Protein AF-A0A0C2CLV8-F1 (afdb_monomer)

Foldseek 3Di:
DADDDDPDDDPDPPALFFDDDDPFADKDWPDKAAPVVVVVQLPDDPPPPPPDPPPDPDFHFQRIKTWIAGPRPRWTWFFAPDDLDPPPLDTDIHTDNDPHDQGRIWGKHQPDPVDDGGDGDDVPGDIWIARRVRRHTPDDPPFFDWAFFKWWKDFLVFWTWFADLPADPPPVRFFIFTGGDPVVLALRRIKGKAFSDDPRRGATADALGKTWIARLQQRFTWFADPWGTGTHDSNRRGLLTTIKGKHLDLDPPDDSPPDPPRPDRDDRDAGAPPDWIWMARDNVRFTWAWDWDWDQDPPPGTDIITTITTHNRHDPRRIIHIHGDDPLSSVLSNLNNVLVVLLVLVLVLLVQCVVPFPPGPSVVPHDLVSLLVNLVVLLVVLDQDDPPDDPVVNVVVLVSSLSSLVNCVVSVVLVSLVVVLVSLVVLVPDPCSCVRQDDVRVVSSLSSNLSSLSSLLSSQAPPLVSLQVCLPLVNLCVLLVVLVDLSNVVSSLSSLLRSLASYPSNLVNDDLSSLVSLLVSCVVNADDVSSVSSLVSNQDYPNDGDVRSVVSCCVRPPPPDPRDDDDDDDDPDPPDPPVVCLVPDKDWAQDLDPVPPDDDPDPDPDPDDDPADAPPGWTWIARPNVRWTWAWDWDWDQDPPPGTDIDTHIDTHNRHDPPRIDGHHDDDPLVVVLVVLLVLLCVLLVLVVVLLVCCVPPFPPDPSVVPRDLVSLLVSLVVLLVVLDQDDPPDDPVVNVVVLVSSQVSLVVCVVVVVLVSLVVVLVSLVVLVPDPCSCVRQDVVSVVSSLSSNVSSVSSLLSSQVPHPVSLVVCVPPVNVVVVVVVVPDVVNVPVPPVVVSVVVSVVVSVVD

Sequence (850 aa):
MVYSALSEYAFVRKDSDIPPDIAICMLYIDNALSMRALQEMMSADSEHKSASGAGGHKTLLYGHAVQLKHVQSEMYLACLSSCSSNDKLAFDVGVQETNEGEACWWTIHPASKQRSEGEKVRVGDDVILVSVATERYLLGFEGYVFGNDVMRLFHGNDECLTIPENWSEHPQHNMVIYEGGAAVNQARSLWRIELIRMKWHGAMVGWEQLFRIKHITSGRYLGVIENAVQLYHKDKADFDLTAFVMCQNKDPKKQMLDEKEEEGMGAATIQYGETNAFIQHVKTQLWMSYQTSEVTKKGLGKVEEKKAVALKDGHMDDCYTFFMALEEESKSARVIRKCSSVLNRFLKGIDALQNEGHHSADWARVDLNEVLKLMEDLIEYFSQPSDEQDFEEKQTRFRALRSRQDLFQEEGVLNMILDTIDKFSQMEALPDFAGLIGEETHMMWEEIATYLYLLVAAMIKGNHYNCAQFAAAQRLDWLFGRLSNPQSAEGILDVLYCVLTESPEALNMINEGHIRSVISLLEKVGRDPKVLDVLSSLCEGNGMAVRSSQNLITAYLLPGKDLLLQTAMRDHLYHKDKADFDLTAFVMCQNKDPKKQMLDEKEEEGMGAATIQYGETNAFIQHVKTQLWMSYQTSEVTKKGLGKVEEKKAVALKDGHMDDCYTFFMALEEESKSARVIRKCSSVLNRFLKGIDALQNEGHHSADWARVDLNEVLKLMEDLIEYFSQPSDEQDFEEKQTRFRALRSRQDLFQEEGVLNMILDTIDKFSQMEALPDFAGLIGEETHMMWEEIATYLYLLVAAMIKGNHYNCAQFAAAQRLDWLFGRLSNPQSAEGMESSRQLFAGIFFLFCC

pLDDT: mean 79.54, std 15.65, range [22.47, 97.62]

Radius of gyration: 40.89 Å; Cα contacts (8 Å, |Δi|>4): 1191; chains: 1; bounding box: 107×83×97 Å

Nearest PDB structures (foldseek):
  8vjk-assembly1_B  TM=7.335E-01  e=2.545E-43  Mus musculus
  8vk4-assembly1_D  TM=7.302E-01  e=2.545E-43  Mus musculus
  9c1e-assembly1_B  TM=7.114E-01  e=7.142E-43  Neogale vison
  7tdj-assembly1_D  TM=7.220E-01  e=2.060E-36  Oryctolagus cuniculus
  7tdh-assembly1_D  TM=7.158E-01  e=8.468E-34  Oryctolagus cuniculus

Solvent-accessible surface area (backbone atoms only — not comparable to full-atom values): 48520 Å² total; per-residue (Å²): 136,73,86,57,78,81,90,83,77,74,92,70,70,98,55,88,39,59,81,86,88,79,92,62,74,50,71,43,80,76,44,77,37,47,60,65,57,47,54,53,60,73,69,54,66,87,89,62,85,82,80,78,81,75,91,62,94,72,83,53,34,24,55,25,30,34,30,41,27,26,71,75,76,71,23,32,42,22,58,41,96,52,60,70,58,94,50,91,85,53,62,34,65,25,54,36,86,68,86,78,66,48,37,36,30,31,31,34,38,61,67,48,92,90,51,53,80,70,37,73,66,55,93,89,59,67,69,38,39,26,32,62,63,75,72,42,72,59,82,72,71,80,60,48,44,41,24,62,43,48,25,34,46,28,40,65,93,63,22,26,45,28,53,54,95,80,51,40,90,50,81,92,37,38,47,35,27,49,38,47,73,69,46,68,79,35,50,63,23,35,31,26,41,41,39,73,54,95,66,59,40,62,18,37,41,41,75,71,40,53,25,33,45,31,36,48,42,82,62,22,28,45,27,54,58,92,46,47,33,28,70,31,53,56,96,69,39,30,51,70,39,25,34,28,30,38,31,86,65,90,69,96,77,71,73,85,70,83,85,69,80,68,73,54,52,62,59,91,68,38,31,50,75,74,34,65,32,32,48,32,35,63,69,82,60,21,23,49,28,71,47,79,44,84,42,78,45,91,97,73,44,76,41,81,44,35,35,39,25,38,28,81,82,44,60,98,63,42,38,32,32,38,40,78,48,54,70,66,56,58,54,43,25,49,52,50,25,54,49,52,55,51,52,54,46,42,52,51,11,52,55,32,34,74,76,60,34,80,80,22,74,52,32,72,68,49,54,68,66,62,52,45,52,49,44,54,54,48,33,59,73,40,52,77,78,66,88,89,52,55,70,71,60,41,53,51,49,52,53,52,48,48,53,50,37,49,43,40,45,77,71,42,49,55,55,54,52,52,53,45,54,53,52,50,57,58,48,68,69,38,96,56,37,65,77,60,62,32,72,73,51,47,55,54,48,56,50,44,58,36,43,53,32,42,33,54,22,36,56,28,53,96,34,44,76,60,19,46,67,44,28,42,61,71,50,42,53,50,56,49,63,52,46,77,42,74,84,49,32,66,24,47,48,49,32,50,37,39,26,33,66,53,10,62,64,30,60,75,56,64,51,72,70,50,56,52,42,56,55,51,36,44,72,75,77,40,94,52,69,66,63,51,52,40,56,50,37,54,30,40,35,92,92,41,75,35,64,70,47,46,52,51,48,54,67,71,60,64,70,89,50,87,81,60,93,81,86,74,94,70,84,84,78,76,90,61,61,74,72,57,54,58,74,70,43,67,44,80,28,84,61,93,54,79,88,74,70,84,68,85,85,68,86,66,93,66,89,71,84,90,86,74,48,68,76,73,38,60,31,34,46,29,34,64,70,78,59,24,21,51,23,71,46,80,46,81,42,79,43,90,97,70,45,77,39,84,43,73,43,83,41,74,28,79,82,43,58,96,76,41,59,44,66,48,70,83,71,55,69,67,57,58,49,46,54,52,51,50,52,53,48,55,54,52,51,54,48,42,53,51,11,51,56,31,34,76,74,62,34,82,80,22,74,53,34,72,68,49,55,66,66,62,51,45,53,50,44,54,55,48,40,60,73,44,55,78,79,66,91,89,55,59,70,69,61,42,54,52,50,52,52,53,51,48,52,49,40,49,53,40,48,75,72,42,49,57,58,53,51,52,55,46,53,55,51,51,59,56,50,68,68,40,88,64,42,59,75,63,62,34,68,72,52,42,55,54,48,55,51,45,54,52,43,53,55,51,38,54,41,40,51,30,59,96,30,70,73,58,43,53,67,43,69,44,71,72,45,40,52,54,53,54,60,60,75,70,43,75,86,69,60,81,84,38,81,62,49,60,56,47,47,50,48,52,51,47,66,72,74,106

Secondary structure (DSSP, 8-state):
--------S----S-TTS----TT--EEEEEEEEHHHHHHHHHS-TT--SS----S-PPPBTTEEEEEEETTT-PEEEE-S---SSSTT---EEEES---SGGGEEEEEESSTTS-TTSBPPTT--EEEEETTT--B----TTB-BTT-EEEEEETTTEEEE--TT--SSTTT---EEE-GGGGGSGGG-EEEEES-SS-TTSBP-TT-EEEEEETTT--EEEEETTEEEEE-GGG--HHHH-EEEESS--TT----------SS-----BTTT--BEEEETTT-PEEEEEEEEEEETTTEEEEEEEEEEESS--TT--EEEEEPPHHHHHHHHHHHHHHHHHHHHHHHHHHHHHHGGG-TTGGG--HHHHHHHHHHHHHHTPPPPTTS-HHHHHHHHHHHHHHHHHHHHTTHHHHHHHHHHHHHHHHTSTTHHHHH-HHHHHHHHHHHHHHHHHHHHHHTT-HHHHHGGGSHHHHHHHHHHTT-STTHHHHHHHHHHHHHH-HHHHHT--HHHHHHHHHHHHHH-S-HHHHHHHHHTTEETTEE-HHHHHHHHHHHSSS-TTS-------------HHHHHHH-EEEES-S-GGGS-------SS-------TTT-EEEEEETTT-PEEEEEEEEEEETTTEEEEEEEEEEESS--TT--EE--PPPHHHHHHHHHHHHHHHHHHHHHHHHHHHHHH-TT-TTGGG--HHHHHHHHHHHHHHTPPPPTTS-HHHHHHHHHHHHHHHHHHHHTTHHHHHHHHHHHHHHHHTSTTHHHHH-HHHHHHHHHHHHHHHHHHHHHHTT-HHHHHTT-SHHHHHHHHHHHT-GGGSTT-TTHHHHHHHHHHHHH-

Mean predicted aligned error: 19.75 Å

InterPro domains:
  IPR000699 RIH domain [PF01365] (373-569)
  IPR000699 RIH domain [PF01365] (715-834)
  IPR013333 Ryanodine receptor [PR00795] (19-40)
  IPR013333 Ryanodine receptor [PR00795] (55-73)
  IPR013333 Ryanodine receptor [PR00795] (113-137)
  IPR013333 Ryanodine receptor [PR00795] (491-510)
  IPR014821 Inositol 1,4,5-trisphosphate/ryanodine receptor [PF08709] (15-138)
  IPR015925 Ryanodine/Inositol 1,4,5-trisphosphate receptor [PTHR46399] (16-573)
  IPR016024 Armadillo-type fold [SSF48371] (419-829)
  IPR016093 MIR motif [PF02815] (143-322)
  IPR016093 MIR motif [PS50919] (57-111)
  IPR016093 MIR motif [SM00472] (57-111)
  IPR016093 MIR motif [SM00472] (142-196)
  IPR016093 MIR motif [SM00472] (202-292)
  IPR016093 MIR motif [SM00472] (543-634)
  IPR036300 Mir domain superfamily [SSF82109] (61-138)
  IPR036300 Mir domain superfamily [SSF82109] (147-322)
  IPR036300 Mir domain superfamily [SSF82109] (573-664)

Organism: NCBI:txid51022

Structure (mmCIF, N/CA/C/O backbone):
data_AF-A0A0C2CLV8-F1
#
_entry.id   AF-A0A0C2CLV8-F1
#
loop_
_atom_site.group_PDB
_atom_site.id
_atom_site.type_symbol
_atom_site.label_atom_id
_atom_site.label_alt_id
_atom_site.label_comp_id
_atom_site.label_asym_id
_atom_site.label_entity_id
_atom_site.label_seq_id
_atom_site.pdbx_PDB_ins_code
_atom_site.Cartn_x
_atom_site.Cartn_y
_atom_site.Cartn_z
_atom_site.occupancy
_atom_site.B_iso_or_equiv
_atom_site.auth_seq_id
_atom_site.auth_comp_id
_atom_site.auth_asym_id
_atom_site.auth_atom_id
_atom_site.pdbx_PDB_model_num
ATOM 1 N N . MET A 1 1 ? -5.249 10.813 26.147 1.00 29.48 1 MET A N 1
ATOM 2 C CA . MET A 1 1 ? -5.316 11.661 24.937 1.00 29.48 1 MET A CA 1
ATOM 3 C C . MET A 1 1 ? -6.594 12.497 24.974 1.00 29.48 1 MET A C 1
ATOM 5 O O . MET A 1 1 ? -7.678 11.940 25.009 1.00 29.48 1 MET A O 1
ATOM 9 N N . VAL A 1 2 ? -6.429 13.815 25.076 1.00 22.47 2 VAL A N 1
ATOM 10 C CA . VAL A 1 2 ? -7.280 14.942 24.630 1.00 22.47 2 VAL A CA 1
ATOM 11 C C . VAL A 1 2 ? -8.655 14.650 24.019 1.00 22.47 2 VAL A C 1
ATOM 13 O O . VAL A 1 2 ? -8.703 14.305 22.850 1.00 22.47 2 VAL A O 1
ATOM 16 N N . TYR A 1 3 ? -9.744 14.949 24.744 1.00 27.73 3 TYR A N 1
ATOM 17 C CA . TYR A 1 3 ? -11.048 15.366 24.184 1.00 27.73 3 TYR A CA 1
ATOM 18 C C . TYR A 1 3 ? -11.786 16.314 25.128 1.00 27.73 3 TYR A C 1
ATOM 20 O O . TYR A 1 3 ? -12.590 15.894 25.952 1.00 27.73 3 TYR A O 1
ATOM 28 N N . SER A 1 4 ? -11.517 17.611 25.005 1.00 26.41 4 SER A N 1
ATOM 29 C CA . SER A 1 4 ? -12.356 18.668 25.579 1.00 26.41 4 SER A CA 1
ATOM 30 C C . SER A 1 4 ? -11.958 20.017 24.973 1.00 26.41 4 SER A C 1
ATOM 32 O O . SER A 1 4 ? -11.278 20.807 25.622 1.00 26.41 4 SER A O 1
ATOM 34 N N . ALA A 1 5 ? -12.316 20.243 23.708 1.00 25.98 5 ALA A N 1
ATOM 35 C CA . ALA A 1 5 ? -12.650 21.561 23.152 1.00 25.98 5 ALA A CA 1
ATOM 36 C C . ALA A 1 5 ? -12.862 21.428 21.640 1.00 25.98 5 ALA A C 1
ATOM 38 O O . ALA A 1 5 ? -11.934 21.547 20.862 1.00 25.98 5 ALA A O 1
ATOM 39 N N . LEU A 1 6 ? -14.100 21.147 21.247 1.00 24.02 6 LEU A N 1
ATOM 40 C CA . LEU A 1 6 ? -14.731 21.628 20.013 1.00 24.02 6 LEU A CA 1
ATOM 41 C C . LEU A 1 6 ? -16.231 21.721 20.335 1.00 24.02 6 LEU A C 1
ATOM 43 O O . LEU A 1 6 ? -17.072 21.006 19.793 1.00 24.02 6 LEU A O 1
ATOM 47 N N . SER A 1 7 ? -16.564 22.546 21.331 1.00 27.95 7 SER A N 1
ATOM 48 C CA . SER A 1 7 ? -17.941 22.980 21.544 1.00 27.95 7 SER A CA 1
ATOM 49 C C . SER A 1 7 ? -18.257 24.052 20.511 1.00 27.95 7 SER A C 1
ATOM 51 O O . SER A 1 7 ? -17.993 25.220 20.759 1.00 27.95 7 SER A O 1
ATOM 53 N N . GLU A 1 8 ? -18.750 23.624 19.352 1.00 28.55 8 GLU A N 1
ATOM 54 C CA . GLU A 1 8 ? -19.755 24.306 18.523 1.00 28.55 8 GLU A CA 1
ATOM 55 C C . GLU A 1 8 ? -19.778 23.665 17.133 1.00 28.55 8 GLU A C 1
ATOM 57 O O . GLU A 1 8 ? -19.279 24.237 16.182 1.00 28.55 8 GLU A O 1
ATOM 62 N N . TYR A 1 9 ? -20.387 22.484 16.987 1.00 24.28 9 TYR A N 1
ATOM 63 C CA . TYR A 1 9 ? -21.119 22.162 15.759 1.00 24.28 9 TYR A CA 1
ATOM 64 C C . TYR A 1 9 ? -22.304 21.251 16.085 1.00 24.28 9 TYR A C 1
ATOM 66 O O . TYR A 1 9 ? -22.160 20.165 16.637 1.00 24.28 9 TYR A O 1
ATOM 74 N N . ALA A 1 10 ? -23.474 21.760 15.703 1.00 25.05 10 ALA A N 1
ATOM 75 C CA . ALA A 1 10 ? -24.810 21.187 15.783 1.00 25.05 10 ALA A CA 1
ATOM 76 C C . ALA A 1 10 ? -25.397 21.010 17.195 1.00 25.05 10 ALA A C 1
ATOM 78 O O . ALA A 1 10 ? -25.031 20.131 17.967 1.00 25.05 10 ALA A O 1
ATOM 79 N N . PHE A 1 11 ? -26.444 21.798 17.463 1.00 25.28 11 PHE A N 1
ATOM 80 C CA . PHE A 1 11 ? -27.585 21.372 18.270 1.00 25.28 11 PHE A CA 1
ATOM 81 C C . PHE A 1 11 ? -28.073 20.000 17.766 1.00 25.28 11 PHE A C 1
ATOM 83 O O . PHE A 1 11 ? -28.990 19.913 16.949 1.00 25.28 11 PHE A O 1
ATOM 90 N N . VAL A 1 12 ? -27.460 18.915 18.231 1.00 28.34 12 VAL A N 1
ATOM 91 C CA . VAL A 1 12 ? -28.046 17.587 18.121 1.00 28.34 12 VAL A CA 1
ATOM 92 C C . VAL A 1 12 ? -29.067 17.515 19.240 1.00 28.34 12 VAL A C 1
ATOM 94 O O . VAL A 1 12 ? -28.754 17.637 20.426 1.00 28.34 12 VAL A O 1
ATOM 97 N N . ARG A 1 13 ? -30.331 17.428 18.824 1.00 26.88 13 ARG A N 1
ATOM 98 C CA . ARG A 1 13 ? -31.460 17.091 19.684 1.00 26.88 13 ARG A CA 1
ATOM 99 C C . ARG A 1 13 ? -31.073 15.954 20.624 1.00 26.88 13 ARG A C 1
ATOM 101 O O . ARG A 1 13 ? -30.289 15.080 20.280 1.00 26.88 13 ARG A O 1
ATOM 108 N N . LYS A 1 14 ? -31.702 15.978 21.790 1.00 31.34 14 LYS A N 1
ATOM 109 C CA . LYS A 1 14 ? -31.789 14.909 22.779 1.00 31.34 14 LYS A CA 1
ATOM 110 C C . LYS A 1 14 ? -32.330 13.610 22.147 1.00 31.34 14 LYS A C 1
ATOM 112 O O . LYS A 1 14 ? -33.464 13.255 22.421 1.00 31.34 14 LYS A O 1
ATOM 117 N N . ASP A 1 15 ? -31.558 12.946 21.297 1.00 37.97 15 ASP A N 1
ATOM 118 C CA . ASP A 1 15 ? -31.870 11.627 20.756 1.00 37.97 15 ASP A CA 1
ATOM 119 C C . ASP A 1 15 ? -30.715 10.697 21.127 1.00 37.97 15 ASP A C 1
ATOM 121 O O . ASP A 1 15 ? -29.681 10.634 20.467 1.00 37.97 15 ASP A O 1
ATOM 125 N N . SER A 1 16 ? -30.922 9.955 22.214 1.00 48.62 16 SER A N 1
ATOM 126 C CA . SER A 1 16 ? -30.139 8.790 22.648 1.00 48.62 16 SER A CA 1
ATOM 127 C C . SER A 1 16 ? -30.036 7.684 21.584 1.00 48.62 16 SER A C 1
ATOM 129 O O . SER A 1 16 ? -29.296 6.713 21.758 1.00 48.62 16 SER A O 1
ATOM 131 N N . ASP A 1 17 ? -30.760 7.817 20.474 1.00 52.47 17 ASP A N 1
ATOM 132 C CA . ASP A 1 17 ? -31.046 6.721 19.558 1.00 52.47 17 ASP A CA 1
ATOM 133 C C . ASP A 1 17 ? -30.069 6.620 18.379 1.00 52.47 17 ASP A C 1
ATOM 135 O O . ASP A 1 17 ? -29.959 5.543 17.805 1.00 52.47 17 ASP A O 1
ATOM 139 N N . ILE A 1 18 ? -29.307 7.674 18.040 1.00 48.09 18 ILE A N 1
ATOM 140 C CA . ILE A 1 18 ? -28.403 7.660 16.871 1.00 48.09 18 ILE A CA 1
ATOM 141 C C . ILE A 1 18 ? -26.938 7.944 17.285 1.00 48.09 18 ILE A C 1
ATOM 143 O O . ILE A 1 18 ? -26.641 9.035 17.768 1.00 48.09 18 ILE A O 1
ATOM 147 N N . PRO A 1 19 ? -25.987 7.007 17.079 1.00 45.53 19 PRO A N 1
ATOM 148 C CA . PRO A 1 19 ? -24.578 7.176 17.471 1.00 45.53 19 PRO A CA 1
ATOM 149 C C . PRO A 1 19 ? -23.820 8.303 16.721 1.00 45.53 19 PRO A C 1
ATOM 151 O O . PRO A 1 19 ? -23.951 8.393 15.497 1.00 45.53 19 PRO A O 1
ATOM 154 N N . PRO A 1 20 ? -22.970 9.123 17.373 1.00 48.25 20 PRO A N 1
ATOM 155 C CA . PRO A 1 20 ? -22.124 10.139 16.712 1.00 48.25 20 PRO A CA 1
ATOM 156 C C . PRO A 1 20 ? -20.894 9.550 15.966 1.00 48.25 20 PRO A C 1
ATOM 158 O O . PRO A 1 20 ? -20.617 8.358 16.072 1.00 48.25 20 PRO A O 1
ATOM 161 N N . ASP A 1 21 ? -20.172 10.360 15.169 1.00 43.44 21 ASP A N 1
ATOM 162 C CA . ASP A 1 21 ? -18.948 9.976 14.418 1.00 43.44 21 ASP A CA 1
ATOM 163 C C . ASP A 1 21 ? -17.699 10.702 14.971 1.00 43.44 21 ASP A C 1
ATOM 165 O O . ASP A 1 21 ? -17.766 11.897 15.247 1.00 43.44 21 ASP A O 1
ATOM 169 N N . ILE A 1 22 ? -16.580 9.991 15.183 1.00 51.91 22 ILE A N 1
ATOM 170 C CA . ILE A 1 22 ? -15.458 10.429 16.051 1.00 51.91 22 ILE A CA 1
ATOM 171 C C . ILE A 1 22 ? -14.083 10.211 15.378 1.00 51.91 22 ILE A C 1
ATOM 173 O O . ILE A 1 22 ? -13.112 9.807 16.010 1.00 51.91 22 ILE A O 1
ATOM 177 N N . ALA A 1 23 ? -13.942 10.496 14.080 1.00 42.16 23 ALA A N 1
ATOM 178 C CA . ALA A 1 23 ? -12.643 10.520 13.374 1.00 42.16 23 ALA A CA 1
ATOM 179 C C . ALA A 1 23 ? -11.664 11.614 13.868 1.00 42.16 23 ALA A C 1
ATOM 181 O O . ALA A 1 23 ? -10.664 11.908 13.224 1.00 42.16 23 ALA A O 1
ATOM 182 N N . ILE A 1 24 ? -11.960 12.241 15.000 1.00 48.09 24 ILE A N 1
ATOM 183 C CA . ILE A 1 24 ? -11.500 13.578 15.307 1.00 48.09 24 ILE A CA 1
ATOM 184 C C . ILE A 1 24 ? -10.142 13.508 16.058 1.00 48.09 24 ILE A C 1
ATOM 186 O O . ILE A 1 24 ? -9.489 14.527 16.110 1.00 48.09 24 ILE A O 1
ATOM 190 N N . CYS A 1 25 ? -9.686 12.358 16.607 1.00 50.56 25 CYS A N 1
ATOM 191 C CA . CYS A 1 25 ? -8.814 12.275 17.809 1.00 50.56 25 CYS A CA 1
ATOM 192 C C . CYS A 1 25 ? -7.278 12.281 17.670 1.00 50.56 25 CYS A C 1
ATOM 194 O O . CYS A 1 25 ? -6.591 11.897 18.619 1.00 50.56 25 CYS A O 1
ATOM 196 N N . MET A 1 26 ? -6.710 12.630 16.518 1.00 49.81 26 MET A N 1
ATOM 197 C CA . MET A 1 26 ? -5.266 12.463 16.291 1.00 49.81 26 MET A CA 1
ATOM 198 C C . MET A 1 26 ? -4.439 13.663 16.781 1.00 49.81 26 MET A C 1
ATOM 200 O O . MET A 1 26 ? -4.849 14.810 16.619 1.00 49.81 26 MET A O 1
ATOM 204 N N . LEU A 1 27 ? -3.248 13.401 17.338 1.00 69.31 27 LEU A N 1
ATOM 205 C CA . LEU A 1 27 ? -2.247 14.406 17.728 1.00 69.31 27 LEU A CA 1
ATOM 206 C C . LEU A 1 27 ? -0.927 14.151 16.983 1.00 69.31 27 LEU A C 1
ATOM 208 O O . LEU A 1 27 ? -0.569 12.998 16.752 1.00 69.31 27 LEU A O 1
ATOM 212 N N . TYR A 1 28 ? -0.183 15.207 16.673 1.00 70.81 28 TYR A N 1
ATOM 213 C CA . TYR A 1 28 ? 1.177 15.162 16.143 1.00 70.81 28 TYR A CA 1
ATOM 214 C C . TYR A 1 28 ? 2.117 16.030 16.996 1.00 70.81 28 TYR A C 1
ATOM 216 O O . TYR A 1 28 ? 1.666 16.917 17.721 1.00 70.81 28 TYR A O 1
ATOM 224 N N . ILE A 1 29 ? 3.426 15.759 16.957 1.00 84.12 29 ILE A N 1
ATOM 225 C CA . ILE A 1 29 ? 4.427 16.587 17.651 1.00 84.12 29 ILE A CA 1
ATOM 226 C C . ILE A 1 29 ? 4.719 17.801 16.771 1.00 84.12 29 ILE A C 1
ATOM 228 O O . ILE A 1 29 ? 5.277 17.649 15.688 1.00 84.12 29 ILE A O 1
ATOM 232 N N . ASP A 1 30 ? 4.348 18.987 17.241 1.00 83.88 30 ASP A N 1
ATOM 233 C CA . ASP A 1 30 ? 4.568 20.245 16.520 1.00 83.88 30 ASP A CA 1
ATOM 234 C C . ASP A 1 30 ? 5.965 20.811 16.810 1.00 83.88 30 ASP A C 1
ATOM 236 O O . ASP A 1 30 ? 6.673 21.231 15.901 1.00 83.88 30 ASP A O 1
ATOM 240 N N . ASN A 1 31 ? 6.412 20.729 18.071 1.00 84.62 31 ASN A N 1
ATOM 241 C CA . ASN A 1 31 ? 7.753 21.142 18.486 1.00 84.62 31 ASN A CA 1
ATOM 242 C C . ASN A 1 31 ? 8.365 20.187 19.513 1.00 84.62 31 ASN A C 1
ATOM 244 O O . ASN A 1 31 ? 7.668 19.605 20.343 1.00 84.62 31 ASN A O 1
ATOM 248 N N . ALA A 1 32 ? 9.696 20.097 19.489 1.00 86.94 32 ALA A N 1
ATOM 249 C CA . ALA A 1 32 ? 10.503 19.414 20.494 1.00 86.94 32 ALA A CA 1
ATOM 250 C C . ALA A 1 32 ? 11.768 20.231 20.801 1.00 86.94 32 ALA A C 1
ATOM 252 O O . ALA A 1 32 ? 12.536 20.582 19.896 1.00 86.94 32 ALA A O 1
ATOM 253 N N . LEU A 1 33 ? 11.989 20.535 22.080 1.00 89.12 33 LEU A N 1
ATOM 254 C CA . LEU A 1 33 ? 13.096 21.355 22.573 1.00 89.12 33 LEU A CA 1
ATOM 255 C C . LEU A 1 33 ? 13.741 20.715 23.801 1.00 89.12 33 LEU A C 1
ATOM 257 O O . LEU A 1 33 ? 13.098 19.996 24.559 1.00 89.12 33 LEU A O 1
ATOM 261 N N . SER A 1 34 ? 15.012 21.024 24.046 1.00 88.50 34 SER A N 1
ATOM 262 C CA . SER A 1 34 ? 15.594 20.771 25.364 1.00 88.50 34 SER A CA 1
ATOM 263 C C . SER A 1 34 ? 14.981 21.727 26.391 1.00 88.50 34 SER A C 1
ATOM 265 O O . SER A 1 34 ? 14.603 22.847 26.048 1.00 88.50 34 SER A O 1
ATOM 267 N N . MET A 1 35 ? 14.937 21.332 27.666 1.00 83.38 35 MET A N 1
ATOM 268 C CA . MET A 1 35 ? 14.399 22.198 28.726 1.00 83.38 35 MET A CA 1
ATOM 269 C C . MET A 1 35 ? 15.098 23.560 28.820 1.00 83.38 35 MET A C 1
ATOM 271 O O . MET A 1 35 ? 14.454 24.560 29.121 1.00 83.38 35 MET A O 1
ATOM 275 N N . ARG A 1 36 ? 16.399 23.626 28.510 1.00 84.00 36 ARG A N 1
ATOM 276 C CA . ARG A 1 36 ? 17.137 24.899 28.465 1.00 84.00 36 ARG A CA 1
ATOM 277 C C . ARG A 1 36 ? 16.699 25.771 27.294 1.00 84.00 36 ARG A C 1
ATOM 279 O O . ARG A 1 36 ? 16.446 26.950 27.491 1.00 84.00 36 ARG A O 1
ATOM 286 N N . ALA A 1 37 ? 16.556 25.184 26.106 1.00 83.50 37 ALA A N 1
ATOM 287 C CA . ALA A 1 37 ? 16.091 25.913 24.928 1.00 83.50 37 ALA A CA 1
ATOM 288 C C . ALA A 1 37 ? 14.642 26.395 25.093 1.00 83.50 37 ALA A C 1
ATOM 290 O O . ALA A 1 37 ? 14.304 27.484 24.642 1.00 83.50 37 ALA A O 1
ATOM 291 N N . LEU A 1 38 ? 13.800 25.612 25.775 1.00 85.31 38 LEU A N 1
ATOM 292 C CA . LEU A 1 38 ? 12.458 26.043 26.149 1.00 85.31 38 LEU A CA 1
ATOM 293 C C . LEU A 1 38 ? 12.515 27.242 27.107 1.00 85.31 38 LEU A C 1
ATOM 295 O O . LEU A 1 38 ? 11.886 28.257 26.839 1.00 85.31 38 LEU A O 1
ATOM 299 N N . GLN A 1 39 ? 13.317 27.181 28.172 1.00 83.44 39 GLN A N 1
ATOM 300 C CA . GLN A 1 39 ? 13.480 28.307 29.103 1.00 83.44 39 GLN A CA 1
ATOM 301 C C . GLN A 1 39 ? 14.008 29.579 28.418 1.00 83.44 39 GLN A C 1
ATOM 303 O O . GLN A 1 39 ? 13.530 30.676 28.707 1.00 83.44 39 GLN A O 1
ATOM 308 N N . GLU A 1 40 ? 14.954 29.446 27.488 1.00 83.31 40 GLU A N 1
ATOM 309 C CA . GLU A 1 40 ? 15.476 30.556 26.678 1.00 83.31 40 GLU A CA 1
ATOM 310 C C . GLU A 1 40 ? 14.404 31.131 25.740 1.00 83.31 40 GLU A C 1
ATOM 312 O O . GLU A 1 40 ? 14.230 32.346 25.672 1.00 83.31 40 GLU A O 1
ATOM 317 N N . MET A 1 41 ? 13.623 30.273 25.075 1.00 82.62 41 MET A N 1
ATOM 318 C CA . MET A 1 41 ? 12.493 30.698 24.241 1.00 82.62 41 MET A CA 1
ATOM 319 C C . MET A 1 41 ? 11.453 31.469 25.059 1.00 82.62 41 MET A C 1
ATOM 321 O O . MET A 1 41 ? 10.896 32.457 24.589 1.00 82.62 41 MET A O 1
ATOM 325 N N . MET A 1 42 ? 11.195 31.025 26.285 1.00 78.50 42 MET A N 1
ATOM 326 C CA . MET A 1 42 ? 10.190 31.619 27.161 1.00 78.50 42 MET A CA 1
ATOM 327 C C . MET A 1 42 ? 10.633 32.930 27.819 1.00 78.50 42 MET A C 1
ATOM 329 O O . MET A 1 42 ? 9.789 33.666 28.323 1.00 78.50 42 MET A O 1
ATOM 333 N N . SER A 1 43 ? 11.933 33.232 27.805 1.00 73.25 43 SER A N 1
ATOM 334 C CA . SER A 1 43 ? 12.514 34.459 28.364 1.00 73.25 43 SER A CA 1
ATOM 335 C C . SER A 1 43 ? 12.844 35.528 27.313 1.00 73.25 43 SER A C 1
ATOM 337 O O . SER A 1 43 ? 13.266 36.625 27.680 1.00 73.25 43 SER A O 1
ATOM 339 N N . ALA A 1 44 ? 12.627 35.251 26.023 1.00 67.12 44 ALA A N 1
ATOM 340 C CA . ALA A 1 44 ? 12.809 36.215 24.942 1.00 67.12 44 ALA A CA 1
ATOM 341 C C . ALA A 1 44 ? 11.578 37.134 24.776 1.00 67.12 44 ALA A C 1
ATOM 343 O O . ALA A 1 44 ? 10.460 36.657 24.570 1.00 67.12 44 ALA A O 1
ATOM 344 N N . ASP A 1 45 ? 11.789 38.456 24.822 1.00 49.22 45 ASP A N 1
ATOM 345 C CA . ASP A 1 45 ? 10.744 39.457 24.563 1.00 49.22 45 ASP A CA 1
ATOM 346 C C . ASP A 1 45 ? 10.210 39.343 23.121 1.00 49.22 45 ASP A C 1
ATOM 348 O O . ASP A 1 45 ? 10.940 39.048 22.170 1.00 49.22 45 ASP A O 1
ATOM 352 N N . SER A 1 46 ? 8.905 39.581 22.963 1.00 52.31 46 SER A N 1
ATOM 353 C CA . SER A 1 46 ? 8.050 39.204 21.824 1.00 52.31 46 SER A CA 1
ATOM 354 C C . SER A 1 46 ? 8.432 39.737 20.429 1.00 52.31 46 SER A C 1
ATOM 356 O O . SER A 1 46 ? 7.738 39.425 19.466 1.00 52.31 46 SER A O 1
ATOM 358 N N . GLU A 1 47 ? 9.520 40.494 20.280 1.00 39.88 47 GLU A N 1
ATOM 359 C CA . GLU A 1 47 ? 9.990 41.041 18.995 1.00 39.88 47 GLU A CA 1
ATOM 360 C C . GLU A 1 47 ? 10.989 40.132 18.247 1.00 39.88 47 GLU A C 1
ATOM 362 O O . GLU A 1 47 ? 11.306 40.392 17.089 1.00 39.88 47 GLU A O 1
ATOM 367 N N . HIS A 1 48 ? 11.417 39.008 18.841 1.00 40.91 48 HIS A N 1
ATOM 368 C CA . HIS A 1 48 ? 12.276 38.003 18.191 1.00 40.91 48 HIS A CA 1
ATOM 369 C C . HIS A 1 48 ? 11.697 36.572 18.210 1.00 40.91 48 HIS A C 1
ATOM 371 O O . HIS A 1 48 ? 12.435 35.590 18.256 1.00 40.91 48 HIS A O 1
ATOM 377 N N . LYS A 1 49 ? 10.372 36.406 18.079 1.00 45.28 49 LYS A N 1
ATOM 378 C CA . LYS A 1 49 ? 9.731 35.081 17.884 1.00 45.28 49 LYS A CA 1
ATOM 379 C C . LYS A 1 49 ? 9.909 34.510 16.458 1.00 45.28 49 LYS A C 1
ATOM 381 O O . LYS A 1 49 ? 9.042 33.810 15.945 1.00 45.28 49 LYS A O 1
ATOM 386 N N . SER A 1 50 ? 11.032 34.792 15.799 1.00 39.66 50 SER A N 1
ATOM 387 C CA . SER A 1 50 ? 11.372 34.234 14.484 1.00 39.66 50 SER A CA 1
ATOM 388 C C . SER A 1 50 ? 12.867 33.934 14.366 1.00 39.66 50 SER A C 1
ATOM 390 O O . SER A 1 50 ? 13.531 34.440 13.467 1.00 39.66 50 SER A O 1
ATOM 392 N N . ALA A 1 51 ? 13.421 33.145 15.290 1.00 39.00 51 ALA A N 1
ATOM 393 C CA . ALA A 1 51 ? 14.709 32.469 15.099 1.00 39.00 51 ALA A CA 1
ATOM 394 C C . ALA A 1 51 ? 14.975 31.437 16.211 1.00 39.00 51 ALA A C 1
ATOM 396 O O . ALA A 1 51 ? 15.673 31.733 17.173 1.00 39.00 51 ALA A O 1
ATOM 397 N N . SER A 1 52 ? 14.432 30.223 16.063 1.00 37.00 52 SER A N 1
ATOM 398 C CA . SER A 1 52 ? 15.057 28.962 16.545 1.00 37.00 52 SER A CA 1
ATOM 399 C C . SER A 1 52 ? 14.256 27.689 16.207 1.00 37.00 52 SER A C 1
ATOM 401 O O . SER A 1 52 ? 14.572 26.600 16.690 1.00 37.00 52 SER A O 1
ATOM 403 N N . GLY A 1 53 ? 13.257 27.760 15.323 1.00 39.38 53 GLY A N 1
ATOM 404 C CA . GLY A 1 53 ? 12.632 26.577 14.731 1.00 39.38 53 GLY A CA 1
ATOM 405 C C . GLY A 1 53 ? 13.473 26.041 13.577 1.00 39.38 53 GLY A C 1
ATOM 406 O O . GLY A 1 53 ? 13.134 26.254 12.421 1.00 39.38 53 GLY A O 1
ATOM 407 N N . ALA A 1 54 ? 14.597 25.387 13.875 1.00 39.19 54 ALA A N 1
ATOM 408 C CA . ALA A 1 54 ? 15.255 24.518 12.905 1.00 39.19 54 ALA A CA 1
ATOM 409 C C . ALA A 1 54 ? 14.242 23.447 12.458 1.00 39.19 54 ALA A C 1
ATOM 411 O O . ALA A 1 54 ? 13.994 22.490 13.195 1.00 39.19 54 ALA A O 1
ATOM 412 N N . GLY A 1 55 ? 13.629 23.675 11.294 1.00 39.66 55 GLY A N 1
ATOM 413 C CA . GLY A 1 55 ? 12.743 22.758 10.586 1.00 39.66 55 GLY A CA 1
ATOM 414 C C . GLY A 1 55 ? 13.539 21.582 10.041 1.00 39.66 55 GLY A C 1
ATOM 415 O O . GLY A 1 55 ? 13.939 21.566 8.884 1.00 39.66 55 GLY A O 1
ATOM 416 N N . GLY A 1 56 ? 13.804 20.619 10.914 1.00 50.81 56 GLY A N 1
ATOM 417 C CA . GLY A 1 56 ? 14.380 19.329 10.575 1.00 50.81 56 GLY A CA 1
ATOM 418 C C . GLY A 1 56 ? 13.805 18.267 11.500 1.00 50.81 56 GLY A C 1
ATOM 419 O O . GLY A 1 56 ? 13.398 18.579 12.622 1.00 50.81 56 GLY A O 1
ATOM 420 N N . HIS A 1 57 ? 13.766 17.018 11.036 1.00 54.97 57 HIS A N 1
ATOM 421 C CA . HIS A 1 57 ? 13.389 15.860 11.844 1.00 54.97 57 HIS A CA 1
ATOM 422 C C . HIS A 1 57 ? 14.331 15.743 13.051 1.00 54.97 57 HIS A C 1
ATOM 424 O O . HIS A 1 57 ? 15.418 15.172 12.973 1.00 54.97 57 HIS A O 1
ATOM 430 N N . LYS A 1 58 ? 13.942 16.335 14.182 1.00 69.50 58 LYS A N 1
ATOM 431 C CA . LYS A 1 58 ? 14.697 16.228 15.428 1.00 69.50 58 LYS A CA 1
ATOM 432 C C . LYS A 1 58 ? 14.373 14.889 16.061 1.00 69.50 58 LYS A C 1
ATOM 434 O O . LYS A 1 58 ? 13.218 14.609 16.373 1.00 69.50 58 LYS A O 1
ATOM 439 N N . THR A 1 59 ? 15.399 14.079 16.295 1.00 79.38 59 THR A N 1
ATOM 440 C CA . THR A 1 59 ? 15.234 12.877 17.106 1.00 79.38 59 THR A CA 1
ATOM 441 C C . THR A 1 59 ? 14.810 13.276 18.514 1.00 79.38 59 THR A C 1
ATOM 443 O O . THR A 1 59 ? 15.461 14.093 19.172 1.00 79.38 59 THR A O 1
ATOM 446 N N . LEU A 1 60 ? 13.707 12.698 18.972 1.00 85.38 60 LEU A N 1
ATOM 447 C CA . LEU A 1 60 ? 13.201 12.928 20.310 1.00 85.38 60 LEU A CA 1
ATOM 448 C C . LEU A 1 60 ? 14.106 12.233 21.331 1.00 85.38 60 LEU A C 1
ATOM 450 O O . LEU A 1 60 ? 14.445 11.061 21.164 1.00 85.38 60 LEU A O 1
ATOM 454 N N . LEU A 1 61 ? 14.501 12.955 22.376 1.00 89.56 61 LEU A N 1
ATOM 455 C CA . LEU A 1 61 ? 15.303 12.423 23.471 1.00 89.56 61 LEU A CA 1
ATOM 456 C C . LEU A 1 61 ? 14.491 12.461 24.762 1.00 89.56 61 LEU A C 1
ATOM 458 O O . LEU A 1 61 ? 13.710 13.392 24.980 1.00 89.56 61 LEU A O 1
ATOM 462 N N . TYR A 1 62 ? 14.722 11.489 25.637 1.00 88.25 62 TYR A N 1
ATOM 463 C CA . TYR A 1 62 ? 14.276 11.581 27.022 1.00 88.25 62 TYR A CA 1
ATOM 464 C C . TYR A 1 62 ? 14.870 12.842 27.668 1.00 88.25 62 TYR A C 1
ATOM 466 O O . TYR A 1 62 ? 16.065 13.109 27.526 1.00 88.25 62 TYR A O 1
ATOM 474 N N . GLY A 1 63 ? 14.018 13.650 28.293 1.00 86.75 63 GLY A N 1
ATOM 475 C CA . GLY A 1 63 ? 14.340 14.960 28.862 1.00 86.75 63 GLY A CA 1
ATOM 476 C C . GLY A 1 63 ? 13.990 16.149 27.966 1.00 86.75 63 GLY A C 1
ATOM 477 O O . GLY A 1 63 ? 14.112 17.301 28.393 1.00 86.75 63 GLY A O 1
ATOM 478 N N . HIS A 1 64 ? 13.548 15.909 26.727 1.00 92.25 64 HIS A N 1
ATOM 479 C CA . HIS A 1 64 ? 12.977 16.963 25.890 1.00 92.25 64 HIS A CA 1
ATOM 480 C C . HIS A 1 64 ? 11.579 17.364 26.360 1.00 92.25 64 HIS A C 1
ATOM 482 O O . HIS A 1 64 ? 10.807 16.544 26.854 1.00 92.25 64 HIS A O 1
ATOM 488 N N . ALA A 1 65 ? 11.260 18.637 26.144 1.00 91.75 65 ALA A N 1
ATOM 489 C CA . ALA A 1 65 ? 9.917 19.176 26.201 1.00 91.75 65 ALA A CA 1
ATOM 490 C C . ALA A 1 65 ? 9.299 19.170 24.800 1.00 91.75 65 ALA A C 1
ATOM 492 O O . ALA A 1 65 ? 9.943 19.580 23.830 1.00 91.75 65 ALA A O 1
ATOM 493 N N . VAL A 1 66 ? 8.052 18.722 24.698 1.00 90.56 66 VAL A N 1
ATOM 494 C CA . VAL A 1 66 ? 7.301 18.643 23.444 1.00 90.56 66 VAL A CA 1
ATOM 495 C C . VAL A 1 66 ? 6.004 19.433 23.497 1.00 90.56 66 VAL A C 1
ATOM 497 O O . VAL A 1 66 ? 5.370 19.544 24.549 1.00 90.56 66 VAL A O 1
ATOM 500 N N . GLN A 1 67 ? 5.597 19.926 22.330 1.00 89.31 67 GLN A N 1
ATOM 501 C CA . GLN A 1 67 ? 4.253 20.423 22.061 1.00 89.31 67 GLN A CA 1
ATOM 502 C C . GLN A 1 67 ? 3.514 19.419 21.185 1.00 89.31 67 GLN A C 1
ATOM 504 O O . GLN A 1 67 ? 4.001 19.018 20.127 1.00 89.31 67 GLN A O 1
ATOM 509 N N . LEU A 1 68 ? 2.325 19.031 21.632 1.00 86.50 68 LEU A N 1
ATOM 510 C CA . LEU A 1 68 ? 1.443 18.116 20.916 1.00 86.50 68 LEU A CA 1
ATOM 511 C C . LEU A 1 68 ? 0.288 18.924 20.327 1.00 86.50 68 LEU A C 1
ATOM 513 O O . LEU A 1 68 ? -0.348 19.689 21.050 1.00 86.50 68 LEU A O 1
ATOM 517 N N . LYS A 1 69 ? 0.016 18.760 19.034 1.00 80.12 69 LYS A N 1
ATOM 518 C CA . LYS A 1 69 ? -1.001 19.511 18.298 1.00 80.12 69 LYS A CA 1
ATOM 519 C C . LYS A 1 69 ? -1.993 18.576 17.635 1.00 80.12 69 LYS A C 1
ATOM 521 O O . LYS A 1 69 ? -1.645 17.503 17.160 1.00 80.12 69 LYS A O 1
ATOM 526 N N . HIS A 1 70 ? -3.255 18.954 17.672 1.00 74.75 70 HIS A N 1
ATOM 527 C CA . HIS A 1 70 ? -4.354 18.130 17.217 1.00 74.75 70 HIS A CA 1
ATOM 528 C C . HIS A 1 70 ? -4.563 18.246 15.710 1.00 74.75 70 HIS A C 1
ATOM 530 O O . HIS A 1 70 ? -4.765 19.343 15.208 1.00 74.75 70 HIS A O 1
ATOM 536 N N . VAL A 1 71 ? -4.555 17.110 15.008 1.00 60.44 71 VAL A N 1
ATOM 537 C CA . VAL A 1 71 ? -4.506 17.022 13.536 1.00 60.44 71 VAL A CA 1
ATOM 538 C C . VAL A 1 71 ? -5.712 17.679 12.865 1.00 60.44 71 VAL A C 1
ATOM 540 O O . VAL A 1 71 ? -5.586 18.232 11.784 1.00 60.44 71 VAL A O 1
ATOM 543 N N . GLN A 1 72 ? -6.899 17.607 13.476 1.00 55.75 72 GLN A N 1
ATOM 544 C CA . GLN A 1 72 ? -8.107 18.149 12.846 1.00 55.75 72 GLN A CA 1
ATOM 545 C C . GLN A 1 72 ? -8.380 19.606 13.226 1.00 55.75 72 GLN A C 1
ATOM 547 O O . GLN A 1 72 ? -8.945 20.354 12.433 1.00 55.75 72 GLN A O 1
ATOM 552 N N . SER A 1 73 ? -8.063 19.989 14.465 1.00 65.69 73 SER A N 1
ATOM 553 C CA . SER A 1 73 ? -8.404 21.318 14.988 1.00 65.69 73 SER A CA 1
ATOM 554 C C . SER A 1 73 ? -7.227 22.280 15.001 1.00 65.69 73 SER A C 1
ATOM 556 O O . SER A 1 73 ? -7.421 23.441 15.336 1.00 65.69 73 SER A O 1
ATOM 558 N N . GLU A 1 74 ? -6.018 21.798 14.717 1.00 74.81 74 GLU A N 1
ATOM 559 C CA . GLU A 1 74 ? -4.781 22.572 14.776 1.00 74.81 74 GLU A CA 1
ATOM 560 C C . GLU A 1 74 ? -4.551 23.256 16.143 1.00 74.81 74 GLU A C 1
ATOM 562 O O . GLU A 1 74 ? -3.865 24.271 16.235 1.00 74.81 74 GLU A O 1
ATOM 567 N N . MET A 1 75 ? -5.099 22.693 17.229 1.00 78.75 75 MET A N 1
ATOM 568 C CA . MET A 1 75 ? -4.959 23.231 18.591 1.00 78.75 75 MET A CA 1
ATOM 569 C C . MET A 1 75 ? -3.927 22.455 19.415 1.00 78.75 75 MET A C 1
ATOM 571 O O . MET A 1 75 ? -3.763 21.248 19.234 1.00 78.75 75 MET A O 1
ATOM 575 N N . TYR A 1 76 ? -3.269 23.130 20.357 1.00 80.00 76 TYR A N 1
ATOM 576 C CA . TYR A 1 76 ? -2.220 22.563 21.207 1.00 80.00 76 TYR A CA 1
ATOM 577 C C . TYR A 1 76 ? -2.790 21.903 22.454 1.00 80.00 76 TYR A C 1
ATOM 579 O O . TYR A 1 76 ? -3.624 22.480 23.145 1.00 80.00 76 TYR A O 1
ATOM 587 N N . LEU A 1 77 ? -2.294 20.717 22.787 1.00 84.06 77 LEU A N 1
ATOM 588 C CA . LEU A 1 77 ? -2.603 20.022 24.028 1.00 84.06 77 LEU A CA 1
ATOM 589 C C . LEU A 1 77 ? -1.985 20.749 25.231 1.00 84.06 77 LEU A C 1
ATOM 591 O O . LEU A 1 77 ? -0.763 20.850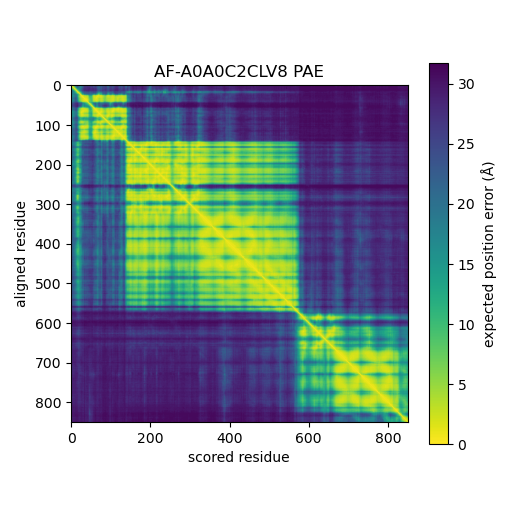 25.332 1.00 84.06 77 LEU A O 1
ATOM 595 N N . ALA A 1 78 ? -2.821 21.176 26.177 1.00 84.88 78 ALA A N 1
ATOM 596 C CA . ALA A 1 78 ? -2.427 21.939 27.351 1.00 84.88 78 ALA A CA 1
ATOM 597 C C . ALA A 1 78 ? -3.006 21.399 28.670 1.00 84.88 78 ALA A C 1
ATOM 599 O O . ALA A 1 78 ? -4.101 20.838 28.722 1.00 84.88 78 ALA A O 1
ATOM 600 N N . CYS A 1 79 ? -2.263 21.613 29.754 1.00 83.31 79 CYS A N 1
ATOM 601 C CA . CYS A 1 79 ? -2.738 21.457 31.125 1.00 83.31 79 CYS A CA 1
ATOM 602 C C . CYS A 1 79 ? -3.591 22.680 31.500 1.00 83.31 79 CYS A C 1
ATOM 604 O O . CYS A 1 79 ? -3.123 23.818 31.441 1.00 83.31 79 CYS A O 1
ATOM 606 N N . LEU A 1 80 ? -4.860 22.457 31.832 1.00 80.19 80 LEU A N 1
ATOM 607 C CA . LEU A 1 80 ? -5.822 23.502 32.160 1.00 80.19 80 LEU A CA 1
ATOM 608 C C . LEU A 1 80 ? -5.770 23.841 33.652 1.00 80.19 80 LEU A C 1
ATOM 610 O O . LEU A 1 80 ? -5.388 23.035 34.492 1.00 80.19 80 LEU A O 1
ATOM 614 N N . SER A 1 81 ? -6.217 25.045 33.999 1.00 71.69 81 SER A N 1
ATOM 615 C CA . SER A 1 81 ? -6.354 25.479 35.394 1.00 71.69 81 SER A CA 1
ATOM 616 C C . SER A 1 81 ? -7.619 24.948 36.082 1.00 71.69 81 SER A C 1
ATOM 618 O O . SER A 1 81 ? -7.799 25.171 37.281 1.00 71.69 81 SER A O 1
ATOM 620 N N . SER A 1 82 ? -8.502 24.269 35.344 1.00 61.72 82 SER A N 1
ATOM 621 C CA . SER A 1 82 ? -9.683 23.600 35.889 1.00 61.72 82 SER A CA 1
ATOM 622 C C . SER A 1 82 ? -9.322 22.237 36.486 1.00 61.72 82 SER A C 1
ATOM 624 O O . SER A 1 82 ? -8.321 21.626 36.116 1.00 61.72 82 SER A O 1
ATOM 626 N N . CYS A 1 83 ? -10.131 21.769 37.434 1.00 59.25 83 CYS A N 1
ATOM 627 C CA . CYS A 1 83 ? -10.001 20.449 38.037 1.00 59.25 83 CYS A CA 1
ATOM 628 C C . CYS A 1 83 ? -11.392 19.823 38.157 1.00 59.25 83 CYS A C 1
ATOM 630 O O . CYS A 1 83 ? -12.247 20.337 38.882 1.00 59.25 83 CYS A O 1
ATOM 632 N N . SER A 1 84 ? -11.603 18.720 37.445 1.00 52.28 84 SER A N 1
ATOM 633 C CA . SER A 1 84 ? -12.819 17.901 37.494 1.00 52.28 84 SER A CA 1
ATOM 634 C C . SER A 1 84 ? -12.721 16.726 38.478 1.00 52.28 84 SER A C 1
ATOM 636 O O . SER A 1 84 ? -13.705 16.033 38.719 1.00 52.28 84 SER A O 1
ATOM 638 N N . SER A 1 85 ? -11.548 16.503 39.081 1.00 51.47 85 SER A N 1
ATOM 639 C CA . SER A 1 85 ? -11.280 15.389 39.998 1.00 51.47 85 SER A CA 1
ATOM 640 C C . SER A 1 85 ? -11.494 15.765 41.470 1.00 51.47 85 SER A C 1
ATOM 642 O O . SER A 1 85 ? -11.317 16.908 41.886 1.00 51.47 85 SER A O 1
ATOM 644 N N . ASN A 1 86 ? -11.809 14.767 42.303 1.00 46.66 86 ASN A N 1
ATOM 645 C CA . ASN A 1 86 ? -11.829 14.914 43.764 1.00 46.66 86 ASN A CA 1
ATOM 646 C C . ASN A 1 86 ? -10.418 15.033 44.377 1.00 46.66 86 ASN A C 1
ATOM 648 O O . ASN A 1 86 ? -10.286 15.359 45.562 1.00 46.66 86 ASN A O 1
ATOM 652 N N . ASP A 1 87 ? -9.367 14.764 43.596 1.00 56.38 87 ASP A N 1
ATOM 653 C CA . ASP A 1 87 ? -7.989 15.033 43.991 1.00 56.38 87 ASP A CA 1
ATOM 654 C C . ASP A 1 87 ? -7.677 16.526 43.827 1.00 56.38 87 ASP A C 1
ATOM 656 O O . ASP A 1 87 ? -7.593 17.050 42.718 1.00 56.38 87 ASP A O 1
ATOM 660 N N . LYS A 1 88 ? -7.444 17.207 44.954 1.00 57.41 88 LYS A N 1
ATOM 661 C CA . LYS A 1 88 ? -7.124 18.644 45.004 1.00 57.41 88 LYS A CA 1
ATOM 662 C C . LYS A 1 88 ? -5.829 19.017 44.276 1.00 57.41 88 LYS A C 1
ATOM 664 O O . LYS A 1 88 ? -5.535 20.205 44.166 1.00 57.41 88 LYS A O 1
ATOM 669 N N . LEU A 1 89 ? -5.029 18.033 43.868 1.00 61.88 89 LEU A N 1
ATOM 670 C CA . LEU A 1 89 ? -3.770 18.221 43.153 1.00 61.88 89 LEU A CA 1
ATOM 671 C C . LEU A 1 89 ? -3.858 17.876 41.659 1.00 61.88 89 LEU A C 1
ATOM 673 O O . LEU A 1 89 ? -2.853 18.019 40.960 1.00 61.88 89 LEU A O 1
ATOM 677 N N . ALA A 1 90 ? -5.016 17.413 41.180 1.00 58.31 90 ALA A N 1
ATOM 678 C CA . ALA A 1 90 ? -5.236 17.099 39.776 1.00 58.31 90 ALA A CA 1
ATOM 679 C C . ALA A 1 90 ? -5.618 18.352 38.977 1.00 58.31 90 ALA A C 1
ATOM 681 O O . ALA A 1 90 ? -6.289 19.248 39.485 1.00 58.31 90 ALA A O 1
ATOM 682 N N . PHE A 1 91 ? -5.209 18.379 37.714 1.00 70.56 91 PHE A N 1
ATOM 683 C CA . PHE A 1 91 ? -5.559 19.408 36.742 1.00 70.56 91 PHE A CA 1
ATOM 684 C C . PHE A 1 91 ? -6.147 18.727 35.513 1.00 70.56 91 PHE A C 1
ATOM 686 O O . PHE A 1 91 ? -5.716 17.632 35.138 1.00 70.56 91 PHE A O 1
ATOM 693 N N . ASP A 1 92 ? -7.139 19.360 34.900 1.00 66.56 92 ASP A N 1
ATOM 694 C CA . ASP A 1 92 ? -7.721 18.862 33.664 1.00 66.56 92 ASP A CA 1
ATOM 695 C C . ASP A 1 92 ? -6.747 19.068 32.504 1.00 66.56 92 ASP A C 1
ATOM 697 O O . ASP A 1 92 ? -5.919 19.977 32.493 1.00 66.56 92 ASP A O 1
ATOM 701 N N . VAL A 1 93 ? -6.874 18.229 31.485 1.00 70.00 93 VAL A N 1
ATOM 702 C CA . VAL A 1 93 ? -6.060 18.299 30.273 1.00 70.00 93 VAL A CA 1
ATOM 703 C C . VAL A 1 93 ? -6.986 18.591 29.095 1.00 70.00 93 VAL A C 1
ATOM 705 O O . VAL A 1 93 ? -7.981 17.894 28.903 1.00 70.00 93 VAL A O 1
ATOM 708 N N . GLY A 1 94 ? -6.675 19.615 28.300 1.00 70.75 94 GLY A N 1
ATOM 709 C CA . GLY A 1 94 ? -7.506 20.077 27.184 1.00 70.75 94 GLY A CA 1
ATOM 710 C C . GLY A 1 94 ? -6.682 20.587 26.008 1.00 70.75 94 GLY A C 1
ATOM 711 O O . GLY A 1 94 ? -5.478 20.359 25.955 1.00 70.75 94 GLY A O 1
ATOM 712 N N . VAL A 1 95 ? -7.324 21.261 25.052 1.00 72.56 95 VAL A N 1
ATOM 713 C CA . VAL A 1 95 ? -6.627 21.938 23.946 1.00 72.56 95 VAL A CA 1
ATOM 714 C C . VAL A 1 95 ? -6.852 23.440 23.972 1.00 72.56 95 VAL A C 1
ATOM 716 O O . VAL A 1 95 ? -7.905 23.905 24.401 1.00 72.56 95 VAL A O 1
ATOM 719 N N . GLN A 1 96 ? -5.847 24.187 23.528 1.00 71.12 96 GLN A N 1
ATOM 720 C CA . GLN A 1 96 ? -5.869 25.639 23.402 1.00 71.12 96 GLN A CA 1
ATOM 721 C C . GLN A 1 96 ? -5.372 26.062 22.019 1.00 71.12 96 GLN A C 1
ATOM 723 O O . GLN A 1 96 ? -4.467 25.450 21.451 1.00 71.12 96 GLN A O 1
ATOM 728 N N . GLU A 1 97 ? -5.954 27.132 21.481 1.00 74.25 97 GLU A N 1
ATOM 729 C CA . GLU A 1 97 ? -5.523 27.730 20.210 1.00 74.25 97 GLU A CA 1
ATOM 730 C C . GLU A 1 97 ? -4.148 28.404 20.330 1.00 74.25 97 GLU A C 1
ATOM 732 O O . GLU A 1 97 ? -3.376 28.438 19.375 1.00 74.25 97 GLU A O 1
ATOM 737 N N . THR A 1 98 ? -3.817 28.923 21.515 1.00 70.31 98 THR A N 1
ATOM 738 C CA . THR A 1 98 ? -2.569 29.646 21.766 1.00 70.31 98 THR A CA 1
ATOM 739 C C . THR A 1 98 ? -1.440 28.699 22.159 1.00 70.31 98 THR A C 1
ATOM 741 O O . THR A 1 98 ? -1.593 27.883 23.065 1.00 70.31 98 THR A O 1
ATOM 744 N N . ASN A 1 99 ? -0.267 28.885 21.555 1.00 73.38 99 ASN A N 1
ATOM 745 C CA . ASN A 1 99 ? 0.982 28.213 21.937 1.00 73.38 99 ASN A CA 1
ATOM 746 C C . ASN A 1 99 ? 1.778 28.975 23.014 1.00 73.38 99 ASN A C 1
ATOM 748 O O . ASN A 1 99 ? 2.968 28.721 23.211 1.00 73.38 99 ASN A O 1
ATOM 752 N N . GLU A 1 100 ? 1.148 29.951 23.671 1.00 68.69 100 GLU A N 1
ATOM 753 C CA . GLU A 1 100 ? 1.812 30.859 24.599 1.00 68.69 100 GLU A CA 1
ATOM 754 C C . GLU A 1 100 ? 1.813 30.297 26.027 1.00 68.69 100 GLU A C 1
ATOM 756 O O . GLU A 1 100 ? 0.764 30.052 26.620 1.00 68.69 100 GLU A O 1
ATOM 761 N N . GLY A 1 101 ? 3.008 30.129 26.601 1.00 74.00 101 GLY A N 1
ATOM 762 C CA . GLY A 1 101 ? 3.201 29.736 27.999 1.00 74.00 101 GLY A CA 1
ATOM 763 C C . GLY A 1 101 ? 3.443 28.239 28.230 1.00 74.00 101 GLY A C 1
ATOM 764 O O . GLY A 1 101 ? 3.405 27.421 27.316 1.00 74.00 101 GLY A O 1
ATOM 765 N N . GLU A 1 102 ? 3.715 27.884 29.488 1.00 82.94 102 GLU A N 1
ATOM 766 C CA . GLU A 1 102 ? 4.176 26.545 29.914 1.00 82.94 102 GLU A CA 1
ATOM 767 C C . GLU A 1 102 ? 3.086 25.470 29.836 1.00 82.94 102 GLU A C 1
ATOM 769 O O . GLU A 1 102 ? 3.379 24.275 29.863 1.00 82.94 102 GLU A O 1
ATOM 774 N N . ALA A 1 103 ? 1.818 25.882 29.762 1.00 84.88 103 ALA A N 1
ATOM 775 C CA . ALA A 1 103 ? 0.671 24.985 29.869 1.00 84.88 103 ALA A CA 1
ATOM 776 C C . ALA A 1 103 ? 0.618 23.953 28.735 1.00 84.88 103 ALA A C 1
ATOM 778 O O . ALA A 1 103 ? 0.164 22.834 28.963 1.00 84.88 103 ALA A O 1
ATOM 779 N N . CYS A 1 104 ? 1.102 24.308 27.541 1.00 89.00 104 CYS A N 1
ATOM 780 C CA . CYS A 1 104 ? 1.096 23.458 26.348 1.00 89.00 104 CYS A CA 1
ATOM 781 C C . CYS A 1 104 ? 2.361 22.596 26.168 1.00 89.00 104 CYS A C 1
ATOM 783 O O . CYS A 1 104 ? 2.509 21.928 25.143 1.00 89.00 104 CYS A O 1
ATOM 785 N N . TRP A 1 105 ? 3.267 22.603 27.152 1.00 91.94 105 TRP A N 1
ATOM 786 C CA . TRP A 1 105 ? 4.535 21.878 27.097 1.00 91.94 105 TRP A CA 1
ATOM 787 C C . TRP A 1 105 ? 4.556 20.673 28.037 1.00 91.94 105 TRP A C 1
ATOM 789 O O . TRP A 1 105 ? 4.133 20.747 29.196 1.00 91.94 105 TRP A O 1
ATOM 799 N N . TRP A 1 106 ? 5.120 19.573 27.537 1.00 91.44 106 TRP A N 1
ATOM 800 C CA . TRP A 1 106 ? 5.213 18.293 28.240 1.00 91.44 106 TRP A CA 1
ATOM 801 C C . TRP A 1 106 ? 6.640 17.755 28.176 1.00 91.44 106 TRP A C 1
ATOM 803 O O . TRP A 1 106 ? 7.165 17.579 27.081 1.00 91.44 106 TRP A O 1
ATOM 813 N N . THR A 1 107 ? 7.282 17.477 29.310 1.00 91.50 107 THR A N 1
ATOM 814 C CA . THR A 1 107 ? 8.576 16.783 29.329 1.00 91.50 107 THR A CA 1
ATOM 815 C C . THR A 1 107 ? 8.392 15.281 29.218 1.00 91.50 107 THR A C 1
ATOM 817 O O . THR A 1 107 ? 7.465 14.715 29.794 1.00 91.50 107 THR A O 1
ATOM 820 N N . ILE A 1 108 ? 9.283 14.634 28.469 1.00 89.44 108 ILE A N 1
ATOM 821 C CA . ILE A 1 108 ? 9.259 13.190 28.238 1.00 89.44 108 ILE A CA 1
ATOM 822 C C . ILE A 1 108 ? 10.301 12.517 29.117 1.00 89.44 108 ILE A C 1
ATOM 824 O O . ILE A 1 108 ? 11.489 12.772 28.962 1.00 89.44 108 ILE A O 1
ATOM 828 N N . HIS A 1 109 ? 9.871 11.611 29.985 1.00 83.81 109 HIS A N 1
ATOM 829 C CA . HIS A 1 109 ? 10.741 10.849 30.876 1.00 83.81 109 HIS A CA 1
ATOM 830 C C . HIS A 1 109 ? 10.614 9.343 30.618 1.00 83.81 109 HIS A C 1
ATOM 832 O O . HIS A 1 109 ? 9.546 8.875 30.213 1.00 83.81 109 HIS A O 1
ATOM 838 N N . PRO A 1 110 ? 11.681 8.558 30.839 1.00 81.06 110 PRO A N 1
ATOM 839 C CA . PRO A 1 110 ? 11.615 7.112 30.692 1.00 81.06 110 PRO A CA 1
ATOM 840 C C . PRO A 1 110 ? 10.777 6.499 31.819 1.00 81.06 110 PRO A C 1
ATOM 842 O O . PRO A 1 110 ? 10.972 6.825 32.992 1.00 81.06 110 PRO A O 1
ATOM 845 N N . ALA A 1 111 ? 9.859 5.588 31.481 1.00 71.44 111 ALA A N 1
ATOM 846 C CA . ALA A 1 111 ? 9.007 4.936 32.481 1.00 71.44 111 ALA A CA 1
ATOM 847 C C . ALA A 1 111 ? 9.754 3.902 33.342 1.00 71.44 111 ALA A C 1
ATOM 849 O O . ALA A 1 111 ? 9.375 3.627 34.482 1.00 71.44 111 ALA A O 1
ATOM 850 N N . SER A 1 112 ? 10.844 3.336 32.816 1.00 73.56 112 SER A N 1
ATOM 851 C CA . SER A 1 112 ? 11.639 2.307 33.484 1.00 73.56 112 SER A CA 1
ATOM 852 C C . SER A 1 112 ? 13.131 2.643 33.487 1.00 73.56 112 SER A C 1
ATOM 854 O O . SER A 1 112 ? 13.615 3.451 32.700 1.00 73.56 112 SER A O 1
ATOM 856 N N . LYS A 1 113 ? 13.900 1.947 34.334 1.00 76.06 113 LYS A N 1
ATOM 857 C CA . LYS A 1 113 ? 15.371 2.059 34.378 1.00 76.06 113 LYS A CA 1
ATOM 858 C C . LYS A 1 113 ? 16.082 1.441 33.161 1.00 76.06 113 LYS A C 1
ATOM 860 O O . LYS A 1 113 ? 17.307 1.394 33.156 1.00 76.06 113 LYS A O 1
ATOM 865 N N . GLN A 1 114 ? 15.344 0.912 32.178 1.00 73.88 114 GLN A N 1
ATOM 866 C CA . GLN A 1 114 ? 15.929 0.401 30.932 1.00 73.88 114 GLN A CA 1
ATOM 867 C C . GLN A 1 114 ? 16.349 1.519 29.970 1.00 73.88 114 GLN A C 1
ATOM 869 O O . GLN A 1 114 ? 17.126 1.259 29.052 1.00 73.88 114 GLN A O 1
ATOM 874 N N . ARG A 1 115 ? 15.811 2.727 30.160 1.00 80.06 115 ARG A N 1
ATOM 875 C CA . ARG A 1 115 ? 16.148 3.930 29.403 1.00 80.06 115 ARG A CA 1
ATOM 876 C C . ARG A 1 115 ? 16.635 5.018 30.349 1.00 80.06 115 ARG A C 1
ATOM 878 O O . ARG A 1 115 ? 16.268 5.038 31.526 1.00 80.06 115 ARG A O 1
ATOM 885 N N . SER A 1 116 ? 17.446 5.922 29.817 1.00 87.25 116 SER A N 1
ATOM 886 C CA . SER A 1 116 ? 18.042 7.033 30.564 1.00 87.25 116 SER A CA 1
ATOM 887 C C . SER A 1 116 ? 17.741 8.377 29.907 1.00 87.25 116 SER A C 1
ATOM 889 O O . SER A 1 116 ? 17.553 8.468 28.696 1.00 87.25 116 SER A O 1
ATOM 891 N N . GLU A 1 117 ? 17.751 9.441 30.707 1.00 87.00 117 GLU A N 1
ATOM 892 C CA . GLU A 1 117 ? 17.722 10.823 30.213 1.00 87.00 117 GLU A CA 1
ATOM 893 C C . GLU A 1 117 ? 18.816 11.056 29.157 1.00 87.00 117 GLU A C 1
ATOM 895 O O . GLU A 1 117 ? 19.971 10.665 29.341 1.00 87.00 117 GLU A O 1
ATOM 900 N N . GLY A 1 118 ? 18.451 11.698 28.047 1.00 84.94 118 GLY A N 1
ATOM 901 C CA . GLY A 1 118 ? 19.323 11.937 26.897 1.00 84.94 118 GLY A CA 1
ATOM 902 C C . GLY A 1 118 ? 19.396 10.794 25.878 1.00 84.94 118 GLY A C 1
ATOM 903 O O . GLY A 1 118 ? 19.986 10.986 24.814 1.00 84.94 118 GLY A O 1
ATOM 904 N N . GLU A 1 119 ? 18.797 9.629 26.144 1.00 88.25 119 GLU A N 1
ATOM 905 C CA . GLU A 1 119 ? 18.658 8.565 25.142 1.00 88.25 119 GLU A CA 1
ATOM 906 C C . GLU A 1 119 ? 17.545 8.884 24.133 1.00 88.25 119 GLU A C 1
ATOM 908 O O . GLU A 1 119 ? 16.591 9.601 24.438 1.00 88.25 119 GLU A O 1
ATOM 913 N N . LYS A 1 120 ? 17.662 8.334 22.918 1.00 86.31 120 LYS A N 1
ATOM 914 C CA . LYS A 1 120 ? 16.636 8.456 21.874 1.00 86.31 120 LYS A CA 1
ATOM 915 C C . LYS A 1 120 ? 15.372 7.699 22.283 1.00 86.31 120 LYS A C 1
ATOM 917 O O . LYS A 1 120 ? 15.464 6.519 22.618 1.00 86.31 120 LYS A O 1
ATOM 922 N N . VAL A 1 121 ? 14.220 8.357 22.180 1.00 80.88 121 VAL A N 1
ATOM 923 C CA . VAL A 1 121 ? 12.906 7.720 22.338 1.00 80.88 121 VAL A CA 1
ATOM 924 C C . VAL A 1 121 ? 12.639 6.871 21.100 1.00 80.88 121 VAL A C 1
ATOM 926 O O . VAL A 1 121 ? 12.690 7.379 19.978 1.00 80.88 121 VAL A O 1
ATOM 929 N N . ARG A 1 122 ? 12.389 5.577 21.291 1.00 75.00 122 ARG A N 1
ATOM 930 C CA . ARG A 1 122 ? 12.093 4.642 20.201 1.00 75.00 122 ARG A CA 1
ATOM 931 C C . ARG A 1 122 ? 10.593 4.449 20.043 1.00 75.00 122 ARG A C 1
ATOM 933 O O . ARG A 1 122 ? 9.810 4.681 20.962 1.00 75.00 122 ARG A O 1
ATOM 940 N N . VAL A 1 123 ? 10.192 3.994 18.861 1.00 56.62 123 VAL A N 1
ATOM 941 C CA . VAL A 1 123 ? 8.803 3.599 18.604 1.00 56.62 123 VAL A CA 1
ATOM 942 C C . VAL A 1 123 ? 8.422 2.468 19.562 1.00 56.62 123 VAL A C 1
ATOM 944 O O . VAL A 1 123 ? 9.108 1.448 19.612 1.00 56.62 123 VAL A O 1
ATOM 947 N N . GLY A 1 124 ? 7.332 2.660 20.308 1.00 53.00 124 GLY A N 1
ATOM 948 C CA . GLY A 1 124 ? 6.838 1.697 21.296 1.00 53.00 124 GLY A CA 1
ATOM 949 C C . GLY A 1 124 ? 7.548 1.732 22.652 1.00 53.00 124 GLY A C 1
ATOM 950 O O . GLY A 1 124 ? 7.308 0.837 23.454 1.00 53.00 124 GLY A O 1
ATOM 951 N N . ASP A 1 125 ? 8.417 2.714 22.918 1.00 63.19 125 ASP A N 1
ATOM 952 C CA . ASP A 1 125 ? 8.953 2.912 24.265 1.00 63.19 125 ASP A CA 1
ATOM 953 C C . ASP A 1 125 ? 7.865 3.459 25.218 1.00 63.19 125 ASP A C 1
ATOM 955 O O . ASP A 1 125 ? 7.119 4.377 24.867 1.00 63.19 125 ASP A O 1
ATOM 959 N N . ASP A 1 126 ? 7.851 2.962 26.457 1.00 66.19 126 ASP A N 1
ATOM 960 C CA . ASP A 1 126 ? 6.987 3.476 27.524 1.00 66.19 126 ASP A CA 1
ATOM 961 C C . ASP A 1 126 ? 7.495 4.849 28.004 1.00 66.19 126 ASP A C 1
ATOM 963 O O . ASP A 1 126 ? 8.644 5.001 28.454 1.00 66.19 126 ASP A O 1
ATOM 967 N N . VAL A 1 127 ? 6.637 5.869 27.921 1.00 73.38 127 VAL A N 1
ATOM 968 C CA . VAL A 1 127 ? 6.989 7.259 28.241 1.00 73.38 127 VAL A CA 1
ATOM 969 C C . VAL A 1 127 ? 6.109 7.831 29.341 1.00 73.38 127 VAL A C 1
ATOM 971 O O . VAL A 1 127 ? 4.897 7.644 29.378 1.00 73.38 127 VAL A O 1
ATOM 974 N N . ILE A 1 128 ? 6.727 8.617 30.213 1.00 76.25 128 ILE A N 1
ATOM 975 C CA . ILE A 1 128 ? 6.032 9.434 31.197 1.00 76.25 128 ILE A CA 1
ATOM 976 C C . ILE A 1 128 ? 6.043 10.872 30.688 1.00 76.25 128 ILE A C 1
ATOM 978 O O . ILE A 1 128 ? 7.108 11.474 30.558 1.00 76.25 128 ILE A O 1
ATOM 982 N N . LEU A 1 129 ? 4.864 11.435 30.422 1.00 84.56 129 LEU A N 1
ATOM 983 C CA . LEU A 1 129 ? 4.727 12.859 30.119 1.00 84.56 129 LEU A CA 1
ATOM 984 C C . LEU A 1 129 ? 4.488 13.638 31.411 1.00 84.56 129 LEU A C 1
ATOM 986 O O . LEU A 1 129 ? 3.612 13.282 32.196 1.00 84.56 129 LEU A O 1
ATOM 990 N N . VAL A 1 130 ? 5.245 14.707 31.634 1.00 84.00 130 VAL A N 1
ATOM 991 C CA . VAL A 1 130 ? 5.086 15.593 32.794 1.00 84.00 130 VAL A CA 1
ATOM 992 C C . VAL A 1 130 ? 4.805 17.004 32.296 1.00 84.00 130 VAL A C 1
ATOM 994 O O . VAL A 1 130 ? 5.520 17.530 31.452 1.00 84.00 130 VAL A O 1
ATOM 997 N N . SER A 1 131 ? 3.732 17.621 32.781 1.00 87.38 131 SER A N 1
ATOM 998 C CA . SER A 1 131 ? 3.391 19.000 32.429 1.00 87.38 131 SER A CA 1
ATOM 999 C C . SER A 1 131 ? 4.483 19.949 32.918 1.00 87.38 131 SER A C 1
ATOM 1001 O O . SER A 1 131 ? 4.817 19.932 34.103 1.00 87.38 131 SER A O 1
ATOM 1003 N N . VAL A 1 132 ? 4.987 20.817 32.036 1.00 88.81 132 VAL A N 1
ATOM 1004 C CA . VAL A 1 132 ? 5.974 21.844 32.412 1.00 88.81 132 VAL A CA 1
ATOM 1005 C C . VAL A 1 132 ? 5.364 22.841 33.400 1.00 88.81 132 VAL A C 1
ATOM 1007 O O . VAL A 1 132 ? 5.972 23.128 34.421 1.00 88.81 132 VAL A O 1
ATOM 1010 N N . ALA A 1 133 ? 4.133 23.297 33.151 1.00 85.44 133 ALA A N 1
ATOM 1011 C CA . ALA A 1 133 ? 3.471 24.304 33.987 1.00 85.44 133 ALA A CA 1
ATOM 1012 C C . ALA A 1 133 ? 3.160 23.850 35.421 1.00 85.44 133 ALA A C 1
ATOM 1014 O O . ALA A 1 133 ? 3.024 24.676 36.321 1.00 85.44 133 ALA A O 1
ATOM 1015 N N . THR A 1 134 ? 2.940 22.550 35.630 1.00 81.62 134 THR A N 1
ATOM 1016 C CA . THR A 1 134 ? 2.414 22.038 36.910 1.00 81.62 134 THR A CA 1
ATOM 1017 C C . THR A 1 134 ? 3.299 20.986 37.567 1.00 81.62 134 THR A C 1
ATOM 1019 O O . THR A 1 134 ? 3.028 20.606 38.706 1.00 81.62 134 THR A O 1
ATOM 1022 N N . GLU A 1 135 ? 4.326 20.499 36.865 1.00 85.00 135 GLU A N 1
ATOM 1023 C CA . GLU A 1 135 ? 5.169 19.363 37.265 1.00 85.00 135 GLU A CA 1
ATOM 1024 C C . GLU A 1 135 ? 4.351 18.103 37.608 1.00 85.00 135 GLU A C 1
ATOM 1026 O O . GLU A 1 135 ? 4.735 17.273 38.436 1.00 85.00 135 GLU A O 1
ATOM 1031 N N . ARG A 1 136 ? 3.175 17.957 36.985 1.00 76.38 136 ARG A N 1
ATOM 1032 C CA . ARG A 1 136 ? 2.277 16.816 37.189 1.00 76.38 136 ARG A CA 1
ATOM 1033 C C . ARG A 1 136 ? 2.370 15.830 36.043 1.00 76.38 136 ARG A C 1
ATOM 1035 O O . ARG A 1 136 ? 2.445 16.211 34.878 1.00 76.38 136 ARG A O 1
ATOM 1042 N N . TYR A 1 137 ? 2.315 14.553 36.399 1.00 71.88 137 TYR A N 1
ATOM 1043 C CA . TYR A 1 137 ? 2.249 13.460 35.444 1.00 71.88 137 TYR A CA 1
ATOM 1044 C C . TYR A 1 137 ? 0.956 13.534 34.634 1.00 71.88 137 TYR A C 1
ATOM 1046 O O . TYR A 1 137 ? -0.136 13.648 35.194 1.00 71.88 137 TYR A O 1
ATOM 1054 N N . LEU A 1 138 ? 1.081 13.389 33.319 1.00 66.25 138 LEU A N 1
ATOM 1055 C CA . LEU A 1 138 ? -0.010 12.930 32.486 1.00 66.25 138 LEU A CA 1
ATOM 1056 C C . LEU A 1 138 ? -0.194 11.445 32.795 1.00 66.25 138 LEU A C 1
ATOM 1058 O O . LEU A 1 138 ? 0.545 10.592 32.307 1.00 66.25 138 LEU A O 1
ATOM 1062 N N . LEU A 1 139 ? -1.159 11.139 33.652 1.00 53.09 139 LEU A N 1
ATOM 1063 C CA . LEU A 1 139 ? -1.513 9.760 33.952 1.00 53.09 139 LEU A CA 1
ATOM 1064 C C . LEU A 1 139 ? -2.208 9.157 32.723 1.00 53.09 139 LEU A C 1
ATOM 1066 O O . LEU A 1 139 ? -3.409 9.324 32.519 1.00 53.09 139 LEU A O 1
ATOM 1070 N N . GLY A 1 140 ? -1.429 8.482 31.879 1.00 47.81 140 GLY A N 1
ATOM 1071 C CA . GLY A 1 140 ? -1.945 7.460 30.980 1.00 47.81 140 GLY A CA 1
ATOM 1072 C C . GLY A 1 140 ? -2.217 6.215 31.811 1.00 47.81 140 GLY A C 1
ATOM 1073 O O . GLY A 1 140 ? -1.299 5.658 32.408 1.00 47.81 140 GLY A O 1
ATOM 1074 N N . PHE A 1 141 ? -3.473 5.791 31.905 1.00 42.94 141 PHE A N 1
ATOM 1075 C CA . PHE A 1 141 ? -3.781 4.500 32.507 1.00 42.94 141 PHE A CA 1
ATOM 1076 C C . PHE A 1 141 ? -3.460 3.409 31.481 1.00 42.94 141 PHE A C 1
ATOM 1078 O O . PHE A 1 141 ? -4.339 2.952 30.754 1.00 42.94 141 PHE A O 1
ATOM 1085 N N . GLU A 1 142 ? -2.187 3.031 31.375 1.00 47.09 142 GLU A N 1
ATOM 1086 C CA . GLU A 1 142 ? -1.794 1.850 30.608 1.00 47.09 142 GLU A CA 1
ATOM 1087 C C . GLU A 1 142 ? -2.449 0.602 31.210 1.00 47.09 142 GLU A C 1
ATOM 1089 O O . GLU A 1 142 ? -2.546 0.447 32.430 1.00 47.09 142 GLU A O 1
ATOM 1094 N N . GLY A 1 143 ? -2.946 -0.268 30.331 1.00 62.41 143 GLY A N 1
ATOM 1095 C CA . GLY A 1 143 ? -3.539 -1.546 30.707 1.00 62.41 143 GLY A CA 1
ATOM 1096 C C . GLY A 1 143 ? -5.046 -1.541 30.954 1.00 62.41 143 GLY A C 1
ATOM 1097 O O . GLY A 1 143 ? -5.569 -2.607 31.246 1.00 62.41 143 GLY A O 1
ATOM 1098 N N . TYR A 1 144 ? -5.765 -0.423 30.796 1.00 77.12 144 TYR A N 1
ATOM 1099 C CA . TYR A 1 144 ? -7.225 -0.366 30.985 1.00 77.12 144 TYR A CA 1
ATOM 1100 C C . TYR A 1 144 ? -7.992 -0.016 29.711 1.00 77.12 144 TYR A C 1
ATOM 1102 O O . TYR A 1 144 ? -7.494 0.713 28.860 1.00 77.12 144 TYR A O 1
ATOM 1110 N N . VAL A 1 145 ? -9.226 -0.507 29.610 1.00 80.69 145 VAL A N 1
ATOM 1111 C CA . VAL A 1 145 ? -10.112 -0.300 28.461 1.00 80.69 145 VAL A CA 1
ATOM 1112 C C . VAL A 1 145 ? -10.718 1.103 28.488 1.00 80.69 145 VAL A C 1
ATOM 1114 O O . VAL A 1 145 ? -11.367 1.484 29.467 1.00 80.69 145 VAL A O 1
ATOM 1117 N N . PHE A 1 146 ? -10.573 1.853 27.394 1.00 81.69 146 PHE A N 1
ATOM 1118 C CA . PHE A 1 146 ? -11.228 3.143 27.192 1.00 81.69 146 PHE A CA 1
ATOM 1119 C C . PHE A 1 146 ? -12.383 3.047 26.197 1.00 81.69 146 PHE A C 1
ATOM 1121 O O . PHE A 1 146 ? -12.454 2.180 25.323 1.00 81.69 146 PHE A O 1
ATOM 1128 N N . GLY A 1 147 ? -13.316 3.986 26.321 1.00 80.69 147 GLY A N 1
ATOM 1129 C CA . GLY A 1 147 ? -14.330 4.208 25.309 1.00 80.69 147 GLY A CA 1
ATOM 1130 C C . GLY A 1 147 ? -13.705 4.583 23.970 1.00 80.69 147 GLY A C 1
ATOM 1131 O O . GLY A 1 147 ? -12.841 5.450 23.882 1.00 80.69 147 GLY A O 1
ATOM 1132 N N . ASN A 1 148 ? -14.243 3.998 22.909 1.00 81.50 148 ASN A N 1
ATOM 1133 C CA . ASN A 1 148 ? -13.835 4.111 21.508 1.00 81.50 148 ASN A CA 1
ATOM 1134 C C . ASN A 1 148 ? -12.555 3.364 21.127 1.00 81.50 148 ASN A C 1
ATOM 1136 O O . ASN A 1 148 ? -12.189 3.395 19.945 1.00 81.50 148 ASN A O 1
ATOM 1140 N N . ASP A 1 149 ? -11.948 2.636 22.063 1.00 82.50 149 ASP A N 1
ATOM 1141 C CA . ASP A 1 149 ? -10.860 1.721 21.746 1.00 82.50 149 ASP A CA 1
ATOM 1142 C C . ASP A 1 149 ? -11.328 0.667 20.738 1.00 82.50 149 ASP A C 1
ATOM 1144 O O . ASP A 1 149 ? -12.473 0.196 20.764 1.00 82.50 149 ASP A O 1
ATOM 1148 N N . VAL A 1 150 ? -10.426 0.320 19.821 1.00 86.81 150 VAL A N 1
ATOM 1149 C CA . VAL A 1 150 ? -10.606 -0.791 18.888 1.00 86.81 150 VAL A CA 1
ATOM 1150 C C . VAL A 1 150 ? -9.900 -2.000 19.476 1.00 86.81 150 VAL A C 1
ATOM 1152 O O . VAL A 1 150 ? -8.710 -1.943 19.782 1.00 86.81 150 VAL A O 1
ATOM 1155 N N . MET A 1 151 ? -10.642 -3.083 19.665 1.00 90.56 151 MET A N 1
ATOM 1156 C CA . MET A 1 151 ? -10.189 -4.243 20.419 1.00 90.56 151 MET A CA 1
ATOM 1157 C C . MET A 1 151 ? -10.806 -5.535 19.891 1.00 90.56 151 MET A C 1
ATOM 1159 O O . MET A 1 151 ? -11.797 -5.527 19.155 1.00 90.56 151 MET A O 1
ATOM 1163 N N . ARG A 1 152 ? -10.235 -6.653 20.328 1.00 92.75 152 ARG A N 1
ATOM 1164 C CA . ARG A 1 152 ? -10.800 -7.993 20.179 1.00 92.75 152 ARG A CA 1
ATOM 1165 C C . ARG A 1 152 ? -11.443 -8.422 21.489 1.00 92.75 152 ARG A C 1
ATOM 1167 O O . ARG A 1 152 ? -10.892 -8.185 22.565 1.00 92.75 152 ARG A O 1
ATOM 1174 N N . LEU A 1 153 ? -12.609 -9.051 21.378 1.00 95.12 153 LEU A N 1
ATOM 1175 C CA . LEU A 1 153 ? -13.334 -9.631 22.503 1.00 95.12 153 LEU A CA 1
ATOM 1176 C C . LEU A 1 153 ? -13.120 -11.141 22.458 1.00 95.12 153 LEU A C 1
ATOM 1178 O O . LEU A 1 153 ? -13.662 -11.804 21.576 1.00 95.12 153 LEU A O 1
ATOM 1182 N N . PHE A 1 154 ? -12.327 -11.671 23.381 1.00 93.38 154 PHE A N 1
ATOM 1183 C CA . PHE A 1 154 ? -12.101 -13.106 23.513 1.00 93.38 154 PHE A CA 1
ATOM 1184 C C . PHE A 1 154 ? -13.146 -13.729 24.422 1.00 93.38 154 PHE A C 1
ATOM 1186 O O . PHE A 1 154 ? -13.500 -13.150 25.440 1.00 93.38 154 PHE A O 1
ATOM 1193 N N . HIS A 1 155 ? -13.610 -14.910 24.048 1.00 89.00 155 HIS A N 1
ATOM 1194 C CA . HIS A 1 155 ? -14.543 -15.761 24.755 1.00 89.00 155 HIS A CA 1
ATOM 1195 C C . HIS A 1 155 ? -13.854 -17.105 25.028 1.00 89.00 155 HIS A C 1
ATOM 1197 O O . HIS A 1 155 ? -13.281 -17.707 24.122 1.00 89.00 155 HIS A O 1
ATOM 1203 N N . GLY A 1 156 ? -13.880 -17.584 26.274 1.00 73.88 156 GLY A N 1
ATOM 1204 C CA . GLY A 1 156 ? -13.356 -18.918 26.604 1.00 73.88 156 GLY A CA 1
ATOM 1205 C C . GLY A 1 156 ? -11.852 -19.116 26.336 1.00 73.88 156 GLY A C 1
ATOM 1206 O O . GLY A 1 156 ? -11.460 -20.158 25.819 1.00 73.88 156 GLY A O 1
ATOM 1207 N N . ASN A 1 157 ? -11.024 -18.133 26.711 1.00 70.44 157 ASN A N 1
ATOM 1208 C CA . ASN A 1 157 ? -9.558 -18.037 26.549 1.00 70.44 157 ASN A CA 1
ATOM 1209 C C . ASN A 1 157 ? -9.010 -18.003 25.106 1.00 70.44 157 ASN A C 1
ATOM 1211 O O . ASN A 1 157 ? -8.094 -17.223 24.867 1.00 70.44 157 ASN A O 1
ATOM 1215 N N . ASP A 1 158 ? -9.561 -18.768 24.157 1.00 78.62 158 ASP A N 1
ATOM 1216 C CA . ASP A 1 158 ? -8.912 -18.996 22.848 1.00 78.62 158 ASP A CA 1
ATOM 1217 C C . ASP A 1 158 ? -9.761 -18.613 21.615 1.00 78.62 158 ASP A C 1
ATOM 1219 O O . ASP A 1 158 ? -9.263 -18.645 20.487 1.00 78.62 158 ASP A O 1
ATOM 1223 N N . GLU A 1 159 ? -11.033 -18.246 21.787 1.00 91.44 159 GLU A N 1
ATOM 1224 C CA . GLU A 1 159 ? -11.927 -17.878 20.677 1.00 91.44 159 GLU A CA 1
ATOM 1225 C C . GLU A 1 159 ? -12.228 -16.380 20.713 1.00 91.44 159 GLU A C 1
ATOM 1227 O O . GLU A 1 159 ? -12.418 -15.819 21.785 1.00 91.44 159 GLU A O 1
ATOM 1232 N N . CYS A 1 160 ? -12.311 -15.705 19.566 1.00 94.31 160 CYS A N 1
ATOM 1233 C CA . CYS A 1 160 ? -12.712 -14.300 19.507 1.00 94.31 160 CYS A CA 1
ATOM 1234 C C . CYS A 1 160 ? -14.121 -14.140 18.924 1.00 94.31 160 CYS A C 1
ATOM 1236 O O . CYS A 1 160 ? -14.580 -14.932 18.100 1.00 94.31 160 CYS A O 1
ATOM 1238 N N . LEU A 1 161 ? -14.831 -13.100 19.366 1.00 96.75 161 LEU A N 1
ATOM 1239 C CA . LEU A 1 161 ? -16.090 -12.671 18.766 1.00 96.75 161 LEU A CA 1
ATOM 1240 C C . LEU A 1 161 ? -15.809 -12.132 17.358 1.00 96.75 161 LEU A C 1
ATOM 1242 O O . LEU A 1 161 ? -14.984 -11.234 17.187 1.00 96.75 161 LEU A O 1
ATOM 1246 N N . THR A 1 162 ? -16.509 -12.639 16.348 1.00 96.19 162 THR A N 1
ATOM 1247 C CA . THR A 1 162 ? -16.307 -12.239 14.948 1.00 96.19 162 THR A CA 1
ATOM 1248 C C . THR A 1 162 ? -17.569 -12.461 14.103 1.00 96.19 162 THR A C 1
ATOM 1250 O O . THR A 1 162 ? -18.608 -12.899 14.604 1.00 96.19 162 THR A O 1
ATOM 1253 N N . ILE A 1 163 ? -17.506 -12.134 12.812 1.00 94.75 163 ILE A N 1
ATOM 1254 C CA . ILE A 1 163 ? -18.525 -12.476 11.817 1.00 94.75 163 ILE A CA 1
ATOM 1255 C C . ILE A 1 163 ? -18.027 -13.596 10.882 1.00 94.75 163 ILE A C 1
ATOM 1257 O O . ILE A 1 163 ? -16.823 -13.709 10.646 1.00 94.75 163 ILE A O 1
ATOM 1261 N N . PRO A 1 164 ? -18.923 -14.429 10.320 1.00 91.25 164 PRO A N 1
ATOM 1262 C CA . PRO A 1 164 ? -18.545 -15.411 9.303 1.00 91.25 164 PRO A CA 1
ATOM 1263 C C . PRO A 1 164 ? -17.943 -14.759 8.048 1.00 91.25 164 PRO A C 1
ATOM 1265 O O . PRO A 1 164 ? -18.346 -13.661 7.672 1.00 91.25 164 PRO A O 1
ATOM 1268 N N . GLU A 1 165 ? -17.065 -15.464 7.331 1.00 86.94 165 GLU A N 1
ATOM 1269 C CA . GLU A 1 165 ? -16.498 -14.990 6.050 1.00 86.94 165 GLU A CA 1
ATOM 1270 C C . GLU A 1 165 ? -17.577 -14.676 4.996 1.00 86.94 165 GLU A C 1
ATOM 1272 O O . GLU A 1 165 ? -17.439 -13.757 4.196 1.00 86.94 165 GLU A O 1
ATOM 1277 N N . ASN A 1 166 ? -18.690 -15.416 5.009 1.00 85.31 166 ASN A N 1
ATOM 1278 C CA . ASN A 1 166 ? -19.823 -15.230 4.098 1.00 85.31 166 ASN A CA 1
ATOM 1279 C C . ASN A 1 166 ? -20.923 -14.311 4.664 1.00 85.31 166 ASN A C 1
ATOM 1281 O O . ASN A 1 166 ? -22.083 -14.380 4.226 1.00 85.31 166 ASN A O 1
ATOM 1285 N N . TRP A 1 167 ? -20.589 -13.494 5.668 1.00 90.94 167 TRP A N 1
ATOM 1286 C CA . TRP A 1 167 ? -21.534 -12.584 6.300 1.00 90.94 167 TRP A CA 1
ATOM 1287 C C . TRP A 1 167 ? -22.171 -11.649 5.267 1.00 90.94 167 TRP A C 1
ATOM 1289 O O . TRP A 1 167 ? -21.525 -11.121 4.364 1.00 90.94 167 TRP A O 1
ATOM 1299 N N . SER A 1 168 ? -23.475 -11.426 5.408 1.00 86.44 168 SER A N 1
ATOM 1300 C CA . SER A 1 168 ? -24.196 -10.444 4.603 1.00 86.44 168 SER A CA 1
ATOM 1301 C C . SER A 1 168 ? -25.382 -9.885 5.375 1.00 86.44 168 SER A C 1
ATOM 1303 O O . SER A 1 168 ? -25.772 -10.396 6.424 1.00 86.44 168 SER A O 1
ATOM 1305 N N . GLU A 1 169 ? -26.012 -8.853 4.820 1.00 82.25 169 GLU A N 1
ATOM 1306 C CA . GLU A 1 169 ? -27.221 -8.254 5.393 1.00 82.25 169 GLU A CA 1
ATOM 1307 C C . GLU A 1 169 ? -28.446 -9.171 5.321 1.00 82.25 169 GLU A C 1
ATOM 1309 O O . GLU A 1 169 ? -29.474 -8.882 5.939 1.00 82.25 169 GLU A O 1
ATOM 1314 N N . HIS A 1 170 ? -28.355 -10.270 4.568 1.00 84.00 170 HIS A N 1
ATOM 1315 C CA . HIS A 1 170 ? -29.440 -11.226 4.462 1.00 84.00 170 HIS A CA 1
ATOM 1316 C C . HIS A 1 170 ? -29.731 -11.825 5.851 1.00 84.00 170 HIS A C 1
ATOM 1318 O O . HIS A 1 170 ? -28.795 -12.268 6.519 1.00 84.00 170 HIS A O 1
ATOM 1324 N N . PRO A 1 171 ? -30.998 -11.911 6.304 1.00 82.69 171 PRO A N 1
ATOM 1325 C CA . PRO A 1 171 ? -31.329 -12.353 7.664 1.00 82.69 171 PRO A CA 1
ATOM 1326 C C . PRO A 1 171 ? -30.734 -13.710 8.064 1.00 82.69 171 PRO A C 1
ATOM 1328 O O . PRO A 1 171 ? -30.458 -13.943 9.236 1.00 82.69 171 PRO A O 1
ATOM 1331 N N . GLN A 1 172 ? -30.516 -14.596 7.088 1.00 83.19 172 GLN A N 1
ATOM 1332 C CA . GLN A 1 172 ? -29.905 -15.908 7.309 1.00 83.19 172 GLN A CA 1
ATOM 1333 C C . GLN A 1 172 ? -28.389 -15.863 7.512 1.00 83.19 172 GLN A C 1
ATOM 1335 O O . GLN A 1 172 ? -27.857 -16.821 8.050 1.00 83.19 172 GLN A O 1
ATOM 1340 N N . HIS A 1 173 ? -27.698 -14.815 7.057 1.00 87.25 173 HIS A N 1
ATOM 1341 C CA . HIS A 1 173 ? -26.235 -14.674 7.122 1.00 87.25 173 HIS A CA 1
ATOM 1342 C C . HIS A 1 173 ? -25.800 -13.539 8.064 1.00 87.25 173 HIS A C 1
ATOM 1344 O O . HIS A 1 173 ? -24.626 -13.449 8.414 1.00 87.25 173 HIS A O 1
ATOM 1350 N N . ASN A 1 174 ? -26.735 -12.691 8.506 1.00 93.12 174 ASN A N 1
ATOM 1351 C CA . ASN A 1 174 ? -26.489 -11.656 9.501 1.00 93.12 174 ASN A CA 1
ATOM 1352 C C . ASN A 1 174 ? -26.429 -12.273 10.905 1.00 93.12 174 ASN A C 1
ATOM 1354 O O . ASN A 1 174 ? -27.380 -12.186 11.685 1.00 93.12 174 ASN A O 1
ATOM 1358 N N . MET A 1 175 ? -25.329 -12.956 11.201 1.00 92.12 175 MET A N 1
ATOM 1359 C CA . MET A 1 175 ? -25.068 -13.561 12.501 1.00 92.12 175 MET A CA 1
ATOM 1360 C C . MET A 1 175 ? -23.654 -13.259 12.972 1.00 92.12 175 MET A C 1
ATOM 1362 O O . MET A 1 175 ? -22.765 -12.986 12.169 1.00 92.12 175 MET A O 1
ATOM 1366 N N . VAL A 1 176 ? -23.470 -13.337 14.284 1.00 96.19 176 VAL A N 1
ATOM 1367 C CA . VAL A 1 176 ? -22.176 -13.195 14.950 1.00 96.19 176 VAL A CA 1
ATOM 1368 C C . VAL A 1 176 ? -21.791 -14.555 15.527 1.00 96.19 176 VAL A C 1
ATOM 1370 O O . VAL A 1 176 ? -22.659 -15.314 15.967 1.00 96.19 176 VAL A O 1
ATOM 1373 N N . ILE A 1 177 ? -20.509 -14.893 15.466 1.00 95.12 177 ILE A N 1
ATOM 1374 C CA . ILE A 1 177 ? -19.964 -16.200 15.847 1.00 95.12 177 ILE A CA 1
ATOM 1375 C C . ILE A 1 177 ? -18.752 -16.027 16.767 1.00 95.12 177 ILE A C 1
ATOM 1377 O O . ILE A 1 177 ? -18.218 -14.924 16.900 1.00 95.12 177 ILE A O 1
ATOM 1381 N N . TYR A 1 178 ? -18.326 -17.124 17.385 1.00 94.75 178 TYR A N 1
ATOM 1382 C CA . TYR A 1 178 ? -17.013 -17.240 18.010 1.00 94.75 178 TYR A CA 1
ATOM 1383 C C . TYR A 1 178 ? -16.128 -18.126 17.148 1.00 94.75 178 TYR A C 1
ATOM 1385 O O . TYR A 1 178 ? -16.550 -19.205 16.723 1.00 94.75 178 TYR A O 1
ATOM 1393 N N . GLU A 1 179 ? -14.913 -17.665 16.883 1.00 92.88 179 GLU A N 1
ATOM 1394 C CA . GLU A 1 179 ? -13.949 -18.376 16.051 1.00 92.88 179 GLU A CA 1
ATOM 1395 C C . GLU A 1 179 ? -12.544 -18.213 16.642 1.00 92.88 179 GLU A C 1
ATOM 1397 O O . GLU A 1 179 ? -12.149 -17.122 17.045 1.00 92.88 179 GLU A O 1
ATOM 1402 N N . GLY A 1 180 ? -11.796 -19.311 16.738 1.00 89.25 180 GLY A N 1
ATOM 1403 C CA . GLY A 1 180 ? -10.382 -19.291 17.120 1.00 89.25 180 GLY A CA 1
ATOM 1404 C C . GLY A 1 180 ? -9.454 -19.280 15.901 1.00 89.25 180 GLY A C 1
ATOM 1405 O O . GLY A 1 180 ? -9.888 -19.202 14.751 1.00 89.25 180 GLY A O 1
ATOM 1406 N N . GLY A 1 181 ? -8.150 -19.423 16.136 1.00 86.88 181 GLY A N 1
ATOM 1407 C CA . GLY A 1 181 ? -7.169 -19.590 15.060 1.00 86.88 181 GLY A CA 1
ATOM 1408 C C . GLY A 1 181 ? -7.019 -18.339 14.189 1.00 86.88 181 GLY A C 1
ATOM 1409 O O . GLY A 1 181 ? -6.653 -17.284 14.696 1.00 86.88 181 GLY A O 1
ATOM 1410 N N . ALA A 1 182 ? -7.269 -18.457 12.880 1.00 83.38 182 ALA A N 1
ATOM 1411 C CA . ALA A 1 182 ? -7.008 -17.386 11.912 1.00 83.38 182 ALA A CA 1
ATOM 1412 C C . ALA A 1 182 ? -7.829 -16.114 12.178 1.00 83.38 182 ALA A C 1
ATOM 1414 O O . ALA A 1 182 ? -7.296 -15.015 12.053 1.00 83.38 182 ALA A O 1
ATOM 1415 N N . ALA A 1 183 ? -9.085 -16.247 12.626 1.00 86.25 183 ALA A N 1
ATOM 1416 C CA . ALA A 1 183 ? -9.961 -15.105 12.905 1.00 86.25 183 ALA A CA 1
ATOM 1417 C C . ALA A 1 183 ? -9.366 -14.116 13.920 1.00 86.25 183 ALA A C 1
ATOM 1419 O O . ALA A 1 183 ? -9.641 -12.918 13.852 1.00 86.25 183 ALA A O 1
ATOM 1420 N N . VAL A 1 184 ? -8.503 -14.599 14.820 1.00 86.19 184 VAL A N 1
ATOM 1421 C CA . VAL A 1 184 ? -7.829 -13.792 15.844 1.00 86.19 184 VAL A CA 1
ATOM 1422 C C . VAL A 1 184 ? -6.899 -12.739 15.242 1.00 86.19 184 VAL A C 1
ATOM 1424 O O . VAL A 1 184 ? -6.695 -11.709 15.869 1.00 86.19 184 VAL A O 1
ATOM 1427 N N . ASN A 1 185 ? -6.382 -12.942 14.032 1.00 83.69 185 ASN A N 1
ATOM 1428 C CA . ASN A 1 185 ? -5.499 -11.977 13.369 1.00 83.69 185 ASN A CA 1
ATOM 1429 C C . ASN A 1 185 ? -6.200 -11.200 12.243 1.00 83.69 185 ASN A C 1
ATOM 1431 O O . ASN A 1 185 ? -5.610 -10.300 11.661 1.00 83.69 185 ASN A O 1
ATOM 1435 N N . GLN A 1 186 ? -7.482 -11.476 11.995 1.00 90.75 186 GLN A N 1
ATOM 1436 C CA . GLN A 1 186 ? -8.248 -10.877 10.900 1.00 90.75 186 GLN A CA 1
ATOM 1437 C C . GLN A 1 186 ? -9.014 -9.626 11.342 1.00 90.75 186 GLN A C 1
ATOM 1439 O O . GLN A 1 186 ? -9.385 -9.486 12.514 1.00 90.75 186 GLN A O 1
ATOM 1444 N N . ALA A 1 187 ? -9.306 -8.721 10.404 1.00 92.06 187 ALA A N 1
ATOM 1445 C CA . ALA A 1 187 ? -9.989 -7.462 10.704 1.00 92.06 187 ALA A CA 1
ATOM 1446 C C . ALA A 1 187 ? -11.474 -7.655 11.070 1.00 92.06 187 ALA A C 1
ATOM 1448 O O . ALA A 1 187 ? -12.025 -6.854 11.829 1.00 92.06 187 ALA A O 1
ATOM 1449 N N . ARG A 1 188 ? -12.111 -8.746 10.626 1.00 93.44 188 ARG A N 1
ATOM 1450 C CA . ARG A 1 188 ? -13.474 -9.158 11.015 1.00 93.44 188 ARG A CA 1
ATOM 1451 C C . ARG A 1 188 ? -13.651 -9.502 12.499 1.00 93.44 188 ARG A C 1
ATOM 1453 O O . ARG A 1 188 ? -14.770 -9.751 12.945 1.00 93.44 188 ARG A O 1
ATOM 1460 N N . SER A 1 189 ? -12.577 -9.566 13.284 1.00 95.19 189 SER A N 1
ATOM 1461 C CA . SER A 1 189 ? -12.645 -9.739 14.746 1.00 95.19 189 SER A CA 1
ATOM 1462 C C . SER A 1 189 ? -12.539 -8.417 15.517 1.00 95.19 189 SER A C 1
ATOM 1464 O O . SER A 1 189 ? -12.529 -8.419 16.749 1.00 95.19 189 SER A O 1
ATOM 1466 N N . LEU A 1 190 ? -12.456 -7.280 14.815 1.00 95.38 190 LEU A N 1
ATOM 1467 C CA . LEU A 1 190 ? -12.261 -5.968 15.424 1.00 95.38 190 LEU A CA 1
ATOM 1468 C C . LEU A 1 190 ? -13.587 -5.290 15.764 1.00 95.38 190 LEU A C 1
ATOM 1470 O O . LEU A 1 190 ? -14.455 -5.057 14.912 1.00 95.38 190 LEU A O 1
ATOM 1474 N N . TRP A 1 191 ? -13.687 -4.874 17.022 1.00 96.31 191 TRP A N 1
ATOM 1475 C CA . TRP A 1 191 ? -14.850 -4.204 17.584 1.00 96.31 191 TRP A CA 1
ATOM 1476 C C . TRP A 1 191 ? -14.450 -2.909 18.277 1.00 96.31 191 TRP A C 1
ATOM 1478 O O . TRP A 1 191 ? -13.325 -2.750 18.741 1.00 96.31 191 TRP A O 1
ATOM 1488 N N . ARG A 1 192 ? -15.399 -1.984 18.378 1.00 93.94 192 ARG A N 1
ATOM 1489 C CA . ARG A 1 192 ? -15.287 -0.756 19.158 1.00 93.94 192 ARG A CA 1
ATOM 1490 C C . ARG A 1 192 ? -16.364 -0.704 20.221 1.00 93.94 192 ARG A C 1
ATOM 1492 O O . ARG A 1 192 ? -17.537 -0.930 19.922 1.00 93.94 192 ARG A O 1
ATOM 1499 N N . ILE A 1 193 ? -15.961 -0.340 21.431 1.00 91.81 193 ILE A N 1
ATOM 1500 C CA . ILE A 1 193 ? -16.869 -0.084 22.549 1.00 91.81 193 ILE A CA 1
ATOM 1501 C C . ILE A 1 193 ? -17.185 1.410 22.579 1.00 91.81 193 ILE A C 1
ATOM 1503 O O . ILE A 1 193 ? -16.304 2.218 22.835 1.00 91.81 193 ILE A O 1
ATOM 1507 N N . GLU A 1 194 ? -18.428 1.794 22.304 1.00 90.50 194 GLU A N 1
ATOM 1508 C CA . GLU A 1 194 ? -18.874 3.194 22.318 1.00 90.50 194 GLU A CA 1
ATOM 1509 C C . GLU A 1 194 ? -19.766 3.421 23.549 1.00 90.50 194 GLU A C 1
ATOM 1511 O O . GLU A 1 194 ? -20.874 2.892 23.623 1.00 90.50 194 GLU A O 1
ATOM 1516 N N . LEU A 1 195 ? -19.296 4.184 24.539 1.00 87.38 195 LEU A N 1
ATOM 1517 C CA . LEU A 1 195 ? -20.069 4.479 25.753 1.00 87.38 195 LEU A CA 1
ATOM 1518 C C . LEU A 1 195 ? -21.320 5.311 25.419 1.00 87.38 195 LEU A C 1
ATOM 1520 O O . LEU A 1 195 ? -21.237 6.292 24.680 1.00 87.38 195 LEU A O 1
ATOM 1524 N N . ILE A 1 196 ? -22.474 4.958 25.994 1.00 87.56 196 ILE A N 1
ATOM 1525 C CA . ILE A 1 196 ? -23.737 5.686 25.791 1.00 87.56 196 ILE A CA 1
ATOM 1526 C C . ILE A 1 196 ? -23.781 6.864 26.772 1.00 87.56 196 ILE A C 1
ATOM 1528 O O . ILE A 1 196 ? -24.395 6.788 27.830 1.00 87.56 196 ILE A O 1
ATOM 1532 N N . ARG A 1 197 ? -23.077 7.951 26.438 1.00 76.81 197 ARG A N 1
ATOM 1533 C CA . ARG A 1 197 ? -23.056 9.204 27.212 1.00 76.81 197 ARG A CA 1
ATOM 1534 C C . ARG A 1 197 ? -22.782 10.414 26.321 1.00 76.81 197 ARG A C 1
ATOM 1536 O O . ARG A 1 197 ? -22.131 10.289 25.286 1.00 76.81 197 ARG A O 1
ATOM 1543 N N . MET A 1 198 ? -23.261 11.592 26.728 1.00 62.62 198 MET A N 1
ATOM 1544 C CA . MET A 1 198 ? -23.105 12.832 25.944 1.00 62.62 198 MET A CA 1
ATOM 1545 C C . MET A 1 198 ? -21.725 13.479 26.112 1.00 62.62 198 MET A C 1
ATOM 1547 O O . MET A 1 198 ? -21.185 14.051 25.169 1.00 62.62 198 MET A O 1
ATOM 1551 N N . LYS A 1 199 ? -21.148 13.399 27.314 1.00 60.44 199 LYS A N 1
ATOM 1552 C CA . LYS A 1 199 ? -19.793 13.871 27.635 1.00 60.44 199 LYS A CA 1
ATOM 1553 C C . LYS A 1 199 ? -18.928 12.673 28.005 1.00 60.44 199 LYS A C 1
ATOM 1555 O O . LYS A 1 199 ? -19.461 11.671 28.465 1.00 60.44 199 LYS A O 1
ATOM 1560 N N . TRP A 1 200 ? -17.609 12.779 27.839 1.00 66.31 200 TRP A N 1
ATOM 1561 C CA . TRP A 1 200 ? -16.657 11.737 28.253 1.00 66.31 200 TRP A CA 1
ATOM 1562 C C . TRP A 1 200 ? -16.842 10.379 27.552 1.00 66.31 200 TRP A C 1
ATOM 1564 O O . TRP A 1 200 ? -16.578 9.331 28.133 1.00 66.31 200 TRP A O 1
ATOM 1574 N N . HIS A 1 201 ? -17.277 10.361 26.288 1.00 69.12 201 HIS A N 1
ATOM 1575 C CA . HIS A 1 201 ? -17.449 9.113 25.525 1.00 69.12 201 HIS A CA 1
ATOM 1576 C C . HIS A 1 201 ? -16.146 8.304 25.357 1.00 69.12 201 HIS A C 1
ATOM 1578 O O . HIS A 1 201 ? -16.211 7.128 25.011 1.00 69.12 201 HIS A O 1
ATOM 1584 N N . GLY A 1 202 ? -14.980 8.929 25.573 1.00 69.31 202 GLY A N 1
ATOM 1585 C CA . GLY A 1 202 ? -13.654 8.299 25.601 1.00 69.31 202 GLY A CA 1
ATOM 1586 C C . GLY A 1 202 ? -13.092 8.037 27.004 1.00 69.31 202 GLY A C 1
ATOM 1587 O O . GLY A 1 202 ? -11.896 7.810 27.144 1.00 69.31 202 GLY A O 1
ATOM 1588 N N . ALA A 1 203 ? -13.914 8.123 28.052 1.00 72.44 203 ALA A N 1
ATOM 1589 C CA . ALA A 1 203 ? -13.509 7.774 29.413 1.00 72.44 203 ALA A CA 1
ATOM 1590 C C . ALA A 1 203 ? -13.206 6.277 29.561 1.00 72.44 203 ALA A C 1
ATOM 1592 O O . ALA A 1 203 ? -13.546 5.468 28.697 1.00 72.44 203 ALA A O 1
ATOM 1593 N N . MET A 1 204 ? -12.599 5.911 30.687 1.00 78.12 204 MET A N 1
ATOM 1594 C CA . MET A 1 204 ? -12.374 4.519 31.058 1.00 78.12 204 MET A CA 1
ATOM 1595 C C . MET A 1 204 ? -13.712 3.787 31.155 1.00 78.12 204 MET A C 1
ATOM 1597 O O . MET A 1 204 ? -14.697 4.318 31.685 1.00 78.12 204 MET A O 1
ATOM 1601 N N . VAL A 1 205 ? -13.744 2.568 30.624 1.00 85.44 205 VAL A N 1
ATOM 1602 C CA . VAL A 1 205 ? -14.916 1.703 30.719 1.00 85.44 205 VAL A CA 1
ATOM 1603 C C . VAL A 1 205 ? -14.995 1.167 32.144 1.00 85.44 205 VAL A C 1
ATOM 1605 O O . VAL A 1 205 ? -14.042 0.589 32.670 1.00 85.44 205 VAL A O 1
ATOM 1608 N N . GLY A 1 206 ? -16.140 1.413 32.775 1.00 85.25 206 GLY A N 1
ATOM 1609 C CA . GLY A 1 206 ? -16.477 0.974 34.121 1.00 85.25 206 GLY A CA 1
ATOM 1610 C C . GLY A 1 206 ? -17.448 -0.204 34.144 1.00 85.25 206 GLY A C 1
ATOM 1611 O O . GLY A 1 206 ? -18.190 -0.438 33.189 1.00 85.25 206 GLY A O 1
ATOM 1612 N N . TRP A 1 207 ? -17.505 -0.908 35.276 1.00 89.31 207 TRP A N 1
ATOM 1613 C CA . TRP A 1 207 ? -18.596 -1.846 35.560 1.00 89.31 207 TRP A CA 1
ATOM 1614 C C . TRP A 1 207 ? -19.954 -1.142 35.535 1.00 89.31 207 TRP A C 1
ATOM 1616 O O . TRP A 1 207 ? -20.066 0.002 35.969 1.00 89.31 207 TRP A O 1
ATOM 1626 N N . GLU A 1 208 ? -20.982 -1.846 35.062 1.00 85.56 208 GLU A N 1
ATOM 1627 C CA . GLU A 1 208 ? -22.376 -1.378 35.034 1.00 85.56 208 GLU A CA 1
ATOM 1628 C C . GLU A 1 208 ? -22.593 -0.087 34.206 1.00 85.56 208 GLU A C 1
ATOM 1630 O O . GLU A 1 208 ? -23.669 0.500 34.254 1.00 85.56 208 GLU A O 1
ATOM 1635 N N . GLN A 1 209 ? -21.611 0.338 33.398 1.00 86.94 209 GLN A N 1
ATOM 1636 C CA . GLN A 1 209 ? -21.759 1.456 32.463 1.00 86.94 209 GLN A CA 1
ATOM 1637 C C . GLN A 1 209 ? -22.407 1.006 31.152 1.00 86.94 209 GLN A C 1
ATOM 1639 O O . GLN A 1 209 ? -22.083 -0.056 30.619 1.00 86.94 209 GLN A O 1
ATOM 1644 N N . LEU A 1 210 ? -23.292 1.848 30.616 1.00 90.44 210 LEU A N 1
ATOM 1645 C CA . LEU A 1 210 ? -23.982 1.615 29.351 1.00 90.44 210 LEU A CA 1
ATOM 1646 C C . LEU A 1 210 ? -23.045 1.844 28.157 1.00 90.44 210 LEU A C 1
ATOM 1648 O O . LEU A 1 210 ? -22.410 2.897 28.034 1.00 90.44 210 LEU A O 1
ATOM 1652 N N . PHE A 1 211 ? -22.994 0.886 27.234 1.00 93.00 211 PHE A N 1
ATOM 1653 C CA . PHE A 1 211 ? -22.224 0.996 25.994 1.00 93.00 211 PHE A CA 1
ATOM 1654 C C . PHE A 1 211 ? -22.895 0.278 24.819 1.00 93.00 211 PHE A C 1
ATOM 1656 O O . PHE A 1 211 ? -23.771 -0.568 24.992 1.00 93.00 211 PHE A O 1
ATOM 1663 N N . ARG A 1 212 ? -22.447 0.617 23.609 1.00 95.25 212 ARG A N 1
ATOM 1664 C CA . ARG A 1 212 ? -22.727 -0.083 22.354 1.00 95.25 212 ARG A CA 1
ATOM 1665 C C . ARG A 1 212 ? -21.471 -0.795 21.865 1.00 95.25 212 ARG A C 1
ATOM 1667 O O . ARG A 1 212 ? -20.356 -0.322 22.082 1.00 95.25 212 ARG A O 1
ATOM 1674 N N . ILE A 1 213 ? -21.656 -1.893 21.139 1.00 96.94 213 ILE A N 1
ATOM 1675 C CA . ILE A 1 213 ? -20.569 -2.612 20.465 1.00 96.94 213 ILE A CA 1
ATOM 1676 C C . ILE A 1 213 ? -20.713 -2.400 18.959 1.00 96.94 213 ILE A C 1
ATOM 1678 O O . ILE A 1 213 ? -21.751 -2.722 18.381 1.00 96.94 213 ILE A O 1
ATOM 1682 N N . LYS A 1 214 ? -19.679 -1.866 18.314 1.00 95.75 214 LYS A N 1
ATOM 1683 C CA . LYS A 1 214 ? -19.649 -1.593 16.874 1.00 95.75 214 LYS A CA 1
ATOM 1684 C C . LYS A 1 214 ? -18.606 -2.449 16.180 1.00 95.75 214 LYS A C 1
ATOM 1686 O O . LYS A 1 214 ? -17.444 -2.441 16.564 1.00 95.75 214 LYS A O 1
ATOM 1691 N N . HIS A 1 215 ? -19.006 -3.138 15.124 1.00 95.75 215 HIS A N 1
ATOM 1692 C CA . HIS A 1 215 ? -18.098 -3.881 14.263 1.00 95.75 215 HIS A CA 1
ATOM 1693 C C . HIS A 1 215 ? -17.367 -2.929 13.308 1.00 95.75 215 HIS A C 1
ATOM 1695 O O . HIS A 1 215 ? -18.012 -2.103 12.651 1.00 95.75 215 HIS A O 1
ATOM 1701 N N . ILE A 1 216 ? -16.037 -3.021 13.213 1.00 92.81 216 ILE A N 1
ATOM 1702 C CA . ILE A 1 216 ? -15.247 -2.034 12.460 1.00 92.81 216 ILE A CA 1
ATOM 1703 C C . ILE A 1 216 ? -15.427 -2.185 10.950 1.00 92.81 216 ILE A C 1
ATOM 1705 O O . ILE A 1 216 ? -15.768 -1.197 10.293 1.00 92.81 216 ILE A O 1
ATOM 1709 N N . THR A 1 217 ? -15.239 -3.390 10.400 1.00 91.06 217 THR A N 1
ATOM 1710 C CA . THR A 1 217 ? -15.208 -3.583 8.938 1.00 91.06 217 THR A CA 1
ATOM 1711 C C . THR A 1 217 ? -16.596 -3.484 8.302 1.00 91.06 217 THR A C 1
ATOM 1713 O O . THR A 1 217 ? -16.733 -2.956 7.203 1.00 91.06 217 THR A O 1
ATOM 1716 N N . SER A 1 218 ? -17.664 -3.872 9.011 1.00 90.50 218 SER A N 1
ATOM 1717 C CA . SER A 1 218 ? -19.047 -3.675 8.525 1.00 90.50 218 SER A CA 1
ATOM 1718 C C . SER A 1 218 ? -19.650 -2.328 8.929 1.00 90.50 218 SER A C 1
ATOM 1720 O O . SER A 1 218 ? -20.592 -1.851 8.294 1.00 90.50 218 SER A O 1
ATOM 1722 N N . GLY A 1 219 ? -19.128 -1.696 9.985 1.00 90.62 219 GLY A N 1
ATOM 1723 C CA . GLY A 1 219 ? -19.636 -0.424 10.490 1.00 90.62 219 GLY A CA 1
ATOM 1724 C C . GLY A 1 219 ? -20.972 -0.479 11.208 1.00 90.62 219 GLY A C 1
ATOM 1725 O O . GLY A 1 219 ? -21.629 0.556 11.344 1.00 90.62 219 GLY A O 1
ATOM 1726 N N . ARG A 1 220 ? -21.399 -1.679 11.591 1.00 93.94 220 ARG A N 1
ATOM 1727 C CA . ARG A 1 220 ? -22.717 -1.961 12.156 1.00 93.94 220 ARG A CA 1
ATOM 1728 C C . ARG A 1 220 ? -22.632 -2.200 13.654 1.00 93.94 220 ARG A C 1
ATOM 1730 O O . ARG A 1 220 ? -21.580 -2.559 14.173 1.00 93.94 220 ARG A O 1
ATOM 1737 N N . TYR A 1 221 ? -23.754 -2.019 14.329 1.00 96.88 221 TYR A N 1
ATOM 1738 C CA . TYR A 1 221 ? -23.873 -2.195 15.769 1.00 96.88 221 TYR A CA 1
ATOM 1739 C C . TYR A 1 221 ? -24.390 -3.585 16.101 1.00 96.88 221 TYR A C 1
ATOM 1741 O O . TYR A 1 221 ? -25.317 -4.074 15.454 1.00 96.88 221 TYR A O 1
ATOM 1749 N N . LEU A 1 222 ? -23.794 -4.208 17.110 1.00 97.62 222 LEU A N 1
ATOM 1750 C CA . LEU A 1 222 ? -24.304 -5.431 17.704 1.00 97.62 222 LEU A CA 1
ATOM 1751 C C . LEU A 1 222 ? -25.641 -5.128 18.376 1.00 97.62 222 LEU A C 1
ATOM 1753 O O . LEU A 1 222 ? -25.744 -4.168 19.138 1.00 97.62 222 LEU A O 1
ATOM 1757 N N . GLY A 1 223 ? -26.650 -5.941 18.098 1.00 96.56 223 GLY A N 1
ATOM 1758 C CA . GLY A 1 223 ? -27.951 -5.816 18.732 1.00 96.56 223 GLY A CA 1
ATOM 1759 C C . GLY A 1 223 ? -28.583 -7.162 19.034 1.00 96.56 223 GLY A C 1
ATOM 1760 O O . GLY A 1 223 ? -28.254 -8.173 18.403 1.00 96.56 223 GLY A O 1
ATOM 1761 N N . VAL A 1 224 ? -29.498 -7.156 20.001 1.00 96.06 224 VAL A N 1
ATOM 1762 C CA . VAL A 1 224 ? -30.201 -8.353 20.469 1.00 96.06 224 VAL A CA 1
ATOM 1763 C C . VAL A 1 224 ? -31.699 -8.204 20.242 1.00 96.06 224 VAL A C 1
ATOM 1765 O O . VAL A 1 224 ? -32.347 -7.339 20.828 1.00 96.06 224 VAL A O 1
ATOM 1768 N N . ILE A 1 225 ? -32.262 -9.100 19.430 1.00 92.06 225 ILE A N 1
ATOM 1769 C CA . ILE A 1 225 ? -33.713 -9.265 19.283 1.00 92.06 225 ILE A CA 1
ATOM 1770 C C . ILE A 1 225 ? -34.062 -10.687 19.692 1.00 92.06 225 ILE A C 1
ATOM 1772 O O . ILE A 1 225 ? -33.524 -11.646 19.139 1.00 92.06 225 ILE A O 1
ATOM 1776 N N . GLU A 1 226 ? -34.968 -10.819 20.663 1.00 89.25 226 GLU A N 1
ATOM 1777 C CA . GLU A 1 226 ? -35.264 -12.099 21.313 1.00 89.25 226 GLU A CA 1
ATOM 1778 C C . GLU A 1 226 ? -33.964 -12.730 21.840 1.00 89.25 226 GLU A C 1
ATOM 1780 O O . GLU A 1 226 ? -33.339 -12.150 22.722 1.00 89.25 226 GLU A O 1
ATOM 1785 N N . ASN A 1 227 ? -33.526 -13.858 21.273 1.00 92.00 227 ASN A N 1
ATOM 1786 C CA . ASN A 1 227 ? -32.269 -14.528 21.627 1.00 92.00 227 ASN A CA 1
ATOM 1787 C C . ASN A 1 227 ? -31.180 -14.364 20.547 1.00 92.00 227 ASN A C 1
ATOM 1789 O O . ASN A 1 227 ? -30.074 -14.888 20.697 1.00 92.00 227 ASN A O 1
ATOM 1793 N N . ALA A 1 228 ? -31.488 -13.699 19.430 1.00 93.56 228 ALA A N 1
ATOM 1794 C CA . ALA A 1 228 ? -30.595 -13.585 18.286 1.00 93.56 228 ALA A CA 1
ATOM 1795 C C . ALA A 1 228 ? -29.667 -12.373 18.425 1.00 93.56 228 ALA A C 1
ATOM 1797 O O . ALA A 1 228 ? -30.123 -11.247 18.621 1.00 93.56 228 ALA A O 1
ATOM 1798 N N . VAL A 1 229 ? -28.367 -12.615 18.256 1.00 96.19 229 VAL A N 1
ATOM 1799 C CA . VAL A 1 229 ? -27.325 -11.585 18.203 1.00 96.19 229 VAL A CA 1
ATOM 1800 C C . VAL A 1 229 ? -26.992 -11.307 16.737 1.00 96.19 229 VAL A C 1
ATOM 1802 O O . VAL A 1 229 ? -26.546 -12.204 16.016 1.00 96.19 229 VAL A O 1
ATOM 1805 N N . GLN A 1 230 ? -27.235 -10.077 16.280 1.00 96.19 230 GLN A N 1
ATOM 1806 C CA . GLN A 1 230 ? -27.087 -9.680 14.872 1.00 96.19 230 GLN A CA 1
ATOM 1807 C C . GLN A 1 230 ? -26.504 -8.268 14.738 1.00 96.19 230 GLN A C 1
ATOM 1809 O O . GLN A 1 230 ? -26.410 -7.531 15.718 1.00 96.19 230 GLN A O 1
ATOM 1814 N N . LEU A 1 231 ? -26.123 -7.884 13.515 1.00 96.69 231 LEU A N 1
ATOM 1815 C CA . LEU A 1 231 ? -25.574 -6.562 13.217 1.00 96.69 231 LEU A CA 1
ATOM 1816 C C . LEU A 1 231 ? -26.593 -5.643 12.532 1.00 96.69 231 LEU A C 1
ATOM 1818 O O . LEU A 1 231 ? -27.186 -5.991 11.507 1.00 96.69 231 LEU A O 1
ATOM 1822 N N . TYR A 1 232 ? -26.728 -4.423 13.046 1.00 94.81 232 TYR A N 1
ATOM 1823 C CA . TYR A 1 232 ? -27.694 -3.425 12.591 1.00 94.81 232 TYR A CA 1
ATOM 1824 C C . TYR A 1 232 ? -27.016 -2.161 12.070 1.00 94.81 232 TYR A C 1
ATOM 1826 O O . TYR A 1 232 ? -25.985 -1.716 12.576 1.00 94.81 232 TYR A O 1
ATOM 1834 N N . HIS A 1 233 ? -27.603 -1.571 11.027 1.00 92.88 233 HIS A N 1
ATOM 1835 C CA . HIS A 1 233 ? -27.170 -0.266 10.535 1.00 92.88 233 HIS A CA 1
ATOM 1836 C C . HIS A 1 233 ? -27.380 0.807 11.612 1.00 92.88 233 HIS A C 1
ATOM 1838 O O . HIS A 1 233 ? -28.301 0.693 12.420 1.00 92.88 233 HIS A O 1
ATOM 1844 N N . LYS A 1 234 ? -26.564 1.866 11.578 1.00 89.44 234 LYS A N 1
ATOM 1845 C CA . LYS A 1 234 ? -26.623 2.997 12.515 1.00 89.44 234 LYS A CA 1
ATOM 1846 C C . LYS A 1 234 ? -28.041 3.561 12.684 1.00 89.44 234 LYS A C 1
ATOM 1848 O O . LYS A 1 234 ? -28.445 3.837 13.803 1.00 89.44 234 LYS A O 1
ATOM 1853 N N . ASP A 1 235 ? -28.811 3.655 11.602 1.00 88.44 235 ASP A N 1
ATOM 1854 C CA . ASP A 1 235 ? -30.173 4.226 11.623 1.00 88.44 235 ASP A CA 1
ATOM 1855 C C . ASP A 1 235 ? -31.215 3.338 12.320 1.00 88.44 235 ASP A C 1
ATOM 1857 O O . ASP A 1 235 ? -32.342 3.766 12.549 1.00 88.44 235 ASP A O 1
ATOM 1861 N N . LYS A 1 236 ? -30.865 2.081 12.608 1.00 89.94 236 LYS A N 1
ATOM 1862 C CA . LYS A 1 236 ? -31.713 1.114 13.319 1.00 89.94 236 LYS A CA 1
ATOM 1863 C C . LYS A 1 236 ? -31.130 0.730 14.681 1.00 89.94 236 LYS A C 1
ATOM 1865 O O . LYS A 1 236 ? -31.692 -0.127 15.347 1.00 89.94 236 LYS A O 1
ATOM 1870 N N . ALA A 1 237 ? -29.993 1.309 15.064 1.00 90.56 237 ALA A N 1
ATOM 1871 C CA . ALA A 1 237 ? -29.239 0.964 16.265 1.00 90.56 237 ALA A CA 1
ATOM 1872 C C . ALA A 1 237 ? -29.721 1.769 17.485 1.00 90.56 237 ALA A C 1
ATOM 1874 O O . ALA A 1 237 ? -28.935 2.471 18.126 1.00 90.56 237 ALA A O 1
ATOM 1875 N N . ASP A 1 238 ? -31.019 1.679 17.785 1.00 92.19 238 ASP A N 1
ATOM 1876 C CA . ASP A 1 238 ? -31.609 2.374 18.930 1.00 92.19 238 ASP A CA 1
ATOM 1877 C C . ASP A 1 238 ? -31.093 1.829 20.275 1.00 92.19 238 ASP A C 1
ATOM 1879 O O . ASP A 1 238 ? -30.362 0.831 20.349 1.00 92.19 238 ASP A O 1
ATOM 1883 N N . PHE A 1 239 ? -31.414 2.537 21.358 1.00 91.19 239 PHE A N 1
ATOM 1884 C CA . PHE A 1 239 ? -30.989 2.160 22.705 1.00 91.19 239 PHE A CA 1
ATOM 1885 C C . PHE A 1 239 ? -31.482 0.764 23.114 1.00 91.19 239 PHE A C 1
ATOM 1887 O O . PHE A 1 239 ? -30.704 -0.041 23.622 1.00 91.19 239 PHE A O 1
ATOM 1894 N N . ASP A 1 240 ? -32.757 0.464 22.868 1.00 93.94 240 ASP A N 1
ATOM 1895 C CA . ASP A 1 240 ? -33.393 -0.785 23.294 1.00 93.94 240 ASP A CA 1
ATOM 1896 C C . ASP A 1 240 ? -32.784 -2.018 22.613 1.00 93.94 240 ASP A C 1
ATOM 1898 O O . ASP A 1 240 ? -32.809 -3.105 23.188 1.00 93.94 240 ASP A O 1
ATOM 1902 N N . LEU A 1 241 ? -32.255 -1.851 21.402 1.00 94.75 241 LEU A N 1
ATOM 1903 C CA . LEU A 1 241 ? -31.652 -2.913 20.610 1.00 94.75 241 LEU A CA 1
ATOM 1904 C C . LEU A 1 241 ? -30.162 -3.130 20.903 1.00 94.75 241 LEU A C 1
ATOM 1906 O O . LEU A 1 241 ? -29.670 -4.245 20.724 1.00 94.75 241 LEU A O 1
ATOM 1910 N N . THR A 1 242 ? -29.430 -2.066 21.250 1.00 96.38 242 THR A N 1
ATOM 1911 C CA . THR A 1 242 ? -27.953 -2.050 21.189 1.00 96.38 242 THR A CA 1
ATOM 1912 C C . THR A 1 242 ? -27.253 -1.671 22.491 1.00 96.38 242 THR A C 1
ATOM 1914 O O . THR A 1 242 ? -26.023 -1.599 22.511 1.00 96.38 242 THR A O 1
ATOM 1917 N N . ALA A 1 243 ? -27.994 -1.427 23.574 1.00 95.50 243 ALA A N 1
ATOM 1918 C CA . ALA A 1 243 ? -27.410 -1.096 24.869 1.00 95.50 243 ALA A CA 1
ATOM 1919 C C . ALA A 1 243 ? -26.986 -2.350 25.649 1.00 95.50 243 ALA A C 1
ATOM 1921 O O . ALA A 1 243 ? -27.789 -3.247 25.928 1.00 95.50 243 ALA A O 1
ATOM 1922 N N . PHE A 1 244 ? -25.721 -2.372 26.062 1.00 95.69 244 PHE A N 1
ATOM 1923 C CA . PHE A 1 244 ? -25.113 -3.420 26.878 1.00 95.69 244 PHE A CA 1
ATOM 1924 C C . PHE A 1 244 ? -24.467 -2.841 28.138 1.00 95.69 244 PHE A C 1
ATOM 1926 O O . PHE A 1 244 ? -24.178 -1.645 28.209 1.00 95.69 244 PHE A O 1
ATOM 1933 N N . VAL A 1 245 ? -24.221 -3.713 29.117 1.00 93.38 245 VAL A N 1
ATOM 1934 C CA . VAL A 1 245 ? -23.460 -3.427 30.343 1.00 93.38 245 VAL A CA 1
ATOM 1935 C C . VAL A 1 245 ? -22.449 -4.535 30.625 1.00 93.38 245 VAL A C 1
ATOM 1937 O O . VAL A 1 245 ? -22.677 -5.698 30.282 1.00 93.38 245 VAL A O 1
ATOM 1940 N N . MET A 1 246 ? -21.320 -4.163 31.236 1.00 92.44 246 MET A N 1
ATOM 1941 C CA . MET A 1 246 ? -20.308 -5.106 31.716 1.00 92.44 246 MET A CA 1
ATOM 1942 C C . MET A 1 246 ? -20.545 -5.400 33.191 1.00 92.44 246 MET A C 1
ATOM 1944 O O . MET A 1 246 ? -20.676 -4.481 34.002 1.00 92.44 246 MET A O 1
ATOM 1948 N N . CYS A 1 247 ? -20.545 -6.677 33.553 1.00 91.62 247 CYS A N 1
ATOM 1949 C CA . CYS A 1 247 ? -20.787 -7.146 34.910 1.00 91.62 247 CYS A CA 1
ATOM 1950 C C . CYS A 1 247 ? -19.646 -8.051 35.385 1.00 91.62 247 CYS A C 1
ATOM 1952 O O . CYS A 1 247 ? -19.095 -8.834 34.612 1.00 91.62 247 CYS A O 1
ATOM 1954 N N . GLN A 1 248 ? -19.329 -7.980 36.679 1.00 90.50 248 GLN A N 1
ATOM 1955 C CA . GLN A 1 248 ? -18.329 -8.853 37.311 1.00 90.50 248 GLN A CA 1
ATOM 1956 C C . GLN A 1 248 ? -18.831 -10.289 37.480 1.00 90.50 248 GLN A C 1
ATOM 1958 O O . GLN A 1 248 ? -18.050 -11.235 37.507 1.00 90.50 248 GLN A O 1
ATOM 1963 N N . ASN A 1 249 ? -20.142 -10.455 37.649 1.00 87.62 249 ASN A N 1
ATOM 1964 C CA . ASN A 1 249 ? -20.793 -11.740 37.842 1.00 87.62 249 ASN A CA 1
ATOM 1965 C C . ASN A 1 249 ? -22.243 -11.685 37.334 1.00 87.62 249 ASN A C 1
ATOM 1967 O O . ASN A 1 249 ? -22.749 -10.621 36.978 1.00 87.62 249 ASN A O 1
ATOM 1971 N N . LYS A 1 250 ? -22.913 -12.841 37.318 1.00 88.81 250 LYS A N 1
ATOM 1972 C CA . LYS A 1 250 ? -24.312 -12.978 36.889 1.00 88.81 250 LYS A CA 1
ATOM 1973 C C . LYS A 1 250 ? -25.321 -12.885 38.047 1.00 88.81 250 LYS A C 1
ATOM 1975 O O . LYS A 1 250 ? -26.377 -13.514 37.990 1.00 88.81 250 LYS A O 1
ATOM 1980 N N . ASP A 1 251 ? -25.008 -12.158 39.127 1.00 79.50 251 ASP A N 1
ATOM 1981 C CA . ASP A 1 251 ? -25.895 -12.104 40.296 1.00 79.50 251 ASP A CA 1
ATOM 1982 C C . ASP A 1 251 ? -27.158 -11.260 40.031 1.00 79.50 251 ASP A C 1
ATOM 1984 O O . ASP A 1 251 ? -27.063 -10.066 39.742 1.00 79.50 251 ASP A O 1
ATOM 1988 N N . PRO A 1 252 ? -28.369 -11.804 40.254 1.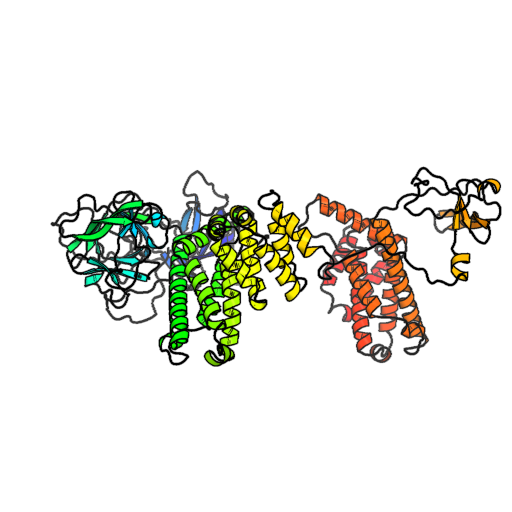00 59.28 252 PRO A N 1
ATOM 1989 C CA . PRO A 1 252 ? -29.634 -11.128 39.946 1.00 59.28 252 PRO A CA 1
ATOM 1990 C C . PRO A 1 252 ? -30.011 -9.983 40.915 1.00 59.28 252 PRO A C 1
ATOM 1992 O O . PRO A 1 252 ? -31.181 -9.607 40.991 1.00 59.28 252 PRO A O 1
ATOM 1995 N N . LYS A 1 253 ? -29.073 -9.456 41.722 1.00 52.81 253 LYS A N 1
ATOM 1996 C CA . LYS A 1 253 ? -29.377 -8.617 42.903 1.00 52.81 253 LYS A CA 1
ATOM 1997 C C . LYS A 1 253 ? -28.849 -7.183 42.912 1.00 52.81 253 LYS A C 1
ATOM 1999 O O . LYS A 1 253 ? -29.083 -6.493 43.903 1.00 52.81 253 LYS A O 1
ATOM 2004 N N . LYS A 1 254 ? -28.239 -6.678 41.844 1.00 54.84 254 LYS A N 1
ATOM 2005 C CA . LYS A 1 254 ? -28.012 -5.232 41.722 1.00 54.84 254 LYS A CA 1
ATOM 2006 C C . LYS A 1 254 ? -28.978 -4.635 40.711 1.00 54.84 254 LYS A C 1
ATOM 2008 O O . LYS A 1 254 ? -28.772 -4.710 39.509 1.00 54.84 254 LYS A O 1
ATOM 2013 N N . GLN A 1 255 ? -30.061 -4.052 41.229 1.00 48.59 255 GLN A N 1
ATOM 2014 C CA . GLN A 1 255 ? -30.760 -2.992 40.508 1.00 48.59 255 GLN A CA 1
ATOM 2015 C C . GLN A 1 255 ? -29.719 -1.944 40.114 1.00 48.59 255 GLN A C 1
ATOM 2017 O O . GLN A 1 255 ? -28.939 -1.543 40.978 1.00 48.59 255 GLN A O 1
ATOM 2022 N N . MET A 1 256 ? -29.721 -1.567 38.832 1.00 51.78 256 MET A N 1
ATOM 2023 C CA . MET A 1 256 ? -28.940 -0.471 38.254 1.00 51.78 256 MET A CA 1
ATOM 2024 C C . MET A 1 256 ? -28.950 0.702 39.242 1.00 51.78 256 MET A C 1
ATOM 2026 O O . MET A 1 256 ? -29.994 1.318 39.465 1.00 51.78 256 MET A O 1
ATOM 2030 N N . LEU A 1 257 ? -27.829 0.898 39.938 1.00 47.59 257 LEU A N 1
ATOM 2031 C CA . LEU A 1 257 ? -27.676 1.956 40.930 1.00 47.59 257 LEU A CA 1
ATOM 2032 C C . LEU A 1 257 ? -27.785 3.301 40.209 1.00 47.59 257 LEU A C 1
ATOM 2034 O O . LEU A 1 257 ? -27.276 3.431 39.100 1.00 47.59 257 LEU A O 1
ATOM 2038 N N . ASP A 1 258 ? -28.463 4.261 40.847 1.00 44.75 258 ASP A N 1
ATOM 2039 C CA . ASP A 1 258 ? -28.695 5.617 40.342 1.00 44.75 258 ASP A CA 1
ATOM 2040 C C . ASP A 1 258 ? -27.480 6.151 39.565 1.00 44.75 258 ASP A C 1
ATOM 2042 O O . ASP A 1 258 ? -26.409 6.357 40.146 1.00 44.75 258 ASP A O 1
ATOM 2046 N N . GLU A 1 259 ? -27.664 6.375 38.259 1.00 53.41 259 GLU A N 1
ATOM 2047 C CA . GLU A 1 259 ? -26.693 7.007 37.367 1.00 53.41 259 GLU A CA 1
ATOM 2048 C C . GLU A 1 259 ? -26.369 8.411 37.886 1.00 53.41 259 GLU A C 1
ATOM 2050 O O . GLU A 1 259 ? -26.980 9.414 37.515 1.00 53.41 259 GLU A O 1
ATOM 2055 N N . LYS A 1 260 ? -25.371 8.518 38.758 1.00 55.81 260 LYS A N 1
ATOM 2056 C CA . LYS A 1 260 ? -24.558 9.722 38.761 1.00 55.81 260 LYS A CA 1
ATOM 2057 C C . LYS A 1 260 ? -23.613 9.569 37.585 1.00 55.81 260 LYS A C 1
ATOM 2059 O O . LYS A 1 260 ? -22.665 8.797 37.682 1.00 55.81 260 LYS A O 1
ATOM 2064 N N . GLU A 1 261 ? -23.900 10.268 36.485 1.00 55.81 261 GLU A N 1
ATOM 2065 C CA . GLU A 1 261 ? -22.906 10.489 35.434 1.00 55.81 261 GLU A CA 1
ATOM 2066 C C . GLU A 1 261 ? -21.624 10.976 36.119 1.00 55.81 261 GLU A C 1
ATOM 2068 O O . GLU A 1 261 ? -21.582 12.058 36.709 1.00 55.81 261 GLU A O 1
ATOM 2073 N N . GLU A 1 262 ? -20.609 10.117 36.135 1.00 56.00 262 GLU A N 1
ATOM 2074 C CA . GLU A 1 262 ? -19.326 10.421 36.745 1.00 56.00 262 GLU A CA 1
ATOM 2075 C C . GLU A 1 262 ? -18.630 11.436 35.829 1.00 56.00 262 GLU A C 1
ATOM 2077 O O . GLU A 1 262 ? -18.252 11.114 34.700 1.00 56.00 262 GLU A O 1
ATOM 2082 N N . GLU A 1 263 ? -18.542 12.696 36.265 1.00 59.06 263 GLU A N 1
ATOM 2083 C CA . GLU A 1 263 ? -17.811 13.721 35.520 1.00 59.06 263 GLU A CA 1
ATOM 2084 C C . GLU A 1 263 ? -16.308 13.410 35.588 1.00 59.06 263 GLU A C 1
ATOM 2086 O O . GLU A 1 263 ? -15.728 13.355 36.671 1.00 59.06 263 GLU A O 1
ATOM 2091 N N . GLY A 1 264 ? -15.681 13.183 34.429 1.00 60.09 264 GLY A N 1
ATOM 2092 C CA . GLY A 1 264 ? -14.252 12.888 34.311 1.00 60.09 264 GLY A CA 1
ATOM 2093 C C . GLY A 1 264 ? -13.954 11.587 33.560 1.00 60.09 264 GLY A C 1
ATOM 2094 O O . GLY A 1 264 ? -14.798 11.020 32.866 1.00 60.09 264 GLY A O 1
ATOM 2095 N N . MET A 1 265 ? -12.721 11.097 33.711 1.00 58.81 265 MET A N 1
ATOM 2096 C CA . MET A 1 265 ? -12.245 9.871 33.052 1.00 58.81 265 MET A CA 1
ATOM 2097 C C . MET A 1 265 ? -12.827 8.576 33.638 1.00 58.81 265 MET A C 1
ATOM 2099 O O . MET A 1 265 ? -12.667 7.526 33.022 1.00 58.81 265 MET A O 1
ATOM 2103 N N . GLY A 1 266 ? -13.517 8.637 34.780 1.00 66.75 266 GLY A N 1
ATOM 2104 C CA . GLY A 1 266 ? -14.032 7.464 35.490 1.00 66.75 266 GLY A CA 1
ATOM 2105 C C . GLY A 1 266 ? -12.942 6.635 36.180 1.00 66.75 266 GLY A C 1
ATOM 2106 O O . GLY A 1 266 ? -11.753 6.955 36.126 1.00 66.75 266 GLY A O 1
ATOM 2107 N N . ALA A 1 267 ? -13.355 5.568 36.864 1.00 67.25 267 ALA A N 1
ATOM 2108 C CA . ALA A 1 267 ? -12.445 4.666 37.566 1.00 67.25 267 ALA A CA 1
ATOM 2109 C C . ALA A 1 267 ? -11.850 3.576 36.652 1.00 67.25 267 ALA A C 1
ATOM 2111 O O . ALA A 1 267 ? -12.557 2.905 35.897 1.00 67.25 267 ALA A O 1
ATOM 2112 N N . ALA A 1 268 ? -10.546 3.337 36.804 1.00 70.81 268 ALA A N 1
ATOM 2113 C CA . ALA A 1 268 ? -9.800 2.283 36.127 1.00 70.81 268 ALA A CA 1
ATOM 2114 C C . ALA A 1 268 ? -10.211 0.892 36.645 1.00 70.81 268 ALA A C 1
ATOM 2116 O O . ALA A 1 268 ? -9.711 0.439 37.674 1.00 70.81 268 ALA A O 1
ATOM 2117 N N . THR A 1 269 ? -11.161 0.229 35.975 1.00 83.62 269 THR A N 1
ATOM 2118 C CA . THR A 1 269 ? -11.730 -1.040 36.476 1.00 83.62 269 THR A CA 1
ATOM 2119 C C . THR A 1 269 ? -11.629 -2.220 35.519 1.00 83.62 269 THR A C 1
ATOM 2121 O O . THR A 1 269 ? -11.518 -3.345 36.000 1.00 83.62 269 THR A O 1
ATOM 2124 N N . ILE A 1 270 ? -11.644 -1.989 34.204 1.00 87.31 270 ILE A N 1
ATOM 2125 C CA . ILE A 1 270 ? -11.520 -3.046 33.196 1.00 87.31 270 ILE A CA 1
ATOM 2126 C C . ILE A 1 270 ? -10.117 -3.004 32.601 1.00 87.31 270 ILE A C 1
ATOM 2128 O O . ILE A 1 270 ? -9.760 -2.020 31.960 1.00 87.31 270 ILE A O 1
ATOM 2132 N N . GLN A 1 271 ? -9.335 -4.060 32.811 1.00 85.19 271 GLN A N 1
ATOM 2133 C CA . GLN A 1 271 ? -7.969 -4.215 32.312 1.00 85.19 271 GLN A CA 1
ATOM 2134 C C . GLN A 1 271 ? -7.890 -5.125 31.083 1.00 85.19 271 GLN A C 1
ATOM 2136 O O . GLN A 1 271 ? -8.546 -6.169 31.030 1.00 85.19 271 GLN A O 1
ATOM 2141 N N . TYR A 1 272 ? -7.045 -4.752 30.123 1.00 84.44 272 TYR A N 1
ATOM 2142 C CA . TYR A 1 272 ? -6.711 -5.576 28.963 1.00 84.44 272 TYR A CA 1
ATOM 2143 C C . TYR A 1 272 ? -6.011 -6.869 29.398 1.00 84.44 272 TYR A C 1
ATOM 2145 O O . TYR A 1 272 ? -5.105 -6.838 30.224 1.00 84.44 272 TYR A O 1
ATOM 2153 N N . GLY A 1 273 ? -6.434 -8.012 28.857 1.00 82.31 273 GLY A N 1
ATOM 2154 C CA . GLY A 1 273 ? -5.858 -9.335 29.129 1.00 82.31 273 GLY A CA 1
ATOM 2155 C C . GLY A 1 273 ? -6.122 -9.914 30.528 1.00 82.31 273 GLY A C 1
ATOM 2156 O O . GLY A 1 273 ? -6.084 -11.130 30.686 1.00 82.31 273 GLY A O 1
ATOM 2157 N N . GLU A 1 274 ? -6.411 -9.080 31.530 1.00 83.62 274 GLU A N 1
ATOM 2158 C CA . GLU A 1 274 ? -6.538 -9.510 32.931 1.00 83.62 274 GLU A CA 1
ATOM 2159 C C . GLU A 1 274 ? -7.983 -9.524 33.436 1.00 83.62 274 GLU A C 1
ATOM 2161 O O . GLU A 1 274 ? -8.343 -10.340 34.289 1.00 83.62 274 GLU A O 1
ATOM 2166 N N . THR A 1 275 ? -8.834 -8.624 32.932 1.00 88.25 275 THR A N 1
ATOM 2167 C CA . THR A 1 275 ? -10.219 -8.542 33.396 1.00 88.25 275 THR A CA 1
ATOM 2168 C C . THR A 1 275 ? -11.126 -9.484 32.628 1.00 88.25 275 THR A C 1
ATOM 2170 O O . THR A 1 275 ? -11.230 -9.442 31.406 1.00 88.25 275 THR A O 1
ATOM 2173 N N . ASN A 1 276 ? -11.844 -10.273 33.413 1.00 90.69 276 ASN A N 1
ATOM 2174 C CA . ASN A 1 276 ? -12.877 -11.192 32.989 1.00 90.69 276 ASN A CA 1
ATOM 2175 C C . ASN A 1 276 ? -14.245 -10.553 33.238 1.00 90.69 276 ASN A C 1
ATOM 2177 O O . ASN A 1 276 ? -14.611 -10.297 34.387 1.00 90.69 276 ASN A O 1
ATOM 2181 N N . ALA A 1 277 ? -14.984 -10.266 32.168 1.00 92.56 277 ALA A N 1
ATOM 2182 C CA . ALA A 1 277 ? -16.277 -9.592 32.228 1.00 92.56 277 ALA A CA 1
ATOM 2183 C C . ALA A 1 277 ? -17.401 -10.452 31.645 1.00 92.56 277 ALA A C 1
ATOM 2185 O O . ALA A 1 277 ? -17.199 -11.227 30.715 1.00 92.56 277 ALA A O 1
ATOM 2186 N N . PHE A 1 278 ? -18.615 -10.263 32.153 1.00 94.12 278 PHE A N 1
ATOM 2187 C CA . PHE A 1 278 ? -19.841 -10.768 31.541 1.00 94.12 278 PHE A CA 1
ATOM 2188 C C . PHE A 1 278 ? -20.572 -9.611 30.865 1.00 94.12 278 PHE A C 1
ATOM 2190 O O . PHE A 1 278 ? -20.672 -8.528 31.440 1.00 94.12 278 PHE A O 1
ATOM 2197 N N . ILE A 1 279 ? -21.098 -9.829 29.660 1.00 95.50 279 ILE A N 1
ATOM 2198 C CA . ILE A 1 279 ? -21.832 -8.800 28.913 1.00 95.50 279 ILE A CA 1
ATOM 2199 C C . ILE A 1 279 ? -23.327 -9.125 28.959 1.00 95.50 279 ILE A C 1
ATOM 2201 O O . ILE A 1 279 ? -23.742 -10.216 28.561 1.00 95.50 279 ILE A O 1
ATOM 2205 N N . GLN A 1 280 ? -24.138 -8.178 29.429 1.00 95.06 280 GLN A N 1
ATOM 2206 C CA . GLN A 1 280 ? -25.594 -8.307 29.492 1.00 95.06 280 GLN A CA 1
ATOM 2207 C C . GLN A 1 280 ? -26.264 -7.269 28.594 1.00 95.06 280 GLN A C 1
ATOM 2209 O O . GLN A 1 280 ? -25.874 -6.102 28.582 1.00 95.06 280 GLN A O 1
ATOM 2214 N N . HIS A 1 281 ? -27.295 -7.681 27.859 1.00 95.88 281 HIS A N 1
ATOM 2215 C CA . HIS A 1 281 ? -28.140 -6.765 27.103 1.00 95.88 281 HIS A CA 1
ATOM 2216 C C . HIS A 1 281 ? -29.152 -6.073 28.025 1.00 95.88 281 HIS A C 1
ATOM 2218 O O . HIS A 1 281 ? -29.888 -6.734 28.760 1.00 95.88 281 HIS A O 1
ATOM 2224 N N . VAL A 1 282 ? -29.224 -4.743 27.963 1.00 92.94 282 VAL A N 1
ATOM 2225 C CA . VAL A 1 282 ? -29.963 -3.920 28.934 1.00 92.94 282 VAL A CA 1
ATOM 2226 C C . VAL A 1 282 ? -31.470 -4.128 28.828 1.00 92.94 282 VAL A C 1
ATOM 2228 O O . VAL A 1 282 ? -32.143 -4.316 29.841 1.00 92.94 282 VAL A O 1
ATOM 2231 N N . LYS A 1 283 ? -32.039 -4.135 27.619 1.00 93.19 283 LYS A N 1
ATOM 2232 C CA . LYS A 1 283 ? -33.499 -4.215 27.465 1.00 93.19 283 LYS A CA 1
ATOM 2233 C C . LYS A 1 283 ? -34.055 -5.598 27.787 1.00 93.19 283 LYS A C 1
ATOM 2235 O O . LYS A 1 283 ? -35.067 -5.714 28.476 1.00 93.19 283 LYS A O 1
ATOM 2240 N N . THR A 1 284 ? -33.417 -6.646 27.269 1.00 93.06 284 THR A N 1
ATOM 2241 C CA . THR A 1 284 ? -33.898 -8.031 27.426 1.00 93.06 284 THR A CA 1
ATOM 2242 C C . THR A 1 284 ? -33.368 -8.707 28.686 1.00 93.06 284 THR A C 1
ATOM 2244 O O . THR A 1 284 ? -33.898 -9.748 29.068 1.00 93.06 284 THR A O 1
ATOM 2247 N N . GLN A 1 285 ? -32.353 -8.124 29.337 1.00 92.56 285 GLN A N 1
ATOM 2248 C CA . GLN A 1 285 ? -31.667 -8.684 30.508 1.00 92.56 285 GLN A CA 1
ATOM 2249 C C . GLN A 1 285 ? -31.025 -10.057 30.236 1.00 92.56 285 GLN A C 1
ATOM 2251 O O . GLN A 1 285 ? -30.744 -10.813 31.166 1.00 92.56 285 GLN A O 1
ATOM 2256 N N . LEU A 1 286 ? -30.789 -10.386 28.962 1.00 94.94 286 LEU A N 1
ATOM 2257 C CA . LEU A 1 286 ? -30.146 -11.627 28.540 1.00 94.94 286 LEU A CA 1
ATOM 2258 C C . LEU A 1 286 ? -28.622 -11.472 28.546 1.00 94.94 286 LEU A C 1
ATOM 2260 O O . LEU A 1 286 ? -28.092 -10.420 28.186 1.00 94.94 286 LEU A O 1
ATOM 2264 N N . TRP A 1 287 ? -27.927 -12.541 28.914 1.00 95.69 287 TRP A N 1
ATOM 2265 C CA . TRP A 1 287 ? -26.474 -12.639 28.882 1.00 95.69 287 TRP A CA 1
ATOM 2266 C C . TRP A 1 287 ? -25.997 -13.035 27.494 1.00 95.69 287 TRP A C 1
ATOM 2268 O O . TRP A 1 287 ? -26.540 -13.962 26.888 1.00 95.69 287 TRP A O 1
ATOM 2278 N N . MET A 1 288 ? -24.960 -12.358 27.013 1.00 95.88 288 MET A N 1
ATOM 2279 C CA . MET A 1 288 ? -24.237 -12.785 25.824 1.00 95.88 288 MET A CA 1
ATOM 2280 C C . MET A 1 288 ? -23.584 -14.144 26.090 1.00 95.88 288 MET A C 1
ATOM 2282 O O . MET A 1 288 ? -22.884 -14.320 27.084 1.00 95.88 288 MET A O 1
ATOM 2286 N N . SER A 1 289 ? -23.866 -15.107 25.218 1.00 95.25 289 SER A N 1
ATOM 2287 C CA . SER A 1 289 ? -23.438 -16.498 25.331 1.00 95.25 289 SER A CA 1
ATOM 2288 C C . SER A 1 289 ? -23.297 -17.117 23.933 1.00 95.25 289 SER A C 1
ATOM 2290 O O . SER A 1 289 ? -23.253 -16.403 22.922 1.00 95.25 289 SER A O 1
ATOM 2292 N N . TYR A 1 290 ? -23.212 -18.443 23.855 1.00 94.44 290 TYR A N 1
ATOM 2293 C CA . TYR A 1 290 ? -23.047 -19.189 22.614 1.00 94.44 290 TYR A CA 1
ATOM 2294 C C . TYR A 1 290 ? -24.044 -20.340 22.476 1.00 94.44 290 TYR A C 1
ATOM 2296 O O . TYR A 1 290 ? -24.565 -20.881 23.447 1.00 94.44 290 TYR A O 1
ATOM 2304 N N . GLN A 1 291 ? -24.292 -20.734 21.232 1.00 94.00 291 GLN A N 1
ATOM 2305 C CA . GLN A 1 291 ? -24.997 -21.950 20.865 1.00 94.00 291 GLN A CA 1
ATOM 2306 C C . GLN A 1 291 ? -24.119 -22.736 19.894 1.00 94.00 291 GLN A C 1
ATOM 2308 O O . GLN A 1 291 ? -23.787 -22.243 18.816 1.00 94.00 291 GLN A O 1
ATOM 2313 N N . THR A 1 292 ? -23.757 -23.960 20.269 1.00 91.56 292 THR A N 1
ATOM 2314 C CA . THR A 1 292 ? -22.940 -24.838 19.427 1.00 91.56 292 THR A CA 1
ATOM 2315 C C . THR A 1 292 ? -23.813 -25.596 18.432 1.00 91.56 292 THR A C 1
ATOM 2317 O O . THR A 1 292 ? -24.847 -26.166 18.794 1.00 91.56 292 THR A O 1
ATOM 2320 N N . SER A 1 293 ? -23.380 -25.635 17.176 1.00 87.19 293 SER A N 1
ATOM 2321 C CA . SER A 1 293 ? -23.969 -26.453 16.116 1.00 87.19 293 SER A CA 1
ATOM 2322 C C . SER A 1 293 ? -22.885 -27.205 15.352 1.00 87.19 293 SER A C 1
ATOM 2324 O O . SER A 1 293 ? -21.807 -26.671 15.112 1.00 87.19 293 SER A O 1
ATOM 2326 N N . GLU A 1 294 ? -23.172 -28.443 14.955 1.00 85.75 294 GLU A N 1
ATOM 2327 C CA . GLU A 1 294 ? -22.244 -29.272 14.182 1.00 85.75 294 GLU A CA 1
ATOM 2328 C C . GLU A 1 294 ? -22.465 -29.022 12.680 1.00 85.75 294 GLU A C 1
ATOM 2330 O O . GLU A 1 294 ? -23.539 -29.312 12.144 1.00 85.75 294 GLU A O 1
ATOM 2335 N N . VAL A 1 295 ? -21.456 -28.479 11.996 1.00 80.88 295 VAL A N 1
ATOM 2336 C CA . VAL A 1 295 ? -21.513 -28.133 10.567 1.00 80.88 295 VAL A CA 1
ATOM 2337 C C . VAL A 1 295 ? -20.463 -28.935 9.806 1.00 80.88 295 VAL A C 1
ATOM 2339 O O . VAL A 1 295 ? -19.367 -29.188 10.293 1.00 80.88 295 VAL A O 1
ATOM 2342 N N . THR A 1 296 ? -20.785 -29.383 8.591 1.00 80.75 296 THR A N 1
ATOM 2343 C CA . THR A 1 296 ? -19.827 -30.134 7.763 1.00 80.75 296 THR A CA 1
ATOM 2344 C C . THR A 1 296 ? -19.063 -29.175 6.850 1.00 80.75 296 THR A C 1
ATOM 2346 O O . THR A 1 296 ? -19.639 -28.645 5.902 1.00 80.75 296 THR A O 1
ATOM 2349 N N . LYS A 1 297 ? -17.768 -28.962 7.113 1.00 73.31 297 LYS A N 1
ATOM 2350 C CA . LYS A 1 297 ? -16.869 -28.144 6.284 1.00 73.31 297 LYS A CA 1
ATOM 2351 C C . LYS A 1 297 ? -16.117 -29.003 5.268 1.00 73.31 297 LYS A C 1
ATOM 2353 O O . LYS A 1 297 ? -15.595 -30.079 5.574 1.00 73.31 297 LYS A O 1
ATOM 2358 N N . LYS A 1 298 ? -16.043 -28.513 4.027 1.00 66.81 298 LYS A N 1
ATOM 2359 C CA . LYS A 1 298 ? -15.339 -29.182 2.924 1.00 66.81 298 LYS A CA 1
ATOM 2360 C C . LYS A 1 298 ? -13.848 -29.304 3.268 1.00 66.81 298 LYS A C 1
ATOM 2362 O O . LYS A 1 298 ? -13.199 -28.305 3.538 1.00 66.81 298 LYS A O 1
ATOM 2367 N N . GLY A 1 299 ? -13.317 -30.527 3.273 1.00 68.69 299 GLY A N 1
ATOM 2368 C CA . GLY A 1 299 ? -11.907 -30.813 3.586 1.00 68.69 299 GLY A CA 1
ATOM 2369 C C . GLY A 1 299 ? -11.583 -31.018 5.072 1.00 68.69 299 GLY A C 1
ATOM 2370 O O . GLY A 1 299 ? -10.591 -31.672 5.369 1.00 68.69 299 GLY A O 1
ATOM 2371 N N . LEU A 1 300 ? -12.433 -30.547 5.991 1.00 69.56 300 LEU A N 1
ATOM 2372 C CA . LEU A 1 300 ? -12.231 -30.654 7.448 1.00 69.56 300 LEU A CA 1
ATOM 2373 C C . LEU A 1 300 ? -13.202 -31.634 8.128 1.00 69.56 300 LEU A C 1
ATOM 2375 O O . LEU A 1 300 ? -12.956 -32.070 9.247 1.00 69.56 300 LEU A O 1
ATOM 2379 N N . GLY A 1 301 ? -14.285 -32.026 7.449 1.00 80.25 301 GLY A N 1
ATOM 2380 C CA . GLY A 1 301 ? -15.291 -32.926 8.013 1.00 80.25 301 GLY A CA 1
ATOM 2381 C C . GLY A 1 301 ? -16.285 -32.177 8.897 1.00 80.25 301 GLY A C 1
ATOM 2382 O O . GLY A 1 301 ? -16.674 -31.055 8.580 1.00 80.25 301 GLY A O 1
ATOM 2383 N N . LYS A 1 302 ? -16.757 -32.812 9.971 1.00 79.44 302 LYS A N 1
ATOM 2384 C CA . LYS A 1 302 ? -17.682 -32.181 10.917 1.00 79.44 302 LYS A CA 1
ATOM 2385 C C . LYS A 1 302 ? -16.914 -31.298 11.899 1.00 79.44 302 LYS A C 1
ATOM 2387 O O . LYS A 1 302 ? -15.995 -31.779 12.553 1.00 79.44 302 LYS A O 1
ATOM 2392 N N . VAL A 1 303 ? -17.295 -30.031 11.982 1.00 80.94 303 VAL A N 1
ATOM 2393 C CA . VAL A 1 303 ? -16.675 -29.005 12.822 1.00 80.94 303 VAL A CA 1
ATOM 2394 C C . VAL A 1 303 ? -17.759 -28.385 13.695 1.00 80.94 303 VAL A C 1
ATOM 2396 O O . VAL A 1 303 ? -18.876 -28.144 13.233 1.00 80.94 303 VAL A O 1
ATOM 2399 N N . GLU A 1 304 ? -17.438 -28.149 14.962 1.00 83.06 304 GLU A N 1
ATOM 2400 C CA . GLU A 1 304 ? -18.305 -27.395 15.861 1.00 83.06 304 GLU A CA 1
ATOM 2401 C C . GLU A 1 304 ? -18.179 -25.901 15.559 1.00 83.06 304 GLU A C 1
ATOM 2403 O O . GLU A 1 304 ? -17.087 -25.339 15.591 1.00 83.06 304 GLU A O 1
ATOM 2408 N N . GLU A 1 305 ? -19.302 -25.257 15.258 1.00 85.62 305 GLU A N 1
ATOM 2409 C CA . GLU A 1 305 ? -19.393 -23.805 15.147 1.00 85.62 305 GLU A CA 1
ATOM 2410 C C . GLU A 1 305 ? -20.195 -23.257 16.321 1.00 85.62 305 GLU A C 1
ATOM 2412 O O . GLU A 1 305 ? -21.292 -23.740 16.625 1.00 85.62 305 GLU A O 1
ATOM 2417 N N . LYS A 1 306 ? -19.654 -22.227 16.972 1.00 92.31 306 LYS A N 1
ATOM 2418 C CA . LYS A 1 306 ? -20.315 -21.521 18.066 1.00 92.31 306 LYS A CA 1
ATOM 2419 C C . LYS A 1 306 ? -20.926 -20.231 17.547 1.00 92.31 306 LYS A C 1
ATOM 2421 O O . LYS A 1 306 ? -20.231 -19.279 17.202 1.00 92.31 306 LYS A O 1
ATOM 2426 N N . LYS A 1 307 ? -22.253 -20.182 17.522 1.00 93.94 307 LYS A N 1
ATOM 2427 C CA . LYS A 1 307 ? -23.009 -18.975 17.195 1.00 93.94 307 LYS A CA 1
ATOM 2428 C C . LYS A 1 307 ? -23.206 -18.128 18.448 1.00 93.94 307 LYS A C 1
ATOM 2430 O O . LYS A 1 307 ? -23.614 -18.665 19.473 1.00 93.94 307 LYS A O 1
ATOM 2435 N N . ALA A 1 308 ? -22.994 -16.819 18.363 1.00 95.56 308 ALA A N 1
ATOM 2436 C CA . ALA A 1 308 ? -23.330 -15.909 19.450 1.00 95.56 308 ALA A CA 1
ATOM 2437 C C . ALA A 1 308 ? -24.855 -15.789 19.602 1.00 95.56 308 ALA A C 1
ATOM 2439 O O . ALA A 1 308 ? -25.585 -15.562 18.632 1.00 95.56 308 ALA A O 1
ATOM 2440 N N . VAL A 1 309 ? -25.339 -15.953 20.830 1.00 96.38 309 VAL A N 1
ATOM 2441 C CA . VAL A 1 309 ? -26.759 -15.857 21.198 1.00 96.38 309 VAL A CA 1
ATOM 2442 C C . VAL A 1 309 ? -26.896 -15.153 22.542 1.00 96.38 309 VAL A C 1
ATOM 2444 O O . VAL A 1 309 ? -25.944 -15.087 23.315 1.00 96.38 309 VAL A O 1
ATOM 2447 N N . ALA A 1 310 ? -28.085 -14.640 22.836 1.00 96.31 310 ALA A N 1
ATOM 2448 C CA . ALA A 1 310 ? -28.398 -14.071 24.139 1.00 96.31 310 ALA A CA 1
ATOM 2449 C C . ALA A 1 310 ? -29.292 -15.045 24.922 1.00 96.31 310 ALA A C 1
ATOM 2451 O O . ALA A 1 310 ? -30.342 -15.461 24.430 1.00 96.31 310 ALA A O 1
ATOM 2452 N N . LEU A 1 311 ? -28.876 -15.434 26.130 1.00 95.38 311 LEU A N 1
ATOM 2453 C CA . LEU A 1 311 ? -29.555 -16.435 26.959 1.00 95.38 311 LEU A CA 1
ATOM 2454 C C . LEU A 1 311 ? -29.923 -15.868 28.329 1.00 95.38 311 LEU A C 1
ATOM 2456 O O . LEU A 1 311 ? -29.235 -15.013 28.875 1.00 95.38 311 LEU A O 1
ATOM 2460 N N . LYS A 1 312 ? -31.010 -16.377 28.917 1.00 92.31 312 LYS A N 1
ATOM 2461 C CA . LYS A 1 312 ? -31.515 -15.878 30.204 1.00 92.31 312 LYS A CA 1
ATOM 2462 C C . LYS A 1 312 ? -30.538 -16.108 31.356 1.00 92.31 312 LYS A C 1
ATOM 2464 O O . LYS A 1 312 ? -30.328 -15.205 32.155 1.00 92.31 312 LYS A O 1
ATOM 2469 N N . ASP A 1 313 ? -29.949 -17.298 31.413 1.00 89.94 313 ASP A N 1
ATOM 2470 C CA . ASP A 1 313 ? -28.968 -17.662 32.441 1.00 89.94 313 ASP A CA 1
ATOM 2471 C C . ASP A 1 313 ? -27.528 -17.605 31.878 1.00 89.94 313 ASP A C 1
ATOM 2473 O O . ASP A 1 313 ? -26.565 -17.315 32.592 1.00 89.94 313 ASP A O 1
ATOM 2477 N N . GLY A 1 314 ? -27.381 -17.821 30.563 1.00 89.06 314 GLY A N 1
ATOM 2478 C CA . GLY A 1 314 ? -26.094 -18.032 29.897 1.00 89.06 314 GLY A CA 1
ATOM 2479 C C . GLY A 1 314 ? -25.324 -19.237 30.453 1.00 89.06 314 GLY A C 1
ATOM 2480 O O . GLY A 1 314 ? -25.758 -19.905 31.392 1.00 89.06 314 GLY A O 1
ATOM 2481 N N . HIS A 1 315 ? -24.169 -19.530 29.876 1.00 92.00 315 HIS A N 1
ATOM 2482 C CA . HIS A 1 315 ? -23.270 -20.578 30.343 1.00 92.00 315 HIS A CA 1
ATOM 2483 C C . HIS A 1 315 ? -22.280 -20.059 31.403 1.00 92.00 315 HIS A C 1
ATOM 2485 O O . HIS A 1 315 ? -22.142 -18.855 31.634 1.00 92.00 315 HIS A O 1
ATOM 2491 N N . MET A 1 316 ? -21.622 -20.970 32.124 1.00 88.94 316 MET A N 1
ATOM 2492 C CA . MET A 1 316 ? -20.678 -20.605 33.197 1.00 88.94 316 MET A CA 1
ATOM 2493 C C . MET A 1 316 ? -19.341 -20.074 32.662 1.00 88.94 316 MET A C 1
ATOM 2495 O O . MET A 1 316 ? -18.608 -19.412 33.389 1.00 88.94 316 MET A O 1
ATOM 2499 N N . ASP A 1 317 ? -19.046 -20.354 31.399 1.00 88.69 317 ASP A N 1
ATOM 2500 C CA . ASP A 1 317 ? -17.844 -19.996 30.652 1.00 88.69 317 ASP A CA 1
ATOM 2501 C C . ASP A 1 317 ? -18.039 -18.766 29.743 1.00 88.69 317 ASP A C 1
ATOM 2503 O O . ASP A 1 317 ? -17.169 -18.476 28.929 1.00 88.69 317 ASP A O 1
ATOM 2507 N N . ASP A 1 318 ? -19.128 -17.996 29.914 1.00 88.81 318 ASP A N 1
ATOM 2508 C CA . ASP A 1 318 ? -19.427 -16.745 29.179 1.00 88.81 318 ASP A CA 1
ATOM 2509 C C . ASP A 1 318 ? -18.508 -15.560 29.546 1.00 88.81 318 ASP A C 1
ATOM 2511 O O . ASP A 1 318 ? -18.953 -14.427 29.738 1.00 88.81 318 ASP A O 1
ATOM 2515 N N . CYS A 1 319 ? -17.216 -15.820 29.696 1.00 90.31 319 CYS A N 1
ATOM 2516 C CA . CYS A 1 319 ? -16.246 -14.845 30.149 1.00 90.31 319 CYS A CA 1
ATOM 2517 C C . CYS A 1 319 ? -15.597 -14.130 28.968 1.00 90.31 319 CYS A C 1
ATOM 2519 O O . CYS A 1 319 ? -15.068 -14.787 28.070 1.00 90.31 319 CYS A O 1
ATOM 2521 N N . TYR A 1 320 ? -15.630 -12.797 29.000 1.00 93.69 320 TYR A N 1
ATOM 2522 C CA . TYR A 1 320 ? -14.988 -11.944 28.014 1.00 93.69 320 TYR A CA 1
ATOM 2523 C C . TYR A 1 320 ? -13.696 -11.347 28.547 1.00 93.69 320 TYR A C 1
ATOM 2525 O O . TYR A 1 320 ? -13.698 -10.699 29.596 1.00 93.69 320 TYR A O 1
ATOM 2533 N N . THR A 1 321 ? -12.630 -11.507 27.771 1.00 91.50 321 THR A N 1
ATOM 2534 C CA . THR A 1 321 ? -11.346 -10.830 27.970 1.00 91.50 321 THR A CA 1
ATOM 2535 C C . THR A 1 321 ? -11.087 -9.905 26.784 1.00 91.50 321 THR A C 1
ATOM 2537 O O . THR A 1 321 ? -11.428 -10.220 25.642 1.00 91.50 321 THR A O 1
ATOM 2540 N N . PHE A 1 322 ? -10.489 -8.746 27.041 1.00 90.81 322 PHE A N 1
ATOM 2541 C CA . PHE A 1 322 ? -10.304 -7.700 26.036 1.00 90.81 322 PHE A CA 1
ATOM 2542 C C . PHE A 1 322 ? -8.836 -7.587 25.650 1.00 90.81 322 PHE A C 1
ATOM 2544 O O . PHE A 1 322 ? -7.972 -7.563 26.525 1.00 90.81 322 PHE A O 1
ATOM 2551 N N . PHE A 1 323 ? -8.556 -7.453 24.355 1.00 86.00 323 PHE A N 1
ATOM 2552 C CA . PHE A 1 323 ? -7.207 -7.211 23.843 1.00 86.00 323 PHE A CA 1
ATOM 2553 C C . PHE A 1 323 ? -7.221 -6.035 22.880 1.00 86.00 323 PHE A C 1
ATOM 2555 O O . PHE A 1 323 ? -7.990 -6.028 21.919 1.00 86.00 323 PHE A O 1
ATOM 2562 N N . MET A 1 324 ? -6.373 -5.043 23.137 1.00 83.94 324 MET A N 1
ATOM 2563 C CA . MET A 1 324 ? -6.226 -3.885 22.261 1.00 83.94 324 MET A CA 1
ATOM 2564 C C . MET A 1 324 ? -5.771 -4.338 20.868 1.00 83.94 324 MET A C 1
ATOM 2566 O O . MET A 1 324 ? -4.892 -5.191 20.744 1.00 83.94 324 MET A O 1
ATOM 2570 N N . ALA A 1 325 ? -6.388 -3.790 19.823 1.00 81.19 325 ALA A N 1
ATOM 2571 C CA . ALA A 1 325 ? -5.955 -4.043 18.455 1.00 81.19 325 ALA A CA 1
ATOM 2572 C C . ALA A 1 325 ? -4.607 -3.365 18.193 1.00 81.19 325 ALA A C 1
ATOM 2574 O O . ALA A 1 325 ? -4.345 -2.278 18.717 1.00 81.19 325 ALA A O 1
ATOM 2575 N N . LEU A 1 326 ? -3.776 -3.965 17.339 1.00 74.75 326 LEU A N 1
ATOM 2576 C CA . LEU A 1 326 ? -2.555 -3.298 16.905 1.00 74.75 326 LEU A CA 1
ATOM 2577 C C . LEU A 1 326 ? -2.917 -2.040 16.107 1.00 74.75 326 LEU A C 1
ATOM 2579 O O . LEU A 1 326 ? -3.946 -1.975 15.426 1.00 74.75 326 LEU A O 1
ATOM 2583 N N . GLU A 1 327 ? -2.057 -1.026 16.181 1.00 70.50 327 GLU A N 1
ATOM 2584 C CA . GLU A 1 327 ? -2.324 0.277 15.568 1.00 70.50 327 GLU A CA 1
ATOM 2585 C C . GLU A 1 327 ? -2.622 0.157 14.064 1.00 70.50 327 GLU A C 1
ATOM 2587 O O . GLU A 1 327 ? -3.580 0.754 13.565 1.00 70.50 327 GLU A O 1
ATOM 2592 N N . GLU A 1 328 ? -1.842 -0.660 13.351 1.00 76.69 328 GLU A N 1
ATOM 2593 C CA . GLU A 1 328 ? -2.003 -0.864 11.911 1.00 76.69 328 GLU A CA 1
ATOM 2594 C C . GLU A 1 328 ? -3.294 -1.621 11.565 1.00 76.69 328 GLU A C 1
ATOM 2596 O O . GLU A 1 328 ? -3.964 -1.266 10.598 1.00 76.69 328 GLU A O 1
ATOM 2601 N N . GLU A 1 329 ? -3.716 -2.584 12.388 1.00 81.62 329 GLU A N 1
ATOM 2602 C CA . GLU A 1 329 ? -4.981 -3.309 12.203 1.00 81.62 329 GLU A CA 1
ATOM 2603 C C . GLU A 1 329 ? -6.184 -2.369 12.358 1.00 81.62 329 GLU A C 1
ATOM 2605 O O . GLU A 1 329 ? -7.089 -2.342 11.523 1.00 81.62 329 GLU A O 1
ATOM 2610 N N . SER A 1 330 ? -6.168 -1.535 13.402 1.00 79.25 330 SER A N 1
ATOM 2611 C CA . SER A 1 330 ? -7.223 -0.556 13.690 1.00 79.25 330 SER A CA 1
ATOM 2612 C C . SER A 1 330 ? -7.357 0.511 12.594 1.00 79.25 330 SER A C 1
ATOM 2614 O O . SER A 1 330 ? -8.467 0.940 12.243 1.00 79.25 330 SER A O 1
ATOM 2616 N N . LYS A 1 331 ? -6.228 0.955 12.026 1.00 78.50 331 LYS A N 1
ATOM 2617 C CA . LYS A 1 331 ? -6.208 1.867 10.873 1.00 78.50 331 LYS A CA 1
ATOM 2618 C C . LYS A 1 331 ? -6.727 1.164 9.618 1.00 78.50 331 LYS A C 1
ATOM 2620 O O . LYS A 1 331 ? -7.705 1.636 9.033 1.00 78.50 331 LYS A O 1
ATOM 2625 N N . SER A 1 332 ? -6.150 0.013 9.272 1.00 89.00 332 SER A N 1
ATOM 2626 C CA . SER A 1 332 ? -6.468 -0.754 8.060 1.00 89.00 332 SER A CA 1
ATOM 2627 C C . SER A 1 332 ? -7.934 -1.167 7.994 1.00 89.00 332 SER A C 1
ATOM 2629 O O . SER A 1 332 ? -8.570 -1.009 6.958 1.00 89.00 332 SER A O 1
ATOM 2631 N N . ALA A 1 333 ? -8.528 -1.611 9.103 1.00 87.75 333 ALA A N 1
ATOM 2632 C CA . ALA A 1 333 ? -9.907 -2.097 9.128 1.00 87.75 333 ALA A CA 1
ATOM 2633 C C . ALA A 1 333 ? -10.944 -1.046 8.687 1.00 87.75 333 ALA A C 1
ATOM 2635 O O . ALA A 1 333 ? -11.965 -1.376 8.076 1.00 87.75 333 ALA A O 1
ATOM 2636 N N . ARG A 1 334 ? -10.680 0.244 8.944 1.00 84.06 334 ARG A N 1
ATOM 2637 C CA . ARG A 1 334 ? -11.523 1.345 8.447 1.00 84.06 334 ARG A CA 1
ATOM 2638 C C . ARG A 1 334 ? -11.360 1.559 6.944 1.00 84.06 334 ARG A C 1
ATOM 2640 O O . ARG A 1 334 ? -12.358 1.799 6.263 1.00 84.06 334 ARG A O 1
ATOM 2647 N N . VAL A 1 335 ? -10.134 1.446 6.436 1.00 91.00 335 VAL A N 1
ATOM 2648 C CA . VAL A 1 335 ? -9.846 1.534 4.997 1.00 91.00 335 VAL A CA 1
ATOM 2649 C C . VAL A 1 335 ? -10.503 0.364 4.262 1.00 91.00 335 VAL A C 1
ATOM 2651 O O . VAL A 1 335 ? -11.217 0.588 3.288 1.00 91.00 335 VAL A O 1
ATOM 2654 N N . ILE A 1 336 ? -10.385 -0.857 4.795 1.00 92.69 336 ILE A N 1
ATOM 2655 C CA . ILE A 1 336 ? -11.033 -2.071 4.275 1.00 92.69 336 ILE A CA 1
ATOM 2656 C C . ILE A 1 336 ? -12.544 -1.880 4.172 1.00 92.69 336 ILE A C 1
ATOM 2658 O O . ILE A 1 336 ? -13.125 -2.177 3.129 1.00 92.69 336 ILE A O 1
ATOM 2662 N N . ARG A 1 337 ? -13.191 -1.320 5.204 1.00 89.56 337 ARG A N 1
ATOM 2663 C CA . ARG A 1 337 ? -14.626 -1.004 5.159 1.00 89.56 337 ARG A CA 1
ATOM 2664 C C . ARG A 1 337 ? -14.979 -0.085 3.992 1.00 89.56 337 ARG A C 1
ATOM 2666 O O . ARG A 1 337 ? -15.925 -0.363 3.252 1.00 89.56 337 ARG A O 1
ATOM 2673 N N . LYS A 1 338 ? -14.268 1.040 3.857 1.00 89.25 338 LYS A N 1
ATOM 2674 C CA . LYS A 1 338 ? -14.550 2.033 2.811 1.00 89.25 338 LYS A CA 1
ATOM 2675 C C . LYS A 1 338 ? -14.314 1.431 1.426 1.00 89.25 338 LYS A C 1
ATOM 2677 O O . LYS A 1 338 ? -15.200 1.532 0.581 1.00 89.25 338 LYS A O 1
ATOM 2682 N N . CYS A 1 339 ? -13.187 0.747 1.242 1.00 93.75 339 CYS A N 1
ATOM 2683 C CA . CYS A 1 339 ? -12.828 0.055 0.010 1.00 93.75 339 CYS A CA 1
ATOM 2684 C C . CYS A 1 339 ? -13.888 -0.983 -0.381 1.00 93.75 339 CYS A C 1
ATOM 2686 O O . CYS A 1 339 ? -14.489 -0.887 -1.450 1.00 93.75 339 CYS A O 1
ATOM 2688 N N . SER A 1 340 ? -14.226 -1.893 0.537 1.00 91.88 340 SER A N 1
ATOM 2689 C CA . SER A 1 340 ? -15.242 -2.927 0.317 1.00 91.88 340 SER A CA 1
ATOM 2690 C C . SER A 1 340 ? -16.598 -2.325 -0.050 1.00 91.88 340 SER A C 1
ATOM 2692 O O . SER A 1 340 ? -17.284 -2.840 -0.927 1.00 91.88 340 SER A O 1
ATOM 2694 N N . SER A 1 341 ? -17.002 -1.221 0.587 1.00 90.25 341 SER A N 1
ATOM 2695 C CA . SER A 1 341 ? -18.273 -0.555 0.282 1.00 90.25 341 SER A CA 1
ATOM 2696 C C . SER A 1 341 ? -18.304 0.047 -1.125 1.00 90.25 341 SER A C 1
ATOM 2698 O O . SER A 1 341 ? -19.339 -0.026 -1.788 1.00 90.25 341 SER A O 1
ATOM 2700 N N . VAL A 1 342 ? -17.210 0.672 -1.568 1.00 93.25 342 VAL A N 1
ATOM 2701 C CA . VAL A 1 342 ? -17.120 1.289 -2.899 1.00 93.25 342 VAL A CA 1
ATOM 2702 C C . VAL A 1 342 ? -17.033 0.207 -3.974 1.00 93.25 342 VAL A C 1
ATOM 2704 O O . VAL A 1 342 ? -17.843 0.237 -4.897 1.00 93.25 342 VAL A O 1
ATOM 2707 N N . LEU A 1 343 ? -16.157 -0.792 -3.808 1.00 93.31 343 LEU A N 1
ATOM 2708 C CA . LEU A 1 343 ? -16.000 -1.903 -4.754 1.00 93.31 343 LEU A CA 1
ATOM 2709 C C . LEU A 1 343 ? -17.286 -2.720 -4.907 1.00 93.31 343 LEU A C 1
ATOM 2711 O O . LEU A 1 343 ? -17.711 -2.978 -6.026 1.00 93.31 343 LEU A O 1
ATOM 2715 N N . ASN A 1 344 ? -17.972 -3.065 -3.811 1.00 91.38 344 ASN A N 1
ATOM 2716 C CA . ASN A 1 344 ? -19.239 -3.801 -3.901 1.00 91.38 344 ASN A CA 1
ATOM 2717 C C . ASN A 1 344 ? -20.337 -3.000 -4.610 1.00 91.38 344 ASN A C 1
ATOM 2719 O O . ASN A 1 344 ? -21.133 -3.571 -5.355 1.00 91.38 344 ASN A O 1
ATOM 2723 N N . ARG A 1 345 ? -20.415 -1.682 -4.375 1.00 93.06 345 ARG A N 1
ATOM 2724 C CA . ARG A 1 345 ? -21.352 -0.819 -5.110 1.00 93.06 345 ARG A CA 1
ATOM 2725 C C . ARG A 1 345 ? -20.981 -0.761 -6.587 1.00 93.06 345 ARG A C 1
ATOM 2727 O O . ARG A 1 345 ? -21.875 -0.821 -7.422 1.00 93.06 345 ARG A O 1
ATOM 2734 N N . PHE A 1 346 ? -19.690 -0.677 -6.892 1.00 95.00 346 PHE A N 1
ATOM 2735 C CA . PHE A 1 346 ? -19.211 -0.625 -8.261 1.00 95.00 346 PHE A CA 1
ATOM 2736 C C . PHE A 1 346 ? -19.498 -1.924 -9.019 1.00 95.00 346 PHE A C 1
ATOM 2738 O O . PHE A 1 346 ? -20.136 -1.876 -10.063 1.00 95.00 346 PHE A O 1
ATOM 2745 N N . LEU A 1 347 ? -19.155 -3.081 -8.444 1.00 93.56 347 LEU A N 1
ATOM 2746 C CA . LEU A 1 347 ? -19.456 -4.405 -8.997 1.00 93.56 347 LEU A CA 1
ATOM 2747 C C . LEU A 1 347 ? -20.953 -4.588 -9.278 1.00 93.56 347 LEU A C 1
ATOM 2749 O O . LEU A 1 347 ? -21.327 -4.972 -10.384 1.00 93.56 347 LEU A O 1
ATOM 2753 N N . LYS A 1 348 ? -21.818 -4.238 -8.315 1.00 92.12 348 LYS A N 1
ATOM 2754 C CA . LYS A 1 348 ? -23.277 -4.265 -8.517 1.00 92.12 348 LYS A CA 1
ATOM 2755 C C . LYS A 1 348 ? -23.722 -3.333 -9.640 1.00 92.12 348 LYS A C 1
ATOM 2757 O O . LYS A 1 348 ? -24.603 -3.694 -10.411 1.00 92.12 348 LYS A O 1
ATOM 2762 N N . GLY A 1 349 ? -23.123 -2.149 -9.731 1.00 93.38 349 GLY A N 1
ATOM 2763 C CA . GLY A 1 349 ? -23.403 -1.201 -10.800 1.00 93.38 349 GLY A CA 1
ATOM 2764 C C . GLY A 1 349 ? -22.994 -1.726 -12.175 1.00 93.38 349 GLY A C 1
ATOM 2765 O O . GLY A 1 349 ? -23.775 -1.586 -13.109 1.00 93.38 349 GLY A O 1
ATOM 2766 N N . ILE A 1 350 ? -21.829 -2.371 -12.301 1.00 93.00 350 ILE A N 1
ATOM 2767 C CA . ILE A 1 350 ? -21.373 -2.996 -13.554 1.00 93.00 350 ILE A CA 1
ATOM 2768 C C . ILE A 1 350 ? -22.317 -4.133 -13.958 1.00 93.00 350 ILE A C 1
ATOM 2770 O O . ILE A 1 350 ? -22.739 -4.198 -15.110 1.00 93.00 350 ILE A O 1
ATOM 2774 N N . ASP A 1 351 ? -22.704 -4.992 -13.011 1.00 91.62 351 ASP A N 1
ATOM 2775 C CA . ASP A 1 351 ? -23.677 -6.060 -13.265 1.00 91.62 351 ASP A CA 1
ATOM 2776 C C . ASP A 1 351 ? -25.024 -5.497 -13.738 1.00 91.62 351 ASP A C 1
ATOM 2778 O O . ASP A 1 351 ? -25.654 -6.036 -14.650 1.00 91.62 351 ASP A O 1
ATOM 2782 N N . ALA A 1 352 ? -25.478 -4.399 -13.140 1.00 91.69 352 ALA A N 1
ATOM 2783 C CA . ALA A 1 352 ? -26.729 -3.763 -13.523 1.00 91.69 352 ALA A CA 1
ATOM 2784 C C . ALA A 1 352 ? -26.623 -3.065 -14.890 1.00 91.69 352 ALA A C 1
ATOM 2786 O O . ALA A 1 352 ? -27.525 -3.195 -15.714 1.00 91.69 352 ALA A O 1
ATOM 2787 N N . LEU A 1 353 ? -25.493 -2.416 -15.184 1.00 90.50 353 LEU A N 1
ATOM 2788 C CA . LEU A 1 353 ? -25.188 -1.845 -16.497 1.00 90.50 353 LEU A CA 1
ATOM 2789 C C . LEU A 1 353 ? -25.183 -2.923 -17.592 1.00 90.50 353 LEU A C 1
ATOM 2791 O O . LEU A 1 353 ? -25.750 -2.707 -18.661 1.00 90.50 353 LEU A O 1
ATOM 2795 N N . GLN A 1 354 ? -24.606 -4.096 -17.321 1.00 89.19 354 GLN A N 1
ATOM 2796 C CA . GLN A 1 354 ? -24.581 -5.217 -18.262 1.00 89.19 354 GLN A CA 1
ATOM 2797 C C . GLN A 1 354 ? -25.991 -5.740 -18.587 1.00 89.19 354 GLN A C 1
ATOM 2799 O O . GLN A 1 354 ? -26.270 -6.102 -19.730 1.00 89.19 354 GLN A O 1
ATOM 2804 N N . ASN A 1 355 ? -26.873 -5.805 -17.586 1.00 88.25 355 ASN A N 1
ATOM 2805 C CA . ASN A 1 355 ? -28.195 -6.425 -17.717 1.00 88.25 355 ASN A CA 1
ATOM 2806 C C . ASN A 1 355 ? -29.302 -5.447 -18.147 1.00 88.25 355 ASN A C 1
ATOM 2808 O O . ASN A 1 355 ? -30.220 -5.832 -18.870 1.00 88.25 355 ASN A O 1
ATOM 2812 N N . GLU A 1 356 ? -29.240 -4.198 -17.687 1.00 87.94 356 GLU A N 1
ATOM 2813 C CA . GLU A 1 356 ? -30.308 -3.194 -17.808 1.00 87.94 356 GLU A CA 1
ATOM 2814 C C . GLU A 1 356 ? -29.872 -1.941 -18.597 1.00 87.94 356 GLU A C 1
ATOM 2816 O O . GLU A 1 356 ? -30.711 -1.111 -18.961 1.00 87.94 356 GLU A O 1
ATOM 2821 N N . GLY A 1 357 ? -28.575 -1.799 -18.893 1.00 83.62 357 GLY A N 1
ATOM 2822 C CA . GLY A 1 357 ? -27.997 -0.633 -19.562 1.00 83.62 357 GLY A CA 1
ATOM 2823 C C . GLY A 1 357 ? -27.951 0.624 -18.684 1.00 83.62 357 GLY A C 1
ATOM 2824 O O . GLY A 1 357 ? -28.163 0.582 -17.472 1.00 83.62 357 GLY A O 1
ATOM 2825 N N . HIS A 1 358 ? -27.712 1.781 -19.311 1.00 80.75 358 HIS A N 1
ATOM 2826 C CA . HIS A 1 358 ? -27.564 3.089 -18.640 1.00 80.75 358 HIS A CA 1
ATOM 2827 C C . HIS A 1 358 ? -28.736 3.519 -17.750 1.00 80.75 358 HIS A C 1
ATOM 2829 O O . HIS A 1 358 ? -28.575 4.375 -16.885 1.00 80.75 358 HIS A O 1
ATOM 2835 N N . HIS A 1 359 ? -29.926 2.958 -17.959 1.00 80.38 359 HIS A N 1
ATOM 2836 C CA . HIS A 1 359 ? -31.125 3.329 -17.205 1.00 80.38 359 HIS A CA 1
ATOM 2837 C C . HIS A 1 359 ? -31.207 2.650 -15.832 1.00 80.38 359 HIS A C 1
ATOM 2839 O O . HIS A 1 359 ? -32.166 2.890 -15.095 1.00 80.38 359 HIS A O 1
ATOM 2845 N N . SER A 1 360 ? -30.238 1.795 -15.489 1.00 88.31 360 SER A N 1
ATOM 2846 C CA . SER A 1 360 ? -30.245 1.102 -14.211 1.00 88.31 360 SER A CA 1
ATOM 2847 C C . SER A 1 360 ? -30.080 2.066 -13.038 1.00 88.31 360 SER A C 1
ATOM 2849 O O . SER A 1 360 ? -29.168 2.896 -12.996 1.00 88.31 360 SER A O 1
ATOM 2851 N N . ALA A 1 361 ? -30.937 1.905 -12.030 1.00 87.88 361 ALA A N 1
ATOM 2852 C CA . ALA A 1 361 ? -30.857 2.683 -10.799 1.00 87.88 361 ALA A CA 1
ATOM 2853 C C . ALA A 1 361 ? -29.574 2.395 -10.000 1.00 87.88 361 ALA A C 1
ATOM 2855 O O . ALA A 1 361 ? -29.117 3.267 -9.262 1.00 87.88 361 ALA A O 1
ATOM 2856 N N . ASP A 1 362 ? -29.000 1.194 -10.132 1.00 89.62 362 ASP A N 1
ATOM 2857 C CA . ASP A 1 362 ? -27.764 0.826 -9.438 1.00 89.62 362 ASP A CA 1
ATOM 2858 C C . ASP A 1 362 ? -26.520 1.365 -10.155 1.00 89.62 362 ASP A C 1
ATOM 2860 O O . ASP A 1 362 ? -25.603 1.832 -9.480 1.00 89.62 362 ASP A O 1
ATOM 2864 N N . TRP A 1 363 ? -26.520 1.423 -11.494 1.00 92.12 363 TRP A N 1
ATOM 2865 C CA . TRP A 1 363 ? -25.468 2.115 -12.253 1.00 92.12 363 TRP A CA 1
ATOM 2866 C C . TRP A 1 363 ? -25.463 3.620 -11.968 1.00 92.12 363 TRP A C 1
ATOM 2868 O O . TRP A 1 363 ? -24.414 4.191 -11.692 1.00 92.12 363 TRP A O 1
ATOM 2878 N N . ALA A 1 364 ? -26.639 4.251 -11.889 1.00 88.38 364 ALA A N 1
ATOM 2879 C CA . ALA A 1 364 ? -26.763 5.673 -11.555 1.00 88.38 364 ALA A CA 1
ATOM 2880 C C . ALA A 1 364 ? -26.229 6.052 -10.153 1.00 88.38 364 ALA A C 1
ATOM 2882 O O . ALA A 1 364 ? -26.079 7.234 -9.849 1.00 88.38 364 ALA A O 1
ATOM 2883 N N . ARG A 1 365 ? -25.974 5.072 -9.274 1.00 89.38 365 ARG A N 1
ATOM 2884 C CA . ARG A 1 365 ? -25.380 5.274 -7.937 1.00 89.38 365 ARG A CA 1
ATOM 2885 C C . ARG A 1 365 ? -23.859 5.123 -7.916 1.00 89.38 365 ARG A C 1
ATOM 2887 O O . ARG A 1 365 ? -23.252 5.382 -6.868 1.00 89.38 365 ARG A O 1
ATOM 2894 N N . VAL A 1 366 ? -23.265 4.643 -9.006 1.00 92.31 366 VAL A N 1
ATOM 2895 C CA . VAL A 1 366 ? -21.816 4.524 -9.163 1.00 92.31 366 VAL A CA 1
ATOM 2896 C C . VAL A 1 366 ? -21.246 5.897 -9.490 1.00 92.31 366 VAL A C 1
ATOM 2898 O O . VAL A 1 366 ? -21.709 6.567 -10.407 1.00 92.31 366 VAL A O 1
ATOM 2901 N N . ASP A 1 367 ? -20.219 6.290 -8.745 1.00 92.19 367 ASP A N 1
ATOM 2902 C CA . ASP A 1 367 ? -19.403 7.459 -9.049 1.00 92.19 367 ASP A CA 1
ATOM 2903 C C . ASP A 1 367 ? -18.011 6.975 -9.460 1.00 92.19 367 ASP A C 1
ATOM 2905 O O . ASP A 1 367 ? -17.264 6.438 -8.640 1.00 92.19 367 ASP A O 1
ATOM 2909 N N . LEU A 1 368 ? -17.681 7.124 -10.743 1.00 92.50 368 LEU A N 1
ATOM 2910 C CA . LEU A 1 368 ? -16.404 6.672 -11.292 1.00 92.50 368 LEU A CA 1
ATOM 2911 C C . LEU A 1 368 ? -15.225 7.505 -10.786 1.00 92.50 368 LEU A C 1
ATOM 2913 O O . LEU A 1 368 ? -14.133 6.962 -10.659 1.00 92.50 368 LEU A O 1
ATOM 2917 N N . ASN A 1 369 ? -15.436 8.777 -10.427 1.00 93.19 369 ASN A N 1
ATOM 2918 C CA . ASN A 1 369 ? -14.377 9.599 -9.839 1.00 93.19 369 ASN A CA 1
ATOM 2919 C C . ASN A 1 369 ? -14.043 9.109 -8.430 1.00 93.19 369 ASN A C 1
ATOM 2921 O O . ASN A 1 369 ? -12.877 9.056 -8.051 1.00 93.19 369 ASN A O 1
ATOM 2925 N N . GLU A 1 370 ? -15.057 8.700 -7.661 1.00 95.00 370 GLU A N 1
ATOM 2926 C CA . GLU A 1 370 ? -14.838 8.090 -6.347 1.00 95.00 370 GLU A CA 1
ATOM 2927 C C . GLU A 1 370 ? -14.090 6.753 -6.463 1.00 95.00 370 GLU A C 1
ATOM 2929 O O . GLU A 1 370 ? -13.222 6.467 -5.639 1.00 95.00 370 GLU A O 1
ATOM 2934 N N . VAL A 1 371 ? -14.399 5.942 -7.482 1.00 95.75 371 VAL A N 1
ATOM 2935 C CA . VAL A 1 371 ? -13.684 4.681 -7.746 1.00 95.75 371 VAL A CA 1
ATOM 2936 C C . VAL A 1 371 ? -12.234 4.951 -8.141 1.00 95.75 371 VAL A C 1
ATOM 2938 O O . VAL A 1 371 ? -11.338 4.340 -7.567 1.00 95.75 371 VAL A O 1
ATOM 2941 N N . LEU A 1 372 ? -11.995 5.876 -9.072 1.00 93.50 372 LEU A N 1
ATOM 2942 C CA . LEU A 1 372 ? -10.653 6.238 -9.521 1.00 93.50 372 LEU A CA 1
ATOM 2943 C C . LEU A 1 372 ? -9.800 6.762 -8.357 1.00 93.50 372 LEU A C 1
ATOM 2945 O O . LEU A 1 372 ? -8.725 6.230 -8.089 1.00 93.50 372 LEU A O 1
ATOM 2949 N N . LYS A 1 373 ? -10.337 7.719 -7.589 1.00 92.88 373 LYS A N 1
ATOM 2950 C CA . LYS A 1 373 ? -9.672 8.284 -6.409 1.00 92.88 373 LYS A CA 1
ATOM 2951 C C . LYS A 1 373 ? -9.344 7.216 -5.365 1.00 92.88 373 LYS A C 1
ATOM 2953 O O . LYS A 1 373 ? -8.263 7.239 -4.783 1.00 92.88 373 LYS A O 1
ATOM 2958 N N . LEU A 1 374 ? -10.249 6.258 -5.147 1.00 94.31 374 LEU A N 1
ATOM 2959 C CA . LEU A 1 374 ? -9.990 5.128 -4.255 1.00 94.31 374 LEU A CA 1
ATOM 2960 C C . LEU A 1 374 ? -8.793 4.294 -4.732 1.00 94.31 374 LEU A C 1
ATOM 2962 O O . LEU A 1 374 ? -7.993 3.884 -3.896 1.00 94.31 374 LEU A O 1
ATOM 2966 N N . MET A 1 375 ? -8.668 4.025 -6.035 1.00 94.75 375 MET A N 1
ATOM 2967 C CA . MET A 1 375 ? -7.537 3.251 -6.557 1.00 94.75 375 MET A CA 1
ATOM 2968 C C . MET A 1 375 ? -6.212 3.988 -6.349 1.00 94.75 375 MET A C 1
ATOM 2970 O O . MET A 1 375 ? -5.265 3.380 -5.856 1.00 94.75 375 MET A O 1
ATOM 2974 N N . GLU A 1 376 ? -6.160 5.289 -6.652 1.00 93.94 376 GLU A N 1
ATOM 2975 C CA . GLU A 1 376 ? -4.981 6.132 -6.402 1.00 93.94 376 GLU A CA 1
ATOM 2976 C C . GLU A 1 376 ? -4.572 6.115 -4.925 1.00 93.94 376 GLU A C 1
ATOM 2978 O O . GLU A 1 376 ? -3.414 5.854 -4.595 1.00 93.94 376 GLU A O 1
ATOM 2983 N N . ASP A 1 377 ? -5.535 6.351 -4.029 1.00 94.25 377 ASP A N 1
ATOM 2984 C CA . ASP A 1 377 ? -5.285 6.414 -2.592 1.00 94.25 377 ASP A CA 1
ATOM 2985 C C . ASP A 1 377 ? -4.821 5.055 -2.050 1.00 94.25 377 ASP A C 1
ATOM 2987 O O . ASP A 1 377 ? -3.979 5.002 -1.154 1.00 94.25 377 ASP A O 1
ATOM 2991 N N . LEU A 1 378 ? -5.333 3.943 -2.593 1.00 96.31 378 LEU A N 1
ATOM 2992 C CA . LEU A 1 378 ? -4.887 2.603 -2.212 1.00 96.31 378 LEU A CA 1
ATOM 2993 C C . LEU A 1 378 ? -3.495 2.275 -2.760 1.00 96.31 378 LEU A C 1
ATOM 2995 O O . LEU A 1 378 ? -2.702 1.679 -2.034 1.00 96.31 378 LEU A O 1
ATOM 2999 N N . ILE A 1 379 ? -3.170 2.667 -3.993 1.00 95.88 379 ILE A N 1
ATOM 3000 C CA . ILE A 1 379 ? -1.822 2.477 -4.549 1.00 95.88 379 ILE A CA 1
ATOM 3001 C C . ILE A 1 379 ? -0.794 3.223 -3.700 1.00 95.88 379 ILE A C 1
ATOM 3003 O O . ILE A 1 379 ? 0.229 2.645 -3.336 1.00 95.88 379 ILE A O 1
ATOM 3007 N N . GLU A 1 380 ? -1.104 4.457 -3.303 1.00 94.81 380 GLU A N 1
ATOM 3008 C CA . GLU A 1 380 ? -0.253 5.220 -2.392 1.00 94.81 380 GLU A CA 1
ATOM 3009 C C . GLU A 1 380 ? -0.212 4.601 -0.984 1.00 94.81 380 GLU A C 1
ATOM 3011 O O . GLU A 1 380 ? 0.844 4.524 -0.361 1.00 94.81 380 GLU A O 1
ATOM 3016 N N . TYR A 1 381 ? -1.332 4.077 -0.479 1.00 94.06 381 TYR A N 1
ATOM 3017 C CA . TYR A 1 381 ? -1.389 3.406 0.827 1.00 94.06 381 TYR A CA 1
ATOM 3018 C C . TYR A 1 381 ? -0.503 2.146 0.910 1.00 94.06 381 TYR A C 1
ATOM 3020 O O . TYR A 1 381 ? 0.011 1.815 1.990 1.00 94.06 381 TYR A O 1
ATOM 3028 N N . PHE A 1 382 ? -0.308 1.467 -0.226 1.00 96.62 382 PHE A N 1
ATOM 3029 C CA . PHE A 1 382 ? 0.566 0.302 -0.392 1.00 96.62 382 PHE A CA 1
ATOM 3030 C C . PHE A 1 382 ? 1.933 0.640 -1.012 1.00 96.62 382 PHE A C 1
ATOM 3032 O O . PHE A 1 382 ? 2.660 -0.270 -1.427 1.00 96.62 382 PHE A O 1
ATOM 3039 N N . SER A 1 383 ? 2.308 1.921 -1.074 1.00 92.94 383 SER A N 1
ATOM 3040 C CA . SER A 1 383 ? 3.578 2.335 -1.665 1.00 92.94 383 SER A CA 1
ATOM 3041 C C . SER A 1 383 ? 4.774 1.755 -0.902 1.00 92.94 383 SER A C 1
ATOM 3043 O O . SER A 1 383 ? 4.776 1.583 0.324 1.00 92.94 383 SER A O 1
ATOM 3045 N N . GLN A 1 384 ? 5.814 1.399 -1.657 1.00 91.50 384 GLN A N 1
ATOM 3046 C CA . GLN A 1 384 ? 7.052 0.888 -1.078 1.00 91.50 384 GLN A CA 1
ATOM 3047 C C . GLN A 1 384 ? 7.809 2.037 -0.388 1.00 91.50 384 GLN A C 1
ATOM 3049 O O . GLN A 1 384 ? 7.821 3.156 -0.904 1.00 91.50 384 GLN A O 1
ATOM 3054 N N . PRO A 1 385 ? 8.471 1.792 0.756 1.00 89.62 385 PRO A N 1
ATOM 3055 C CA . PRO A 1 385 ? 9.323 2.791 1.397 1.00 89.62 385 PRO A CA 1
ATOM 3056 C C . PRO A 1 385 ? 10.436 3.284 0.458 1.00 89.62 385 PRO A C 1
ATOM 3058 O O . PRO A 1 385 ? 11.045 2.472 -0.238 1.00 89.62 385 PRO A O 1
ATOM 3061 N N . SER A 1 386 ? 10.736 4.588 0.489 1.00 86.62 386 SER A N 1
ATOM 3062 C CA . SER A 1 386 ? 11.825 5.182 -0.304 1.00 86.62 386 SER A CA 1
ATOM 3063 C C . SER A 1 386 ? 13.192 4.589 0.065 1.00 86.62 386 SER A C 1
ATOM 3065 O O . SER A 1 386 ? 13.442 4.220 1.218 1.00 86.62 386 SER A O 1
ATOM 3067 N N . ASP A 1 387 ? 14.088 4.516 -0.919 1.00 83.81 387 ASP A N 1
ATOM 3068 C CA . ASP A 1 387 ? 15.458 4.034 -0.741 1.00 83.81 387 ASP A CA 1
ATOM 3069 C C . ASP A 1 387 ? 16.354 5.004 0.044 1.00 83.81 387 ASP A C 1
ATOM 3071 O O . ASP A 1 387 ? 17.373 4.576 0.577 1.00 83.81 387 ASP A O 1
ATOM 3075 N N . GLU A 1 388 ? 15.938 6.263 0.195 1.00 83.19 388 GLU A N 1
ATOM 3076 C CA . GLU A 1 388 ? 16.660 7.302 0.947 1.00 83.19 388 GLU A CA 1
ATOM 3077 C C . GLU A 1 388 ? 16.465 7.211 2.476 1.00 83.19 388 GLU A C 1
ATOM 3079 O O . GLU A 1 388 ? 17.123 7.923 3.234 1.00 83.19 388 GLU A O 1
ATOM 3084 N N . GLN A 1 389 ? 15.542 6.366 2.953 1.00 75.69 389 GLN A N 1
ATOM 3085 C CA . GLN A 1 389 ? 15.212 6.250 4.381 1.00 75.69 389 GLN A CA 1
ATOM 3086 C C . GLN A 1 389 ? 16.228 5.397 5.153 1.00 75.69 389 GLN A C 1
ATOM 3088 O O . GLN A 1 389 ? 16.809 4.455 4.612 1.00 75.69 389 GLN A O 1
ATOM 3093 N N . ASP A 1 390 ? 16.380 5.671 6.455 1.00 81.62 390 ASP A N 1
ATOM 3094 C CA . ASP A 1 390 ? 17.218 4.852 7.336 1.00 81.62 390 ASP A CA 1
ATOM 3095 C C . ASP A 1 390 ? 16.728 3.394 7.395 1.00 81.62 390 ASP A C 1
ATOM 3097 O O . ASP A 1 390 ? 15.527 3.113 7.341 1.00 81.62 390 ASP A O 1
ATOM 3101 N N . PHE A 1 391 ? 17.661 2.449 7.539 1.00 82.12 391 PHE A N 1
ATOM 3102 C CA . PHE A 1 391 ? 17.358 1.019 7.512 1.00 82.12 391 PHE A CA 1
ATOM 3103 C C . PHE A 1 391 ? 16.342 0.597 8.589 1.00 82.12 391 PHE A C 1
ATOM 3105 O O . PHE A 1 391 ? 15.476 -0.240 8.317 1.00 82.12 391 PHE A O 1
ATOM 3112 N N . GLU A 1 392 ? 16.410 1.161 9.801 1.00 76.88 392 GLU A N 1
ATOM 3113 C CA . GLU A 1 392 ? 15.499 0.795 10.895 1.00 76.88 392 GLU A CA 1
ATOM 3114 C C . GLU A 1 392 ? 14.066 1.287 10.626 1.00 76.88 392 GLU A C 1
ATOM 3116 O O . GLU A 1 392 ? 13.090 0.540 10.798 1.00 76.88 392 GLU A O 1
ATOM 3121 N N . GLU A 1 393 ? 13.936 2.517 10.125 1.00 71.56 393 GLU A N 1
ATOM 3122 C CA . GLU A 1 393 ? 12.656 3.101 9.715 1.00 71.56 393 GLU A CA 1
ATOM 3123 C C . GLU A 1 393 ? 12.059 2.337 8.530 1.00 71.56 393 GLU A C 1
ATOM 3125 O O . GLU A 1 393 ? 10.881 1.957 8.552 1.00 71.56 393 GLU A O 1
ATOM 3130 N N . LYS A 1 394 ? 12.893 2.020 7.534 1.00 79.81 394 LYS A N 1
ATOM 3131 C CA . LYS A 1 394 ? 12.512 1.244 6.354 1.00 79.81 394 LYS A CA 1
ATOM 3132 C C . LYS A 1 394 ? 11.985 -0.135 6.747 1.00 79.81 394 LYS A C 1
ATOM 3134 O O . LYS A 1 394 ? 10.912 -0.542 6.300 1.00 79.81 394 LYS A O 1
ATOM 3139 N N . GLN A 1 395 ? 12.669 -0.832 7.657 1.00 81.19 395 GLN A N 1
ATOM 3140 C CA . GLN A 1 395 ? 12.242 -2.153 8.119 1.00 81.19 395 GLN A CA 1
ATOM 3141 C C . GLN A 1 395 ? 10.931 -2.110 8.913 1.00 81.19 395 GLN A C 1
ATOM 3143 O O . GLN A 1 395 ? 10.104 -3.019 8.794 1.00 81.19 395 GLN A O 1
ATOM 3148 N N . THR A 1 396 ? 10.710 -1.055 9.697 1.00 76.00 396 THR A N 1
ATOM 3149 C CA . THR A 1 396 ? 9.442 -0.836 10.406 1.00 76.00 396 THR A CA 1
ATOM 3150 C C . THR A 1 396 ? 8.297 -0.611 9.420 1.00 76.00 396 THR A C 1
ATOM 3152 O O . THR A 1 396 ? 7.252 -1.257 9.533 1.00 76.00 396 THR A O 1
ATOM 3155 N N . ARG A 1 397 ? 8.515 0.216 8.389 1.00 81.12 397 ARG A N 1
ATOM 3156 C CA . ARG A 1 397 ? 7.533 0.442 7.322 1.00 81.12 397 ARG A CA 1
ATOM 3157 C C . ARG A 1 397 ? 7.242 -0.818 6.512 1.00 81.12 397 ARG A C 1
ATOM 3159 O O . ARG A 1 397 ? 6.077 -1.084 6.248 1.00 81.12 397 ARG A O 1
ATOM 3166 N N . PHE A 1 398 ? 8.242 -1.642 6.200 1.00 88.69 398 PHE A N 1
ATOM 3167 C CA . PHE A 1 398 ? 8.014 -2.928 5.531 1.00 88.69 398 PHE A CA 1
ATOM 3168 C C . PHE A 1 398 ? 7.156 -3.893 6.357 1.00 88.69 398 PHE A C 1
ATOM 3170 O O . PHE A 1 398 ? 6.326 -4.607 5.797 1.00 88.69 398 PHE A O 1
ATOM 3177 N N . ARG A 1 399 ? 7.332 -3.937 7.687 1.00 85.56 399 ARG A N 1
ATOM 3178 C CA . ARG A 1 399 ? 6.470 -4.754 8.562 1.00 85.56 399 ARG A CA 1
ATOM 3179 C C . ARG A 1 399 ? 5.028 -4.250 8.551 1.00 85.56 399 ARG A C 1
ATOM 3181 O O . ARG A 1 399 ? 4.121 -5.063 8.413 1.00 85.56 399 ARG A O 1
ATOM 3188 N N . ALA A 1 400 ? 4.833 -2.936 8.660 1.00 84.75 400 ALA A N 1
ATOM 3189 C CA . ALA A 1 400 ? 3.508 -2.327 8.583 1.00 84.75 400 ALA A CA 1
ATOM 3190 C C . ALA A 1 400 ? 2.850 -2.574 7.214 1.00 84.75 400 ALA A C 1
ATOM 3192 O O . ALA A 1 400 ? 1.696 -2.984 7.159 1.00 84.75 400 ALA A O 1
ATOM 3193 N N . LEU A 1 401 ? 3.599 -2.412 6.118 1.00 93.56 401 LEU A N 1
ATOM 3194 C CA . LEU A 1 401 ? 3.123 -2.656 4.756 1.00 93.56 401 LEU A CA 1
ATOM 3195 C C . LEU A 1 401 ? 2.662 -4.105 4.565 1.00 93.56 401 LEU A C 1
ATOM 3197 O O . LEU A 1 401 ? 1.537 -4.318 4.121 1.00 93.56 401 LEU A O 1
ATOM 3201 N N . ARG A 1 402 ? 3.475 -5.092 4.968 1.00 93.25 402 ARG A N 1
ATOM 3202 C CA . ARG A 1 402 ? 3.075 -6.508 4.904 1.00 93.25 402 ARG A CA 1
ATOM 3203 C C . ARG A 1 402 ? 1.826 -6.786 5.733 1.00 93.25 402 ARG A C 1
ATOM 3205 O O . ARG A 1 402 ? 0.907 -7.416 5.232 1.00 93.25 402 ARG A O 1
ATOM 3212 N N . SER A 1 403 ? 1.743 -6.233 6.946 1.00 89.75 403 SER A N 1
ATOM 3213 C CA . SER A 1 403 ? 0.548 -6.368 7.787 1.00 89.75 403 SER A CA 1
ATOM 3214 C C . SER A 1 403 ? -0.712 -5.827 7.097 1.00 89.75 403 SER A C 1
ATOM 3216 O O . SER A 1 403 ? -1.741 -6.495 7.123 1.00 89.75 403 SER A O 1
ATOM 3218 N N . ARG A 1 404 ? -0.644 -4.675 6.414 1.00 93.94 404 ARG A N 1
ATOM 3219 C CA . ARG A 1 404 ? -1.770 -4.156 5.612 1.00 93.94 404 ARG A CA 1
ATOM 3220 C C . ARG A 1 404 ? -2.123 -5.093 4.460 1.00 93.94 404 ARG A C 1
ATOM 3222 O O . ARG A 1 404 ? -3.296 -5.379 4.247 1.00 93.94 404 ARG A O 1
ATOM 3229 N N . GLN A 1 405 ? -1.118 -5.539 3.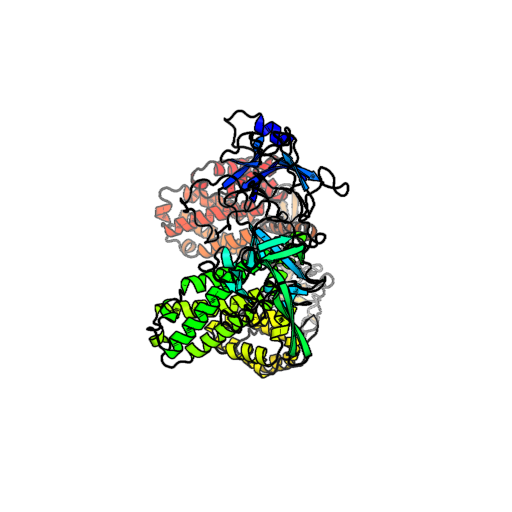706 1.00 95.56 405 GLN A N 1
ATOM 3230 C CA . GLN A 1 405 ? -1.301 -6.420 2.550 1.00 95.56 405 GLN A CA 1
ATOM 3231 C C . GLN A 1 405 ? -1.966 -7.744 2.954 1.00 95.56 405 GLN A C 1
ATOM 3233 O O . GLN A 1 405 ? -2.869 -8.208 2.258 1.00 95.56 405 GLN A O 1
ATOM 3238 N N . ASP A 1 406 ? -1.562 -8.316 4.089 1.00 93.00 406 ASP A N 1
ATOM 3239 C CA . ASP A 1 406 ? -2.138 -9.546 4.633 1.00 93.00 406 ASP A CA 1
ATOM 3240 C C . ASP A 1 406 ? -3.595 -9.319 5.065 1.00 93.00 406 ASP A C 1
ATOM 3242 O O . ASP A 1 406 ? -4.479 -10.051 4.626 1.00 93.00 406 ASP A O 1
ATOM 3246 N N . LEU A 1 407 ? -3.885 -8.243 5.814 1.00 93.00 407 LEU A N 1
ATOM 3247 C CA . LEU A 1 407 ? -5.249 -7.913 6.256 1.00 93.00 407 LEU A CA 1
ATOM 3248 C C . LEU A 1 407 ? -6.218 -7.717 5.086 1.00 93.00 407 LEU A C 1
ATOM 3250 O O . LEU A 1 407 ? -7.344 -8.209 5.117 1.00 93.00 407 LEU A O 1
ATOM 3254 N N . PHE A 1 408 ? -5.804 -6.998 4.039 1.00 94.81 408 PHE A N 1
ATOM 3255 C CA . PHE A 1 408 ? -6.655 -6.799 2.864 1.00 94.81 408 PHE A CA 1
ATOM 3256 C C . PHE A 1 408 ? -6.914 -8.101 2.116 1.00 94.81 408 PHE A C 1
ATOM 3258 O O . PHE A 1 408 ? -7.989 -8.258 1.529 1.00 94.81 408 PHE A O 1
ATOM 3265 N N . GLN A 1 409 ? -5.952 -9.026 2.126 1.00 92.00 409 GLN A N 1
ATOM 3266 C CA . GLN A 1 409 ? -6.175 -10.319 1.512 1.00 92.00 409 GLN A CA 1
ATOM 3267 C C . GLN A 1 409 ? -7.069 -11.221 2.371 1.00 92.00 409 GLN A C 1
ATOM 3269 O O . GLN A 1 409 ? -7.993 -11.850 1.860 1.00 92.00 409 GLN A O 1
ATOM 3274 N N . GLU A 1 410 ? -6.855 -11.267 3.679 1.00 88.88 410 GLU A N 1
ATOM 3275 C CA . GLU A 1 410 ? -7.691 -12.056 4.583 1.00 88.88 410 GLU A CA 1
ATOM 3276 C C . GLU A 1 410 ? -9.158 -11.602 4.580 1.00 88.88 410 GLU A C 1
ATOM 3278 O O . GLU A 1 410 ? -10.059 -12.433 4.656 1.00 88.88 410 GLU A O 1
ATOM 3283 N N . GLU A 1 411 ? -9.412 -10.302 4.404 1.00 90.56 411 GLU A N 1
ATOM 3284 C CA . GLU A 1 411 ? -10.765 -9.749 4.243 1.00 90.56 411 GLU A CA 1
ATOM 3285 C C . GLU A 1 411 ? -11.311 -9.873 2.804 1.00 90.56 411 GLU A C 1
ATOM 3287 O O . GLU A 1 411 ? -12.388 -9.363 2.493 1.00 90.56 411 GLU A O 1
ATOM 3292 N N . GLY A 1 412 ? -10.584 -10.538 1.899 1.00 90.50 412 GLY A N 1
ATOM 3293 C CA . GLY A 1 412 ? -11.027 -10.844 0.537 1.00 90.50 412 GLY A CA 1
ATOM 3294 C C . GLY A 1 412 ? -11.042 -9.657 -0.431 1.00 90.50 412 GLY A C 1
ATOM 3295 O O . GLY A 1 412 ? -11.586 -9.776 -1.531 1.00 90.50 412 GLY A O 1
ATOM 3296 N N . VAL A 1 413 ? -10.435 -8.521 -0.072 1.00 93.44 413 VAL A N 1
ATOM 3297 C CA . VAL A 1 413 ? -10.431 -7.306 -0.906 1.00 93.44 413 VAL A CA 1
ATOM 3298 C C . VAL A 1 413 ? -9.669 -7.519 -2.208 1.00 93.44 413 VAL A C 1
ATOM 3300 O O . VAL A 1 413 ? -10.138 -7.099 -3.263 1.00 93.44 413 VAL A O 1
ATOM 3303 N N . LEU A 1 414 ? -8.545 -8.239 -2.166 1.00 92.88 414 LEU A N 1
ATOM 3304 C CA . LEU A 1 414 ? -7.801 -8.584 -3.378 1.00 92.88 414 LEU A CA 1
ATOM 3305 C C . LEU A 1 414 ? -8.654 -9.427 -4.337 1.00 92.88 414 LEU A C 1
ATOM 3307 O O . LEU A 1 414 ? -8.655 -9.170 -5.536 1.00 92.88 414 LEU A O 1
ATOM 3311 N N . ASN A 1 415 ? -9.429 -10.389 -3.825 1.00 91.25 415 ASN A N 1
ATOM 3312 C CA . ASN A 1 415 ? -10.336 -11.173 -4.666 1.00 91.25 415 ASN A CA 1
ATOM 3313 C C . ASN A 1 415 ? -11.442 -10.294 -5.279 1.00 91.25 415 ASN A C 1
ATOM 3315 O O . ASN A 1 415 ? -11.720 -10.448 -6.461 1.00 91.25 415 ASN A O 1
ATOM 3319 N N . MET A 1 416 ? -11.998 -9.320 -4.544 1.00 92.69 416 MET A N 1
ATOM 3320 C CA . MET A 1 416 ? -12.959 -8.359 -5.117 1.00 92.69 416 MET A CA 1
ATOM 3321 C C . MET A 1 416 ? -12.351 -7.518 -6.250 1.00 92.69 416 MET A C 1
ATOM 3323 O O . MET A 1 416 ? -13.032 -7.220 -7.232 1.00 92.69 416 MET A O 1
ATOM 3327 N N . ILE A 1 417 ? -11.075 -7.138 -6.140 1.00 94.38 417 ILE A N 1
ATOM 3328 C CA . ILE A 1 417 ? -10.352 -6.417 -7.200 1.00 94.38 417 ILE A CA 1
ATOM 3329 C C . ILE A 1 417 ? -10.172 -7.321 -8.427 1.00 94.38 417 ILE A C 1
ATOM 3331 O O . ILE A 1 417 ? -10.454 -6.892 -9.543 1.00 94.38 417 ILE A O 1
ATOM 3335 N N . LEU A 1 418 ? -9.777 -8.584 -8.234 1.00 92.00 418 LEU A N 1
ATOM 3336 C CA . LEU A 1 418 ? -9.660 -9.561 -9.324 1.00 92.00 418 LEU A CA 1
ATOM 3337 C C . LEU A 1 418 ? -11.010 -9.819 -10.013 1.00 92.00 418 LEU A C 1
ATOM 3339 O O . LEU A 1 418 ? -11.081 -9.797 -11.241 1.00 92.00 418 LEU A O 1
ATOM 3343 N N . ASP A 1 419 ? -12.089 -9.968 -9.242 1.00 92.38 419 ASP A N 1
ATOM 3344 C CA . ASP A 1 419 ? -13.451 -10.104 -9.770 1.00 92.38 419 ASP A CA 1
ATOM 3345 C C . ASP A 1 419 ? -13.865 -8.856 -10.570 1.00 92.38 419 ASP A C 1
ATOM 3347 O O . ASP A 1 419 ? -14.516 -8.964 -11.611 1.00 92.38 419 ASP A O 1
ATOM 3351 N N . THR A 1 420 ? -13.446 -7.665 -10.124 1.00 93.75 420 THR A N 1
ATOM 3352 C CA . THR A 1 420 ? -13.668 -6.405 -10.852 1.00 93.75 420 THR A CA 1
ATOM 3353 C C . THR A 1 420 ? -12.938 -6.419 -12.194 1.00 93.75 420 THR A C 1
ATOM 3355 O O . THR A 1 420 ? -13.555 -6.128 -13.215 1.00 93.75 420 THR A O 1
ATOM 3358 N N . ILE A 1 421 ? -11.670 -6.838 -12.233 1.00 91.81 421 ILE A N 1
ATOM 3359 C CA . ILE A 1 421 ? -10.903 -6.987 -13.482 1.00 91.81 421 ILE A CA 1
ATOM 3360 C C . ILE A 1 421 ? -11.602 -7.961 -14.446 1.00 91.81 421 ILE A C 1
ATOM 3362 O O . ILE A 1 421 ? -11.710 -7.701 -15.649 1.00 91.81 421 ILE A O 1
ATOM 3366 N N . ASP A 1 422 ? -12.120 -9.076 -13.930 1.00 90.31 422 ASP A N 1
ATOM 3367 C CA . ASP A 1 422 ? -12.848 -10.046 -14.746 1.00 90.31 422 ASP A CA 1
ATOM 3368 C C . ASP A 1 422 ? -14.155 -9.492 -15.306 1.00 90.31 422 ASP A C 1
ATOM 3370 O O . ASP A 1 422 ? -14.480 -9.749 -16.470 1.00 90.31 422 ASP A O 1
ATOM 3374 N N . LYS A 1 423 ? -14.887 -8.703 -14.516 1.00 91.12 423 LYS A N 1
ATOM 3375 C CA . LYS A 1 423 ? -16.085 -7.993 -14.976 1.00 91.12 423 LYS A CA 1
ATOM 3376 C C . LYS A 1 423 ? -15.756 -6.942 -16.028 1.00 91.12 423 LYS A C 1
ATOM 3378 O O . LYS A 1 423 ? -16.481 -6.847 -17.016 1.00 91.12 423 LYS A O 1
ATOM 3383 N N . PHE A 1 424 ? -14.643 -6.230 -15.873 1.00 90.75 424 PHE A N 1
ATOM 3384 C CA . PHE A 1 424 ? -14.179 -5.257 -16.860 1.00 90.75 424 PHE A CA 1
ATOM 3385 C C . PHE A 1 424 ? -13.948 -5.905 -18.219 1.00 90.75 424 PHE A C 1
ATOM 3387 O O . PHE A 1 424 ? -14.532 -5.513 -19.227 1.00 90.75 424 PHE A O 1
ATOM 3394 N N . SER A 1 425 ? -13.196 -7.000 -18.209 1.00 87.50 425 SER A N 1
ATOM 3395 C CA . SER A 1 425 ? -12.908 -7.767 -19.415 1.00 87.50 425 SER A CA 1
ATOM 3396 C C . SER A 1 425 ? -14.162 -8.357 -20.076 1.00 87.50 425 SER A C 1
ATOM 3398 O O . SER A 1 425 ? -14.216 -8.497 -21.296 1.00 87.50 425 SER A O 1
ATOM 3400 N N . GLN A 1 426 ? -15.168 -8.751 -19.287 1.00 89.56 426 GLN A N 1
ATOM 3401 C CA . GLN A 1 426 ? -16.446 -9.249 -19.814 1.00 89.56 426 GLN A CA 1
ATOM 3402 C C . GLN A 1 426 ? -17.249 -8.144 -20.506 1.00 89.56 426 GLN A C 1
ATOM 3404 O O . GLN A 1 426 ? -17.893 -8.409 -21.520 1.00 89.56 426 GLN A O 1
ATOM 3409 N N . MET A 1 427 ? -17.205 -6.925 -19.969 1.00 88.94 427 MET A N 1
ATOM 3410 C CA . MET A 1 427 ? -17.869 -5.758 -20.549 1.00 88.94 427 MET A CA 1
ATOM 3411 C C . MET A 1 427 ? -17.192 -5.300 -21.843 1.00 88.94 427 MET A C 1
ATOM 3413 O O . MET A 1 427 ? -17.883 -5.076 -22.832 1.00 88.94 427 MET A O 1
ATOM 3417 N N . GLU A 1 428 ? -15.859 -5.247 -21.879 1.00 87.44 428 GLU A N 1
ATOM 3418 C CA . GLU A 1 428 ? -15.083 -4.885 -23.080 1.00 87.44 428 GLU A CA 1
ATOM 3419 C C . GLU A 1 428 ? -15.297 -5.857 -24.248 1.00 87.44 428 GLU A C 1
ATOM 3421 O O . GLU A 1 428 ? -15.198 -5.481 -25.414 1.00 87.44 428 GLU A O 1
ATOM 3426 N N . ALA A 1 429 ? -15.638 -7.115 -23.953 1.00 87.44 429 ALA A N 1
ATOM 3427 C CA . ALA A 1 429 ? -15.962 -8.115 -24.964 1.00 87.44 429 ALA A CA 1
ATOM 3428 C C . ALA A 1 429 ? -17.346 -7.911 -25.621 1.00 87.44 429 ALA A C 1
ATOM 3430 O O . ALA A 1 429 ? -17.695 -8.649 -26.550 1.00 87.44 429 ALA A O 1
ATOM 3431 N N . LEU A 1 430 ? -18.160 -6.953 -25.154 1.00 87.44 430 LEU A N 1
ATOM 3432 C CA . LEU A 1 430 ? -19.478 -6.679 -25.727 1.00 87.44 430 LEU A CA 1
ATOM 3433 C C . LEU A 1 430 ? -19.364 -5.970 -27.094 1.00 87.44 430 LEU A C 1
ATOM 3435 O O . LEU A 1 430 ? -18.600 -5.015 -27.228 1.00 87.44 430 LEU A O 1
ATOM 3439 N N . PRO A 1 431 ? -20.171 -6.355 -28.109 1.00 83.69 431 PRO A N 1
ATOM 3440 C CA . PRO A 1 431 ? -20.066 -5.804 -29.468 1.00 83.69 431 PRO A CA 1
ATOM 3441 C C . PRO A 1 431 ? -20.279 -4.288 -29.605 1.00 83.69 431 PRO A C 1
ATOM 3443 O O . PRO A 1 431 ? -19.798 -3.705 -30.570 1.00 83.69 431 PRO A O 1
ATOM 3446 N N . ASP A 1 432 ? -21.018 -3.668 -28.680 1.00 83.88 432 ASP A N 1
ATOM 3447 C CA . ASP A 1 432 ? -21.305 -2.224 -28.651 1.00 83.88 432 ASP A CA 1
ATOM 3448 C C . ASP A 1 432 ? -20.946 -1.622 -27.284 1.00 83.88 432 ASP A C 1
ATOM 3450 O O . ASP A 1 432 ? -21.698 -0.849 -26.699 1.00 83.88 432 ASP A O 1
ATOM 3454 N N . PHE A 1 433 ? -19.806 -2.034 -26.721 1.00 85.75 433 PHE A N 1
ATOM 3455 C CA . PHE A 1 433 ? -19.351 -1.529 -25.426 1.00 85.75 433 PHE A CA 1
ATOM 3456 C C . PHE A 1 433 ? -19.182 0.001 -25.429 1.00 85.75 433 PHE A C 1
ATOM 3458 O O . PHE A 1 433 ? -19.718 0.679 -24.555 1.00 85.75 433 PHE A O 1
ATOM 3465 N N . ALA A 1 434 ? -18.523 0.558 -26.452 1.00 81.19 434 ALA A N 1
ATOM 3466 C CA . ALA A 1 434 ? -18.297 2.000 -26.565 1.00 81.19 434 ALA A CA 1
ATOM 3467 C C . ALA A 1 434 ? -19.609 2.807 -26.647 1.00 81.19 434 ALA A C 1
ATOM 3469 O O . ALA A 1 434 ? -19.730 3.853 -26.007 1.00 81.19 434 ALA A O 1
ATOM 3470 N N . GLY A 1 435 ? -20.618 2.306 -27.373 1.00 83.31 435 GLY A N 1
ATOM 3471 C CA . GLY A 1 435 ? -21.951 2.912 -27.410 1.00 83.31 435 GLY A CA 1
ATOM 3472 C C . GLY A 1 435 ? -22.733 2.724 -26.107 1.00 83.31 435 GLY A C 1
ATOM 3473 O O . GLY A 1 435 ? -23.501 3.605 -25.719 1.00 83.31 435 GLY A O 1
ATOM 3474 N N . LEU A 1 436 ? -22.505 1.610 -25.403 1.00 84.69 436 LEU A N 1
ATOM 3475 C CA . LEU A 1 436 ? -23.167 1.282 -24.142 1.00 84.69 436 LEU A CA 1
ATOM 3476 C C . LEU A 1 436 ? -22.742 2.182 -22.990 1.00 84.69 436 LEU A C 1
ATOM 3478 O O . LEU A 1 436 ? -23.574 2.391 -22.123 1.00 84.69 436 LEU A O 1
ATOM 3482 N N . ILE A 1 437 ? -21.503 2.679 -22.941 1.00 85.06 437 ILE A N 1
ATOM 3483 C CA . ILE A 1 437 ? -21.024 3.517 -21.824 1.00 85.06 437 ILE A CA 1
ATOM 3484 C C . ILE A 1 437 ? -20.837 4.991 -22.191 1.00 85.06 437 ILE A C 1
ATOM 3486 O O . ILE A 1 437 ? -20.990 5.844 -21.324 1.00 85.06 437 ILE A O 1
ATOM 3490 N N . GLY A 1 438 ? -20.632 5.308 -23.472 1.00 85.62 438 GLY A N 1
ATOM 3491 C CA . GLY A 1 438 ? -20.337 6.665 -23.937 1.00 85.62 438 GLY A CA 1
ATOM 3492 C C . GLY A 1 438 ? -18.853 7.031 -23.805 1.00 85.62 438 GLY A C 1
ATOM 3493 O O . GLY A 1 438 ? -18.117 6.428 -23.029 1.00 85.62 438 GLY A O 1
ATOM 3494 N N . GLU A 1 439 ? -18.403 8.027 -24.576 1.00 84.12 439 GLU A N 1
ATOM 3495 C CA . GLU A 1 439 ? -16.971 8.356 -24.729 1.00 84.12 439 GLU A CA 1
ATOM 3496 C C . GLU A 1 439 ? -16.294 8.811 -23.425 1.00 84.12 439 GLU A C 1
ATOM 3498 O O . GLU A 1 439 ? -15.207 8.339 -23.106 1.00 84.12 439 GLU A O 1
ATOM 3503 N N . GLU A 1 440 ? -16.937 9.680 -22.638 1.00 84.25 440 GLU A N 1
ATOM 3504 C CA . GLU A 1 440 ? -16.375 10.184 -21.371 1.00 84.25 440 GLU A CA 1
ATOM 3505 C C . GLU A 1 440 ? -16.178 9.050 -20.353 1.00 84.25 440 GLU A C 1
ATOM 3507 O O . GLU A 1 440 ? -15.120 8.913 -19.742 1.00 84.25 440 GLU A O 1
ATOM 3512 N N . THR A 1 441 ? -17.177 8.173 -20.226 1.00 86.81 441 THR A N 1
ATOM 3513 C CA . THR A 1 441 ? -17.093 6.991 -19.364 1.00 86.81 441 THR A CA 1
ATOM 3514 C C . THR A 1 441 ? -16.075 5.979 -19.880 1.00 86.81 441 THR A C 1
ATOM 3516 O O . THR A 1 441 ? -15.413 5.336 -19.073 1.00 86.81 441 THR A O 1
ATOM 3519 N N . HIS A 1 442 ? -15.911 5.853 -21.199 1.00 88.44 442 HIS A N 1
ATOM 3520 C CA . HIS A 1 442 ? -14.911 4.970 -21.797 1.00 88.44 442 HIS A CA 1
ATOM 3521 C C . HIS A 1 442 ? -13.482 5.379 -21.430 1.00 88.44 442 HIS A C 1
ATOM 3523 O O . HIS A 1 442 ? -12.681 4.514 -21.090 1.00 88.44 442 HIS A O 1
ATOM 3529 N N . MET A 1 443 ? -13.168 6.678 -21.423 1.00 87.62 443 MET A N 1
ATOM 3530 C CA . MET A 1 443 ? -11.846 7.151 -20.990 1.00 87.62 443 MET A CA 1
ATOM 3531 C C . MET A 1 443 ? -11.564 6.795 -19.525 1.00 87.62 443 MET A C 1
ATOM 3533 O O . MET A 1 443 ? -10.525 6.215 -19.218 1.00 87.62 443 MET A O 1
ATOM 3537 N N . MET A 1 444 ? -12.517 7.070 -18.627 1.00 89.75 444 MET A N 1
ATOM 3538 C CA . MET A 1 444 ? -12.378 6.705 -17.211 1.00 89.75 444 MET A CA 1
ATOM 3539 C C . MET A 1 444 ? -12.296 5.189 -17.009 1.00 89.75 444 MET A C 1
ATOM 3541 O O . MET A 1 444 ? -11.637 4.716 -16.089 1.00 89.75 444 MET A O 1
ATOM 3545 N N . TRP A 1 445 ? -12.973 4.412 -17.854 1.00 90.56 445 TRP A N 1
ATOM 3546 C CA . TRP A 1 445 ? -12.934 2.956 -17.804 1.00 90.56 445 TRP A CA 1
ATOM 3547 C C . TRP A 1 445 ? -11.539 2.409 -18.112 1.00 90.56 445 TRP A C 1
ATOM 3549 O O . TRP A 1 445 ? -11.043 1.576 -17.356 1.00 90.56 445 TRP A O 1
ATOM 3559 N N . GLU A 1 446 ? -10.890 2.898 -19.175 1.00 87.06 446 GLU A N 1
ATOM 3560 C CA . GLU A 1 446 ? -9.509 2.522 -19.523 1.00 87.06 446 GLU A CA 1
ATOM 3561 C C . GLU A 1 446 ? -8.520 2.898 -18.407 1.00 87.06 446 GLU A C 1
ATOM 3563 O O . GLU A 1 446 ? -7.625 2.123 -18.053 1.00 87.06 446 GLU A O 1
ATOM 3568 N N . GLU A 1 447 ? -8.715 4.070 -17.805 1.00 89.56 447 GLU A N 1
ATOM 3569 C CA . GLU A 1 447 ? -7.895 4.547 -16.696 1.00 89.56 447 GLU A CA 1
ATOM 3570 C C . GLU A 1 447 ? -8.064 3.661 -15.449 1.00 89.56 447 GLU A C 1
ATOM 3572 O O . GLU A 1 447 ? -7.083 3.134 -14.918 1.00 89.56 447 GLU A O 1
ATOM 3577 N N . ILE A 1 448 ? -9.307 3.389 -15.030 1.00 92.38 448 ILE A N 1
ATOM 3578 C CA . ILE A 1 448 ? -9.602 2.485 -13.907 1.00 92.38 448 ILE A CA 1
ATOM 3579 C C . ILE A 1 448 ? -9.054 1.078 -14.183 1.00 92.38 448 ILE A C 1
ATOM 3581 O O . ILE A 1 448 ? -8.485 0.466 -13.279 1.00 92.38 448 ILE A O 1
ATOM 3585 N N . ALA A 1 449 ? -9.174 0.566 -15.413 1.00 90.00 449 ALA A N 1
ATOM 3586 C CA . ALA A 1 449 ? -8.633 -0.739 -15.792 1.00 90.00 449 ALA A CA 1
ATOM 3587 C C . ALA A 1 449 ? -7.117 -0.816 -15.557 1.00 90.00 449 ALA A C 1
ATOM 3589 O O . ALA A 1 449 ? -6.623 -1.795 -14.996 1.00 90.00 449 ALA A O 1
ATOM 3590 N N . THR A 1 450 ? -6.386 0.239 -15.920 1.00 88.69 450 THR A N 1
ATOM 3591 C CA . THR A 1 450 ? -4.939 0.340 -15.690 1.00 88.69 450 THR A CA 1
ATOM 3592 C C . THR A 1 450 ? -4.618 0.368 -14.195 1.00 88.69 450 THR A C 1
ATOM 3594 O O . THR A 1 450 ? -3.793 -0.417 -13.714 1.00 88.69 450 THR A O 1
ATOM 3597 N N . TYR A 1 451 ? -5.324 1.207 -13.432 1.00 93.19 451 TYR A N 1
ATOM 3598 C CA . TYR A 1 451 ? -5.135 1.324 -11.987 1.00 93.19 451 TYR A CA 1
ATOM 3599 C C . TYR A 1 451 ? -5.474 0.043 -11.214 1.00 93.19 451 TYR A C 1
ATOM 3601 O O . TYR A 1 451 ? -4.814 -0.248 -10.218 1.00 93.19 451 TYR A O 1
ATOM 3609 N N . LEU A 1 452 ? -6.438 -0.765 -11.672 1.00 93.75 452 LEU A N 1
ATOM 3610 C CA . LEU A 1 452 ? -6.745 -2.062 -11.058 1.00 93.75 452 LEU A CA 1
ATOM 3611 C C . LEU A 1 452 ? -5.521 -2.990 -11.060 1.00 93.75 452 LEU A C 1
ATOM 3613 O O . LEU A 1 452 ? -5.217 -3.605 -10.037 1.00 93.75 452 LEU A O 1
ATOM 3617 N N . TYR A 1 453 ? -4.788 -3.072 -12.173 1.00 92.31 453 TYR A N 1
ATOM 3618 C CA . TYR A 1 453 ? -3.579 -3.897 -12.251 1.00 92.31 453 TYR A CA 1
ATOM 3619 C C . TYR A 1 453 ? -2.421 -3.321 -11.425 1.00 92.31 453 TYR A C 1
ATOM 3621 O O . TYR A 1 453 ? -1.748 -4.076 -10.721 1.00 92.31 453 TYR A O 1
ATOM 3629 N N . LEU A 1 454 ? -2.225 -1.997 -11.445 1.00 93.12 454 LEU A N 1
ATOM 3630 C CA . LEU A 1 454 ? -1.222 -1.330 -10.603 1.00 93.12 454 LEU A CA 1
ATOM 3631 C C . LEU A 1 454 ? -1.498 -1.549 -9.109 1.00 93.12 454 LEU A C 1
ATOM 3633 O O . LEU A 1 454 ? -0.576 -1.815 -8.337 1.00 93.12 454 LEU A O 1
ATOM 3637 N N . LEU A 1 455 ? -2.769 -1.510 -8.705 1.00 95.75 455 LEU A N 1
ATOM 3638 C CA . LEU A 1 455 ? -3.178 -1.795 -7.336 1.00 95.75 455 LEU A CA 1
ATOM 3639 C C . LEU A 1 455 ? -2.903 -3.253 -6.955 1.00 95.75 455 LEU A C 1
ATOM 3641 O O . LEU A 1 455 ? -2.367 -3.500 -5.876 1.00 95.75 455 LEU A O 1
ATOM 3645 N N . VAL A 1 456 ? -3.194 -4.219 -7.836 1.00 95.12 456 VAL A N 1
ATOM 3646 C CA . VAL A 1 456 ? -2.822 -5.625 -7.595 1.00 95.12 456 VAL A CA 1
ATOM 3647 C C . VAL A 1 456 ? -1.312 -5.748 -7.385 1.00 95.12 456 VAL A C 1
ATOM 3649 O O . VAL A 1 456 ? -0.897 -6.398 -6.427 1.00 95.12 456 VAL A O 1
ATOM 3652 N N . ALA A 1 457 ? -0.490 -5.091 -8.212 1.00 94.25 457 ALA A N 1
ATOM 3653 C CA . ALA A 1 457 ? 0.963 -5.105 -8.049 1.00 94.25 457 ALA A CA 1
ATOM 3654 C C . ALA A 1 457 ? 1.386 -4.510 -6.692 1.00 94.25 457 ALA A C 1
ATOM 3656 O O . ALA A 1 457 ? 2.159 -5.132 -5.961 1.00 94.25 457 ALA A O 1
ATOM 3657 N N . ALA A 1 458 ? 0.830 -3.359 -6.300 1.00 95.62 458 ALA A N 1
ATOM 3658 C CA . ALA A 1 458 ? 1.114 -2.721 -5.012 1.00 95.62 458 ALA A CA 1
ATOM 3659 C C . ALA A 1 458 ? 0.728 -3.608 -3.806 1.00 95.62 458 ALA A C 1
ATOM 3661 O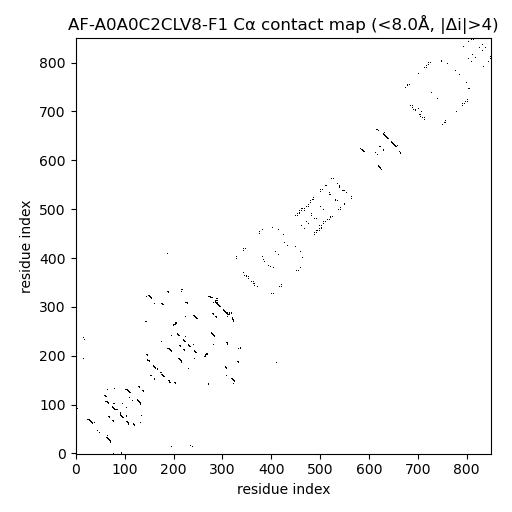 O . ALA A 1 458 ? 1.463 -3.688 -2.819 1.00 95.62 458 ALA A O 1
ATOM 3662 N N . MET A 1 459 ? -0.385 -4.344 -3.901 1.00 95.50 459 MET A N 1
ATOM 3663 C CA . MET A 1 459 ? -0.878 -5.230 -2.837 1.00 95.50 459 MET A CA 1
ATOM 3664 C C . MET A 1 459 ? -0.059 -6.518 -2.641 1.00 95.50 459 MET A C 1
ATOM 3666 O O . MET A 1 459 ? -0.180 -7.156 -1.591 1.00 95.50 459 MET A O 1
ATOM 3670 N N . ILE A 1 460 ? 0.758 -6.920 -3.620 1.00 95.06 460 ILE A N 1
ATOM 3671 C CA . ILE A 1 460 ? 1.542 -8.169 -3.554 1.00 95.06 460 ILE A CA 1
ATOM 3672 C C . ILE A 1 460 ? 3.058 -7.945 -3.513 1.00 95.06 460 ILE A C 1
ATOM 3674 O O . ILE A 1 460 ? 3.794 -8.815 -3.049 1.00 95.06 460 ILE A O 1
ATOM 3678 N N . LYS A 1 461 ? 3.546 -6.786 -3.969 1.00 94.75 461 LYS A N 1
ATOM 3679 C CA . LYS A 1 461 ? 4.980 -6.485 -4.046 1.00 94.75 461 LYS A CA 1
ATOM 3680 C C . LYS A 1 461 ? 5.659 -6.613 -2.677 1.00 94.75 461 LYS A C 1
ATOM 3682 O O . LYS A 1 461 ? 5.240 -5.984 -1.702 1.00 94.75 461 LYS A O 1
ATOM 3687 N N . GLY A 1 462 ? 6.731 -7.406 -2.622 1.00 92.31 462 GLY A N 1
ATOM 3688 C CA . GLY A 1 462 ? 7.502 -7.671 -1.401 1.00 92.31 462 GLY A CA 1
ATOM 3689 C C . GLY A 1 462 ? 6.806 -8.588 -0.383 1.00 92.31 462 GLY A C 1
ATOM 3690 O O . GLY A 1 462 ? 7.227 -8.639 0.778 1.00 92.31 462 GLY A O 1
ATOM 3691 N N . ASN A 1 463 ? 5.739 -9.290 -0.786 1.00 94.31 463 ASN A N 1
ATOM 3692 C CA . ASN A 1 463 ? 5.000 -10.223 0.059 1.00 94.31 463 ASN A CA 1
ATOM 3693 C C . ASN A 1 463 ? 4.862 -11.601 -0.606 1.00 94.31 463 ASN A C 1
ATOM 3695 O O . ASN A 1 463 ? 3.946 -11.863 -1.387 1.00 94.31 463 ASN A O 1
ATOM 3699 N N . HIS A 1 464 ? 5.758 -12.512 -0.220 1.00 92.56 464 HIS A N 1
ATOM 3700 C CA . HIS A 1 464 ? 5.765 -13.896 -0.688 1.00 92.56 464 HIS A CA 1
ATOM 3701 C C . HIS A 1 464 ? 4.426 -14.622 -0.468 1.00 92.56 464 HIS A C 1
ATOM 3703 O O . HIS A 1 464 ? 3.977 -15.336 -1.362 1.00 92.56 464 HIS A O 1
ATOM 3709 N N . TYR A 1 465 ? 3.766 -14.428 0.683 1.00 90.69 465 TYR A N 1
ATOM 3710 C CA . TYR A 1 465 ? 2.500 -15.102 0.993 1.00 90.69 465 TYR A CA 1
ATOM 3711 C C . TYR A 1 465 ? 1.410 -14.731 -0.018 1.00 90.69 465 TYR A C 1
ATOM 3713 O O . TYR A 1 465 ? 0.746 -15.617 -0.558 1.00 90.69 465 TYR A O 1
ATOM 3721 N N . ASN A 1 466 ? 1.280 -13.442 -0.339 1.00 92.56 466 ASN A N 1
ATOM 3722 C CA . ASN A 1 466 ? 0.319 -12.970 -1.332 1.00 92.56 466 ASN A CA 1
ATOM 3723 C C . ASN A 1 466 ? 0.707 -13.391 -2.761 1.00 92.56 466 ASN A C 1
ATOM 3725 O O . ASN A 1 466 ? -0.155 -13.852 -3.512 1.00 92.56 466 ASN A O 1
ATOM 3729 N N . CYS A 1 467 ? 1.991 -13.316 -3.133 1.00 92.44 467 CYS A N 1
ATOM 3730 C CA . CYS A 1 467 ? 2.466 -13.761 -4.450 1.00 92.44 467 CYS A CA 1
ATOM 3731 C C . CYS A 1 467 ? 2.245 -15.264 -4.687 1.00 92.44 467 CYS A C 1
ATOM 3733 O O . CYS A 1 467 ? 1.806 -15.659 -5.768 1.00 92.44 467 CYS A O 1
ATOM 3735 N N . ALA A 1 468 ? 2.471 -16.110 -3.677 1.00 89.25 468 ALA A N 1
ATOM 3736 C CA . ALA A 1 468 ? 2.296 -17.559 -3.780 1.00 89.25 468 ALA A CA 1
ATOM 3737 C C . ALA A 1 468 ? 0.851 -17.967 -4.120 1.00 89.25 468 ALA A C 1
ATOM 3739 O O . ALA A 1 468 ? 0.622 -19.012 -4.730 1.00 89.25 468 ALA A O 1
ATOM 3740 N N . GLN A 1 469 ? -0.143 -17.130 -3.811 1.00 86.62 469 GLN A N 1
ATOM 3741 C CA . GLN A 1 469 ? -1.533 -17.394 -4.194 1.00 86.62 469 GLN A CA 1
ATOM 3742 C C . GLN A 1 469 ? -1.760 -17.308 -5.707 1.00 86.62 469 GLN A C 1
ATOM 3744 O O . GLN A 1 469 ? -2.668 -17.953 -6.235 1.00 86.62 469 GLN A O 1
ATOM 3749 N N . PHE A 1 470 ? -0.926 -16.549 -6.421 1.00 88.19 470 PHE A N 1
ATOM 3750 C CA . PHE A 1 470 ? -0.946 -16.485 -7.879 1.00 88.19 470 PHE A CA 1
ATOM 3751 C C . PHE A 1 470 ? -0.207 -17.651 -8.531 1.00 88.19 470 PHE A C 1
ATOM 3753 O O . PHE A 1 470 ? -0.414 -17.872 -9.716 1.00 88.19 470 PHE A O 1
ATOM 3760 N N . ALA A 1 471 ? 0.568 -18.449 -7.785 1.00 85.19 471 ALA A N 1
ATOM 3761 C CA . ALA A 1 471 ? 1.293 -19.601 -8.326 1.00 85.19 471 ALA A CA 1
ATOM 3762 C C . ALA A 1 471 ? 0.377 -20.744 -8.806 1.00 85.19 471 ALA A C 1
ATOM 3764 O O . ALA A 1 471 ? 0.831 -21.670 -9.475 1.00 85.19 471 ALA A O 1
ATOM 3765 N N . ALA A 1 472 ? -0.923 -20.712 -8.496 1.00 86.88 472 ALA A N 1
ATOM 3766 C CA . ALA A 1 472 ? -1.873 -21.677 -9.038 1.00 86.88 472 ALA A CA 1
ATOM 3767 C C . ALA A 1 472 ? -1.946 -21.570 -10.575 1.00 86.88 472 ALA A C 1
ATOM 3769 O O . ALA A 1 472 ? -2.174 -20.485 -11.108 1.00 86.88 472 ALA A O 1
ATOM 3770 N N . ALA A 1 473 ? -1.846 -22.705 -11.283 1.00 83.50 473 ALA A N 1
ATOM 3771 C CA . ALA A 1 473 ? -1.826 -22.755 -12.755 1.00 83.50 473 ALA A CA 1
ATOM 3772 C C . ALA A 1 473 ? -2.928 -21.905 -13.409 1.00 83.50 473 ALA A C 1
ATOM 3774 O O . ALA A 1 473 ? -2.660 -21.134 -14.320 1.00 83.50 473 ALA A O 1
ATOM 3775 N N . GLN A 1 474 ? -4.155 -21.990 -12.883 1.00 86.88 474 GLN A N 1
ATOM 3776 C CA . GLN A 1 474 ? -5.304 -21.244 -13.398 1.00 86.88 474 GLN A CA 1
ATOM 3777 C C . GLN A 1 474 ? -5.135 -19.720 -13.286 1.00 86.88 474 GLN A C 1
ATOM 3779 O O . GLN A 1 474 ? -5.568 -19.003 -14.182 1.00 86.88 474 GLN A O 1
ATOM 3784 N N . ARG A 1 475 ? -4.509 -19.218 -12.211 1.00 86.94 475 ARG A N 1
ATOM 3785 C CA . ARG A 1 475 ? -4.275 -17.777 -12.015 1.00 86.94 475 ARG A CA 1
ATOM 3786 C C . ARG A 1 475 ? -3.116 -17.265 -12.869 1.00 86.94 475 ARG A C 1
ATOM 3788 O O . ARG A 1 475 ? -3.203 -16.155 -13.384 1.00 86.94 475 ARG A O 1
ATOM 3795 N N . LEU A 1 476 ? -2.077 -18.076 -13.081 1.00 88.69 476 LEU A N 1
ATOM 3796 C CA . LEU A 1 476 ? -1.016 -17.745 -14.039 1.00 88.69 476 LEU A CA 1
ATOM 3797 C C . LEU A 1 476 ? -1.548 -17.731 -15.471 1.00 88.69 476 LEU A C 1
ATOM 3799 O O . LEU A 1 476 ? -1.347 -16.750 -16.178 1.00 88.69 476 LEU A O 1
ATOM 3803 N N . ASP A 1 477 ? -2.275 -18.771 -15.887 1.00 88.44 477 ASP A N 1
ATOM 3804 C CA . ASP A 1 477 ? -2.914 -18.817 -17.207 1.00 88.44 477 ASP A CA 1
ATOM 3805 C C . ASP A 1 477 ? -3.822 -17.598 -17.425 1.00 88.44 477 ASP A C 1
ATOM 3807 O O . ASP A 1 477 ? -3.804 -16.994 -18.499 1.00 88.44 477 ASP A O 1
ATOM 3811 N N . TRP A 1 478 ? -4.563 -17.199 -16.386 1.00 88.56 478 TRP A N 1
ATOM 3812 C CA . TRP A 1 478 ? -5.361 -15.978 -16.383 1.00 88.56 478 TRP A CA 1
ATOM 3813 C C . TRP A 1 478 ? -4.505 -14.718 -16.596 1.00 88.56 478 TRP A C 1
ATOM 3815 O O . TRP A 1 478 ? -4.784 -13.974 -17.533 1.00 88.56 478 TRP A O 1
ATOM 3825 N N . LEU A 1 479 ? -3.432 -14.503 -15.819 1.00 88.06 479 LEU A N 1
ATOM 3826 C CA . LEU A 1 479 ? -2.536 -13.342 -15.969 1.00 88.06 479 LEU A CA 1
ATOM 3827 C C . LEU A 1 479 ? -1.905 -13.272 -17.368 1.00 88.06 479 LEU A C 1
ATOM 3829 O O . LEU A 1 479 ? -1.988 -12.245 -18.044 1.00 88.06 479 LEU A O 1
ATOM 3833 N N . PHE A 1 480 ? -1.308 -14.372 -17.836 1.00 88.12 480 PHE A N 1
ATOM 3834 C CA . PHE A 1 480 ? -0.649 -14.418 -19.144 1.00 88.12 480 PHE A CA 1
ATOM 3835 C C . PHE A 1 480 ? -1.642 -14.266 -20.305 1.00 88.12 480 PHE A C 1
ATOM 3837 O O . PHE A 1 480 ? -1.293 -13.673 -21.325 1.00 88.12 480 PHE A O 1
ATOM 3844 N N . GLY A 1 481 ? -2.887 -14.737 -20.161 1.00 85.00 481 GLY A N 1
ATOM 3845 C CA . GLY A 1 481 ? -3.938 -14.541 -21.165 1.00 85.00 481 GLY A CA 1
ATOM 3846 C C . GLY A 1 481 ? -4.291 -13.065 -21.399 1.00 85.00 481 GLY A C 1
ATOM 3847 O O . GLY A 1 481 ? -4.623 -12.672 -22.524 1.00 85.00 481 GLY A O 1
ATOM 3848 N N . ARG A 1 482 ? -4.160 -12.227 -20.363 1.00 82.81 482 ARG A N 1
ATOM 3849 C CA . ARG A 1 482 ? -4.455 -10.785 -20.415 1.00 82.81 482 ARG A CA 1
ATOM 3850 C C . ARG A 1 482 ? -3.347 -9.950 -21.072 1.00 82.81 482 ARG A C 1
ATOM 3852 O O . ARG A 1 482 ? -3.644 -8.875 -21.579 1.00 82.81 482 ARG A O 1
ATOM 3859 N N . LEU A 1 483 ? -2.119 -10.471 -21.201 1.00 82.50 483 LEU A N 1
ATOM 3860 C CA . LEU A 1 483 ? -1.018 -9.810 -21.935 1.00 82.50 483 LEU A CA 1
ATOM 3861 C C . LEU A 1 483 ? -1.313 -9.592 -23.430 1.00 82.50 483 LEU A C 1
ATOM 3863 O O . LEU A 1 483 ? -0.563 -8.921 -24.131 1.00 82.50 483 LEU A O 1
ATOM 3867 N N . SER A 1 484 ? -2.383 -10.186 -23.960 1.00 68.69 484 SER A N 1
ATOM 3868 C CA . SER A 1 484 ? -2.781 -9.992 -25.353 1.00 68.69 484 SER A CA 1
ATOM 3869 C C . SER A 1 484 ? -3.260 -8.568 -25.665 1.00 68.69 484 SER A C 1
ATOM 3871 O O . SER A 1 484 ? -3.171 -8.183 -26.839 1.00 68.69 484 SER A O 1
ATOM 3873 N N . ASN A 1 485 ? -3.702 -7.808 -24.651 1.00 74.19 485 ASN A N 1
ATOM 3874 C CA . ASN A 1 485 ? -4.120 -6.409 -24.752 1.00 74.19 485 ASN A CA 1
ATOM 3875 C C . ASN A 1 485 ? -2.942 -5.450 -24.432 1.00 74.19 485 ASN A C 1
ATOM 3877 O O . ASN A 1 485 ? -2.484 -5.419 -23.288 1.00 74.19 485 ASN A O 1
ATOM 3881 N N . PRO A 1 486 ? -2.448 -4.658 -25.410 1.00 72.00 486 PRO A N 1
ATOM 3882 C CA . PRO A 1 486 ? -1.338 -3.723 -25.213 1.00 72.00 486 PRO A CA 1
ATOM 3883 C C . PRO A 1 486 ? -1.604 -2.620 -24.181 1.00 72.00 486 PRO A C 1
ATOM 3885 O O . PRO A 1 486 ? -0.667 -2.199 -23.515 1.00 72.00 486 PRO A O 1
ATOM 3888 N N . GLN A 1 487 ? -2.851 -2.155 -24.038 1.00 70.12 487 GLN A N 1
ATOM 3889 C CA . GLN A 1 487 ? -3.184 -1.039 -23.138 1.00 70.12 487 GLN A CA 1
ATOM 3890 C C . GLN A 1 487 ? -3.044 -1.431 -21.660 1.00 70.12 487 GLN A C 1
ATOM 3892 O O . GLN A 1 487 ? -2.552 -0.651 -20.857 1.00 70.12 487 GLN A O 1
ATOM 3897 N N . SER A 1 488 ? -3.402 -2.667 -21.304 1.00 71.25 488 SER A N 1
ATOM 3898 C CA . SER A 1 488 ? -3.267 -3.191 -19.937 1.00 71.25 488 SER A CA 1
ATOM 3899 C C . SER A 1 488 ? -1.881 -3.773 -19.638 1.00 71.25 488 SER A C 1
ATOM 3901 O O . SER A 1 488 ? -1.637 -4.249 -18.529 1.00 71.25 488 SER A O 1
ATOM 3903 N N . ALA A 1 489 ? -0.980 -3.802 -20.625 1.00 77.88 489 ALA A N 1
ATOM 3904 C CA . ALA A 1 489 ? 0.294 -4.501 -20.514 1.00 77.88 489 ALA A CA 1
ATOM 3905 C C . ALA A 1 489 ? 1.176 -3.936 -19.395 1.00 77.88 489 ALA A C 1
ATOM 3907 O O . ALA A 1 489 ? 1.808 -4.716 -18.689 1.00 77.88 489 ALA A O 1
ATOM 3908 N N . GLU A 1 490 ? 1.174 -2.617 -19.187 1.00 80.12 490 GLU A N 1
ATOM 3909 C CA . GLU A 1 490 ? 2.018 -1.966 -18.182 1.00 80.12 490 GLU A CA 1
ATOM 3910 C C . GLU A 1 490 ? 1.749 -2.493 -16.764 1.00 80.12 490 GLU A C 1
ATOM 3912 O O . GLU A 1 490 ? 2.658 -3.012 -16.116 1.00 80.12 490 GLU A O 1
ATOM 3917 N N . GLY A 1 491 ? 0.494 -2.439 -16.305 1.00 84.50 491 GLY A N 1
ATOM 3918 C CA . GLY A 1 491 ? 0.135 -2.917 -14.970 1.00 84.50 491 GLY A CA 1
ATOM 3919 C C . GLY A 1 491 ? 0.272 -4.437 -14.824 1.00 84.50 491 GLY A C 1
ATOM 3920 O O . GLY A 1 491 ? 0.694 -4.923 -13.777 1.00 84.50 491 GLY A O 1
ATOM 3921 N N . ILE A 1 492 ? -0.035 -5.212 -15.873 1.00 89.25 492 ILE A N 1
ATOM 3922 C CA . ILE A 1 492 ? 0.098 -6.679 -15.830 1.00 89.25 492 ILE A CA 1
ATOM 3923 C C . ILE A 1 492 ? 1.570 -7.096 -15.722 1.00 89.25 492 ILE A C 1
ATOM 3925 O O . ILE A 1 492 ? 1.878 -8.048 -15.001 1.00 89.25 492 ILE A O 1
ATOM 3929 N N . LEU A 1 493 ? 2.482 -6.407 -16.417 1.00 90.69 493 LEU A N 1
ATOM 3930 C CA . LEU A 1 493 ? 3.918 -6.674 -16.325 1.00 90.69 493 LEU A CA 1
ATOM 3931 C C . LEU A 1 493 ? 4.434 -6.454 -14.901 1.00 90.69 493 LEU A C 1
ATOM 3933 O O . LEU A 1 493 ? 5.200 -7.284 -14.419 1.00 90.69 493 LEU A O 1
ATOM 3937 N N . ASP A 1 494 ? 3.958 -5.419 -14.205 1.00 90.88 494 ASP A N 1
ATOM 3938 C CA . ASP A 1 494 ? 4.332 -5.166 -12.810 1.00 90.88 494 ASP A CA 1
ATOM 3939 C C . ASP A 1 494 ? 3.825 -6.283 -11.875 1.00 90.88 494 ASP A C 1
ATOM 3941 O O . ASP A 1 494 ? 4.570 -6.757 -11.011 1.00 90.88 494 ASP A O 1
ATOM 3945 N N . VAL A 1 495 ? 2.594 -6.776 -12.079 1.00 92.69 495 VAL A N 1
ATOM 3946 C CA . VAL A 1 495 ? 2.053 -7.934 -11.338 1.00 92.69 495 VAL A CA 1
ATOM 3947 C C . VAL A 1 495 ? 2.888 -9.189 -11.598 1.00 92.69 495 VAL A C 1
ATOM 3949 O O . VAL A 1 495 ? 3.282 -9.877 -10.655 1.00 92.69 495 VAL A O 1
ATOM 3952 N N . LEU A 1 496 ? 3.181 -9.491 -12.866 1.00 92.00 496 LEU A N 1
ATOM 3953 C CA . LEU A 1 496 ? 3.981 -10.655 -13.250 1.00 92.00 496 LEU A CA 1
ATOM 3954 C C . LEU A 1 496 ? 5.392 -10.578 -12.685 1.00 92.00 496 LEU A C 1
ATOM 3956 O O . LEU A 1 496 ? 5.874 -11.573 -12.153 1.00 92.00 496 LEU A O 1
ATOM 3960 N N . TYR A 1 497 ? 6.029 -9.412 -12.764 1.00 91.88 497 TYR A N 1
ATOM 3961 C CA . TYR A 1 497 ? 7.339 -9.191 -12.173 1.00 91.88 497 TYR A CA 1
ATOM 3962 C C . TYR A 1 497 ? 7.314 -9.539 -10.681 1.00 91.88 497 TYR A C 1
ATOM 3964 O O . TYR A 1 497 ? 8.067 -10.410 -10.259 1.00 91.88 497 TYR A O 1
ATOM 3972 N N . CYS A 1 498 ? 6.369 -8.983 -9.912 1.00 92.56 498 CYS A N 1
ATOM 3973 C CA . CYS A 1 498 ? 6.248 -9.264 -8.477 1.00 92.56 498 CYS A CA 1
ATOM 3974 C C . CYS A 1 498 ? 6.020 -10.754 -8.163 1.00 92.56 498 CYS A C 1
ATOM 3976 O O . CYS A 1 498 ? 6.605 -11.288 -7.221 1.00 92.56 498 CYS A O 1
ATOM 3978 N N . VAL A 1 499 ? 5.165 -11.442 -8.929 1.00 92.69 499 VAL A N 1
ATOM 3979 C CA . VAL A 1 499 ? 4.877 -12.870 -8.709 1.00 92.69 499 VAL A CA 1
ATOM 3980 C C . VAL A 1 499 ? 6.103 -13.732 -9.018 1.00 92.69 499 VAL A C 1
ATOM 3982 O O . VAL A 1 499 ? 6.409 -14.649 -8.259 1.00 92.69 499 VAL A O 1
ATOM 3985 N N . LEU A 1 500 ? 6.815 -13.439 -10.107 1.00 90.50 500 LEU A N 1
ATOM 3986 C CA . LEU A 1 500 ? 7.969 -14.224 -10.550 1.00 90.50 500 LEU A CA 1
ATOM 3987 C C . LEU A 1 500 ? 9.208 -14.004 -9.676 1.00 90.50 500 LEU A C 1
ATOM 3989 O O . LEU A 1 500 ? 9.983 -14.942 -9.499 1.00 90.50 500 LEU A O 1
ATOM 3993 N N . THR A 1 501 ? 9.391 -12.804 -9.117 1.00 89.62 501 THR A N 1
ATOM 3994 C CA . THR A 1 501 ? 10.521 -12.509 -8.225 1.00 89.62 501 THR A CA 1
ATOM 3995 C C . THR A 1 501 ? 10.307 -13.057 -6.818 1.00 89.62 501 THR A C 1
ATOM 3997 O O . THR A 1 501 ? 11.237 -13.601 -6.229 1.00 89.62 501 THR A O 1
ATOM 4000 N N . GLU A 1 502 ? 9.092 -12.944 -6.273 1.00 89.38 502 GLU A N 1
ATOM 4001 C CA . GLU A 1 502 ? 8.814 -13.278 -4.869 1.00 89.38 502 GLU A CA 1
ATOM 4002 C C . GLU A 1 502 ? 8.307 -14.718 -4.664 1.00 89.38 502 GLU A C 1
ATOM 4004 O O . GLU A 1 502 ? 8.374 -15.230 -3.546 1.00 89.38 502 GLU A O 1
ATOM 4009 N N . SER A 1 503 ? 7.792 -15.399 -5.700 1.00 89.88 503 SER A N 1
ATOM 4010 C CA . SER A 1 503 ? 7.273 -16.775 -5.597 1.00 89.88 503 SER A CA 1
ATOM 4011 C C . SER A 1 503 ? 8.023 -17.757 -6.512 1.00 89.88 503 SER A C 1
ATOM 4013 O O . SER A 1 503 ? 7.723 -17.863 -7.706 1.00 89.88 503 SER A O 1
ATOM 4015 N N . PRO A 1 504 ? 8.954 -18.569 -5.972 1.00 85.69 504 PRO A N 1
ATOM 4016 C CA . PRO A 1 504 ? 9.590 -19.641 -6.741 1.00 85.69 504 PRO A CA 1
ATOM 4017 C C . PRO A 1 504 ? 8.593 -20.730 -7.174 1.00 85.69 504 PRO A C 1
ATOM 4019 O O . PRO A 1 504 ? 8.820 -21.431 -8.161 1.00 85.69 504 PRO A O 1
ATOM 4022 N N . GLU A 1 505 ? 7.475 -20.885 -6.462 1.00 87.50 505 GLU A N 1
ATOM 4023 C CA . GLU A 1 505 ? 6.388 -21.794 -6.822 1.00 87.50 505 GLU A CA 1
ATOM 4024 C C . GLU A 1 505 ? 5.756 -21.405 -8.159 1.00 87.50 505 GLU A C 1
ATOM 4026 O O . GLU A 1 505 ? 5.444 -22.289 -8.956 1.00 87.50 505 GLU A O 1
ATOM 4031 N N . ALA A 1 506 ? 5.617 -20.103 -8.435 1.00 88.75 506 ALA A N 1
ATOM 4032 C CA . ALA A 1 506 ? 5.070 -19.616 -9.696 1.00 88.75 506 ALA A CA 1
ATOM 4033 C C . ALA A 1 506 ? 5.970 -19.985 -10.884 1.00 88.75 506 ALA A C 1
ATOM 4035 O O . ALA A 1 506 ? 5.472 -20.452 -11.909 1.00 88.75 506 ALA A O 1
ATOM 4036 N N . LEU A 1 507 ? 7.295 -19.874 -10.727 1.00 86.50 507 LEU A N 1
ATOM 4037 C CA . LEU A 1 507 ? 8.267 -20.252 -11.763 1.00 86.50 507 LEU A CA 1
ATOM 4038 C C . LEU A 1 507 ? 8.172 -21.731 -12.155 1.00 86.50 507 LEU A C 1
ATOM 4040 O O . LEU A 1 507 ? 8.332 -22.069 -13.328 1.00 86.50 507 LEU A O 1
ATOM 4044 N N . ASN A 1 508 ? 7.852 -22.612 -11.202 1.00 84.31 508 ASN A N 1
ATOM 4045 C CA . ASN A 1 508 ? 7.667 -24.043 -11.469 1.00 84.31 508 ASN A CA 1
ATOM 4046 C C . ASN A 1 508 ? 6.421 -24.351 -12.313 1.00 84.31 508 ASN A C 1
ATOM 4048 O O . ASN A 1 508 ? 6.324 -25.436 -12.888 1.00 84.31 508 ASN A O 1
ATOM 4052 N N . MET A 1 509 ? 5.473 -23.418 -12.383 1.00 89.12 509 MET A N 1
ATOM 4053 C CA . MET A 1 509 ? 4.206 -23.580 -13.095 1.00 89.12 509 MET A CA 1
ATOM 4054 C C . MET A 1 509 ? 4.216 -22.930 -14.487 1.00 89.12 509 MET A C 1
ATOM 4056 O O . MET A 1 509 ? 3.250 -23.081 -15.238 1.00 89.12 509 MET A O 1
ATOM 4060 N N . ILE A 1 510 ? 5.311 -22.254 -14.855 1.00 89.38 510 ILE A N 1
ATOM 4061 C CA . ILE A 1 510 ? 5.486 -21.632 -16.168 1.00 89.38 510 ILE A CA 1
ATOM 4062 C C . ILE A 1 510 ? 5.599 -22.687 -17.268 1.00 89.38 510 ILE A C 1
ATOM 4064 O O . ILE A 1 510 ? 6.360 -23.653 -17.175 1.00 89.38 510 ILE A O 1
ATOM 4068 N N . ASN A 1 511 ? 4.871 -22.458 -18.359 1.00 90.50 511 ASN A N 1
ATOM 4069 C CA . ASN A 1 511 ? 4.896 -23.296 -19.550 1.00 90.50 511 ASN A CA 1
ATOM 4070 C C . ASN A 1 511 ? 5.335 -22.517 -20.806 1.00 90.50 511 ASN A C 1
ATOM 4072 O O . ASN A 1 511 ? 5.551 -21.305 -20.797 1.00 90.50 511 ASN A O 1
ATOM 4076 N N . GLU A 1 512 ? 5.470 -23.231 -21.924 1.00 92.06 512 GLU A N 1
ATOM 4077 C CA . GLU A 1 512 ? 5.871 -22.642 -23.206 1.00 92.06 512 GLU A CA 1
ATOM 4078 C C . GLU A 1 512 ? 4.897 -21.566 -23.719 1.00 92.06 512 GLU A C 1
ATOM 4080 O O . GLU A 1 512 ? 5.330 -20.584 -24.326 1.00 92.06 512 GLU A O 1
ATOM 4085 N N . GLY A 1 513 ? 3.594 -21.730 -23.477 1.00 91.31 513 GLY A N 1
ATOM 4086 C CA . GLY A 1 513 ? 2.570 -20.772 -23.892 1.00 91.31 513 GLY A CA 1
ATOM 4087 C C . GLY A 1 513 ? 2.729 -19.414 -23.210 1.00 91.31 513 GLY A C 1
ATOM 4088 O O . GLY A 1 513 ? 2.604 -18.378 -23.868 1.00 91.31 513 GLY A O 1
ATOM 4089 N N . HIS A 1 514 ? 3.087 -19.406 -21.924 1.00 91.69 514 HIS A N 1
ATOM 4090 C CA . HIS A 1 514 ? 3.369 -18.181 -21.168 1.00 91.69 514 HIS A CA 1
ATOM 4091 C C . HIS A 1 514 ? 4.547 -17.409 -21.765 1.00 91.69 514 HIS A C 1
ATOM 4093 O O . HIS A 1 514 ? 4.418 -16.229 -22.086 1.00 91.69 514 HIS A O 1
ATOM 4099 N N . ILE A 1 515 ? 5.667 -18.092 -22.018 1.00 91.19 515 ILE A N 1
ATOM 4100 C CA . ILE A 1 515 ? 6.884 -17.475 -22.574 1.00 91.19 515 ILE A CA 1
ATOM 4101 C C . ILE A 1 515 ? 6.621 -16.908 -23.974 1.00 91.19 515 ILE A C 1
ATOM 4103 O O . ILE A 1 515 ? 7.023 -15.785 -24.281 1.00 91.19 515 ILE A O 1
ATOM 4107 N N . ARG A 1 516 ? 5.894 -17.647 -24.823 1.00 89.56 516 ARG A N 1
ATOM 4108 C CA . ARG A 1 516 ? 5.487 -17.157 -26.150 1.00 89.56 516 ARG A CA 1
ATOM 4109 C C . ARG A 1 516 ? 4.618 -15.902 -26.063 1.00 89.56 516 ARG A C 1
ATOM 4111 O O . ARG A 1 516 ? 4.753 -15.030 -26.917 1.00 89.56 516 ARG A O 1
ATOM 4118 N N . SER A 1 517 ? 3.761 -15.798 -25.048 1.00 90.38 517 SER A N 1
ATOM 4119 C CA . SER A 1 517 ? 2.891 -14.632 -24.847 1.00 90.38 517 SER A CA 1
ATOM 4120 C C . SER A 1 517 ? 3.700 -13.377 -24.504 1.00 90.38 517 SER A C 1
ATOM 4122 O O . SER A 1 517 ? 3.469 -12.333 -25.106 1.00 90.38 517 SER A O 1
ATOM 4124 N N . VAL A 1 518 ? 4.714 -13.491 -23.635 1.00 90.00 518 VAL A N 1
ATOM 4125 C CA . VAL A 1 518 ? 5.621 -12.373 -23.297 1.00 90.00 518 VAL A CA 1
ATOM 4126 C C . VAL A 1 518 ? 6.445 -11.929 -24.511 1.00 90.00 518 VAL A C 1
ATOM 4128 O O . VAL A 1 518 ? 6.557 -10.739 -24.787 1.00 90.00 518 VAL A O 1
ATOM 4131 N N . ILE A 1 519 ? 6.975 -12.874 -25.295 1.00 87.69 519 ILE A N 1
ATOM 4132 C CA . ILE A 1 519 ? 7.728 -12.543 -26.518 1.00 87.69 519 ILE A CA 1
ATOM 4133 C C . ILE A 1 519 ? 6.814 -11.893 -27.568 1.00 87.69 519 ILE A C 1
ATOM 4135 O O . ILE A 1 519 ? 7.221 -10.943 -28.232 1.00 87.69 519 ILE A O 1
ATOM 4139 N N . SER A 1 520 ? 5.570 -12.361 -27.706 1.00 87.25 520 SER A N 1
ATOM 4140 C CA . SER A 1 520 ? 4.593 -11.742 -28.610 1.00 87.25 520 SER A CA 1
ATOM 4141 C C . SER A 1 520 ? 4.218 -10.323 -28.174 1.00 87.25 520 SER A C 1
ATOM 4143 O O . SER A 1 520 ? 3.964 -9.475 -29.027 1.00 87.25 520 SER A O 1
ATOM 4145 N N . LEU A 1 521 ? 4.209 -10.032 -26.871 1.00 87.56 521 LEU A N 1
ATOM 4146 C CA . LEU A 1 521 ? 4.011 -8.672 -26.377 1.00 87.56 521 LEU A CA 1
ATOM 4147 C C . LEU A 1 521 ? 5.163 -7.749 -26.797 1.00 87.56 521 LEU A C 1
ATOM 4149 O O . LEU A 1 521 ? 4.897 -6.656 -27.292 1.00 87.56 521 LEU A O 1
ATOM 4153 N N . LEU A 1 522 ? 6.416 -8.213 -26.696 1.00 86.50 522 LEU A N 1
ATOM 4154 C CA . LEU A 1 522 ? 7.594 -7.471 -27.172 1.00 86.50 522 LEU A CA 1
ATOM 4155 C C . LEU A 1 522 ? 7.488 -7.128 -28.671 1.00 86.50 522 LEU A C 1
ATOM 4157 O O . LEU A 1 522 ? 7.886 -6.049 -29.099 1.00 86.50 522 LEU A O 1
ATOM 4161 N N . GLU A 1 523 ? 6.913 -8.030 -29.472 1.00 84.25 523 GLU A N 1
ATOM 4162 C CA . GLU A 1 523 ? 6.650 -7.793 -30.900 1.00 84.25 523 GLU A CA 1
ATOM 4163 C C . GLU A 1 523 ? 5.575 -6.728 -31.153 1.00 84.25 523 GLU A C 1
ATOM 4165 O O . GLU A 1 523 ? 5.657 -6.012 -32.150 1.00 84.25 523 GLU A O 1
ATOM 4170 N N . LYS A 1 524 ? 4.566 -6.624 -30.278 1.00 85.12 524 LYS A N 1
ATOM 4171 C CA . LYS A 1 524 ? 3.434 -5.697 -30.437 1.00 85.12 524 LYS A CA 1
ATOM 4172 C C . LYS A 1 524 ? 3.710 -4.300 -29.883 1.00 85.12 524 LYS A C 1
ATOM 4174 O O . LYS A 1 524 ? 3.334 -3.322 -30.519 1.00 85.12 524 LYS A O 1
ATOM 4179 N N . VAL A 1 525 ? 4.307 -4.216 -28.694 1.00 81.94 525 VAL A N 1
ATOM 4180 C CA . VAL A 1 525 ? 4.514 -2.959 -27.947 1.00 81.94 525 VAL A CA 1
ATOM 4181 C C . VAL A 1 525 ? 5.855 -2.310 -28.301 1.00 81.94 525 VAL A C 1
ATOM 4183 O O . VAL A 1 525 ? 6.003 -1.095 -28.211 1.00 81.94 525 VAL A O 1
ATOM 4186 N N . GLY A 1 526 ? 6.821 -3.097 -28.780 1.00 79.75 526 GLY A N 1
ATOM 4187 C CA . GLY A 1 526 ? 8.167 -2.628 -29.094 1.00 79.75 526 GLY A CA 1
ATOM 4188 C C . GLY A 1 526 ? 9.141 -2.827 -27.932 1.00 79.75 526 GLY A C 1
ATOM 4189 O O . GLY A 1 526 ? 8.968 -3.709 -27.094 1.00 79.75 526 GLY A O 1
ATOM 4190 N N . ARG A 1 527 ? 10.226 -2.045 -27.915 1.00 85.69 527 ARG A N 1
ATOM 4191 C CA . ARG A 1 527 ? 11.342 -2.210 -26.968 1.00 85.69 527 ARG A CA 1
ATOM 4192 C C . ARG A 1 527 ? 11.016 -1.583 -25.610 1.00 85.69 527 ARG A C 1
ATOM 4194 O O . ARG A 1 527 ? 11.382 -0.439 -25.366 1.00 85.69 527 ARG A O 1
ATOM 4201 N N . ASP A 1 528 ? 10.363 -2.354 -24.750 1.00 84.94 528 ASP A N 1
ATOM 4202 C CA . ASP A 1 528 ? 10.062 -1.985 -23.364 1.00 84.94 528 ASP A CA 1
ATOM 4203 C C . ASP A 1 528 ? 11.006 -2.724 -22.386 1.00 84.94 528 ASP A C 1
ATOM 4205 O O . ASP A 1 528 ? 11.072 -3.961 -22.432 1.00 84.94 528 ASP A O 1
ATOM 4209 N N . PRO A 1 529 ? 11.751 -2.014 -21.510 1.00 87.81 529 PRO A N 1
ATOM 4210 C CA . PRO A 1 529 ? 12.600 -2.644 -20.500 1.00 87.81 529 PRO A CA 1
ATOM 4211 C C . PRO A 1 529 ? 11.830 -3.573 -19.548 1.00 87.81 529 PRO A C 1
ATOM 4213 O O . PRO A 1 529 ? 12.351 -4.638 -19.223 1.00 87.81 529 PRO A O 1
ATOM 4216 N N . LYS A 1 530 ? 10.576 -3.264 -19.184 1.00 89.00 530 LYS A N 1
ATOM 4217 C CA . LYS A 1 530 ? 9.785 -4.092 -18.254 1.00 89.00 530 LYS A CA 1
ATOM 4218 C C . LYS A 1 530 ? 9.534 -5.500 -18.800 1.00 89.00 530 LYS A C 1
ATOM 4220 O O . LYS A 1 530 ? 9.563 -6.485 -18.064 1.00 89.00 530 LYS A O 1
ATOM 4225 N N . VAL A 1 531 ? 9.329 -5.625 -20.114 1.00 90.31 531 VAL A N 1
ATOM 4226 C CA . VAL A 1 531 ? 9.160 -6.933 -20.773 1.00 90.31 531 VAL A CA 1
ATOM 4227 C C . VAL A 1 531 ? 10.443 -7.763 -20.664 1.00 90.31 531 VAL A C 1
ATOM 4229 O O . VAL A 1 531 ? 10.385 -8.978 -20.455 1.00 90.31 531 VAL A O 1
ATOM 4232 N N . LEU A 1 532 ? 11.608 -7.118 -20.773 1.00 89.81 532 LEU A N 1
ATOM 4233 C CA . LEU A 1 532 ? 12.904 -7.773 -20.598 1.00 89.81 532 LEU A CA 1
ATOM 4234 C C . LEU A 1 532 ? 13.153 -8.161 -19.136 1.00 89.81 532 LEU A C 1
ATOM 4236 O O . LEU A 1 532 ? 13.675 -9.248 -18.897 1.00 89.81 532 LEU A O 1
ATOM 4240 N N . ASP A 1 533 ? 12.722 -7.344 -18.174 1.00 90.88 533 ASP A N 1
ATOM 4241 C CA . ASP A 1 533 ? 12.812 -7.657 -16.741 1.00 90.88 533 ASP A CA 1
ATOM 4242 C C . ASP A 1 533 ? 11.989 -8.901 -16.378 1.00 90.88 533 ASP A C 1
ATOM 4244 O O . ASP A 1 533 ? 12.456 -9.774 -15.640 1.00 90.88 533 ASP A O 1
ATOM 4248 N N . VAL A 1 534 ? 10.796 -9.051 -16.965 1.00 92.00 534 VAL A N 1
ATOM 4249 C CA . VAL A 1 534 ? 9.982 -10.269 -16.830 1.00 92.00 534 VAL A CA 1
ATOM 4250 C C . VAL A 1 534 ? 10.680 -11.474 -17.470 1.00 92.00 534 VAL A C 1
ATOM 4252 O O . VAL A 1 534 ? 10.772 -12.527 -16.842 1.00 92.00 534 VAL A O 1
ATOM 4255 N N . LEU A 1 535 ? 11.230 -11.345 -18.686 1.00 91.31 535 LEU A N 1
ATOM 4256 C CA . LEU A 1 535 ? 11.991 -12.431 -19.332 1.00 91.31 535 LEU A CA 1
ATOM 4257 C C . LEU A 1 535 ? 13.244 -12.832 -18.536 1.00 91.31 535 LEU A C 1
ATOM 4259 O O . LEU A 1 535 ? 13.586 -14.017 -18.490 1.00 91.31 535 LEU A O 1
ATOM 4263 N N . SER A 1 536 ? 13.903 -11.867 -17.896 1.00 91.38 536 SER A N 1
ATOM 4264 C CA . SER A 1 536 ? 15.034 -12.095 -16.996 1.00 91.38 536 SER A CA 1
ATOM 4265 C C . SER A 1 536 ? 14.594 -12.881 -15.758 1.00 91.38 536 SER A C 1
ATOM 4267 O O . SER A 1 536 ? 15.151 -13.938 -15.460 1.00 91.38 536 SER A O 1
ATOM 4269 N N . SER A 1 537 ? 13.507 -12.447 -15.115 1.00 91.69 537 SER A N 1
ATOM 4270 C CA . SER A 1 537 ? 12.937 -13.098 -13.925 1.00 91.69 537 SER A CA 1
ATOM 4271 C C . SER A 1 537 ? 12.420 -14.516 -14.213 1.00 91.69 537 SER A C 1
ATOM 4273 O O . SER A 1 537 ? 12.439 -15.381 -13.347 1.00 91.69 537 SER A O 1
ATOM 4275 N N . LEU A 1 538 ? 12.020 -14.816 -15.455 1.00 91.62 538 LEU A N 1
ATOM 4276 C CA . LEU A 1 538 ? 11.664 -16.177 -15.882 1.00 91.62 538 LEU A CA 1
ATOM 4277 C C . LEU A 1 538 ? 12.868 -17.133 -15.966 1.00 91.62 538 LEU A C 1
ATOM 4279 O O . LEU A 1 538 ? 12.679 -18.353 -15.999 1.00 91.62 538 LEU A O 1
ATOM 4283 N N . CYS A 1 539 ? 14.094 -16.607 -16.051 1.00 90.50 539 CYS A N 1
ATOM 4284 C CA . CYS A 1 539 ? 15.316 -17.403 -16.182 1.00 90.50 539 CYS A CA 1
ATOM 4285 C C . CYS A 1 539 ? 15.923 -17.813 -14.837 1.00 90.50 539 CYS A C 1
ATOM 4287 O O . CYS A 1 539 ? 16.641 -18.821 -14.797 1.00 90.50 539 CYS A O 1
ATOM 4289 N N . GLU A 1 540 ? 15.665 -17.058 -13.770 1.00 86.75 540 GLU A N 1
ATOM 4290 C CA . GLU A 1 540 ? 16.243 -17.260 -12.443 1.00 86.75 540 GLU A CA 1
ATOM 4291 C C . GLU A 1 540 ? 15.226 -16.933 -11.345 1.00 86.75 540 GLU A C 1
ATOM 4293 O O . GLU A 1 540 ? 14.661 -15.847 -11.321 1.00 86.75 540 GLU A O 1
ATOM 4298 N N . GLY A 1 541 ? 15.043 -17.862 -10.403 1.00 78.44 541 GLY A N 1
ATOM 4299 C CA . GLY A 1 541 ? 14.268 -17.640 -9.183 1.00 78.44 541 GLY A CA 1
ATOM 4300 C C . GLY A 1 541 ? 15.095 -17.957 -7.950 1.00 78.44 541 GLY A C 1
ATOM 4301 O O . GLY A 1 541 ? 15.613 -19.069 -7.838 1.00 78.44 541 GLY A O 1
ATOM 4302 N N . ASN A 1 542 ? 15.214 -17.007 -7.017 1.00 73.44 542 ASN A N 1
ATOM 4303 C CA . ASN A 1 542 ? 15.953 -17.174 -5.758 1.00 73.44 542 ASN A CA 1
ATOM 4304 C C . ASN A 1 542 ? 17.374 -17.754 -5.937 1.00 73.44 542 ASN A C 1
ATOM 4306 O O . ASN A 1 542 ? 17.780 -18.663 -5.211 1.00 73.44 542 ASN A O 1
ATOM 4310 N N . GLY A 1 543 ? 18.129 -17.274 -6.932 1.00 77.12 543 GLY A N 1
ATOM 4311 C CA . GLY A 1 543 ? 19.487 -17.7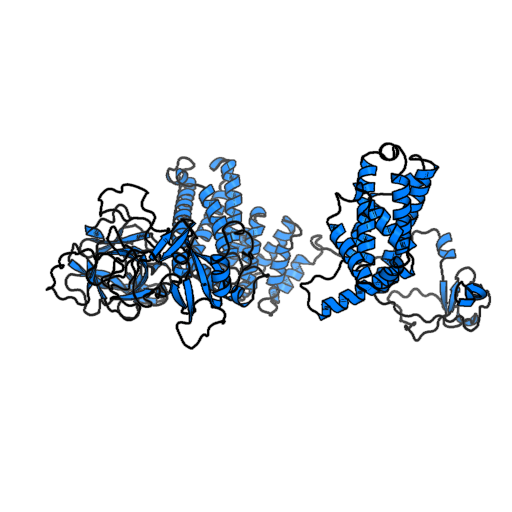59 -7.206 1.00 77.12 543 GLY A CA 1
ATOM 4312 C C . GLY A 1 543 ? 19.562 -19.083 -7.977 1.00 77.12 543 GLY A C 1
ATOM 4313 O O . GLY A 1 543 ? 20.658 -19.602 -8.196 1.00 77.12 543 GLY A O 1
ATOM 4314 N N . MET A 1 544 ? 18.426 -19.671 -8.375 1.00 82.19 544 MET A N 1
ATOM 4315 C CA . MET A 1 544 ? 18.374 -20.926 -9.130 1.00 82.19 544 MET A CA 1
ATOM 4316 C C . MET A 1 544 ? 17.897 -20.716 -10.569 1.00 82.19 544 MET A C 1
ATOM 4318 O O . MET A 1 544 ? 16.827 -20.170 -10.825 1.00 82.19 544 MET A O 1
ATOM 4322 N N . ALA A 1 545 ? 18.678 -21.229 -11.520 1.00 85.56 545 ALA A N 1
ATOM 4323 C CA . ALA A 1 545 ? 18.388 -21.152 -12.948 1.00 85.56 545 ALA A CA 1
ATOM 4324 C C . ALA A 1 545 ? 17.265 -22.112 -13.392 1.00 85.56 545 ALA A C 1
ATOM 4326 O O . ALA A 1 545 ? 17.346 -23.324 -13.170 1.00 85.56 545 ALA A O 1
ATOM 4327 N N . VAL A 1 546 ? 16.283 -21.598 -14.140 1.00 88.56 546 VAL A N 1
ATOM 4328 C CA . VAL A 1 546 ? 15.174 -22.373 -14.723 1.00 88.56 546 VAL A CA 1
ATOM 4329 C C . VAL A 1 546 ? 15.510 -22.780 -16.165 1.00 88.56 546 VAL A C 1
ATOM 4331 O O . VAL A 1 546 ? 15.299 -22.039 -17.126 1.00 88.56 546 VAL A O 1
ATOM 4334 N N . ARG A 1 547 ? 16.061 -23.991 -16.341 1.00 89.88 547 ARG A N 1
ATOM 4335 C CA . ARG A 1 547 ? 16.594 -24.466 -17.639 1.00 89.88 547 ARG A CA 1
ATOM 4336 C C . ARG A 1 547 ? 15.563 -24.535 -18.767 1.00 89.88 547 ARG A C 1
ATOM 4338 O O . ARG A 1 547 ? 15.912 -24.271 -19.915 1.00 89.88 547 ARG A O 1
ATOM 4345 N N . SER A 1 548 ? 14.319 -24.903 -18.466 1.00 89.94 548 SER A N 1
ATOM 4346 C CA . SER A 1 548 ? 13.234 -24.946 -19.455 1.00 89.94 548 SER A CA 1
ATOM 4347 C C . SER A 1 548 ? 12.982 -23.561 -20.052 1.00 89.94 548 SER A C 1
ATOM 4349 O O . SER A 1 548 ? 13.030 -23.415 -21.273 1.00 89.94 548 SER A O 1
ATOM 4351 N N . SER A 1 549 ? 12.804 -22.545 -19.203 1.00 91.06 549 SER A N 1
ATOM 4352 C CA . SER A 1 549 ? 12.598 -21.154 -19.614 1.00 91.06 549 SER A CA 1
ATOM 4353 C C . SER A 1 549 ? 13.766 -20.625 -20.438 1.00 91.06 549 SER A C 1
ATOM 4355 O O . SER A 1 549 ? 13.553 -20.105 -21.530 1.00 91.06 549 SER A O 1
ATOM 4357 N N . GLN A 1 550 ? 15.004 -20.843 -19.979 1.00 91.50 550 GLN A N 1
ATOM 4358 C CA . GLN A 1 550 ? 16.215 -20.421 -20.694 1.00 91.50 550 GLN A CA 1
ATOM 4359 C C . GLN A 1 550 ? 16.274 -20.987 -22.120 1.00 91.50 550 GLN A C 1
ATOM 4361 O O . GLN A 1 550 ? 16.546 -20.253 -23.073 1.00 91.50 550 GLN A O 1
ATOM 4366 N N . ASN A 1 551 ? 15.977 -22.279 -22.287 1.00 91.69 551 ASN A N 1
ATOM 4367 C CA . ASN A 1 551 ? 15.974 -22.925 -23.599 1.00 91.69 551 ASN A CA 1
ATOM 4368 C C . ASN A 1 551 ? 14.875 -22.364 -24.513 1.00 91.69 551 ASN A C 1
ATOM 4370 O O . ASN A 1 551 ? 15.127 -22.118 -25.691 1.00 91.69 551 ASN A O 1
ATOM 4374 N N . LEU A 1 552 ? 13.669 -22.141 -23.980 1.00 91.31 552 LEU A N 1
ATOM 4375 C CA . LEU A 1 552 ? 12.534 -21.620 -24.748 1.00 91.31 552 LEU A CA 1
ATOM 4376 C C . LEU A 1 552 ? 12.753 -20.160 -25.162 1.00 91.31 552 LEU A C 1
ATOM 4378 O O . LEU A 1 552 ? 12.524 -19.816 -26.318 1.00 91.31 552 LEU A O 1
ATOM 4382 N N . ILE A 1 553 ? 13.266 -19.316 -24.263 1.00 90.69 553 ILE A N 1
ATOM 4383 C CA . ILE A 1 553 ? 13.614 -17.923 -24.573 1.00 90.69 553 ILE A CA 1
ATOM 4384 C C . ILE A 1 553 ? 14.704 -17.883 -25.650 1.00 90.69 553 ILE A C 1
ATOM 4386 O O . ILE A 1 553 ? 14.544 -17.197 -26.657 1.00 90.69 553 ILE A O 1
ATOM 4390 N N . THR A 1 554 ? 15.761 -18.689 -25.507 1.00 89.25 554 THR A N 1
ATOM 4391 C CA . THR A 1 554 ? 16.827 -18.818 -26.520 1.00 89.25 554 THR A CA 1
ATOM 4392 C C . THR A 1 554 ? 16.256 -19.229 -27.881 1.00 89.25 554 THR A C 1
ATOM 4394 O O . THR A 1 554 ? 16.634 -18.664 -28.905 1.00 89.25 554 THR A O 1
ATOM 4397 N N . ALA A 1 555 ? 15.319 -20.182 -27.906 1.00 88.38 555 ALA A N 1
ATOM 4398 C CA . ALA A 1 555 ? 14.717 -20.688 -29.136 1.00 88.38 555 ALA A CA 1
ATOM 4399 C C . ALA A 1 555 ? 13.750 -19.699 -29.812 1.00 88.38 555 ALA A C 1
ATOM 4401 O O . ALA A 1 555 ? 13.666 -19.692 -31.037 1.00 88.38 555 ALA A O 1
ATOM 4402 N N . TYR A 1 556 ? 13.016 -18.879 -29.050 1.00 85.94 556 TYR A N 1
ATOM 4403 C CA . TYR A 1 556 ? 11.960 -18.010 -29.594 1.00 85.94 556 TYR A CA 1
ATOM 4404 C C . TYR A 1 556 ? 12.348 -16.538 -29.762 1.00 85.94 556 TYR A C 1
ATOM 4406 O O . TYR A 1 556 ? 11.750 -15.857 -30.603 1.00 85.94 556 TYR A O 1
ATOM 4414 N N . LEU A 1 557 ? 13.313 -16.043 -28.981 1.00 82.81 557 LEU A N 1
ATOM 4415 C CA . LEU A 1 557 ? 13.722 -14.636 -28.988 1.00 82.81 557 LEU A CA 1
ATOM 4416 C C . LEU A 1 557 ? 14.924 -14.377 -29.910 1.00 82.81 557 LEU A C 1
ATOM 4418 O O . LEU A 1 557 ? 14.925 -13.396 -30.648 1.00 82.81 557 LEU A O 1
ATOM 4422 N N . LEU A 1 558 ? 15.942 -15.246 -29.878 1.00 72.25 558 LEU A N 1
ATOM 4423 C CA . LEU A 1 558 ? 17.228 -15.008 -30.551 1.00 72.25 558 LEU A CA 1
ATOM 4424 C C . LEU A 1 558 ? 17.243 -15.229 -32.078 1.00 72.25 558 LEU A C 1
ATOM 4426 O O . LEU A 1 558 ? 18.015 -14.539 -32.750 1.00 72.25 558 LEU A O 1
ATOM 4430 N N . PRO A 1 559 ? 16.468 -16.155 -32.682 1.00 71.56 559 PRO A N 1
ATOM 4431 C CA . PRO A 1 559 ? 16.581 -16.393 -34.119 1.00 71.56 559 PRO A CA 1
ATOM 4432 C C . PRO A 1 559 ? 15.985 -15.256 -34.960 1.00 71.56 559 PRO A C 1
ATOM 4434 O O . PRO A 1 559 ? 14.772 -15.161 -35.114 1.00 71.56 559 PRO A O 1
ATOM 4437 N N . GLY A 1 560 ? 16.848 -14.437 -35.568 1.00 57.28 560 GLY A N 1
ATOM 4438 C CA . GLY A 1 560 ? 16.534 -13.650 -36.770 1.00 57.28 560 GLY A CA 1
ATOM 4439 C C . GLY A 1 560 ? 15.448 -12.579 -36.636 1.00 57.28 560 GLY A C 1
ATOM 4440 O O . GLY A 1 560 ? 14.867 -12.202 -37.651 1.00 57.28 560 GLY A O 1
ATOM 4441 N N . LYS A 1 561 ? 15.156 -12.099 -35.422 1.00 59.44 561 LYS A N 1
ATOM 4442 C CA . LYS A 1 561 ? 14.174 -11.031 -35.195 1.00 59.44 561 LYS A CA 1
ATOM 4443 C C . LYS A 1 561 ? 14.868 -9.685 -34.971 1.00 59.44 561 LYS A C 1
ATOM 4445 O O . LYS A 1 561 ? 15.754 -9.582 -34.126 1.00 59.44 561 LYS A O 1
ATOM 4450 N N . ASP A 1 562 ? 14.390 -8.641 -35.650 1.00 66.12 562 ASP A N 1
ATOM 4451 C CA . ASP A 1 562 ? 14.829 -7.234 -35.506 1.00 66.12 562 ASP A CA 1
ATOM 4452 C C . ASP A 1 562 ? 14.464 -6.597 -34.141 1.00 66.12 562 ASP A C 1
ATOM 4454 O O . ASP A 1 562 ? 14.662 -5.400 -33.906 1.00 66.12 562 ASP A O 1
ATOM 4458 N N . LEU A 1 563 ? 13.915 -7.396 -33.220 1.00 75.44 563 LEU A N 1
ATOM 4459 C CA . LEU A 1 563 ? 13.488 -6.962 -31.890 1.00 75.44 563 LEU A CA 1
ATOM 4460 C C . LEU A 1 563 ? 14.681 -6.538 -31.024 1.00 75.44 563 LEU A C 1
ATOM 4462 O O . LEU A 1 563 ? 14.611 -5.523 -30.329 1.00 75.44 563 LEU A O 1
ATOM 4466 N N . LEU A 1 564 ? 15.783 -7.290 -31.101 1.00 82.88 564 LEU A N 1
ATOM 4467 C CA . LEU A 1 564 ? 16.996 -7.063 -30.317 1.00 82.88 564 LEU A CA 1
ATOM 4468 C C . LEU A 1 564 ? 18.031 -6.249 -31.098 1.00 82.88 564 LEU A C 1
ATOM 4470 O O . LEU A 1 564 ? 18.131 -6.338 -32.322 1.00 82.88 564 LEU A O 1
ATOM 4474 N N . LEU A 1 565 ? 18.843 -5.479 -30.374 1.00 83.75 565 LEU A N 1
ATOM 4475 C CA . LEU A 1 565 ? 19.989 -4.786 -30.957 1.00 83.75 565 LEU A CA 1
ATOM 4476 C C . LEU A 1 565 ? 21.105 -5.788 -31.265 1.00 83.75 565 LEU A C 1
ATOM 4478 O O . LEU A 1 565 ? 21.516 -6.564 -30.404 1.00 83.75 565 LEU A O 1
ATOM 4482 N N . GLN A 1 566 ? 21.609 -5.743 -32.494 1.00 81.81 566 GLN A N 1
ATOM 4483 C CA . GLN A 1 566 ? 22.727 -6.561 -32.953 1.00 81.81 566 GLN A CA 1
ATOM 4484 C C . GLN A 1 566 ? 23.914 -5.654 -33.263 1.00 81.81 566 GLN A C 1
ATOM 4486 O O . GLN A 1 566 ? 23.752 -4.556 -33.794 1.00 81.81 566 GLN A O 1
ATOM 4491 N N . THR A 1 567 ? 25.118 -6.123 -32.956 1.00 82.56 567 THR A N 1
ATOM 4492 C CA . THR A 1 567 ? 26.356 -5.439 -33.326 1.00 82.56 567 THR A CA 1
ATOM 4493 C C . THR A 1 567 ? 27.328 -6.433 -33.937 1.00 82.56 567 THR A C 1
ATOM 4495 O O . THR A 1 567 ? 27.329 -7.616 -33.599 1.00 82.56 567 THR A O 1
ATOM 4498 N N . ALA A 1 568 ? 28.145 -5.951 -34.863 1.00 83.12 568 ALA A N 1
ATOM 4499 C CA . ALA A 1 568 ? 29.223 -6.707 -35.472 1.00 83.12 568 ALA A CA 1
ATOM 4500 C C . ALA A 1 568 ? 30.404 -5.765 -35.675 1.00 83.12 568 ALA A C 1
ATOM 4502 O O . ALA A 1 568 ? 30.210 -4.597 -36.025 1.00 83.12 568 ALA A O 1
ATOM 4503 N N . MET A 1 569 ? 31.624 -6.271 -35.492 1.00 79.19 569 MET A N 1
ATOM 4504 C CA . MET A 1 569 ? 32.801 -5.512 -35.897 1.00 79.19 569 MET A CA 1
ATOM 4505 C C . MET A 1 569 ? 32.729 -5.256 -37.402 1.00 79.19 569 MET A C 1
ATOM 4507 O O . MET A 1 569 ? 32.482 -6.164 -38.197 1.00 79.19 569 MET A O 1
ATOM 4511 N N . ARG A 1 570 ? 32.901 -3.992 -37.777 1.00 72.50 570 ARG A N 1
ATOM 4512 C CA . ARG A 1 570 ? 32.973 -3.544 -39.162 1.00 72.50 570 ARG A CA 1
ATOM 4513 C C . ARG A 1 570 ? 34.292 -2.823 -39.337 1.00 72.50 570 ARG A C 1
ATOM 4515 O O . ARG A 1 570 ? 34.636 -1.974 -38.515 1.00 72.50 570 ARG A O 1
ATOM 4522 N N . ASP A 1 571 ? 34.991 -3.141 -40.415 1.00 75.75 571 ASP A N 1
ATOM 4523 C CA . ASP A 1 571 ? 36.195 -2.412 -40.775 1.00 75.75 571 ASP A CA 1
ATOM 4524 C C . ASP A 1 571 ? 35.841 -0.959 -41.076 1.00 75.75 571 ASP A C 1
ATOM 4526 O O . ASP A 1 571 ? 34.863 -0.651 -41.767 1.00 75.75 571 ASP A O 1
ATOM 4530 N N . HIS A 1 572 ? 36.648 -0.049 -40.544 1.00 58.38 572 HIS A N 1
ATOM 4531 C CA . HIS A 1 572 ? 36.537 1.359 -40.873 1.00 58.38 572 HIS A CA 1
ATOM 4532 C C . HIS A 1 572 ? 37.066 1.546 -42.301 1.00 58.38 572 HIS A C 1
ATOM 4534 O O . HIS A 1 572 ? 38.275 1.602 -42.524 1.00 58.38 572 HIS A O 1
ATOM 4540 N N . LEU A 1 573 ? 36.169 1.593 -43.289 1.00 51.47 573 LEU A N 1
ATOM 4541 C CA . LEU A 1 573 ? 36.550 1.838 -44.679 1.00 51.47 573 LEU A CA 1
ATOM 4542 C C . LEU A 1 573 ? 37.043 3.285 -44.817 1.00 51.47 573 LEU A C 1
ATOM 4544 O O . LEU A 1 573 ? 36.255 4.218 -44.971 1.00 51.47 573 LEU A O 1
ATOM 4548 N N . TYR A 1 574 ? 38.362 3.482 -44.779 1.00 47.75 574 TYR A N 1
ATOM 4549 C CA . TYR A 1 574 ? 38.977 4.739 -45.189 1.00 47.75 574 TYR A CA 1
ATOM 4550 C C . TYR A 1 574 ? 38.800 4.914 -46.702 1.00 47.75 574 TYR A C 1
ATOM 4552 O O . TYR A 1 574 ? 39.642 4.499 -47.494 1.00 47.75 574 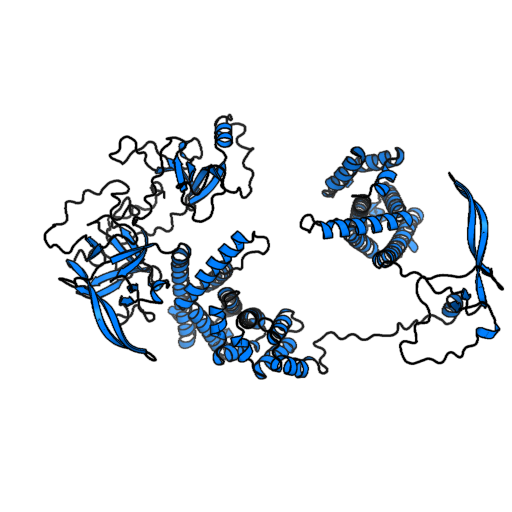TYR A O 1
ATOM 4560 N N . HIS A 1 575 ? 37.735 5.593 -47.128 1.00 47.62 575 HIS A N 1
ATOM 4561 C CA . HIS A 1 575 ? 37.766 6.300 -48.406 1.00 47.62 575 HIS A CA 1
ATOM 4562 C C . HIS A 1 575 ? 38.570 7.591 -48.224 1.00 47.62 575 HIS A C 1
ATOM 4564 O O . HIS A 1 575 ? 38.021 8.669 -48.017 1.00 47.62 575 HIS A O 1
ATOM 4570 N N . LYS A 1 576 ? 39.898 7.472 -48.268 1.00 46.16 576 LYS A N 1
ATOM 4571 C CA . LYS A 1 576 ? 40.790 8.605 -48.516 1.00 46.16 576 LYS A CA 1
ATOM 4572 C C . LYS A 1 576 ? 41.626 8.300 -49.745 1.00 46.16 576 LYS A C 1
ATOM 4574 O O . LYS A 1 576 ? 42.088 7.174 -49.915 1.00 46.16 576 LYS A O 1
ATOM 4579 N N . ASP A 1 577 ? 41.768 9.296 -50.613 1.00 53.34 577 ASP A N 1
ATOM 4580 C CA . ASP A 1 577 ? 42.556 9.214 -51.836 1.00 53.34 577 ASP A CA 1
ATOM 4581 C C . ASP A 1 577 ? 43.920 8.570 -51.565 1.00 53.34 577 ASP A C 1
ATOM 4583 O O . ASP A 1 577 ? 44.577 8.868 -50.568 1.00 53.34 577 ASP A O 1
ATOM 4587 N N . LYS A 1 578 ? 44.384 7.712 -52.478 1.00 55.56 578 LYS A N 1
ATOM 4588 C CA . LYS A 1 578 ? 45.673 6.999 -52.378 1.00 55.56 578 LYS A CA 1
ATOM 4589 C C . LYS A 1 578 ? 46.867 7.931 -52.078 1.00 55.56 578 LYS A C 1
ATOM 4591 O O . LYS A 1 578 ? 47.878 7.489 -51.546 1.00 55.56 578 LYS A O 1
ATOM 4596 N N . ALA A 1 579 ? 46.732 9.221 -52.391 1.00 56.56 579 ALA A N 1
ATOM 4597 C CA . ALA A 1 579 ? 47.701 10.268 -52.087 1.00 56.56 579 ALA A CA 1
ATOM 4598 C C . ALA A 1 579 ? 47.869 10.568 -50.580 1.00 56.56 579 ALA A C 1
ATOM 4600 O O . ALA A 1 579 ? 48.981 10.893 -50.175 1.00 56.56 579 ALA A O 1
ATOM 4601 N N . ASP A 1 580 ? 46.817 10.432 -49.763 1.00 56.97 580 ASP A N 1
ATOM 4602 C CA . ASP A 1 580 ? 46.859 10.681 -48.310 1.00 56.97 580 ASP A CA 1
ATOM 4603 C C . ASP A 1 580 ? 47.496 9.502 -47.558 1.00 56.97 580 ASP A C 1
ATOM 4605 O O . ASP A 1 580 ? 48.319 9.707 -46.667 1.00 56.97 580 ASP A O 1
ATOM 4609 N N . PHE A 1 581 ? 47.188 8.261 -47.963 1.00 60.41 581 PHE A N 1
ATOM 4610 C CA . PHE A 1 581 ? 47.805 7.052 -47.396 1.00 60.41 581 PHE A CA 1
ATOM 4611 C C . PHE A 1 581 ? 49.333 7.073 -47.553 1.00 60.41 581 PHE A C 1
ATOM 4613 O O . PHE A 1 581 ? 50.079 6.835 -46.606 1.00 60.41 581 PHE A O 1
ATOM 4620 N N . ASP A 1 582 ? 49.795 7.462 -48.738 1.00 66.44 582 ASP A N 1
ATOM 4621 C CA . ASP A 1 582 ? 51.204 7.606 -49.099 1.00 66.44 582 ASP A CA 1
ATOM 4622 C C . ASP A 1 582 ? 51.984 8.634 -48.249 1.00 66.44 582 ASP A C 1
ATOM 4624 O O . ASP A 1 582 ? 53.218 8.611 -48.251 1.00 66.44 582 ASP A O 1
ATOM 4628 N N . LEU A 1 583 ? 51.290 9.560 -47.577 1.00 68.25 583 LEU A N 1
ATOM 4629 C CA . LEU A 1 583 ? 51.878 10.626 -46.756 1.00 68.25 583 LEU A CA 1
ATOM 4630 C C . LEU A 1 583 ? 51.852 10.323 -45.251 1.00 68.25 583 LEU A C 1
ATOM 4632 O O . LEU A 1 583 ? 52.584 10.963 -44.496 1.00 68.25 583 LEU A O 1
ATOM 4636 N N . THR A 1 584 ? 51.006 9.390 -44.805 1.00 74.69 584 THR A N 1
ATOM 4637 C CA . THR A 1 584 ? 50.808 9.091 -43.377 1.00 74.69 584 THR A CA 1
ATOM 4638 C C . THR A 1 584 ? 51.139 7.650 -42.995 1.00 74.69 584 THR A C 1
ATOM 4640 O O . THR A 1 584 ? 50.991 7.290 -41.829 1.00 74.69 584 THR A O 1
ATOM 4643 N N . ALA A 1 585 ? 51.560 6.811 -43.945 1.00 77.75 585 ALA A N 1
ATOM 4644 C CA . ALA A 1 585 ? 51.889 5.412 -43.691 1.00 77.75 585 ALA A CA 1
ATOM 4645 C C . ALA A 1 585 ? 53.310 5.249 -43.125 1.00 77.75 585 ALA A C 1
ATOM 4647 O O . ALA A 1 585 ? 54.307 5.624 -43.751 1.00 77.75 585 ALA A O 1
ATOM 4648 N N . PHE A 1 586 ? 53.406 4.617 -41.956 1.00 81.81 586 PHE A N 1
ATOM 4649 C CA . PHE A 1 586 ? 54.663 4.252 -41.303 1.00 81.81 586 PHE A CA 1
ATOM 4650 C C . PHE A 1 586 ? 54.666 2.762 -40.957 1.00 81.81 586 PHE A C 1
ATOM 4652 O O . PHE A 1 586 ? 53.624 2.198 -40.636 1.00 81.81 586 PHE A O 1
ATOM 4659 N N . VAL A 1 587 ? 55.845 2.142 -40.991 1.00 81.75 587 VAL A N 1
ATOM 4660 C CA . VAL A 1 587 ? 56.069 0.749 -40.593 1.00 81.75 587 VAL A CA 1
ATOM 4661 C C . VAL A 1 587 ? 56.967 0.692 -39.359 1.00 81.75 587 VAL A C 1
ATOM 4663 O O . VAL A 1 587 ? 57.903 1.486 -39.220 1.00 81.75 587 VAL A O 1
ATOM 4666 N N . MET A 1 588 ? 56.669 -0.243 -38.456 1.00 82.19 588 MET A N 1
ATOM 4667 C CA . MET A 1 588 ? 57.503 -0.545 -37.294 1.00 82.19 588 MET A CA 1
ATOM 4668 C C . MET A 1 588 ? 58.461 -1.690 -37.626 1.00 82.19 588 MET A C 1
ATOM 4670 O O . MET A 1 588 ? 58.039 -2.780 -38.000 1.00 82.19 588 MET A O 1
ATOM 4674 N N . CYS A 1 589 ? 59.757 -1.451 -37.452 1.00 81.00 589 CYS A N 1
ATOM 4675 C CA . CYS A 1 589 ? 60.825 -2.397 -37.756 1.00 81.00 589 CYS A CA 1
ATOM 4676 C C . CYS A 1 589 ? 61.576 -2.794 -36.478 1.00 81.00 589 CYS A C 1
ATOM 4678 O O . CYS A 1 589 ? 61.903 -1.939 -35.657 1.00 81.00 589 CYS A O 1
ATOM 4680 N N . GLN A 1 590 ? 61.940 -4.073 -36.332 1.00 77.56 590 GLN A N 1
ATOM 4681 C CA . GLN A 1 590 ? 62.788 -4.537 -35.217 1.00 77.56 590 GLN A CA 1
ATOM 4682 C C . GLN A 1 590 ? 64.253 -4.076 -35.340 1.00 77.56 590 GLN A C 1
ATOM 4684 O O . GLN A 1 590 ? 64.994 -4.063 -34.362 1.00 77.56 590 GLN A O 1
ATOM 4689 N N . ASN A 1 591 ? 64.707 -3.738 -36.549 1.00 76.69 591 ASN A N 1
ATOM 4690 C CA . ASN A 1 591 ? 66.048 -3.223 -36.819 1.00 76.69 591 ASN A CA 1
ATOM 4691 C C . ASN A 1 591 ? 66.044 -2.345 -38.079 1.00 76.69 591 ASN A C 1
ATOM 4693 O O . ASN A 1 591 ? 65.110 -2.394 -38.876 1.00 76.69 591 ASN A O 1
ATOM 4697 N N . LYS A 1 592 ? 67.114 -1.565 -38.261 1.00 77.38 592 LYS A N 1
ATOM 4698 C CA . LYS A 1 592 ? 67.327 -0.720 -39.445 1.00 77.38 592 LYS A CA 1
ATOM 4699 C C . LYS A 1 592 ? 68.029 -1.440 -40.612 1.00 77.38 592 LYS A C 1
ATOM 4701 O O . LYS A 1 592 ? 68.508 -0.775 -41.524 1.00 77.38 592 LYS A O 1
ATOM 4706 N N . ASP A 1 593 ? 68.151 -2.775 -40.585 1.00 70.19 593 ASP A N 1
ATOM 4707 C CA . ASP A 1 593 ? 68.874 -3.534 -41.620 1.00 70.19 593 ASP A CA 1
ATOM 4708 C C . ASP A 1 593 ? 67.984 -3.753 -42.863 1.00 70.19 593 ASP A C 1
ATOM 4710 O O . ASP A 1 593 ? 66.996 -4.493 -42.783 1.00 70.19 593 ASP A O 1
ATOM 4714 N N . PRO A 1 594 ? 68.342 -3.193 -44.038 1.00 59.03 594 PRO A N 1
ATOM 4715 C CA . PRO A 1 594 ? 67.524 -3.296 -45.244 1.00 59.03 594 PRO A CA 1
ATOM 4716 C C . PRO A 1 594 ? 67.313 -4.737 -45.734 1.00 59.03 594 PRO A C 1
ATOM 4718 O O . PRO A 1 594 ? 66.372 -5.003 -46.477 1.00 59.03 594 PRO A O 1
ATOM 4721 N N . LYS A 1 595 ? 68.157 -5.699 -45.327 1.00 54.41 595 LYS A N 1
ATOM 4722 C CA . LYS A 1 595 ? 68.043 -7.106 -45.759 1.00 54.41 595 LYS A CA 1
ATOM 4723 C C . LYS A 1 595 ? 66.966 -7.905 -45.022 1.00 54.41 595 LYS A C 1
ATOM 4725 O O . LYS A 1 595 ? 66.644 -9.004 -45.465 1.00 54.41 595 LYS A O 1
ATOM 4730 N N . LYS A 1 596 ? 66.423 -7.386 -43.916 1.00 53.31 596 LYS A N 1
ATOM 4731 C CA . LYS A 1 596 ? 65.377 -8.042 -43.108 1.00 53.31 596 LYS A CA 1
ATOM 4732 C C . LYS A 1 596 ? 63.984 -7.412 -43.264 1.00 53.31 596 LYS A C 1
ATOM 4734 O O . LYS A 1 596 ? 63.049 -7.896 -42.641 1.00 53.31 596 LYS A O 1
ATOM 4739 N N . GLN A 1 597 ? 63.845 -6.363 -44.080 1.00 53.38 597 GLN A N 1
ATOM 4740 C CA . GLN A 1 597 ? 62.604 -5.583 -44.230 1.00 53.38 597 GLN A CA 1
ATOM 4741 C C . GLN A 1 597 ? 61.606 -6.142 -45.256 1.00 53.38 597 GLN A C 1
ATOM 4743 O O . GLN A 1 597 ? 60.460 -5.713 -45.278 1.00 53.38 597 GLN A O 1
ATOM 4748 N N . MET A 1 598 ? 62.016 -7.094 -46.099 1.00 47.69 598 MET A N 1
ATOM 4749 C CA . MET A 1 598 ? 61.140 -7.754 -47.074 1.00 47.69 598 MET A CA 1
ATOM 4750 C C . MET A 1 598 ? 60.690 -9.104 -46.508 1.00 47.69 598 MET A C 1
ATOM 4752 O O . MET A 1 598 ? 61.279 -10.140 -46.813 1.00 47.69 598 MET A O 1
ATOM 4756 N N . LEU A 1 599 ? 59.688 -9.079 -45.633 1.00 48.06 599 LEU A N 1
ATOM 4757 C CA . LEU A 1 599 ? 58.893 -10.259 -45.306 1.00 48.06 599 LEU A CA 1
ATOM 4758 C C . LEU A 1 599 ? 57.553 -10.097 -46.020 1.00 48.06 599 LEU A C 1
ATOM 4760 O O . LEU A 1 599 ? 56.902 -9.069 -45.865 1.00 48.06 599 LEU A O 1
ATOM 4764 N N . ASP A 1 600 ? 57.212 -11.085 -46.847 1.00 45.06 600 ASP A N 1
ATOM 4765 C CA . ASP A 1 600 ? 55.965 -11.160 -47.607 1.00 45.06 600 ASP A CA 1
ATOM 4766 C C . ASP A 1 600 ? 54.762 -10.828 -46.709 1.00 45.06 600 ASP A C 1
ATOM 4768 O O . ASP A 1 600 ? 54.476 -11.563 -45.761 1.00 45.06 600 ASP A O 1
ATOM 4772 N N . GLU A 1 601 ? 54.037 -9.751 -47.019 1.00 50.12 601 GLU A N 1
ATOM 4773 C CA . GLU A 1 601 ? 52.702 -9.500 -46.471 1.00 50.12 601 GLU A CA 1
ATOM 4774 C C . GLU A 1 601 ? 51.757 -10.576 -47.022 1.00 50.12 601 GLU A C 1
ATOM 4776 O O . GLU A 1 601 ? 51.109 -10.415 -48.055 1.00 50.12 601 GLU A O 1
ATOM 4781 N N . LYS A 1 602 ? 51.712 -11.731 -46.359 1.00 49.47 602 LYS A N 1
ATOM 4782 C CA . LYS A 1 602 ? 50.537 -12.591 -46.437 1.00 49.47 602 LYS A CA 1
ATOM 4783 C C . LYS A 1 602 ? 49.502 -11.987 -45.503 1.00 49.47 602 LYS A C 1
ATOM 4785 O O . LYS A 1 602 ? 49.731 -11.946 -44.299 1.00 49.47 602 LYS A O 1
ATOM 4790 N N . GLU A 1 603 ? 48.389 -11.523 -46.061 1.00 48.88 603 GLU A N 1
ATOM 4791 C CA . GLU A 1 603 ? 47.182 -11.258 -45.281 1.00 48.88 603 GLU A CA 1
ATOM 4792 C C . GLU A 1 603 ? 46.800 -12.560 -44.563 1.00 48.88 603 GLU A C 1
ATOM 4794 O O . GLU A 1 603 ? 46.327 -13.517 -45.179 1.00 48.88 603 GLU A O 1
ATOM 4799 N N . GLU A 1 604 ? 47.099 -12.646 -43.269 1.00 51.25 604 GLU A N 1
ATOM 4800 C CA . GLU A 1 604 ? 46.578 -13.708 -42.419 1.00 51.25 604 GLU A CA 1
ATOM 4801 C C . GLU A 1 604 ? 45.141 -13.338 -42.033 1.00 51.25 604 GLU A C 1
ATOM 4803 O O . GLU A 1 604 ? 44.901 -12.301 -41.416 1.00 51.25 604 GLU A O 1
ATOM 4808 N N . GLU A 1 605 ? 44.170 -14.179 -42.397 1.00 49.34 605 GLU A N 1
ATOM 4809 C CA . GLU A 1 605 ? 42.800 -14.054 -41.894 1.00 49.34 605 GLU A CA 1
ATOM 4810 C C . GLU A 1 605 ? 42.778 -14.385 -40.389 1.00 49.34 605 GLU A C 1
ATOM 4812 O O . GLU A 1 605 ? 42.841 -15.550 -39.992 1.00 49.34 605 GLU A O 1
ATOM 4817 N N . GLY A 1 606 ? 42.699 -13.356 -39.538 1.00 56.50 606 GLY A N 1
ATOM 4818 C CA . GLY A 1 606 ? 42.571 -13.483 -38.081 1.00 56.50 606 GLY A CA 1
ATOM 4819 C C . GLY A 1 606 ? 43.346 -12.416 -37.298 1.00 56.50 606 GLY A C 1
ATOM 4820 O O . GLY A 1 606 ? 44.060 -11.600 -37.873 1.00 56.50 606 GLY A O 1
ATOM 4821 N N . MET A 1 607 ? 43.225 -12.408 -35.962 1.00 46.72 607 MET A N 1
ATOM 4822 C CA . MET A 1 607 ? 44.175 -11.665 -35.118 1.00 46.72 607 MET A CA 1
ATOM 4823 C C . MET A 1 607 ? 45.537 -12.366 -35.207 1.00 46.72 607 MET A C 1
ATOM 4825 O O . MET A 1 607 ? 45.700 -13.455 -34.657 1.00 46.72 607 MET A O 1
ATOM 4829 N N . GLY A 1 608 ? 46.493 -11.759 -35.912 1.00 60.28 608 GLY A N 1
ATOM 4830 C CA . GLY A 1 608 ? 47.873 -12.244 -35.990 1.00 60.28 608 GLY A CA 1
ATOM 4831 C C . GLY A 1 608 ? 48.568 -12.315 -34.620 1.00 60.28 608 GLY A C 1
ATOM 4832 O O . GLY A 1 608 ? 48.060 -11.840 -33.603 1.00 60.28 608 GLY A O 1
ATOM 4833 N N . ALA A 1 609 ? 49.759 -12.917 -34.575 1.00 66.44 609 ALA A N 1
ATOM 4834 C CA . ALA A 1 609 ? 50.519 -13.064 -33.334 1.00 66.44 609 ALA A CA 1
ATOM 4835 C C . ALA A 1 609 ? 51.026 -11.710 -32.797 1.00 66.44 609 ALA A C 1
ATOM 4837 O O . ALA A 1 609 ? 51.603 -10.910 -33.533 1.00 66.44 609 ALA A O 1
ATOM 4838 N N . ALA A 1 610 ? 50.871 -11.467 -31.492 1.00 68.81 610 ALA A N 1
ATOM 4839 C CA . ALA A 1 610 ? 51.387 -10.263 -30.844 1.00 68.81 610 ALA A CA 1
ATOM 4840 C C . ALA A 1 610 ? 52.926 -10.300 -30.768 1.00 68.81 610 ALA A C 1
ATOM 4842 O O . ALA A 1 610 ? 53.500 -11.051 -29.983 1.00 68.81 610 ALA A O 1
ATOM 4843 N N . THR A 1 611 ? 53.602 -9.484 -31.582 1.00 73.62 611 THR A N 1
ATOM 4844 C CA . THR A 1 611 ? 55.077 -9.411 -31.641 1.00 73.62 611 THR A CA 1
ATOM 4845 C C . THR A 1 611 ? 55.675 -8.190 -30.939 1.00 73.62 611 THR A C 1
ATOM 4847 O O . THR A 1 611 ? 56.896 -8.051 -30.908 1.00 73.62 611 THR A O 1
ATOM 4850 N N . ILE A 1 612 ? 54.841 -7.284 -30.418 1.00 76.75 612 ILE A N 1
ATOM 4851 C CA . ILE A 1 612 ? 55.263 -6.058 -29.726 1.00 76.75 612 ILE A CA 1
ATOM 4852 C C . ILE A 1 612 ? 54.699 -6.082 -28.309 1.00 76.75 612 ILE A C 1
ATOM 4854 O O . ILE A 1 612 ? 53.485 -6.116 -28.119 1.00 76.75 612 ILE A O 1
ATOM 4858 N N . GLN A 1 613 ? 55.589 -6.033 -27.322 1.00 81.62 613 GLN A N 1
ATOM 4859 C CA . GLN A 1 613 ? 55.252 -5.975 -25.903 1.00 81.62 613 GLN A CA 1
ATOM 4860 C C . GLN A 1 613 ? 55.567 -4.587 -25.337 1.00 81.62 613 GLN A C 1
ATOM 4862 O O . GLN A 1 613 ? 56.679 -4.073 -25.508 1.00 81.62 613 GLN A O 1
ATOM 4867 N N . TYR A 1 614 ? 54.584 -3.983 -24.662 1.00 83.19 614 TYR A N 1
ATOM 4868 C CA . TYR A 1 614 ? 54.727 -2.670 -24.030 1.00 83.19 614 TYR A CA 1
ATOM 4869 C C . TYR A 1 614 ? 55.876 -2.664 -23.014 1.00 83.19 614 TYR A C 1
ATOM 4871 O O . TYR A 1 614 ? 56.037 -3.607 -22.246 1.00 83.19 614 TYR A O 1
ATOM 4879 N N . GLY A 1 615 ? 56.682 -1.603 -23.019 1.00 80.50 615 GLY A N 1
ATOM 4880 C CA . GLY A 1 615 ? 57.825 -1.413 -22.123 1.00 80.50 615 GLY A CA 1
ATOM 4881 C C . GLY A 1 615 ? 59.061 -2.267 -22.431 1.00 80.50 615 GLY A C 1
ATOM 4882 O O . GLY A 1 615 ? 60.136 -1.955 -21.927 1.00 80.50 615 GLY A O 1
ATOM 4883 N N . GLU A 1 616 ? 58.941 -3.303 -23.265 1.00 82.62 616 GLU A N 1
ATOM 4884 C CA . GLU A 1 616 ? 60.017 -4.277 -23.501 1.00 82.62 616 GLU A CA 1
ATOM 4885 C C . GLU A 1 616 ? 60.531 -4.277 -24.943 1.00 82.62 616 GLU A C 1
ATOM 4887 O O . GLU A 1 616 ? 61.716 -4.508 -25.188 1.00 82.62 616 GLU A O 1
ATOM 4892 N N . THR A 1 617 ? 59.656 -4.017 -25.917 1.00 83.00 617 THR A N 1
ATOM 4893 C CA . THR A 1 617 ? 60.034 -4.053 -27.333 1.00 83.00 617 THR A CA 1
ATOM 4894 C C . THR A 1 617 ? 60.481 -2.679 -27.818 1.00 83.00 617 THR A C 1
ATOM 4896 O O . THR A 1 617 ? 59.708 -1.722 -27.806 1.00 83.00 617 THR A O 1
ATOM 4899 N N . ASN A 1 618 ? 61.717 -2.607 -28.312 1.00 84.88 618 ASN A N 1
ATOM 4900 C CA . ASN A 1 618 ? 62.231 -1.452 -29.040 1.00 84.88 618 ASN A CA 1
ATOM 4901 C C . ASN A 1 618 ? 61.920 -1.596 -30.531 1.00 84.88 618 ASN A C 1
ATOM 4903 O O . ASN A 1 618 ? 62.308 -2.589 -31.150 1.00 84.88 618 ASN A O 1
ATOM 4907 N N . ALA A 1 619 ? 61.261 -0.596 -31.112 1.00 84.94 619 ALA A N 1
ATOM 4908 C CA . ALA A 1 619 ? 60.979 -0.543 -32.542 1.00 84.94 619 ALA A CA 1
ATOM 4909 C C . ALA A 1 619 ? 61.554 0.719 -33.183 1.00 84.94 619 ALA A C 1
ATOM 4911 O O . ALA A 1 619 ? 61.679 1.766 -32.553 1.00 84.94 619 ALA A O 1
ATOM 4912 N N . PHE A 1 620 ? 61.859 0.629 -34.470 1.00 87.12 620 PHE A N 1
ATOM 4913 C CA . PHE A 1 620 ? 62.258 1.754 -35.303 1.00 87.12 620 PHE A CA 1
ATOM 4914 C C . PHE A 1 620 ? 61.123 2.082 -36.266 1.00 87.12 620 PHE A C 1
ATOM 4916 O O . PHE A 1 620 ? 60.551 1.178 -36.871 1.00 87.12 620 PHE A O 1
ATOM 4923 N N . ILE A 1 621 ? 60.799 3.364 -36.423 1.00 87.94 621 ILE A N 1
ATOM 4924 C CA . ILE A 1 621 ? 59.683 3.805 -37.265 1.00 87.94 621 ILE A CA 1
ATOM 4925 C C . ILE A 1 621 ? 60.233 4.320 -38.596 1.00 87.94 621 ILE A C 1
ATOM 4927 O O . ILE A 1 621 ? 61.060 5.235 -38.621 1.00 87.94 621 ILE A O 1
ATOM 4931 N N . GLN A 1 622 ? 59.766 3.751 -39.707 1.00 85.56 622 GLN A N 1
ATOM 4932 C CA . GLN A 1 622 ? 60.150 4.162 -41.059 1.00 85.56 622 GLN A CA 1
ATOM 4933 C C . GLN A 1 622 ? 58.920 4.607 -41.844 1.00 85.56 622 GLN A C 1
ATOM 4935 O O . GLN A 1 622 ? 57.883 3.949 -41.817 1.00 85.56 622 GLN A O 1
ATOM 4940 N N . HIS A 1 623 ? 59.023 5.720 -42.564 1.00 85.12 623 HIS A N 1
ATOM 4941 C CA . HIS A 1 623 ? 57.952 6.155 -43.453 1.00 85.12 623 HIS A CA 1
ATOM 4942 C C . HIS A 1 623 ? 57.904 5.263 -44.699 1.00 85.12 623 HIS A C 1
ATOM 4944 O O . HIS A 1 623 ? 58.910 5.118 -45.399 1.00 85.12 623 HIS A O 1
ATOM 4950 N N . VAL A 1 624 ? 56.737 4.690 -45.000 1.00 80.88 624 VAL A N 1
ATOM 4951 C CA . VAL A 1 624 ? 56.580 3.627 -46.009 1.00 80.88 624 VAL A CA 1
ATOM 4952 C C . VAL A 1 624 ? 56.950 4.117 -47.410 1.00 80.88 624 VAL A C 1
ATOM 4954 O O . VAL A 1 624 ? 57.658 3.431 -48.142 1.00 80.88 624 VAL A O 1
ATOM 4957 N N . LYS A 1 625 ? 56.544 5.331 -47.796 1.00 79.56 625 LYS A N 1
ATOM 4958 C CA . LYS A 1 625 ? 56.802 5.833 -49.156 1.00 79.56 625 LYS A CA 1
ATOM 4959 C C . LYS A 1 625 ? 58.210 6.385 -49.356 1.00 79.56 625 LYS A C 1
ATOM 4961 O O . LYS A 1 625 ? 58.826 6.156 -50.393 1.00 79.56 625 LYS A O 1
ATOM 4966 N N . THR A 1 626 ? 58.711 7.162 -48.397 1.00 83.69 626 THR A N 1
ATOM 4967 C CA . THR A 1 626 ? 60.009 7.855 -48.536 1.00 83.69 626 THR A CA 1
ATOM 4968 C C . THR A 1 626 ? 61.178 7.020 -48.036 1.00 83.69 626 THR A C 1
ATOM 4970 O O . THR A 1 626 ? 62.322 7.376 -48.314 1.00 83.69 626 THR A O 1
ATOM 4973 N N . GLN A 1 627 ? 60.904 5.930 -47.310 1.00 83.62 627 GLN A N 1
ATOM 4974 C CA . GLN A 1 627 ? 61.903 5.048 -46.703 1.00 83.62 627 GLN A CA 1
ATOM 4975 C C . GLN A 1 627 ? 62.837 5.773 -45.718 1.00 83.62 627 GLN A C 1
ATOM 4977 O O . GLN A 1 627 ? 63.900 5.261 -45.374 1.00 83.62 627 GLN A O 1
ATOM 4982 N N . LEU A 1 628 ? 62.445 6.961 -45.245 1.00 87.25 628 LEU A N 1
ATOM 4983 C CA . LEU A 1 628 ? 63.182 7.721 -44.240 1.00 87.25 628 LEU A CA 1
ATOM 4984 C C . LEU A 1 628 ? 62.815 7.231 -42.836 1.00 87.25 628 LEU A C 1
ATOM 4986 O O . LEU A 1 628 ? 61.645 6.976 -42.544 1.00 87.25 628 LEU A O 1
ATOM 4990 N N . TRP A 1 629 ? 63.813 7.148 -41.966 1.00 87.69 629 TRP A N 1
ATOM 4991 C CA . TRP A 1 629 ? 63.660 6.818 -40.554 1.00 87.69 629 TRP A CA 1
ATOM 4992 C C . TRP A 1 629 ? 63.251 8.043 -39.753 1.00 87.69 629 TRP A C 1
ATOM 4994 O O . TRP A 1 629 ? 63.818 9.123 -39.936 1.00 87.69 629 TRP A O 1
ATOM 5004 N N . MET A 1 630 ? 62.297 7.865 -38.843 1.00 88.75 630 MET A N 1
ATOM 5005 C CA . MET A 1 630 ? 61.998 8.867 -37.828 1.00 88.75 630 MET A CA 1
ATOM 5006 C C . MET A 1 630 ? 63.200 8.979 -36.882 1.00 88.75 630 MET A C 1
ATOM 5008 O O . MET A 1 630 ? 63.651 7.981 -36.331 1.00 88.75 630 MET A O 1
ATOM 5012 N N . SER A 1 631 ? 63.744 10.185 -36.772 1.00 90.38 631 SER A N 1
ATOM 5013 C CA . SER A 1 631 ? 64.987 10.520 -36.075 1.00 90.38 631 SER A CA 1
ATOM 5014 C C . SER A 1 631 ? 64.837 11.906 -35.441 1.00 90.38 631 SER A C 1
ATOM 5016 O O . SER A 1 631 ? 63.785 12.541 -35.545 1.00 90.38 631 SER A O 1
ATOM 5018 N N . TYR A 1 632 ? 65.876 12.423 -34.793 1.00 88.94 632 TYR A N 1
ATOM 5019 C CA . TYR A 1 632 ? 65.874 13.781 -34.245 1.00 88.94 632 TYR A CA 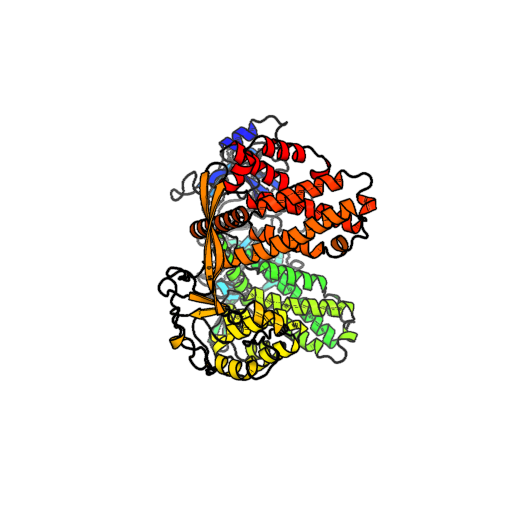1
ATOM 5020 C C . TYR A 1 632 ? 67.041 14.637 -34.753 1.00 88.94 632 TYR A C 1
ATOM 5022 O O . TYR A 1 632 ? 68.051 14.127 -35.225 1.00 88.94 632 TYR A O 1
ATOM 5030 N N . GLN A 1 633 ? 66.897 15.958 -34.651 1.00 88.44 633 GLN A N 1
ATOM 5031 C CA . GLN A 1 633 ? 67.961 16.942 -34.835 1.00 88.44 633 GLN A CA 1
ATOM 5032 C C . GLN A 1 633 ? 68.029 17.824 -33.586 1.00 88.44 633 GLN A C 1
ATOM 5034 O O . GLN A 1 633 ? 67.021 18.405 -33.184 1.00 88.44 633 GLN A O 1
ATOM 5039 N N . THR A 1 634 ? 69.204 17.922 -32.966 1.00 86.38 634 THR A N 1
ATOM 5040 C CA . THR A 1 634 ? 69.399 18.738 -31.759 1.00 86.38 634 THR A CA 1
ATOM 5041 C C . THR A 1 634 ? 69.733 20.183 -32.124 1.00 86.38 634 THR A C 1
ATOM 5043 O O . THR A 1 634 ? 70.609 20.438 -32.951 1.00 86.38 634 THR A O 1
ATOM 5046 N N . SER A 1 635 ? 69.066 21.131 -31.471 1.00 87.38 635 SER A N 1
ATOM 5047 C CA . SER A 1 635 ? 69.359 22.564 -31.527 1.00 87.38 635 SER A CA 1
ATOM 5048 C C . SER A 1 635 ? 69.390 23.161 -30.122 1.00 87.38 635 SER A C 1
ATOM 5050 O O . SER A 1 635 ? 68.617 22.755 -29.261 1.00 87.38 635 SER A O 1
ATOM 5052 N N . GLU A 1 636 ? 70.267 24.134 -29.883 1.00 84.81 636 GLU A N 1
ATOM 5053 C CA . GLU A 1 636 ? 70.360 24.820 -28.590 1.00 84.81 636 GLU A CA 1
ATOM 5054 C C . GLU A 1 636 ? 69.411 26.028 -28.579 1.00 84.81 636 GLU A C 1
ATOM 5056 O O . GLU A 1 636 ? 69.542 26.937 -29.403 1.00 84.81 636 GLU A O 1
ATOM 5061 N N . VAL A 1 637 ? 68.443 26.036 -27.660 1.00 82.75 637 VAL A N 1
ATOM 5062 C CA . VAL A 1 637 ? 67.420 27.085 -27.555 1.00 82.75 637 VAL A CA 1
ATOM 5063 C C . VAL A 1 637 ? 67.473 27.718 -26.171 1.00 82.75 637 VAL A C 1
ATOM 5065 O O . VAL A 1 637 ? 67.517 27.037 -25.149 1.00 82.75 637 VAL A O 1
ATOM 5068 N N . THR A 1 638 ? 67.458 29.047 -26.117 1.00 79.81 638 THR A N 1
ATOM 5069 C CA . THR A 1 638 ? 67.440 29.778 -24.846 1.00 79.81 638 THR A CA 1
ATOM 5070 C C . THR A 1 638 ? 66.004 29.875 -24.329 1.00 79.81 638 THR A C 1
ATOM 5072 O O . THR A 1 638 ? 65.205 30.631 -24.883 1.00 79.81 638 THR A O 1
ATOM 5075 N N . LYS A 1 639 ? 65.668 29.141 -23.259 1.00 75.44 639 LYS A N 1
ATOM 5076 C CA . LYS A 1 639 ? 64.351 29.198 -22.599 1.00 75.44 639 LYS A CA 1
ATOM 5077 C C . LYS A 1 639 ? 64.394 30.124 -21.379 1.00 75.44 639 LYS A C 1
ATOM 5079 O O . LYS A 1 639 ? 65.312 30.084 -20.555 1.00 75.44 639 LYS A O 1
ATOM 5084 N N . LYS A 1 640 ? 63.391 30.999 -21.273 1.00 53.19 640 LYS A N 1
ATOM 5085 C CA . LYS A 1 640 ? 63.279 32.017 -20.216 1.00 53.19 640 LYS A CA 1
ATOM 5086 C C . LYS A 1 640 ? 63.200 31.319 -18.847 1.00 53.19 640 LYS A C 1
ATOM 5088 O O . LYS A 1 640 ? 62.329 30.486 -18.643 1.00 53.19 640 LYS A O 1
ATOM 5093 N N . GLY A 1 641 ? 64.129 31.627 -17.940 1.00 62.72 641 GLY A N 1
ATOM 5094 C CA . GLY A 1 641 ? 64.214 31.015 -16.601 1.00 62.72 641 GLY A CA 1
ATOM 5095 C C . GLY A 1 641 ? 65.035 29.719 -16.499 1.00 62.72 641 GLY A C 1
ATOM 5096 O O . GLY A 1 641 ? 65.440 29.369 -15.398 1.00 62.72 641 GLY A O 1
ATOM 5097 N N . LEU A 1 642 ? 65.345 29.051 -17.618 1.00 67.12 642 LEU A N 1
ATOM 5098 C CA . LEU A 1 642 ? 66.096 27.780 -17.656 1.00 67.12 642 LEU A CA 1
ATOM 5099 C C . LEU A 1 642 ? 67.462 27.886 -18.361 1.00 67.12 642 LEU A C 1
ATOM 5101 O O . LEU A 1 642 ? 68.276 26.974 -18.266 1.00 67.12 642 LEU A O 1
ATOM 5105 N N . GLY A 1 643 ? 67.746 29.003 -19.041 1.00 76.12 643 GLY A N 1
ATOM 5106 C CA . GLY A 1 643 ? 69.010 29.211 -19.752 1.00 76.12 643 GLY A CA 1
ATOM 5107 C C . GLY A 1 643 ? 69.035 28.522 -21.118 1.00 76.12 643 GLY A C 1
ATOM 5108 O O . GLY A 1 643 ? 68.001 28.400 -21.776 1.00 76.12 643 GLY A O 1
ATOM 5109 N N . LYS A 1 644 ? 70.224 28.124 -21.581 1.00 75.31 644 LYS A N 1
ATOM 5110 C CA . LYS A 1 644 ? 70.395 27.361 -22.825 1.00 75.31 644 LYS A CA 1
ATOM 5111 C C . LYS A 1 644 ? 70.000 25.905 -22.586 1.00 75.31 644 LYS A C 1
ATOM 5113 O O . LYS A 1 644 ? 70.585 25.253 -21.728 1.00 75.31 644 LYS A O 1
ATOM 5118 N N . VAL A 1 645 ? 69.014 25.419 -23.334 1.00 81.69 645 VAL A N 1
ATOM 5119 C CA . VAL A 1 645 ? 68.488 24.054 -23.245 1.00 81.69 645 VAL A CA 1
ATOM 5120 C C . VAL A 1 645 ? 68.641 23.381 -24.606 1.00 81.69 645 VAL A C 1
ATOM 5122 O O . VAL A 1 645 ? 68.357 23.987 -25.640 1.00 81.69 645 VAL A O 1
ATOM 5125 N N . GLU A 1 646 ? 69.093 22.128 -24.613 1.00 82.62 646 GLU A N 1
ATOM 5126 C CA . GLU A 1 646 ? 69.090 21.305 -25.821 1.00 82.62 646 GLU A CA 1
ATOM 5127 C C . GLU A 1 646 ? 67.660 20.873 -26.155 1.00 82.62 646 GLU A C 1
ATOM 5129 O O . GLU A 1 646 ? 66.981 20.226 -25.358 1.00 82.62 646 GLU A O 1
ATOM 5134 N N . GLU A 1 647 ? 67.200 21.223 -27.350 1.00 83.12 647 GLU A N 1
ATOM 5135 C CA . GLU A 1 647 ? 65.898 20.836 -27.877 1.00 83.12 647 GLU A CA 1
ATOM 5136 C C . GLU A 1 647 ? 66.095 19.873 -29.050 1.00 83.12 647 GLU A C 1
ATOM 5138 O O . GLU A 1 647 ? 66.801 20.180 -30.014 1.00 83.12 647 GLU A O 1
ATOM 5143 N N . LYS A 1 648 ? 65.485 18.687 -28.964 1.00 85.94 648 LYS A N 1
ATOM 5144 C CA . LYS A 1 648 ? 65.507 17.674 -30.025 1.00 85.94 648 LYS A CA 1
ATOM 5145 C C . LYS A 1 648 ? 64.236 17.792 -30.862 1.00 85.94 648 LYS A C 1
ATOM 5147 O O . LYS A 1 648 ? 63.147 17.482 -30.389 1.00 85.94 648 LYS A O 1
ATOM 5152 N N . LYS A 1 649 ? 64.371 18.213 -32.118 1.00 86.06 649 LYS A N 1
ATOM 5153 C CA . LYS A 1 649 ? 63.264 18.283 -33.079 1.00 86.06 649 LYS A CA 1
ATOM 5154 C C . LYS A 1 649 ? 63.155 16.972 -33.853 1.00 86.06 649 LYS A C 1
ATOM 5156 O O . LYS A 1 649 ? 64.153 16.522 -34.408 1.00 86.06 649 LYS A O 1
ATOM 5161 N N . ALA A 1 650 ? 61.960 16.391 -33.942 1.00 86.19 650 ALA A N 1
ATOM 5162 C CA . ALA A 1 650 ? 61.723 15.214 -34.777 1.00 86.19 650 ALA A CA 1
ATOM 5163 C C . ALA A 1 650 ? 61.927 15.542 -36.270 1.00 86.19 650 ALA A C 1
ATOM 5165 O O . ALA A 1 650 ? 61.415 16.544 -36.777 1.00 86.19 650 ALA A O 1
ATOM 5166 N N . VAL A 1 651 ? 62.683 14.700 -36.972 1.00 88.75 651 VAL A N 1
ATOM 5167 C CA . VAL A 1 651 ? 63.017 14.807 -38.400 1.00 88.75 651 VAL A CA 1
ATOM 5168 C C . VAL A 1 651 ? 63.006 13.421 -39.046 1.00 88.75 651 VAL A C 1
ATOM 5170 O O . VAL A 1 651 ? 63.077 12.408 -38.360 1.00 88.75 651 VAL A O 1
ATOM 5173 N N . ALA A 1 652 ? 62.939 13.356 -40.374 1.00 87.44 652 ALA A N 1
ATOM 5174 C CA . ALA A 1 652 ? 63.064 12.102 -41.109 1.00 87.44 652 ALA A CA 1
ATOM 5175 C C . ALA A 1 652 ? 64.430 12.049 -41.813 1.00 87.44 652 ALA A C 1
ATOM 5177 O O . ALA A 1 652 ? 64.729 12.917 -42.635 1.00 87.44 652 ALA A O 1
ATOM 5178 N N . LEU A 1 653 ? 65.266 11.057 -41.495 1.00 87.06 653 LEU A N 1
ATOM 5179 C CA . LEU A 1 653 ? 66.623 10.912 -42.036 1.00 87.06 653 LEU A CA 1
ATOM 5180 C C . LEU A 1 653 ? 66.783 9.590 -42.787 1.00 87.06 653 LEU A C 1
ATOM 5182 O O . LEU A 1 653 ? 66.153 8.591 -42.462 1.00 87.06 653 LEU A O 1
ATOM 5186 N N . LYS A 1 654 ? 67.662 9.574 -43.793 1.00 84.31 654 LYS A N 1
ATOM 5187 C CA . LYS A 1 654 ? 67.883 8.388 -44.633 1.00 84.31 654 LYS A CA 1
ATOM 5188 C C . LYS A 1 654 ? 68.457 7.200 -43.857 1.00 84.31 654 LYS A C 1
ATOM 5190 O O . LYS A 1 654 ? 68.014 6.082 -44.075 1.00 84.31 654 LYS A O 1
ATOM 5195 N N . ASP A 1 655 ? 69.396 7.460 -42.951 1.00 79.88 655 ASP A N 1
ATOM 5196 C CA . ASP A 1 655 ? 70.032 6.423 -42.127 1.00 79.88 655 ASP A CA 1
ATOM 5197 C C . ASP A 1 655 ? 69.527 6.469 -40.663 1.00 79.88 655 ASP A C 1
ATOM 5199 O O . ASP A 1 655 ? 69.483 5.451 -39.970 1.00 79.88 655 ASP A O 1
ATOM 5203 N N . GLY A 1 656 ? 69.064 7.644 -40.207 1.00 76.38 656 GLY A N 1
ATOM 5204 C CA . GLY A 1 656 ? 68.688 7.917 -38.811 1.00 76.38 656 GLY A CA 1
ATOM 5205 C C . GLY A 1 656 ? 69.840 7.696 -37.817 1.00 76.38 656 GLY A C 1
ATOM 5206 O O . GLY A 1 656 ? 70.927 7.252 -38.183 1.00 76.38 656 GLY A O 1
ATOM 5207 N N . HIS A 1 657 ? 69.626 8.004 -36.544 1.00 83.12 657 HIS A N 1
ATOM 5208 C CA . HIS A 1 657 ? 70.579 7.703 -35.479 1.00 83.12 657 HIS A CA 1
ATOM 5209 C C . HIS A 1 657 ? 70.399 6.276 -34.933 1.00 83.12 657 HIS A C 1
ATOM 5211 O O . HIS A 1 657 ? 69.337 5.662 -35.046 1.00 83.12 657 HIS A O 1
ATOM 5217 N N . MET A 1 658 ? 71.459 5.687 -34.376 1.00 77.31 658 MET A N 1
ATOM 5218 C CA . MET A 1 658 ? 71.415 4.303 -33.867 1.00 77.31 658 MET A CA 1
ATOM 5219 C C . MET A 1 658 ? 70.516 4.151 -32.629 1.00 77.31 658 MET A C 1
ATOM 5221 O O . MET A 1 658 ? 70.077 3.045 -32.329 1.00 77.31 658 MET A O 1
ATOM 5225 N N . ASP A 1 659 ? 70.235 5.253 -31.940 1.00 82.69 659 ASP A N 1
ATOM 5226 C CA . ASP A 1 659 ? 69.405 5.363 -30.743 1.00 82.69 659 ASP A CA 1
ATOM 5227 C C . ASP A 1 659 ? 67.968 5.839 -31.028 1.00 82.69 659 ASP A C 1
ATOM 5229 O O . ASP A 1 659 ? 67.233 6.134 -30.092 1.00 82.69 659 ASP A O 1
ATOM 5233 N N . ASP A 1 660 ? 67.520 5.840 -32.292 1.00 85.12 660 ASP A N 1
ATOM 5234 C CA . ASP A 1 660 ? 66.133 6.170 -32.692 1.00 85.12 660 ASP A CA 1
ATOM 5235 C C . ASP A 1 660 ? 65.091 5.101 -32.278 1.00 85.12 660 ASP A C 1
ATOM 5237 O O . ASP A 1 660 ? 64.057 4.936 -32.931 1.00 85.12 660 ASP A O 1
ATOM 5241 N N . CYS A 1 661 ? 65.363 4.288 -31.257 1.00 85.19 661 CYS A N 1
ATOM 5242 C CA . CYS A 1 661 ? 64.416 3.271 -30.822 1.00 85.19 661 CYS A CA 1
ATOM 5243 C C . CYS A 1 661 ? 63.261 3.889 -30.024 1.00 85.19 661 CYS A C 1
ATOM 5245 O O . CYS A 1 661 ? 63.467 4.669 -29.096 1.00 85.19 661 CYS A O 1
ATOM 5247 N N . TYR A 1 662 ? 62.045 3.462 -30.351 1.00 86.19 662 TYR A N 1
ATOM 5248 C CA . TYR A 1 662 ? 60.820 3.792 -29.640 1.00 86.19 662 TYR A CA 1
ATOM 5249 C C . TYR A 1 662 ? 60.392 2.596 -28.795 1.00 86.19 662 TYR A C 1
ATOM 5251 O O . TYR A 1 662 ? 60.274 1.478 -29.301 1.00 86.19 662 TYR A O 1
ATOM 5259 N N . THR A 1 663 ? 60.136 2.848 -27.516 1.00 86.44 663 THR A N 1
ATOM 5260 C CA . THR A 1 663 ? 59.482 1.901 -26.612 1.00 86.44 663 THR A CA 1
ATOM 5261 C C . THR A 1 663 ? 58.047 2.364 -26.409 1.00 86.44 663 THR A C 1
ATOM 5263 O O . THR A 1 663 ? 57.803 3.529 -26.094 1.00 86.44 663 THR A O 1
ATOM 5266 N N . PHE A 1 664 ? 57.087 1.465 -26.596 1.00 83.00 664 PHE A N 1
ATOM 5267 C CA . PHE A 1 664 ? 55.673 1.796 -26.454 1.00 83.00 664 PHE A CA 1
ATOM 5268 C C . PHE A 1 664 ? 55.202 1.510 -25.038 1.00 83.00 664 PHE A C 1
ATOM 5270 O O . PHE A 1 664 ? 55.490 0.448 -24.492 1.00 83.00 664 PHE A O 1
ATOM 5277 N N . PHE A 1 665 ? 54.410 2.415 -24.478 1.00 82.62 665 PHE A N 1
ATOM 5278 C CA . PHE A 1 665 ? 53.714 2.209 -23.215 1.00 82.62 665 PHE A CA 1
ATOM 5279 C C . PHE A 1 665 ? 52.216 2.340 -23.458 1.00 82.62 665 PHE A C 1
ATOM 5281 O O . PHE A 1 665 ? 51.782 3.148 -24.282 1.00 82.62 665 PHE A O 1
ATOM 5288 N N . MET A 1 666 ? 51.428 1.520 -22.766 1.00 79.38 666 MET A N 1
ATOM 5289 C CA . MET A 1 666 ? 49.983 1.685 -22.767 1.00 79.38 666 MET A CA 1
ATOM 5290 C C . MET A 1 666 ? 49.658 2.917 -21.923 1.00 79.38 666 MET A C 1
ATOM 5292 O O . MET A 1 666 ? 49.995 2.954 -20.741 1.00 79.38 666 MET A O 1
ATOM 5296 N N . ALA A 1 667 ? 49.053 3.929 -22.543 1.00 77.12 667 ALA A N 1
ATOM 5297 C CA . ALA A 1 667 ? 48.548 5.087 -21.816 1.00 77.12 667 ALA A CA 1
ATOM 5298 C C . ALA A 1 667 ? 47.448 4.645 -20.846 1.00 77.12 667 ALA A C 1
ATOM 5300 O O . ALA A 1 667 ? 46.697 3.707 -21.141 1.00 77.12 667 ALA A O 1
ATOM 5301 N N . LEU A 1 668 ? 47.328 5.333 -19.711 1.00 79.38 668 LEU A N 1
ATOM 5302 C CA . LEU A 1 668 ? 46.208 5.086 -18.812 1.00 79.38 668 LEU A CA 1
ATOM 5303 C C . LEU A 1 668 ? 44.901 5.444 -19.529 1.00 79.38 668 LEU A C 1
ATOM 5305 O O . LEU A 1 668 ? 44.838 6.379 -20.332 1.00 79.38 668 LEU A O 1
ATOM 5309 N N . GLU A 1 669 ? 43.835 4.695 -19.248 1.00 75.75 669 GLU A N 1
ATOM 5310 C CA . GLU A 1 669 ? 42.560 4.860 -19.951 1.00 75.75 669 GLU A CA 1
ATOM 5311 C C . GLU A 1 669 ? 42.038 6.308 -19.851 1.00 75.75 669 GLU A C 1
ATOM 5313 O O . GLU A 1 669 ? 41.606 6.881 -20.854 1.00 75.75 669 GLU A O 1
ATOM 5318 N N . GLU A 1 670 ? 42.177 6.931 -18.677 1.00 75.38 670 GLU A N 1
ATOM 5319 C CA . GLU A 1 670 ? 41.796 8.327 -18.415 1.00 75.38 670 GLU A CA 1
ATOM 5320 C C . GLU A 1 670 ? 42.634 9.350 -19.201 1.00 75.38 670 GLU A C 1
ATOM 5322 O O . GLU A 1 670 ? 42.087 10.345 -19.680 1.00 75.38 670 GLU A O 1
ATOM 5327 N N . GLU A 1 671 ? 43.933 9.106 -19.405 1.00 80.12 671 GLU A N 1
ATOM 5328 C CA . GLU A 1 671 ? 44.794 9.971 -20.227 1.00 80.12 671 GLU A CA 1
ATOM 5329 C C . GLU A 1 671 ? 44.355 9.912 -21.695 1.00 80.12 671 GLU A C 1
ATOM 5331 O O . GLU A 1 671 ? 44.204 10.940 -22.356 1.00 80.12 671 GLU A O 1
ATOM 5336 N N . SER A 1 672 ? 44.051 8.707 -22.194 1.00 81.56 672 SER A N 1
ATOM 5337 C CA . SER A 1 672 ? 43.579 8.501 -23.570 1.00 81.56 672 SER A CA 1
ATOM 5338 C C . SER A 1 672 ? 42.209 9.139 -23.836 1.00 81.56 672 SER A C 1
ATOM 5340 O O . SER A 1 672 ? 41.932 9.626 -24.940 1.00 81.56 672 SER A O 1
ATOM 5342 N N . LYS A 1 673 ? 41.322 9.125 -22.832 1.00 84.75 673 LYS A N 1
ATOM 5343 C CA . LYS A 1 673 ? 40.020 9.799 -22.876 1.00 84.75 673 LYS A CA 1
ATOM 5344 C C . LYS A 1 673 ? 40.230 11.309 -22.876 1.00 84.75 673 LYS A C 1
ATOM 5346 O O . LYS A 1 673 ? 39.758 11.974 -23.796 1.00 84.75 673 LYS A O 1
ATOM 5351 N N . SER A 1 674 ? 41.024 11.823 -21.937 1.00 88.62 674 SER A N 1
ATOM 5352 C CA . SER A 1 674 ? 41.323 13.254 -21.817 1.00 88.62 674 SER A CA 1
ATOM 5353 C C . SER A 1 674 ? 41.947 13.820 -23.092 1.00 88.62 674 SER A C 1
ATOM 5355 O O . SER A 1 674 ? 41.476 14.837 -23.587 1.00 88.62 674 SER A O 1
ATOM 5357 N N . ALA A 1 675 ? 42.908 13.127 -23.711 1.00 86.44 675 ALA A N 1
ATOM 5358 C CA . ALA A 1 675 ? 43.533 13.564 -24.963 1.00 86.44 675 ALA A CA 1
ATOM 5359 C C . ALA A 1 675 ? 42.527 13.721 -26.123 1.00 86.44 675 ALA A C 1
ATOM 5361 O O . ALA A 1 675 ? 42.625 14.654 -26.926 1.00 86.44 675 ALA A O 1
ATOM 5362 N N . ARG A 1 676 ? 41.523 12.836 -26.214 1.00 87.75 676 ARG A N 1
ATOM 5363 C CA . ARG A 1 676 ? 40.451 12.945 -27.220 1.00 87.75 676 ARG A CA 1
ATOM 5364 C C . ARG A 1 676 ? 39.552 14.150 -26.958 1.00 87.75 676 ARG A C 1
ATOM 5366 O O . ARG A 1 676 ? 39.223 14.869 -27.904 1.00 87.75 676 ARG A O 1
ATOM 5373 N N . VAL A 1 677 ? 39.193 14.383 -25.695 1.00 91.62 677 VAL A N 1
ATOM 5374 C CA . VAL A 1 677 ? 38.380 15.540 -25.294 1.00 91.62 677 VAL A CA 1
ATOM 5375 C C . VAL A 1 677 ? 39.144 16.843 -25.542 1.00 91.62 677 VAL A C 1
ATOM 5377 O O . VAL A 1 677 ? 38.594 17.743 -26.171 1.00 91.62 677 VAL A O 1
ATOM 5380 N N . ILE A 1 678 ? 40.427 16.917 -25.171 1.00 91.44 678 ILE A N 1
ATOM 5381 C CA . ILE A 1 678 ? 41.309 18.065 -25.442 1.00 91.44 678 ILE A CA 1
ATOM 5382 C C . ILE A 1 678 ? 41.369 18.352 -26.941 1.00 91.44 678 ILE A C 1
ATOM 5384 O O . ILE A 1 678 ? 41.173 19.489 -27.355 1.00 91.44 678 ILE A O 1
ATOM 5388 N N . ARG A 1 679 ? 41.566 17.333 -27.788 1.00 91.56 679 ARG A N 1
ATOM 5389 C CA . ARG A 1 679 ? 41.596 17.523 -29.246 1.00 91.56 679 ARG A CA 1
ATOM 5390 C C . ARG A 1 679 ? 40.283 18.096 -29.787 1.00 91.56 679 ARG A C 1
ATOM 5392 O O . ARG A 1 679 ? 40.327 18.995 -30.628 1.00 91.56 679 ARG A O 1
ATOM 5399 N N . LYS A 1 680 ? 39.135 17.571 -29.338 1.00 90.31 680 LYS A N 1
ATOM 5400 C CA . LYS A 1 680 ? 37.809 18.086 -29.727 1.00 90.31 680 LYS A CA 1
ATOM 5401 C C . LYS A 1 680 ? 37.662 19.541 -29.274 1.00 90.31 680 LYS A C 1
ATOM 5403 O O . LYS A 1 680 ? 37.374 20.399 -30.103 1.00 90.31 680 LYS A O 1
ATOM 5408 N N . CYS A 1 681 ? 37.959 19.810 -28.004 1.00 92.12 681 CYS A N 1
ATOM 5409 C CA . CYS A 1 681 ? 37.890 21.133 -27.393 1.00 92.12 681 CYS A CA 1
ATOM 5410 C C . CYS A 1 681 ? 38.760 22.154 -28.139 1.00 92.12 681 CYS A C 1
ATOM 5412 O O . CYS A 1 681 ? 38.244 23.126 -28.685 1.00 92.12 681 CYS A O 1
ATOM 5414 N N . SER A 1 682 ? 40.056 21.875 -28.286 1.00 91.44 682 SER A N 1
ATOM 5415 C CA . SER A 1 682 ? 40.997 22.736 -29.003 1.00 91.44 682 SER A CA 1
ATOM 5416 C C . SER A 1 682 ? 40.586 22.961 -30.457 1.00 91.44 682 SER A C 1
ATOM 5418 O O . SER A 1 682 ? 40.756 24.061 -30.972 1.00 91.44 682 SER A O 1
ATOM 5420 N N . SER A 1 683 ? 40.039 21.959 -31.152 1.00 91.25 683 SER A N 1
ATOM 5421 C CA . SER A 1 683 ? 39.579 22.136 -32.536 1.00 91.25 683 SER A CA 1
ATOM 5422 C C . SER A 1 683 ? 38.397 23.103 -32.637 1.00 91.25 683 SER A C 1
ATOM 5424 O O . SER A 1 683 ? 38.383 23.953 -33.529 1.00 91.25 683 SER A O 1
ATOM 5426 N N . VAL A 1 684 ? 37.404 22.957 -31.759 1.00 90.81 684 VAL A N 1
ATOM 5427 C CA . VAL A 1 684 ? 36.190 23.786 -31.759 1.00 90.81 684 VAL A CA 1
ATOM 5428 C C . VAL A 1 684 ? 36.519 25.202 -31.289 1.00 90.81 684 VAL A C 1
ATOM 5430 O O . VAL A 1 684 ? 36.217 26.151 -32.006 1.00 90.81 684 VAL A O 1
ATOM 5433 N N . LEU A 1 685 ? 37.236 25.356 -30.170 1.00 89.62 685 LEU A N 1
ATOM 5434 C CA . LEU A 1 685 ? 37.624 26.667 -29.638 1.00 89.62 685 LEU A CA 1
ATOM 5435 C C . LEU A 1 685 ? 38.531 27.444 -30.596 1.00 8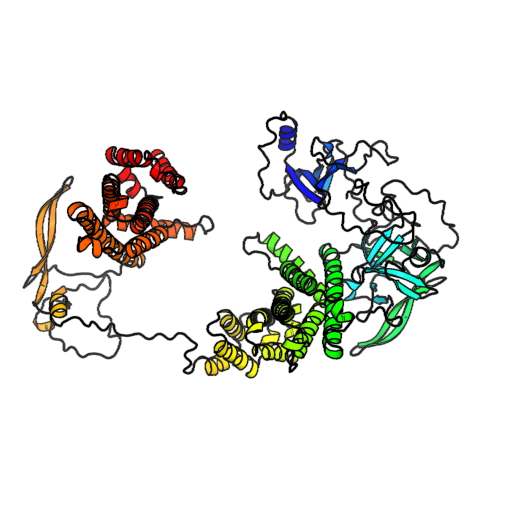9.62 685 LEU A C 1
ATOM 5437 O O . LEU A 1 685 ? 38.315 28.632 -30.802 1.00 89.62 685 LEU A O 1
ATOM 5441 N N . ASN A 1 686 ? 39.501 26.799 -31.256 1.00 90.38 686 ASN A N 1
ATOM 5442 C CA . ASN A 1 686 ? 40.331 27.493 -32.247 1.00 90.38 686 ASN A CA 1
ATOM 5443 C C . ASN A 1 686 ? 39.527 27.951 -33.470 1.00 90.38 686 ASN A C 1
ATOM 5445 O O . ASN A 1 686 ? 39.809 29.014 -34.024 1.00 90.38 686 ASN A O 1
ATOM 5449 N N . ARG A 1 687 ? 38.550 27.154 -33.925 1.00 91.50 687 ARG A N 1
ATOM 5450 C CA . ARG A 1 687 ? 37.650 27.565 -35.013 1.00 91.50 687 ARG A CA 1
ATOM 5451 C C . ARG A 1 687 ? 36.794 28.743 -34.565 1.00 91.50 687 ARG A C 1
ATOM 5453 O O . ARG A 1 687 ? 36.658 29.707 -35.310 1.00 91.50 687 ARG A O 1
ATOM 5460 N N . PHE A 1 688 ? 36.294 28.679 -33.338 1.00 91.25 688 PHE A N 1
ATOM 5461 C CA . PHE A 1 688 ? 35.465 29.717 -32.760 1.00 91.25 688 PHE A CA 1
ATOM 5462 C C . PHE A 1 688 ? 36.220 31.039 -32.590 1.00 91.25 688 PHE A C 1
ATOM 5464 O O . PHE A 1 688 ? 35.774 32.062 -33.093 1.00 91.25 688 PHE A O 1
ATOM 5471 N N . LEU A 1 689 ? 37.419 31.006 -32.005 1.00 89.38 689 LEU A N 1
ATOM 5472 C CA . LEU A 1 689 ? 38.302 32.165 -31.854 1.00 89.38 689 LEU A CA 1
ATOM 5473 C C . LEU A 1 689 ? 38.632 32.833 -33.193 1.00 89.38 689 LEU A C 1
ATOM 5475 O O . LEU A 1 689 ? 38.601 34.058 -33.284 1.00 89.38 689 LEU A O 1
ATOM 5479 N N . LYS A 1 690 ? 38.920 32.040 -34.235 1.00 89.31 690 LYS A N 1
ATOM 5480 C CA . LYS A 1 690 ? 39.132 32.564 -35.595 1.00 89.31 690 LYS A CA 1
ATOM 5481 C C . LYS A 1 690 ? 37.872 33.211 -36.159 1.00 89.31 690 LYS A C 1
ATOM 5483 O O . LYS A 1 690 ? 37.970 34.246 -36.807 1.00 89.31 690 LYS A O 1
ATOM 5488 N N . GLY A 1 691 ? 36.708 32.617 -35.906 1.00 88.44 691 GLY A N 1
ATOM 5489 C CA . GLY A 1 691 ? 35.426 33.193 -36.290 1.00 88.44 691 GLY A CA 1
ATOM 5490 C C . GLY A 1 691 ? 35.164 34.532 -35.604 1.00 88.44 691 GLY A C 1
ATOM 5491 O O . GLY A 1 691 ? 34.761 35.472 -36.278 1.00 88.44 691 GLY A O 1
ATOM 5492 N N . ILE A 1 692 ? 35.446 34.649 -34.302 1.00 87.19 692 ILE A N 1
ATOM 5493 C CA . ILE A 1 692 ? 35.304 35.905 -33.546 1.00 87.19 692 ILE A CA 1
ATOM 5494 C C . ILE A 1 692 ? 36.234 36.987 -34.110 1.00 87.19 692 ILE A C 1
ATOM 5496 O O . ILE A 1 692 ? 35.792 38.108 -34.350 1.00 87.19 692 ILE A O 1
ATOM 5500 N N . ASP A 1 693 ? 37.497 36.648 -34.394 1.00 86.69 693 ASP A N 1
ATOM 5501 C CA . ASP A 1 693 ? 38.438 37.584 -35.026 1.00 86.69 693 ASP A CA 1
ATOM 5502 C C . ASP A 1 693 ? 37.939 38.046 -36.401 1.00 86.69 693 ASP A C 1
ATOM 5504 O O . ASP A 1 693 ? 38.066 39.216 -36.766 1.00 86.69 693 ASP A O 1
ATOM 5508 N N . ALA A 1 694 ? 37.362 37.134 -37.181 1.00 85.75 694 ALA A N 1
ATOM 5509 C CA . ALA A 1 694 ? 36.826 37.447 -38.496 1.00 85.75 694 ALA A CA 1
ATOM 5510 C C . ALA A 1 694 ? 35.553 38.307 -38.403 1.00 85.75 694 ALA A C 1
ATOM 5512 O O . ALA A 1 694 ? 35.407 39.268 -39.154 1.00 85.75 694 ALA A O 1
ATOM 5513 N N . LEU A 1 695 ? 34.678 38.040 -37.430 1.00 83.88 695 LEU A N 1
ATOM 5514 C CA . LEU A 1 695 ? 33.502 38.859 -37.136 1.00 83.88 695 LEU A CA 1
ATOM 5515 C C . LEU A 1 695 ? 33.898 40.290 -36.743 1.00 83.88 695 LEU A C 1
ATOM 5517 O O . LEU A 1 695 ? 33.286 41.244 -37.222 1.00 83.88 695 LEU A O 1
ATOM 5521 N N . GLN A 1 696 ? 34.948 40.451 -35.933 1.00 81.81 696 GLN A N 1
ATOM 5522 C CA . GLN A 1 696 ? 35.453 41.762 -35.518 1.00 81.81 696 GLN A CA 1
ATOM 5523 C C . GLN A 1 696 ? 36.032 42.576 -36.689 1.00 81.81 696 GLN A C 1
ATOM 5525 O O . GLN A 1 696 ? 35.862 43.794 -36.737 1.00 81.81 696 GLN A O 1
ATOM 5530 N N . ASN A 1 697 ? 36.727 41.921 -37.625 1.00 80.88 697 ASN A N 1
ATOM 5531 C CA . ASN A 1 697 ? 37.460 42.596 -38.704 1.00 80.88 697 ASN A CA 1
ATOM 5532 C C . ASN A 1 697 ? 36.657 42.746 -40.009 1.00 80.88 697 ASN A C 1
ATOM 5534 O O . ASN A 1 697 ? 36.849 43.718 -40.740 1.00 80.88 697 ASN A O 1
ATOM 5538 N N . GLU A 1 698 ? 35.781 41.791 -40.320 1.00 79.81 698 GLU A N 1
ATOM 5539 C CA . GLU A 1 698 ? 35.080 41.669 -41.609 1.00 79.81 698 GLU A CA 1
ATOM 5540 C C . GLU A 1 698 ? 33.544 41.697 -41.466 1.00 79.81 698 GLU A C 1
ATOM 5542 O O . GLU A 1 698 ? 32.826 41.787 -42.467 1.00 79.81 698 GLU A O 1
ATOM 5547 N N . GLY A 1 699 ? 33.022 41.657 -40.234 1.00 73.50 699 GLY A N 1
ATOM 5548 C CA . GLY A 1 699 ? 31.589 41.649 -39.937 1.00 73.50 699 GLY A CA 1
ATOM 5549 C C . GLY A 1 699 ? 30.896 40.318 -40.255 1.00 73.50 699 GLY A C 1
ATOM 5550 O O . GLY A 1 699 ? 31.519 39.315 -40.602 1.00 73.50 699 GLY A O 1
ATOM 5551 N N . HIS A 1 700 ? 29.562 40.309 -40.171 1.00 73.31 700 HIS A N 1
ATOM 5552 C CA . HIS A 1 700 ? 28.728 39.097 -40.269 1.00 73.31 700 HIS A CA 1
ATOM 5553 C C . HIS A 1 700 ? 28.806 38.352 -41.625 1.00 73.31 700 HIS A C 1
ATOM 5555 O O . HIS A 1 700 ? 28.306 37.238 -41.766 1.00 73.31 700 HIS A O 1
ATOM 5561 N N . HIS A 1 701 ? 29.428 38.956 -42.642 1.00 71.94 701 HIS A N 1
ATOM 5562 C CA . HIS A 1 701 ? 29.579 38.374 -43.980 1.00 71.94 701 HIS A CA 1
ATOM 5563 C C . HIS A 1 701 ? 30.864 37.546 -44.135 1.00 71.94 701 HIS A C 1
ATOM 5565 O O . HIS A 1 701 ? 31.134 37.040 -45.227 1.00 71.94 701 HIS A O 1
ATOM 5571 N N . SER A 1 702 ? 31.670 37.417 -43.075 1.00 80.81 702 SER A N 1
ATOM 5572 C CA . SER A 1 702 ? 32.903 36.639 -43.132 1.00 80.81 702 SER A CA 1
ATOM 5573 C C . SER A 1 702 ? 32.631 35.148 -43.335 1.00 80.81 702 SER A C 1
ATOM 5575 O O . SER A 1 702 ? 31.817 34.533 -42.641 1.00 80.81 702 SER A O 1
ATOM 5577 N N . ALA A 1 703 ? 33.378 34.540 -44.257 1.00 79.25 703 ALA A N 1
ATOM 5578 C CA . ALA A 1 703 ? 33.316 33.106 -44.515 1.00 79.25 703 ALA A CA 1
ATOM 5579 C C . ALA A 1 703 ? 33.795 32.267 -43.318 1.00 79.25 703 ALA A C 1
ATOM 5581 O O . ALA A 1 703 ? 33.374 31.119 -43.178 1.00 79.25 703 ALA A O 1
ATOM 5582 N N . ASP A 1 704 ? 34.661 32.821 -42.465 1.00 82.75 704 ASP A N 1
ATOM 5583 C CA . ASP A 1 704 ? 35.158 32.128 -41.276 1.00 82.75 704 ASP A CA 1
ATOM 5584 C C . ASP A 1 704 ? 34.181 32.235 -40.095 1.00 82.75 704 ASP A C 1
ATOM 5586 O O . ASP A 1 704 ? 34.050 31.266 -39.349 1.00 82.75 704 ASP A O 1
ATOM 5590 N N . TRP A 1 705 ? 33.413 33.329 -39.983 1.00 87.00 705 TRP A N 1
ATOM 5591 C CA . TRP A 1 705 ? 32.282 33.416 -39.044 1.00 87.00 705 TRP A CA 1
ATOM 5592 C C . TRP A 1 705 ? 31.138 32.477 -39.449 1.00 87.00 705 TRP A C 1
ATOM 5594 O O . TRP A 1 705 ? 30.631 31.733 -38.620 1.00 87.00 705 TRP A O 1
ATOM 5604 N N . ALA A 1 706 ? 30.808 32.400 -40.743 1.00 82.06 706 ALA A N 1
ATOM 5605 C CA . ALA A 1 706 ? 29.769 31.498 -41.257 1.00 82.06 706 ALA A CA 1
ATOM 5606 C C . ALA A 1 706 ? 30.069 29.995 -41.054 1.00 82.06 706 ALA A C 1
ATOM 5608 O O . ALA A 1 706 ? 29.194 29.154 -41.248 1.00 82.06 706 ALA A O 1
ATOM 5609 N N . ARG A 1 707 ? 31.312 29.640 -40.702 1.00 84.25 707 ARG A N 1
ATOM 5610 C CA . ARG A 1 707 ? 31.747 28.268 -40.382 1.00 84.25 707 ARG A CA 1
ATOM 5611 C C . ARG A 1 707 ? 31.690 27.945 -38.889 1.00 84.25 707 ARG A C 1
ATOM 5613 O O . ARG A 1 707 ? 32.012 26.815 -38.512 1.00 84.25 707 ARG A O 1
ATOM 5620 N N . VAL A 1 708 ? 31.360 28.920 -38.047 1.00 87.31 708 VAL A N 1
ATOM 5621 C CA . VAL A 1 708 ? 31.152 28.710 -36.616 1.00 87.31 708 VAL A CA 1
ATOM 5622 C C . VAL A 1 708 ? 29.745 28.171 -36.405 1.00 87.31 708 VAL A C 1
ATOM 5624 O O . VAL A 1 708 ? 28.768 28.803 -36.790 1.00 87.31 708 VAL A O 1
ATOM 5627 N N . ASP A 1 709 ? 29.654 27.014 -35.757 1.00 89.81 709 ASP A N 1
ATOM 5628 C CA . ASP A 1 709 ? 28.396 26.472 -35.258 1.00 89.81 709 ASP A CA 1
ATOM 5629 C C . ASP A 1 709 ? 28.307 26.751 -33.753 1.00 89.81 709 ASP A C 1
ATOM 5631 O O . ASP A 1 709 ? 29.024 26.147 -32.952 1.00 89.81 709 ASP A O 1
ATOM 5635 N N . LEU A 1 710 ? 27.456 27.703 -33.368 1.00 88.31 710 LEU A N 1
ATOM 5636 C CA . LEU A 1 710 ? 27.284 28.084 -31.966 1.00 88.31 710 LEU A CA 1
ATOM 5637 C C . LEU A 1 710 ? 26.628 26.973 -31.134 1.00 88.31 710 LEU A C 1
ATOM 5639 O O . LEU A 1 710 ? 26.922 26.875 -29.946 1.00 88.31 710 LEU A O 1
ATOM 5643 N N . ASN A 1 711 ? 25.829 26.088 -31.743 1.00 90.00 711 ASN A N 1
ATOM 5644 C CA . ASN A 1 711 ? 25.273 24.925 -31.045 1.00 90.00 711 ASN A CA 1
ATOM 5645 C C . ASN A 1 711 ? 26.365 23.890 -30.748 1.00 90.00 711 ASN A C 1
ATOM 5647 O O . ASN A 1 711 ? 26.372 23.289 -29.676 1.00 90.00 711 ASN A O 1
ATOM 5651 N N . GLU A 1 712 ? 27.326 23.707 -31.663 1.00 92.88 712 GLU A N 1
ATOM 5652 C CA . GLU A 1 712 ? 28.502 22.857 -31.420 1.00 92.88 712 GLU A CA 1
ATOM 5653 C C . GLU A 1 7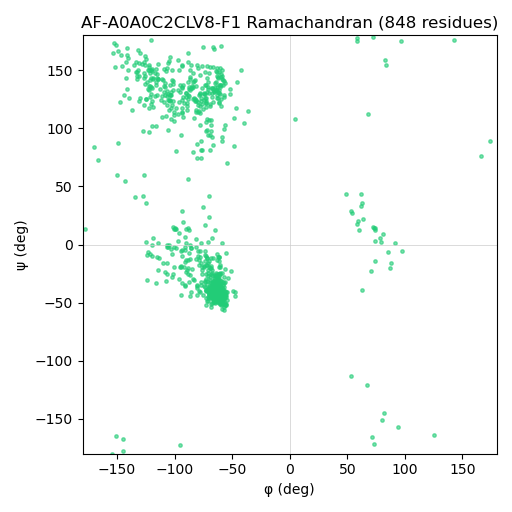12 ? 29.350 23.404 -30.258 1.00 92.88 712 GLU A C 1
ATOM 5655 O O . GLU A 1 712 ? 29.844 22.630 -29.435 1.00 92.88 712 GLU A O 1
ATOM 5660 N N . VAL A 1 713 ? 29.496 24.733 -30.166 1.00 92.25 713 VAL A N 1
ATOM 5661 C CA . VAL A 1 713 ? 30.215 25.400 -29.068 1.00 92.25 713 VAL A CA 1
ATOM 5662 C C . VAL A 1 713 ? 29.465 25.250 -27.745 1.00 92.25 713 VAL A C 1
ATOM 5664 O O . VAL A 1 713 ? 30.076 24.812 -26.773 1.00 92.25 713 VAL A O 1
ATOM 5667 N N . LEU A 1 714 ? 28.163 25.552 -27.701 1.00 90.25 714 LEU A N 1
ATOM 5668 C CA . LEU A 1 714 ? 27.330 25.383 -26.503 1.00 90.25 714 LEU A CA 1
ATOM 5669 C C . LEU A 1 714 ? 27.383 23.945 -25.995 1.00 90.25 714 LEU A C 1
ATOM 5671 O O . LEU A 1 714 ? 27.716 23.709 -24.833 1.00 90.25 714 LEU A O 1
ATOM 5675 N N . LYS A 1 715 ? 27.167 22.977 -26.893 1.00 91.25 715 LYS A N 1
ATOM 5676 C CA . LYS A 1 715 ? 27.160 21.569 -26.512 1.00 91.25 715 LYS A CA 1
ATOM 5677 C C . LYS A 1 715 ? 28.513 21.108 -25.976 1.00 91.25 715 LYS A C 1
ATOM 5679 O O . LYS A 1 715 ? 28.580 20.358 -25.007 1.00 91.25 715 LYS A O 1
ATOM 5684 N N . LEU A 1 716 ? 29.608 21.581 -26.574 1.00 93.06 716 LEU A N 1
ATOM 5685 C CA . LEU A 1 716 ? 30.946 21.320 -26.053 1.00 93.06 716 LEU A CA 1
ATOM 5686 C C . LEU A 1 716 ? 31.123 21.878 -24.634 1.00 93.06 716 LEU A C 1
ATOM 5688 O O . LEU A 1 716 ? 31.746 21.211 -23.811 1.00 93.06 716 LEU A O 1
ATOM 5692 N N . MET A 1 717 ? 30.626 23.083 -24.350 1.00 89.75 717 MET A N 1
ATOM 5693 C CA . MET A 1 717 ? 30.768 23.685 -23.025 1.00 89.75 717 MET A CA 1
ATOM 5694 C C . MET A 1 717 ? 29.984 22.916 -21.959 1.00 89.75 717 MET A C 1
ATOM 5696 O O . MET A 1 717 ? 30.545 22.643 -20.900 1.00 89.75 717 MET A O 1
ATOM 5700 N N . GLU A 1 718 ? 28.745 22.508 -22.248 1.00 89.62 718 GLU A N 1
ATOM 5701 C CA . GLU A 1 718 ? 27.952 21.639 -21.364 1.00 89.62 718 GLU A CA 1
ATOM 5702 C C . GLU A 1 718 ? 28.693 20.336 -21.048 1.00 89.62 718 GLU A C 1
ATOM 5704 O O . GLU A 1 718 ? 28.907 20.001 -19.881 1.00 89.62 718 GLU A O 1
ATOM 5709 N N . ASP A 1 719 ? 29.149 19.641 -22.098 1.00 92.81 719 ASP A N 1
ATOM 5710 C CA . ASP A 1 719 ? 29.859 18.371 -21.971 1.00 92.81 719 ASP A CA 1
ATOM 5711 C C . ASP A 1 719 ? 31.137 18.542 -21.125 1.00 92.81 719 ASP A C 1
ATOM 5713 O O . ASP A 1 719 ? 31.496 17.663 -20.342 1.00 92.81 719 ASP A O 1
ATOM 5717 N N . LEU A 1 720 ? 31.842 19.675 -21.257 1.00 92.69 720 LEU A N 1
ATOM 5718 C CA . LEU A 1 720 ? 33.043 19.970 -20.472 1.00 92.69 720 LEU A CA 1
ATOM 5719 C C . LEU A 1 720 ? 32.725 20.315 -19.011 1.00 92.69 720 LEU A C 1
ATOM 5721 O O . LEU A 1 720 ? 33.458 19.881 -18.122 1.00 92.69 720 LEU A O 1
ATOM 5725 N N . ILE A 1 721 ? 31.653 21.062 -18.742 1.00 88.00 721 ILE A N 1
ATOM 5726 C CA . ILE A 1 721 ? 31.213 21.365 -17.372 1.00 88.00 721 ILE A CA 1
ATOM 5727 C C . ILE A 1 721 ? 30.858 20.066 -16.640 1.00 88.00 721 ILE A C 1
ATOM 5729 O O . ILE A 1 721 ? 31.303 19.857 -15.509 1.00 88.00 721 ILE A O 1
ATOM 5733 N N . GLU A 1 722 ? 30.134 19.161 -17.300 1.00 89.44 722 GLU A N 1
ATOM 5734 C CA . GLU A 1 722 ? 29.834 17.833 -16.764 1.00 89.44 722 GLU A CA 1
ATOM 5735 C C . GLU A 1 722 ? 31.115 16.997 -16.579 1.00 89.44 722 GLU A C 1
ATOM 5737 O O . GLU A 1 722 ? 31.311 16.374 -15.531 1.00 89.44 722 GLU A O 1
ATOM 5742 N N . TYR A 1 723 ? 32.043 17.042 -17.544 1.00 92.31 723 TYR A N 1
ATOM 5743 C CA . TYR A 1 723 ? 33.325 16.326 -17.490 1.00 92.31 723 TYR A CA 1
ATOM 5744 C C . TYR A 1 723 ? 34.207 16.721 -16.288 1.00 92.31 723 TYR A C 1
ATOM 5746 O O . TYR A 1 723 ? 34.954 15.884 -15.759 1.00 92.31 723 TYR A O 1
ATOM 5754 N N . PHE A 1 724 ? 34.104 17.978 -15.841 1.00 90.88 724 PHE A N 1
ATOM 5755 C CA . PHE A 1 724 ? 34.792 18.529 -14.664 1.00 90.88 724 PHE A CA 1
ATOM 5756 C C . PHE A 1 724 ? 33.907 18.638 -13.410 1.00 90.88 724 PHE A C 1
ATOM 5758 O O . PHE A 1 724 ? 34.278 19.315 -12.444 1.00 90.88 724 PHE A O 1
ATOM 5765 N N . SER A 1 725 ? 32.752 17.968 -13.396 1.00 86.12 725 SER A N 1
ATOM 5766 C CA . SER A 1 725 ? 31.862 17.945 -12.236 1.00 86.12 725 SER A CA 1
ATOM 5767 C C . SER A 1 725 ? 32.546 17.369 -10.991 1.00 86.12 725 SER A C 1
ATOM 5769 O O . SER A 1 725 ? 33.396 16.473 -11.041 1.00 86.12 725 SER A O 1
ATOM 5771 N N . GLN A 1 726 ? 32.194 17.933 -9.837 1.00 81.25 726 GLN A N 1
ATOM 5772 C CA . GLN A 1 726 ? 32.733 17.503 -8.551 1.00 81.25 726 GLN A CA 1
ATOM 5773 C C . GLN A 1 726 ? 32.049 16.202 -8.090 1.00 81.25 726 GLN A C 1
ATOM 5775 O O . GLN A 1 726 ? 30.854 16.032 -8.334 1.00 81.25 726 GLN A O 1
ATOM 5780 N N . PRO A 1 727 ? 32.763 15.296 -7.395 1.00 82.44 727 PRO A N 1
ATOM 5781 C CA . PRO A 1 727 ? 32.147 14.121 -6.774 1.00 82.44 727 PRO A CA 1
ATOM 5782 C C . PRO A 1 727 ? 31.051 14.519 -5.769 1.00 82.44 727 PRO A C 1
ATOM 5784 O O . PRO A 1 727 ? 31.234 15.486 -5.029 1.00 82.44 727 PRO A O 1
ATOM 5787 N N . SER A 1 728 ? 29.945 13.765 -5.726 1.00 77.12 728 SER A N 1
ATOM 5788 C CA . SER A 1 728 ? 28.825 14.008 -4.799 1.00 77.12 728 SER A CA 1
ATOM 5789 C C . SER A 1 728 ? 29.233 13.771 -3.337 1.00 77.12 728 SER A C 1
ATOM 5791 O O . SER A 1 728 ? 30.135 12.979 -3.041 1.00 77.12 728 SER A O 1
ATOM 5793 N N . ASP A 1 729 ? 28.559 14.455 -2.410 1.00 71.19 729 ASP A N 1
ATOM 5794 C CA . ASP A 1 729 ? 28.786 14.304 -0.972 1.00 71.19 729 ASP A CA 1
ATOM 5795 C C . ASP A 1 729 ? 28.226 12.997 -0.387 1.00 71.19 729 ASP A C 1
ATOM 5797 O O . ASP A 1 729 ? 28.660 12.598 0.690 1.00 71.19 729 ASP A O 1
ATOM 5801 N N . GLU A 1 730 ? 27.366 12.294 -1.126 1.00 73.62 730 GLU A N 1
ATOM 5802 C CA . GLU A 1 730 ? 26.712 11.035 -0.726 1.00 73.62 730 GLU A CA 1
ATOM 5803 C C . GLU A 1 730 ? 27.551 9.771 -1.008 1.00 73.62 730 GLU A C 1
ATOM 5805 O O . GLU A 1 730 ? 27.137 8.660 -0.687 1.00 73.62 730 GLU A O 1
ATOM 5810 N N . GLN A 1 731 ? 28.729 9.915 -1.625 1.00 71.62 731 GLN A N 1
ATOM 5811 C CA . GLN A 1 731 ? 29.577 8.791 -2.043 1.00 71.62 731 GLN A CA 1
ATOM 5812 C C . GLN A 1 731 ? 30.515 8.308 -0.929 1.00 71.62 731 GLN A C 1
ATOM 5814 O O . GLN A 1 731 ? 30.981 9.104 -0.109 1.00 71.62 731 GLN A O 1
ATOM 5819 N N . ASP A 1 732 ? 30.856 7.014 -0.950 1.00 83.31 732 ASP A N 1
ATOM 5820 C CA . ASP A 1 732 ? 31.830 6.427 -0.026 1.00 83.31 732 ASP A CA 1
ATOM 5821 C C . ASP A 1 732 ? 33.212 7.107 -0.128 1.00 83.31 732 ASP A C 1
ATOM 5823 O O . ASP A 1 732 ? 33.618 7.616 -1.181 1.00 83.31 732 ASP A O 1
ATOM 5827 N N . PHE A 1 733 ? 33.955 7.128 0.983 1.00 76.12 733 PHE A N 1
ATOM 5828 C CA . PHE A 1 733 ? 35.214 7.864 1.103 1.00 76.12 733 PHE A CA 1
ATOM 5829 C C . PHE A 1 733 ? 36.283 7.412 0.091 1.00 76.12 733 PHE A C 1
ATOM 5831 O O . PHE A 1 733 ? 36.987 8.263 -0.466 1.00 76.12 733 PHE A O 1
ATOM 5838 N N . GLU A 1 734 ? 36.411 6.107 -0.185 1.00 79.56 734 GLU A N 1
ATOM 5839 C CA . GLU A 1 734 ? 37.427 5.594 -1.120 1.00 79.56 734 GLU A CA 1
ATOM 5840 C C . GLU A 1 734 ? 37.090 5.927 -2.583 1.00 79.56 734 GLU A C 1
ATOM 5842 O O . GLU A 1 734 ? 37.966 6.338 -3.361 1.00 79.56 734 GLU A O 1
ATOM 5847 N N . GLU A 1 735 ? 35.811 5.829 -2.954 1.00 78.62 735 GLU A N 1
ATOM 5848 C CA . GLU A 1 735 ? 35.321 6.204 -4.284 1.00 78.62 735 GLU A CA 1
ATOM 5849 C C . GLU A 1 735 ? 35.470 7.707 -4.523 1.00 78.62 735 GLU A C 1
ATOM 5851 O O . GLU A 1 735 ? 35.988 8.136 -5.564 1.00 78.62 735 GLU A O 1
ATOM 5856 N N . LYS A 1 736 ? 35.106 8.513 -3.520 1.00 80.69 736 LYS A N 1
ATOM 5857 C CA . LYS A 1 736 ? 35.261 9.968 -3.535 1.00 80.69 736 LYS A CA 1
ATOM 5858 C C . LYS A 1 736 ? 36.727 10.358 -3.723 1.00 80.69 736 LYS A C 1
ATOM 5860 O O . LYS A 1 736 ? 37.044 11.178 -4.588 1.00 80.69 736 LYS A O 1
ATOM 5865 N N . GLN A 1 737 ? 37.652 9.728 -2.993 1.00 82.50 737 GLN A N 1
ATOM 5866 C CA . GLN A 1 737 ? 39.085 10.003 -3.122 1.00 82.50 737 GLN A CA 1
ATOM 5867 C C . GLN A 1 737 ? 39.634 9.627 -4.509 1.00 82.50 737 GLN A C 1
ATOM 5869 O O . GLN A 1 737 ? 40.450 10.362 -5.074 1.00 82.50 737 GLN A O 1
ATOM 5874 N N . THR A 1 738 ? 39.178 8.511 -5.078 1.00 83.56 738 THR A N 1
ATOM 5875 C CA . THR A 1 738 ? 39.580 8.061 -6.420 1.00 83.56 738 THR A CA 1
ATOM 5876 C C . THR A 1 738 ? 39.089 9.023 -7.502 1.00 83.56 738 THR A C 1
ATOM 5878 O O . THR A 1 738 ? 39.875 9.446 -8.355 1.00 83.56 738 THR A O 1
ATOM 5881 N N . ARG A 1 739 ? 37.824 9.459 -7.426 1.00 84.38 739 ARG A N 1
ATOM 5882 C CA . ARG A 1 739 ? 37.260 10.447 -8.357 1.00 84.38 739 ARG A CA 1
ATOM 5883 C C . ARG A 1 739 ? 37.943 11.810 -8.254 1.00 84.38 739 ARG A C 1
ATOM 5885 O O . ARG A 1 739 ? 38.214 12.414 -9.287 1.00 84.38 739 ARG A O 1
ATOM 5892 N N . PHE A 1 740 ? 38.312 12.264 -7.054 1.00 85.69 740 PHE A N 1
ATOM 5893 C CA . PHE A 1 740 ? 39.089 13.500 -6.892 1.00 85.69 740 PHE A CA 1
ATOM 5894 C C . PHE A 1 740 ? 40.476 13.431 -7.541 1.00 85.69 740 PHE A C 1
ATOM 5896 O O . PHE A 1 740 ? 40.920 14.411 -8.140 1.00 85.69 740 PHE A O 1
ATOM 5903 N N . ARG A 1 741 ? 41.169 12.286 -7.452 1.00 84.56 741 ARG A N 1
ATOM 5904 C CA . ARG A 1 741 ? 42.463 12.093 -8.133 1.00 84.56 741 ARG A CA 1
ATOM 5905 C C . ARG A 1 741 ? 42.303 12.131 -9.653 1.00 84.56 741 ARG A C 1
ATOM 5907 O O . ARG A 1 741 ? 43.091 12.798 -10.318 1.00 84.56 741 ARG A O 1
ATOM 5914 N N . ALA A 1 742 ? 41.276 11.465 -10.183 1.00 85.44 742 ALA A N 1
ATOM 5915 C CA . ALA A 1 742 ? 40.976 11.479 -11.613 1.00 85.44 742 ALA A CA 1
ATOM 5916 C C . ALA A 1 742 ? 40.616 12.891 -12.105 1.00 85.44 742 ALA A C 1
ATOM 5918 O O . ALA A 1 742 ? 41.167 13.347 -13.103 1.00 85.44 742 ALA A O 1
ATOM 5919 N N . LEU A 1 743 ? 39.768 13.619 -11.368 1.00 90.31 743 LEU A N 1
ATOM 5920 C CA . LEU A 1 743 ? 39.408 15.005 -11.676 1.00 90.31 743 LEU A CA 1
ATOM 5921 C C . LEU A 1 743 ? 40.643 15.914 -11.726 1.00 90.31 743 LEU A C 1
ATOM 5923 O O . LEU A 1 743 ? 40.824 16.641 -12.701 1.00 90.31 743 LEU A O 1
ATOM 5927 N N . ARG A 1 744 ? 41.525 15.821 -10.721 1.00 87.00 744 ARG A N 1
ATOM 5928 C CA . ARG A 1 744 ? 42.771 16.597 -10.685 1.00 87.00 744 ARG A CA 1
ATOM 5929 C C . ARG A 1 744 ? 43.664 16.289 -11.887 1.00 87.00 744 ARG A C 1
ATOM 5931 O O . ARG A 1 744 ? 44.119 17.212 -12.547 1.00 87.00 744 ARG A O 1
ATOM 5938 N N . SER A 1 745 ? 43.841 15.010 -12.218 1.00 87.44 745 SER A N 1
ATOM 5939 C CA . SER A 1 745 ? 44.635 14.592 -13.380 1.00 87.44 745 SER A CA 1
ATOM 5940 C C . SER A 1 745 ? 44.098 15.171 -14.696 1.00 87.44 745 SER A C 1
ATOM 5942 O O . SER A 1 745 ? 44.877 15.669 -15.503 1.00 87.44 745 SER A O 1
ATOM 5944 N N . ARG A 1 746 ? 42.772 15.192 -14.900 1.00 90.38 746 ARG A N 1
ATOM 5945 C CA . ARG A 1 746 ? 42.160 15.829 -16.083 1.00 90.38 746 ARG A CA 1
ATOM 5946 C C . ARG A 1 746 ? 42.420 17.334 -16.114 1.00 90.38 746 ARG A C 1
ATOM 5948 O O . ARG A 1 746 ? 42.760 17.870 -17.164 1.00 90.38 746 ARG A O 1
ATOM 5955 N N . GLN A 1 747 ? 42.248 18.013 -14.978 1.00 90.12 747 GLN A N 1
ATOM 5956 C CA . GLN A 1 747 ? 42.479 19.456 -14.854 1.00 90.12 747 GLN A CA 1
ATOM 5957 C C . GLN A 1 747 ? 43.941 19.824 -15.151 1.00 90.12 747 GLN A C 1
ATOM 5959 O O . GLN A 1 747 ? 44.181 20.822 -15.831 1.00 90.12 747 GLN A O 1
ATOM 5964 N N . ASP A 1 748 ? 44.895 19.010 -14.692 1.00 88.25 748 ASP A N 1
ATOM 5965 C CA . ASP A 1 748 ? 46.327 19.202 -14.945 1.00 88.25 748 ASP A CA 1
ATOM 5966 C C . ASP A 1 748 ? 46.657 19.002 -16.436 1.00 88.25 748 ASP A C 1
ATOM 5968 O O . ASP A 1 748 ? 47.292 19.860 -17.043 1.00 88.25 748 ASP A O 1
ATOM 5972 N N . LEU A 1 749 ? 46.136 17.948 -17.078 1.00 89.44 749 LEU A N 1
ATOM 5973 C CA . LEU A 1 749 ? 46.350 17.695 -18.513 1.00 89.44 749 LEU A CA 1
ATOM 5974 C C . LEU A 1 749 ? 45.813 18.828 -19.402 1.00 89.44 749 LEU A C 1
ATOM 5976 O O . LEU A 1 749 ? 46.476 19.261 -20.343 1.00 89.44 749 LEU A O 1
ATOM 5980 N N . PHE A 1 750 ? 44.616 19.343 -19.105 1.00 91.88 750 PHE A N 1
ATOM 5981 C CA . PHE A 1 750 ? 44.054 20.481 -19.844 1.00 91.88 750 PHE A CA 1
ATOM 5982 C C . PHE A 1 750 ? 44.871 21.760 -19.644 1.00 91.88 750 PHE A C 1
ATOM 5984 O O . PHE A 1 750 ? 44.942 22.602 -20.544 1.00 91.88 750 PHE A O 1
ATOM 5991 N N . GLN A 1 751 ? 45.481 21.917 -18.471 1.00 86.81 751 GLN A N 1
ATOM 5992 C CA . GLN A 1 751 ? 46.363 23.033 -18.184 1.00 86.81 751 GLN A CA 1
ATOM 5993 C C . GLN A 1 751 ? 47.694 22.923 -18.940 1.00 86.81 751 GLN A C 1
ATOM 5995 O O . GLN A 1 751 ? 48.151 23.916 -19.510 1.00 86.81 751 GLN A O 1
ATOM 6000 N N . GLU A 1 752 ? 48.307 21.740 -18.952 1.00 86.75 752 GLU A N 1
ATOM 6001 C CA . GLU A 1 752 ? 49.573 21.459 -19.642 1.00 86.75 752 GLU A CA 1
ATOM 6002 C C . GLU A 1 752 ? 49.456 21.659 -21.158 1.00 86.75 752 GLU A C 1
ATOM 6004 O O . GLU A 1 752 ? 50.326 22.279 -21.768 1.00 86.75 752 GLU A O 1
ATOM 6009 N N . GLU A 1 753 ? 48.331 21.244 -21.747 1.00 88.81 753 GLU A N 1
ATOM 6010 C CA . GLU A 1 753 ? 48.013 21.461 -23.166 1.00 88.81 753 GLU A CA 1
ATOM 6011 C C . GLU A 1 753 ? 47.545 22.900 -23.475 1.00 88.81 753 GLU A C 1
ATOM 6013 O O . GLU A 1 753 ? 47.220 23.234 -24.616 1.00 88.81 753 GLU A O 1
ATOM 6018 N N . GLY A 1 754 ? 47.506 23.786 -22.472 1.00 87.94 754 GLY A N 1
ATOM 6019 C CA . GLY A 1 754 ? 47.197 25.207 -22.640 1.00 87.94 754 GLY A CA 1
ATOM 6020 C C . GLY A 1 754 ? 45.722 25.526 -22.905 1.00 87.94 754 GLY A C 1
ATOM 6021 O O . GLY A 1 754 ? 45.404 26.657 -23.277 1.00 87.94 754 GLY A O 1
ATOM 6022 N N . VAL A 1 755 ? 44.809 24.575 -22.686 1.00 90.38 755 VAL A N 1
ATOM 6023 C CA . VAL A 1 755 ? 43.369 24.753 -22.936 1.00 90.38 755 VAL A CA 1
ATOM 6024 C C . VAL A 1 755 ? 42.766 25.793 -21.992 1.00 90.38 755 VAL A C 1
ATOM 6026 O O . VAL A 1 755 ? 41.971 26.616 -22.438 1.00 90.38 755 VAL A O 1
ATOM 6029 N N . LEU A 1 756 ? 43.190 25.840 -20.721 1.00 87.56 756 LEU A N 1
ATOM 6030 C CA . LEU A 1 756 ? 42.722 26.881 -19.792 1.00 87.56 756 LEU A CA 1
ATOM 6031 C C . LEU A 1 756 ? 43.073 28.286 -20.300 1.00 87.56 756 LEU A C 1
ATOM 6033 O O . LEU A 1 756 ? 42.233 29.178 -20.269 1.00 87.56 756 LEU A O 1
ATOM 6037 N N . ASN A 1 757 ? 44.288 28.480 -20.822 1.00 87.31 757 ASN A N 1
ATOM 6038 C CA . ASN A 1 757 ? 44.690 29.766 -21.393 1.00 87.31 757 ASN A CA 1
ATOM 6039 C C . ASN A 1 757 ? 43.856 30.116 -22.630 1.00 87.31 757 ASN A C 1
ATOM 6041 O O . ASN A 1 757 ? 43.441 31.258 -22.769 1.00 87.31 757 ASN A O 1
ATOM 6045 N N . MET A 1 758 ? 43.543 29.134 -23.480 1.00 88.81 758 MET A N 1
ATOM 6046 C CA . MET A 1 758 ? 42.672 29.331 -24.643 1.00 88.81 758 MET A CA 1
ATOM 6047 C C . MET A 1 758 ? 41.250 29.753 -24.240 1.00 88.81 758 MET A C 1
ATOM 6049 O O . MET A 1 758 ? 40.659 30.619 -24.883 1.00 88.81 758 MET A O 1
ATOM 6053 N N . ILE A 1 759 ? 40.709 29.181 -23.160 1.00 88.50 759 ILE A N 1
ATOM 6054 C CA . ILE A 1 759 ? 39.406 29.566 -22.596 1.00 88.50 759 ILE A CA 1
ATOM 6055 C C . ILE A 1 759 ? 39.461 31.002 -22.059 1.00 88.50 759 ILE A C 1
ATOM 6057 O O . ILE A 1 759 ? 38.581 31.802 -22.365 1.00 88.50 759 ILE A O 1
ATOM 6061 N N . LEU A 1 760 ? 40.514 31.360 -21.319 1.00 85.31 760 LEU A N 1
ATOM 6062 C CA . LEU A 1 760 ? 40.705 32.723 -20.810 1.00 85.31 760 LEU A CA 1
ATOM 6063 C C . LEU A 1 760 ? 40.846 33.751 -21.943 1.00 85.31 760 LEU A C 1
ATOM 6065 O O . LEU A 1 760 ? 40.198 34.794 -21.899 1.00 85.31 760 LEU A O 1
ATOM 6069 N N . ASP A 1 761 ? 41.616 33.434 -22.985 1.00 85.94 761 ASP A N 1
ATOM 6070 C CA . ASP A 1 761 ? 41.753 34.280 -24.176 1.00 85.94 761 ASP A CA 1
ATOM 6071 C C . ASP A 1 761 ? 40.408 34.431 -24.911 1.00 85.94 761 ASP A C 1
ATOM 6073 O O . ASP A 1 761 ? 40.103 35.497 -25.447 1.00 85.94 761 ASP A O 1
ATOM 6077 N N . THR A 1 762 ? 39.574 33.384 -24.909 1.00 86.94 762 THR A N 1
ATOM 6078 C CA . THR A 1 762 ? 38.209 33.437 -25.460 1.00 86.94 762 THR A CA 1
ATOM 6079 C C . THR A 1 762 ? 37.345 34.413 -24.669 1.00 86.94 762 THR A C 1
ATOM 6081 O O . THR A 1 762 ? 36.737 35.295 -25.269 1.00 86.94 762 THR A O 1
ATOM 6084 N N . ILE A 1 763 ? 37.355 34.332 -23.335 1.00 83.88 763 ILE A N 1
ATOM 6085 C CA . ILE A 1 763 ? 36.634 35.269 -22.456 1.00 83.88 763 ILE A CA 1
ATOM 6086 C C . ILE A 1 763 ? 37.080 36.717 -22.713 1.00 83.88 763 ILE A C 1
ATOM 6088 O O . ILE A 1 763 ? 36.249 37.622 -22.809 1.00 83.88 763 ILE A O 1
ATOM 6092 N N . ASP A 1 764 ? 38.385 36.945 -22.875 1.00 82.75 764 ASP A N 1
ATOM 6093 C CA . ASP A 1 764 ? 38.920 38.276 -23.158 1.00 82.75 764 ASP A CA 1
ATOM 6094 C C . ASP A 1 764 ? 38.434 38.847 -24.491 1.00 82.75 764 ASP A C 1
ATOM 6096 O O . ASP A 1 764 ? 38.122 40.040 -24.565 1.00 82.75 764 ASP A O 1
ATOM 6100 N N . LYS A 1 765 ? 38.332 38.017 -25.533 1.00 83.12 765 LYS A N 1
ATOM 6101 C CA . LYS A 1 765 ? 37.776 38.436 -26.826 1.00 83.12 765 LYS A CA 1
ATOM 6102 C C . LYS A 1 765 ? 36.269 38.664 -26.768 1.00 83.12 765 LYS A C 1
ATOM 6104 O O . LYS A 1 765 ? 35.795 39.638 -27.347 1.00 83.12 765 LYS A O 1
ATOM 6109 N N . PHE A 1 766 ? 35.533 37.833 -26.029 1.00 82.94 766 PHE A N 1
ATOM 6110 C CA . PHE A 1 766 ? 34.095 38.011 -25.801 1.00 82.94 766 PHE A CA 1
ATOM 6111 C C . PHE A 1 766 ? 33.788 39.384 -25.216 1.00 82.94 766 PHE A C 1
ATOM 6113 O O . PHE A 1 766 ? 33.032 40.171 -25.778 1.00 82.94 766 PHE A O 1
ATOM 6120 N N . SER A 1 767 ? 34.499 39.713 -24.144 1.00 76.12 767 SER A N 1
ATOM 6121 C CA . SER A 1 767 ? 34.375 40.997 -23.472 1.00 76.12 767 SER A CA 1
ATOM 6122 C C . SER A 1 767 ? 34.764 42.202 -24.339 1.00 76.12 767 SER A C 1
ATOM 6124 O O . SER A 1 767 ? 34.290 43.310 -24.098 1.00 76.12 767 SER A O 1
ATOM 6126 N N . GLN A 1 768 ? 35.673 42.032 -25.304 1.00 81.62 768 GLN A N 1
ATOM 6127 C CA . GLN A 1 768 ? 36.040 43.097 -26.247 1.00 81.62 768 GLN A CA 1
ATOM 6128 C C . GLN A 1 768 ? 34.950 43.325 -27.298 1.00 81.62 768 GLN A C 1
ATOM 6130 O O . GLN A 1 768 ? 34.719 44.469 -27.685 1.00 81.62 768 GLN A O 1
ATOM 6135 N N . MET A 1 769 ? 34.278 42.258 -27.735 1.00 78.69 769 MET A N 1
ATOM 6136 C CA . MET A 1 769 ? 33.158 42.329 -28.676 1.00 78.69 769 MET A CA 1
ATOM 6137 C C . MET A 1 769 ? 31.913 42.955 -28.041 1.00 78.69 769 MET A C 1
ATOM 6139 O O . MET A 1 769 ? 31.308 43.833 -28.648 1.00 78.69 769 MET A O 1
ATOM 6143 N N . GLU A 1 770 ? 31.583 42.591 -26.799 1.00 75.94 770 GLU A N 1
ATOM 6144 C CA . GLU A 1 770 ? 30.460 43.172 -26.039 1.00 75.94 770 GLU A CA 1
ATOM 6145 C C . GLU A 1 770 ? 30.615 44.680 -25.792 1.00 75.94 770 GLU A C 1
ATOM 6147 O O . GLU A 1 770 ? 29.633 45.402 -25.639 1.00 75.94 770 GLU A O 1
ATOM 6152 N N . ALA A 1 771 ? 31.853 45.182 -25.783 1.00 76.25 771 ALA A N 1
ATOM 6153 C CA . ALA A 1 771 ? 32.139 46.606 -25.635 1.00 76.25 771 ALA A CA 1
ATOM 6154 C C . ALA A 1 771 ? 31.913 47.421 -26.927 1.00 76.25 771 ALA A C 1
ATOM 6156 O O . ALA A 1 771 ? 32.048 48.650 -26.902 1.00 76.25 771 ALA A O 1
ATOM 6157 N N . LEU A 1 772 ? 31.605 46.774 -28.060 1.00 77.38 772 LEU A N 1
ATOM 6158 C CA . LEU A 1 772 ? 31.327 47.464 -29.318 1.00 77.38 772 LEU A CA 1
ATOM 6159 C C . LEU A 1 772 ? 29.953 48.164 -29.279 1.00 77.38 772 LEU A C 1
ATOM 6161 O O . LEU A 1 772 ? 28.967 47.575 -28.832 1.00 77.38 772 LEU A O 1
ATOM 6165 N N . PRO A 1 773 ? 29.840 49.405 -29.792 1.00 71.12 773 PRO A N 1
ATOM 6166 C CA . PRO A 1 773 ? 28.546 50.060 -29.954 1.00 71.12 773 PRO A CA 1
ATOM 6167 C C . PRO A 1 773 ? 27.654 49.254 -30.909 1.00 71.12 773 PRO A C 1
ATOM 6169 O O . PRO A 1 773 ? 28.093 48.932 -32.009 1.00 71.12 773 PRO A O 1
ATOM 6172 N N . ASP A 1 774 ? 26.407 48.983 -30.511 1.00 73.69 774 ASP A N 1
ATOM 6173 C CA . ASP A 1 774 ? 25.412 48.240 -31.311 1.00 73.69 774 ASP A CA 1
ATOM 6174 C C . ASP A 1 774 ? 25.795 46.774 -31.624 1.00 73.69 774 ASP A C 1
ATOM 6176 O O . ASP A 1 774 ? 25.487 46.235 -32.687 1.00 73.69 774 ASP A O 1
ATOM 6180 N N . PHE A 1 775 ? 26.463 46.098 -30.679 1.00 77.69 775 PHE A N 1
ATOM 6181 C CA . PHE A 1 775 ? 26.813 44.677 -30.800 1.00 77.69 775 PHE A CA 1
ATOM 6182 C C . PHE A 1 775 ? 25.589 43.774 -31.046 1.00 77.69 775 PHE A C 1
ATOM 6184 O O . PHE A 1 775 ? 25.625 42.932 -31.941 1.00 77.69 775 PHE A O 1
ATOM 6191 N N . ALA A 1 776 ? 24.478 43.995 -30.333 1.00 72.06 776 ALA A N 1
ATOM 6192 C CA . ALA A 1 776 ? 23.237 43.237 -30.527 1.00 72.06 776 ALA A CA 1
ATOM 6193 C C . ALA A 1 776 ? 22.674 43.374 -31.957 1.00 72.06 776 ALA A C 1
ATOM 6195 O O . ALA A 1 776 ? 22.207 42.392 -32.537 1.00 72.06 776 ALA A O 1
ATOM 6196 N N . GLY A 1 777 ? 22.788 44.561 -32.567 1.00 73.44 777 GLY A N 1
ATOM 6197 C CA . GLY A 1 777 ? 22.429 44.786 -33.969 1.00 73.44 777 GLY A CA 1
ATOM 6198 C C . GLY A 1 777 ? 23.395 44.138 -34.970 1.00 73.44 777 GLY A C 1
ATOM 6199 O O . GLY A 1 777 ? 22.982 43.772 -36.070 1.00 73.44 777 GLY A O 1
ATOM 6200 N N . LEU A 1 778 ? 24.666 43.952 -34.594 1.00 74.81 778 LEU A N 1
ATOM 6201 C CA . LEU A 1 778 ? 25.710 43.363 -35.442 1.00 74.81 778 LEU A CA 1
ATOM 6202 C C . LEU A 1 778 ? 25.558 41.843 -35.623 1.00 74.81 778 LEU A C 1
ATOM 6204 O O . LEU A 1 778 ? 25.868 41.332 -36.702 1.00 74.81 778 LEU A O 1
ATOM 6208 N N . ILE A 1 779 ? 25.117 41.128 -34.582 1.00 77.50 779 ILE A N 1
ATOM 6209 C CA . ILE A 1 779 ? 25.019 39.655 -34.580 1.00 77.50 779 ILE A CA 1
ATOM 6210 C C . ILE A 1 779 ? 23.585 39.114 -34.673 1.00 77.50 779 ILE A C 1
ATOM 6212 O O . ILE A 1 779 ? 23.402 37.946 -35.015 1.00 77.50 779 ILE A O 1
ATOM 6216 N N . GLY A 1 780 ? 22.576 39.955 -34.429 1.00 79.31 780 GLY A N 1
ATOM 6217 C CA . GLY A 1 780 ? 21.166 39.562 -34.396 1.00 79.31 780 GLY A CA 1
ATOM 6218 C C . GLY A 1 780 ? 20.736 38.982 -33.043 1.00 79.31 780 GLY A C 1
ATOM 6219 O O . GLY A 1 780 ? 21.553 38.449 -32.296 1.00 79.31 780 GLY A O 1
ATOM 6220 N N . GLU A 1 781 ? 19.441 39.086 -32.725 1.00 76.38 781 GLU A N 1
ATOM 6221 C CA . GLU A 1 781 ? 18.891 38.738 -31.400 1.00 76.38 781 GLU A CA 1
ATOM 6222 C C . GLU A 1 781 ? 19.093 37.262 -31.014 1.00 76.38 781 GLU A C 1
ATOM 6224 O O . GLU A 1 781 ? 19.487 36.976 -29.887 1.00 76.38 781 GLU A O 1
ATOM 6229 N N . GLU A 1 782 ? 18.889 36.322 -31.943 1.00 78.44 782 GLU A N 1
ATOM 6230 C CA . GLU A 1 782 ? 19.057 34.880 -31.689 1.00 78.44 782 GLU A CA 1
ATOM 6231 C C . GLU A 1 782 ? 20.518 34.532 -31.359 1.00 78.44 782 GLU A C 1
ATOM 6233 O O . GLU A 1 782 ? 20.809 33.883 -30.354 1.00 78.44 782 GLU A O 1
ATOM 6238 N N . THR A 1 783 ? 21.459 35.056 -32.148 1.00 81.88 783 THR A N 1
ATOM 6239 C CA . THR A 1 783 ? 22.900 34.911 -31.908 1.00 81.88 783 THR A CA 1
ATOM 6240 C C . THR A 1 783 ? 23.322 35.579 -30.600 1.00 81.88 783 THR A C 1
ATOM 6242 O O . THR A 1 783 ? 24.200 35.067 -29.913 1.00 81.88 783 THR A O 1
ATOM 6245 N N . HIS A 1 784 ? 22.706 36.711 -30.244 1.00 80.56 784 HIS A N 1
ATOM 6246 C CA . HIS A 1 784 ? 22.980 37.429 -29.000 1.00 80.56 784 HIS A CA 1
ATOM 6247 C C . HIS A 1 784 ? 22.568 36.619 -27.765 1.00 80.56 784 HIS A C 1
ATOM 6249 O O . HIS A 1 784 ? 23.335 36.552 -26.810 1.00 80.56 784 HIS A O 1
ATOM 6255 N N . MET A 1 785 ? 21.419 35.937 -27.797 1.00 78.38 785 MET A N 1
ATOM 6256 C CA . MET A 1 785 ? 21.016 35.030 -26.712 1.00 78.38 785 MET A CA 1
ATOM 6257 C C . MET A 1 785 ? 22.009 33.872 -26.538 1.00 78.38 785 MET A C 1
ATOM 6259 O O . MET A 1 785 ? 22.465 33.605 -25.428 1.00 78.38 785 MET A O 1
ATOM 6263 N N . MET A 1 786 ? 22.405 33.223 -27.639 1.00 82.25 786 MET A N 1
ATOM 6264 C CA . MET A 1 786 ? 23.412 32.152 -27.595 1.00 82.25 786 MET A CA 1
ATOM 6265 C C . MET A 1 786 ? 24.777 32.669 -27.118 1.00 82.25 786 MET A C 1
ATOM 6267 O O . MET A 1 786 ? 25.523 31.953 -26.456 1.00 82.25 786 MET A O 1
ATOM 6271 N N . TRP A 1 787 ? 25.119 33.917 -27.443 1.00 84.19 787 TRP A N 1
ATOM 6272 C CA . TRP A 1 787 ? 26.355 34.561 -27.009 1.00 84.19 787 TRP A CA 1
ATOM 6273 C C . TRP A 1 787 ? 26.407 34.752 -25.487 1.00 84.19 787 TRP A C 1
ATOM 6275 O O . TRP A 1 787 ? 27.420 34.417 -24.872 1.00 84.19 787 TRP A O 1
ATOM 6285 N N . GLU A 1 788 ? 25.317 35.227 -24.874 1.00 79.00 788 GLU A N 1
ATOM 6286 C CA . GLU A 1 788 ? 25.193 35.367 -23.413 1.00 79.00 788 GLU A CA 1
ATOM 6287 C C . GLU A 1 788 ? 25.293 34.012 -22.692 1.00 79.00 788 GLU A C 1
ATOM 6289 O O . GLU A 1 788 ? 25.946 33.887 -21.647 1.00 79.00 788 GLU A O 1
ATOM 6294 N N . GLU A 1 789 ? 24.699 32.972 -23.275 1.00 80.75 789 GLU A N 1
ATOM 6295 C CA . GLU A 1 789 ? 24.760 31.613 -22.740 1.00 80.75 789 GLU A CA 1
ATOM 6296 C C . GLU A 1 789 ? 26.188 31.039 -22.813 1.00 80.75 789 GLU A C 1
ATOM 6298 O O . GLU A 1 789 ? 26.717 30.547 -21.812 1.00 80.75 789 GLU A O 1
ATOM 6303 N N . ILE A 1 790 ? 26.877 31.195 -23.952 1.00 84.88 790 ILE A N 1
ATOM 6304 C CA . ILE A 1 790 ? 28.284 30.784 -24.097 1.00 84.88 790 ILE A CA 1
ATOM 6305 C C . ILE A 1 790 ? 29.181 31.545 -23.111 1.00 84.88 790 ILE A C 1
ATOM 6307 O O . ILE A 1 790 ? 30.058 30.935 -22.493 1.00 84.88 790 ILE A O 1
ATOM 6311 N N . ALA A 1 791 ? 28.969 32.852 -22.928 1.00 80.44 791 ALA A N 1
ATOM 6312 C CA . ALA A 1 791 ? 29.714 33.649 -21.955 1.00 80.44 791 ALA A CA 1
ATOM 6313 C C . ALA A 1 791 ? 29.552 33.084 -20.534 1.00 80.44 791 ALA A C 1
ATOM 6315 O O . ALA A 1 791 ? 30.540 32.882 -19.825 1.00 80.44 791 ALA A O 1
ATOM 6316 N N . THR A 1 792 ? 28.322 32.743 -20.143 1.00 78.50 792 THR A N 1
ATOM 6317 C CA . THR A 1 792 ? 28.024 32.120 -18.845 1.00 78.50 792 THR A CA 1
ATOM 6318 C C . THR A 1 792 ? 28.750 30.780 -18.684 1.00 78.50 792 THR A C 1
ATOM 6320 O O . THR A 1 792 ? 29.434 30.559 -17.677 1.00 78.50 792 THR A O 1
ATOM 6323 N N . TYR A 1 793 ? 28.680 29.901 -19.686 1.00 84.25 793 TYR A N 1
ATOM 6324 C CA . TYR A 1 793 ? 29.342 28.598 -19.639 1.00 84.25 793 TYR A CA 1
ATOM 6325 C C . TYR A 1 793 ? 30.871 28.692 -19.617 1.00 84.25 793 TYR A C 1
ATOM 6327 O O . TYR A 1 793 ? 31.511 27.909 -18.914 1.00 84.25 793 TYR A O 1
ATOM 6335 N N . LEU A 1 794 ? 31.476 29.678 -20.289 1.00 83.19 794 LEU A N 1
ATOM 6336 C CA . LEU A 1 794 ? 32.919 29.929 -20.209 1.00 83.19 794 LEU A CA 1
ATOM 6337 C C . LEU A 1 794 ? 33.366 30.208 -18.763 1.00 83.19 794 LEU A C 1
ATOM 6339 O O . LEU A 1 794 ? 34.369 29.653 -18.308 1.00 83.19 794 LEU A O 1
ATOM 6343 N N . TYR A 1 795 ? 32.608 31.012 -18.010 1.00 79.62 795 TYR A N 1
ATOM 6344 C CA . TYR A 1 795 ? 32.910 31.281 -16.600 1.00 79.62 795 TYR A CA 1
ATOM 6345 C C . TYR A 1 795 ? 32.706 30.053 -15.703 1.00 79.62 795 TYR A C 1
ATOM 6347 O O . TYR A 1 795 ? 33.538 29.796 -14.827 1.00 79.62 795 TYR A O 1
ATOM 6355 N N . LEU A 1 796 ? 31.643 29.269 -15.925 1.00 78.31 796 LEU A N 1
ATOM 6356 C CA . LEU A 1 796 ? 31.416 28.007 -15.205 1.00 78.31 796 LEU A CA 1
ATOM 6357 C C . LEU A 1 796 ? 32.530 26.993 -15.456 1.00 78.31 796 LEU A C 1
ATOM 6359 O O . LEU A 1 796 ? 32.991 26.333 -14.524 1.00 78.31 796 LEU A O 1
ATOM 6363 N N . LEU A 1 797 ? 33.000 26.902 -16.697 1.00 84.88 797 LEU A N 1
ATOM 6364 C CA . LEU A 1 797 ? 34.076 26.001 -17.075 1.00 84.88 797 LEU A CA 1
ATOM 6365 C C . LEU A 1 797 ? 35.398 26.395 -16.405 1.00 84.88 797 LEU A C 1
ATOM 6367 O O . LEU A 1 797 ? 36.072 25.533 -15.839 1.00 84.88 797 LEU A O 1
ATOM 6371 N N . VAL A 1 798 ? 35.741 27.690 -16.373 1.00 84.31 798 VAL A N 1
ATOM 6372 C CA . VAL A 1 798 ? 36.905 28.176 -15.607 1.00 84.31 798 VAL A CA 1
ATOM 6373 C C . VAL A 1 798 ? 36.764 27.804 -14.130 1.00 84.31 798 VAL A C 1
ATOM 6375 O O . VAL A 1 798 ? 37.714 27.278 -13.550 1.00 84.31 798 VAL A O 1
ATOM 6378 N N . ALA A 1 799 ? 35.582 27.998 -13.531 1.00 79.12 799 ALA A N 1
ATOM 6379 C CA . ALA A 1 799 ? 35.314 27.614 -12.144 1.00 79.12 799 ALA A CA 1
ATOM 6380 C C . ALA A 1 799 ? 35.543 26.111 -11.905 1.00 79.12 799 ALA A C 1
ATOM 6382 O O . ALA A 1 799 ? 36.210 25.726 -10.942 1.00 79.12 799 ALA A O 1
ATOM 6383 N N . ALA A 1 800 ? 35.032 25.259 -12.794 1.00 83.06 800 ALA A N 1
ATOM 6384 C CA . ALA A 1 800 ? 35.177 23.810 -12.711 1.00 83.06 800 ALA A CA 1
ATOM 6385 C C . ALA A 1 800 ? 36.641 23.355 -12.873 1.00 83.06 800 ALA A C 1
ATOM 6387 O O . ALA A 1 800 ? 37.078 22.423 -12.197 1.00 83.06 800 ALA A O 1
ATOM 6388 N N . MET A 1 801 ? 37.429 24.041 -13.707 1.00 85.31 801 MET A N 1
ATOM 6389 C CA . MET A 1 801 ? 38.842 23.722 -13.947 1.00 85.31 801 MET A CA 1
ATOM 6390 C C . MET A 1 801 ? 39.789 24.149 -12.814 1.00 85.31 801 MET A C 1
ATOM 6392 O O . MET A 1 801 ? 40.860 23.556 -12.666 1.00 85.31 801 MET A O 1
ATOM 6396 N N . ILE A 1 802 ? 39.421 25.157 -12.014 1.00 81.69 802 ILE A N 1
ATOM 6397 C CA . ILE A 1 802 ? 40.240 25.636 -10.883 1.00 81.69 802 ILE A CA 1
ATOM 6398 C C . ILE A 1 802 ? 39.816 25.025 -9.538 1.00 81.69 802 ILE A C 1
ATOM 6400 O O . ILE A 1 802 ? 40.645 24.849 -8.644 1.00 81.69 802 ILE A O 1
ATOM 6404 N N . LYS A 1 803 ? 38.535 24.673 -9.368 1.00 80.50 803 LYS A N 1
ATOM 6405 C CA . LYS A 1 803 ? 37.990 24.184 -8.092 1.00 80.50 803 LYS A CA 1
ATOM 6406 C C . LYS A 1 803 ? 38.705 22.909 -7.629 1.00 80.50 803 LYS A C 1
ATOM 6408 O O . LYS A 1 803 ? 38.668 21.875 -8.295 1.00 80.50 803 LYS A O 1
ATOM 6413 N N . GLY A 1 804 ? 39.341 22.988 -6.456 1.00 75.88 804 GLY A N 1
ATOM 6414 C CA . GLY A 1 804 ? 40.075 21.873 -5.843 1.00 75.88 804 GLY A CA 1
ATOM 6415 C C . GLY A 1 804 ? 41.473 21.604 -6.427 1.00 75.88 804 GLY A C 1
ATOM 6416 O O . GLY A 1 804 ? 42.123 20.640 -6.007 1.00 75.88 804 GLY A O 1
ATOM 6417 N N . ASN A 1 805 ? 41.957 22.448 -7.352 1.00 83.12 805 ASN A N 1
ATOM 6418 C CA . ASN A 1 805 ? 43.272 22.323 -7.981 1.00 83.12 805 ASN A CA 1
ATOM 6419 C C . ASN A 1 805 ? 44.184 23.512 -7.638 1.00 83.12 805 ASN A C 1
ATOM 6421 O O . ASN A 1 805 ? 44.095 24.590 -8.222 1.00 83.12 805 ASN A O 1
ATOM 6425 N N . HIS A 1 806 ? 45.116 23.294 -6.707 1.00 78.62 806 HIS A N 1
ATOM 6426 C CA . HIS A 1 806 ? 46.055 24.328 -6.264 1.00 78.62 806 HIS A CA 1
ATOM 6427 C C . HIS A 1 806 ? 46.970 24.854 -7.380 1.00 78.62 806 HIS A C 1
ATOM 6429 O O . HIS A 1 806 ? 47.328 26.030 -7.350 1.00 78.62 806 HIS A O 1
ATOM 6435 N N . TYR A 1 807 ? 47.347 24.017 -8.352 1.00 79.00 807 TYR A N 1
ATOM 6436 C CA . TYR A 1 807 ? 48.232 24.418 -9.445 1.00 79.00 807 TYR A CA 1
ATOM 6437 C C . TYR A 1 807 ? 47.530 25.387 -10.400 1.00 79.00 807 TYR A C 1
ATOM 6439 O O . TYR A 1 807 ? 48.067 26.454 -10.700 1.00 79.00 807 TYR A O 1
ATOM 6447 N N . ASN A 1 808 ? 46.294 25.068 -10.792 1.00 81.12 808 ASN A N 1
ATOM 6448 C CA . ASN A 1 808 ? 45.480 25.947 -11.632 1.00 81.12 808 ASN A CA 1
ATOM 6449 C C . ASN A 1 808 ? 45.114 27.240 -10.888 1.00 81.12 808 ASN A C 1
ATOM 6451 O O . ASN A 1 808 ? 45.240 28.325 -11.452 1.00 81.12 808 ASN A O 1
ATOM 6455 N N . CYS A 1 809 ? 44.761 27.155 -9.599 1.00 76.12 809 CYS A N 1
ATOM 6456 C CA . CYS A 1 809 ? 44.512 28.327 -8.755 1.00 76.12 809 CYS A CA 1
ATOM 6457 C C . CYS A 1 809 ? 45.723 29.273 -8.686 1.00 76.12 809 CYS A C 1
ATOM 6459 O O . CYS A 1 809 ? 45.564 30.483 -8.832 1.00 76.12 809 CYS A O 1
ATOM 6461 N N . ALA A 1 810 ? 46.942 28.749 -8.516 1.00 74.69 810 ALA A N 1
ATOM 6462 C CA . ALA A 1 810 ? 48.149 29.568 -8.374 1.00 74.69 810 ALA A CA 1
ATOM 6463 C C . ALA A 1 810 ? 48.411 30.498 -9.577 1.00 74.69 810 ALA A C 1
ATOM 6465 O O . ALA A 1 810 ? 49.025 31.553 -9.415 1.00 74.69 810 ALA A O 1
ATOM 6466 N N . GLN A 1 811 ? 47.910 30.164 -10.771 1.00 72.31 811 GLN A N 1
ATOM 6467 C CA . GLN A 1 811 ? 48.031 31.020 -11.959 1.00 72.31 811 GLN A CA 1
ATOM 6468 C C . GLN A 1 811 ? 47.225 32.316 -11.852 1.00 72.31 811 GLN A C 1
ATOM 6470 O O . GLN A 1 811 ? 47.579 33.322 -12.471 1.00 72.31 811 GLN A O 1
ATOM 6475 N N . PHE A 1 812 ? 46.181 32.313 -11.027 1.00 69.31 812 PHE A N 1
ATOM 6476 C CA . PHE A 1 812 ? 45.365 33.486 -10.750 1.00 69.31 812 PHE A CA 1
ATOM 6477 C C . PHE A 1 812 ? 45.912 34.327 -9.599 1.00 69.31 812 PHE A C 1
ATOM 6479 O O . PHE A 1 812 ? 45.417 35.424 -9.415 1.00 69.31 812 PHE A O 1
ATOM 6486 N N . ALA A 1 813 ? 46.948 33.886 -8.873 1.00 63.66 813 ALA A N 1
ATOM 6487 C CA . ALA A 1 813 ? 47.517 34.613 -7.731 1.00 63.66 813 ALA A CA 1
ATOM 6488 C C . ALA A 1 813 ? 48.437 35.794 -8.118 1.00 63.66 813 ALA A C 1
ATOM 6490 O O . ALA A 1 813 ? 48.828 36.593 -7.266 1.00 63.66 813 ALA A O 1
ATOM 6491 N N . ALA A 1 814 ? 48.809 35.931 -9.395 1.00 67.06 814 ALA A N 1
ATOM 6492 C CA . ALA A 1 814 ? 49.559 37.092 -9.872 1.00 67.06 814 ALA A CA 1
ATOM 6493 C C . ALA A 1 814 ? 48.661 38.343 -9.892 1.00 67.06 814 ALA A C 1
ATOM 6495 O O . ALA A 1 814 ? 47.545 38.285 -10.402 1.00 67.06 814 ALA A O 1
ATOM 6496 N N . ALA A 1 815 ? 49.169 39.489 -9.416 1.00 57.31 815 ALA A N 1
ATOM 6497 C CA . ALA A 1 815 ? 48.398 40.737 -9.277 1.00 57.31 815 ALA A CA 1
ATOM 6498 C C . ALA A 1 815 ? 47.584 41.112 -10.535 1.00 57.31 815 ALA A C 1
ATOM 6500 O O . ALA A 1 815 ? 46.412 41.440 -10.437 1.00 57.31 815 ALA A O 1
ATOM 6501 N N . GLN A 1 816 ? 48.163 40.940 -11.729 1.00 66.38 816 GLN A N 1
ATOM 6502 C CA . GLN A 1 816 ? 47.489 41.223 -13.003 1.00 66.38 816 GLN A CA 1
ATOM 6503 C C . GLN A 1 816 ? 46.279 40.313 -13.292 1.00 66.38 816 GLN A C 1
ATOM 6505 O O . GLN A 1 816 ? 45.319 40.762 -13.910 1.00 66.38 816 GLN A O 1
ATOM 6510 N N . ARG A 1 817 ? 46.312 39.040 -12.872 1.00 68.31 817 ARG A N 1
ATOM 6511 C CA . ARG A 1 817 ? 45.216 38.072 -13.077 1.00 68.31 817 ARG A CA 1
ATOM 6512 C C . ARG A 1 817 ? 44.132 38.198 -11.998 1.00 68.31 817 ARG A C 1
ATOM 6514 O O . ARG A 1 817 ? 42.966 37.978 -12.309 1.00 68.31 817 ARG A O 1
ATOM 6521 N N . LEU A 1 818 ? 44.493 38.609 -10.777 1.00 66.44 818 LEU A N 1
ATOM 6522 C CA . LEU A 1 818 ? 43.522 39.001 -9.743 1.00 66.44 818 LEU A CA 1
ATOM 6523 C C . LEU A 1 818 ? 42.764 40.265 -10.150 1.00 66.44 818 LEU A C 1
ATOM 6525 O O . LEU A 1 818 ? 41.537 40.271 -10.109 1.00 66.44 818 LEU A O 1
ATOM 6529 N N . ASP A 1 819 ? 43.474 41.303 -10.598 1.00 66.56 819 ASP A N 1
ATOM 6530 C CA . ASP A 1 819 ? 42.859 42.551 -11.068 1.00 66.56 819 ASP A CA 1
ATOM 6531 C C . ASP A 1 819 ? 41.925 42.300 -12.264 1.00 66.56 819 ASP A C 1
ATOM 6533 O O . ASP A 1 819 ? 40.826 42.854 -12.329 1.00 66.56 819 ASP A O 1
ATOM 6537 N N . TRP A 1 820 ? 42.325 41.406 -13.177 1.00 71.75 820 TRP A N 1
ATOM 6538 C CA . TRP A 1 820 ? 41.490 40.925 -14.282 1.00 71.75 820 TRP A CA 1
ATOM 6539 C C . TRP A 1 820 ? 40.190 40.274 -13.791 1.00 71.75 820 TRP A C 1
ATOM 6541 O O . TRP A 1 820 ? 39.111 40.599 -14.283 1.00 71.75 820 TRP A O 1
ATOM 6551 N N . LEU A 1 821 ? 40.273 39.404 -12.781 1.00 66.06 821 LEU A N 1
ATOM 6552 C CA . LEU A 1 821 ? 39.121 38.704 -12.212 1.00 66.06 821 LEU A CA 1
ATOM 6553 C C . LEU A 1 821 ? 38.160 39.673 -11.494 1.00 66.06 821 LEU A C 1
ATOM 6555 O O . LEU A 1 821 ? 36.950 39.643 -11.724 1.00 66.06 821 LEU A O 1
ATOM 6559 N N . PHE A 1 822 ? 38.696 40.579 -10.669 1.00 65.69 822 PHE A N 1
ATOM 6560 C CA . PHE A 1 822 ? 37.917 41.583 -9.934 1.00 65.69 822 PHE A CA 1
ATOM 6561 C C . PHE A 1 822 ? 37.269 42.628 -10.850 1.00 65.69 822 PHE A C 1
ATOM 6563 O O . PHE A 1 822 ? 36.130 43.037 -10.610 1.00 65.69 822 PHE A O 1
ATOM 6570 N N . GLY A 1 823 ? 37.942 43.022 -11.933 1.00 64.12 823 GLY A N 1
ATOM 6571 C CA . GLY A 1 823 ? 37.371 43.917 -12.941 1.00 64.12 823 GLY A CA 1
ATOM 6572 C C . GLY A 1 823 ? 36.127 43.340 -13.628 1.00 64.12 823 GLY A C 1
ATOM 6573 O O . GLY A 1 823 ? 35.226 44.095 -13.984 1.00 64.12 823 GLY A O 1
ATOM 6574 N N . ARG A 1 824 ? 36.024 42.008 -13.760 1.00 63.91 824 ARG A N 1
ATOM 6575 C CA . ARG A 1 824 ? 34.876 41.323 -14.387 1.00 63.91 824 ARG A CA 1
ATOM 6576 C C . ARG A 1 824 ? 33.719 41.039 -13.425 1.00 63.91 824 ARG A C 1
ATOM 6578 O O . ARG A 1 824 ? 32.572 41.026 -13.858 1.00 63.91 824 ARG A O 1
ATOM 6585 N N . LEU A 1 825 ? 34.000 40.914 -12.125 1.00 56.91 825 LEU A N 1
ATOM 6586 C CA . LEU A 1 825 ? 32.990 40.841 -11.053 1.00 56.91 825 LEU A CA 1
ATOM 6587 C C . LEU A 1 825 ? 32.254 42.174 -10.815 1.00 56.91 825 LEU A C 1
ATOM 6589 O O . LEU A 1 825 ? 31.235 42.206 -10.133 1.00 56.91 825 LEU A O 1
ATOM 6593 N N . SER A 1 826 ? 32.779 43.275 -11.357 1.00 50.50 826 SER A N 1
ATOM 6594 C CA . SER A 1 826 ? 32.274 44.639 -11.149 1.00 50.50 826 SER A CA 1
ATOM 6595 C C . SER A 1 826 ? 31.233 45.082 -12.196 1.00 50.50 826 SER A C 1
ATOM 6597 O O . SER A 1 826 ? 30.739 46.207 -12.115 1.00 50.50 826 SER A O 1
ATOM 6599 N N . ASN A 1 827 ? 30.924 44.246 -13.198 1.00 50.41 827 ASN A N 1
ATOM 6600 C CA . ASN A 1 827 ? 30.017 44.576 -14.302 1.00 50.41 827 ASN A CA 1
ATOM 6601 C C . ASN A 1 827 ? 28.576 44.104 -13.983 1.00 50.41 827 ASN A C 1
ATOM 6603 O O . ASN A 1 827 ? 28.364 42.909 -13.821 1.00 50.41 827 ASN A O 1
ATOM 6607 N N . PRO A 1 828 ? 27.566 44.987 -13.868 1.00 42.81 828 PRO A N 1
ATOM 6608 C CA . PRO A 1 828 ? 26.234 44.610 -13.376 1.00 42.81 828 PRO A CA 1
ATOM 6609 C C . PRO A 1 828 ? 25.413 43.710 -14.320 1.00 42.81 828 PRO A C 1
ATOM 6611 O O . PRO A 1 828 ? 24.514 43.028 -13.843 1.00 42.81 828 PRO A O 1
ATOM 6614 N N . GLN A 1 829 ? 25.725 43.650 -15.622 1.00 45.41 829 GLN A N 1
ATOM 6615 C CA . GLN A 1 829 ? 25.029 42.756 -16.567 1.00 45.41 829 GLN A CA 1
ATOM 6616 C C . GLN A 1 829 ? 25.414 41.272 -16.418 1.00 45.41 829 GLN A C 1
ATOM 6618 O O . GLN A 1 829 ? 24.639 40.409 -16.805 1.00 45.41 829 GLN A O 1
ATOM 6623 N N . SER A 1 830 ? 26.556 40.949 -15.799 1.00 47.16 830 SER A N 1
ATOM 6624 C CA . SER A 1 830 ? 26.950 39.560 -15.508 1.00 47.16 830 SER A CA 1
ATOM 6625 C C . SER A 1 830 ? 26.401 39.032 -14.174 1.00 47.16 830 SER A C 1
ATOM 6627 O O . SER A 1 830 ? 26.651 37.883 -13.819 1.00 47.16 830 SER A O 1
ATOM 6629 N N . ALA A 1 831 ? 25.657 39.851 -13.419 1.00 42.22 831 ALA A N 1
ATOM 6630 C CA . ALA A 1 831 ? 25.210 39.524 -12.065 1.00 42.22 831 ALA A CA 1
ATOM 6631 C C . ALA A 1 831 ? 23.830 38.837 -11.994 1.00 42.22 831 ALA A C 1
ATOM 6633 O O . ALA A 1 831 ? 23.535 38.204 -10.982 1.00 42.22 831 ALA A O 1
ATOM 6634 N N . GLU A 1 832 ? 22.989 38.930 -13.032 1.00 40.25 832 GLU A N 1
ATOM 6635 C CA . GLU A 1 832 ? 21.608 38.409 -12.985 1.00 40.25 832 GLU A CA 1
ATOM 6636 C C . GLU A 1 832 ? 21.481 36.910 -13.329 1.00 40.25 832 GLU A C 1
ATOM 6638 O O . GLU A 1 832 ? 20.533 36.273 -12.882 1.00 40.25 832 GLU A O 1
ATOM 6643 N N . GLY A 1 833 ? 22.453 36.303 -14.022 1.00 43.28 833 GLY A N 1
ATOM 6644 C CA . GLY A 1 833 ? 22.430 34.874 -14.398 1.00 43.28 833 GLY A CA 1
ATOM 6645 C C . GLY A 1 833 ? 23.193 33.924 -13.465 1.00 43.28 833 GLY A C 1
ATOM 6646 O O . GLY A 1 833 ? 23.462 32.780 -13.820 1.00 43.28 833 GLY A O 1
ATOM 6647 N N . MET A 1 834 ? 23.638 34.392 -12.299 1.00 46.75 834 MET A N 1
ATOM 6648 C CA . MET A 1 834 ? 24.861 33.863 -11.699 1.00 46.75 834 MET A CA 1
ATOM 6649 C C . MET A 1 834 ? 24.647 33.380 -10.247 1.00 46.75 834 MET A C 1
ATOM 6651 O O . MET A 1 834 ? 25.306 33.801 -9.301 1.00 46.75 834 MET A O 1
ATOM 6655 N N . GLU A 1 835 ? 23.757 32.402 -10.045 1.00 42.81 835 GLU A N 1
ATOM 6656 C CA . GLU A 1 835 ? 23.679 31.647 -8.775 1.00 42.81 835 GLU A CA 1
ATOM 6657 C C . GLU A 1 835 ? 24.998 30.880 -8.501 1.00 42.81 835 GLU A C 1
ATOM 6659 O O . GLU A 1 835 ? 25.442 30.701 -7.361 1.00 42.81 835 GLU A O 1
ATOM 6664 N N . SER A 1 836 ? 25.733 30.567 -9.572 1.00 40.59 836 SER A N 1
ATOM 6665 C CA . SER A 1 836 ? 27.099 30.040 -9.568 1.00 40.59 836 SER A CA 1
ATOM 6666 C C . SER A 1 836 ? 28.181 31.076 -9.216 1.00 40.59 836 SER A C 1
ATOM 6668 O O . SER A 1 836 ? 29.315 30.678 -8.929 1.00 40.59 836 SER A O 1
ATOM 6670 N N . SER A 1 837 ? 27.866 32.381 -9.128 1.00 42.31 837 SER A N 1
ATOM 6671 C CA . SER A 1 837 ? 28.790 33.389 -8.576 1.00 42.31 837 SER A CA 1
ATOM 6672 C C . SER A 1 837 ? 29.188 33.055 -7.158 1.00 42.31 837 SER A C 1
ATOM 6674 O O . SER A 1 837 ? 30.314 33.349 -6.787 1.00 42.31 837 SER A O 1
ATOM 6676 N N . ARG A 1 838 ? 28.313 32.418 -6.365 1.00 45.53 838 ARG A N 1
ATOM 6677 C CA . ARG A 1 838 ? 28.656 31.956 -5.012 1.00 45.53 838 ARG A CA 1
ATOM 6678 C C . ARG A 1 838 ? 29.739 30.878 -5.031 1.00 45.53 838 ARG A C 1
ATOM 6680 O O . ARG A 1 838 ? 30.545 30.835 -4.109 1.00 45.53 838 ARG A O 1
ATOM 6687 N N . GLN A 1 839 ? 29.804 30.048 -6.076 1.00 44.03 839 GLN A N 1
ATOM 6688 C CA . GLN A 1 839 ? 30.835 29.016 -6.229 1.00 44.03 839 GLN A CA 1
ATOM 6689 C C . GLN A 1 839 ? 32.157 29.586 -6.757 1.00 44.03 839 GLN A C 1
ATOM 6691 O O . GLN A 1 839 ? 33.216 29.181 -6.277 1.00 44.03 839 GLN A O 1
ATOM 6696 N N . LEU A 1 840 ? 32.106 30.564 -7.672 1.00 44.66 840 LEU A N 1
ATOM 6697 C CA . LEU A 1 840 ? 33.285 31.336 -8.079 1.00 44.66 840 LEU A CA 1
ATOM 6698 C C . LEU A 1 840 ? 33.820 32.159 -6.891 1.00 44.66 840 LEU A C 1
ATOM 6700 O O . LEU A 1 840 ? 35.009 32.103 -6.602 1.00 44.66 840 LEU A O 1
ATOM 6704 N N . PHE A 1 841 ? 32.938 32.822 -6.126 1.00 49.88 841 PHE A N 1
ATOM 6705 C CA . PHE A 1 841 ? 33.266 33.502 -4.866 1.00 49.88 841 PHE A CA 1
ATOM 6706 C C . PHE A 1 841 ? 33.867 32.536 -3.851 1.00 49.88 841 PHE A C 1
ATOM 6708 O O . PHE A 1 841 ? 34.875 32.878 -3.255 1.00 49.88 841 PHE A O 1
ATOM 6715 N N . ALA A 1 842 ? 33.306 31.338 -3.665 1.00 46.28 842 ALA A N 1
ATOM 6716 C CA . ALA A 1 842 ? 33.850 30.341 -2.744 1.00 46.28 842 ALA A CA 1
ATOM 6717 C C . ALA A 1 842 ? 35.241 29.850 -3.178 1.00 46.28 842 ALA A C 1
ATOM 6719 O O . ALA A 1 842 ? 36.111 29.687 -2.328 1.00 46.28 842 ALA A O 1
ATOM 6720 N N . GLY A 1 843 ? 35.480 29.676 -4.485 1.00 44.75 843 GLY A N 1
ATOM 6721 C CA . GLY A 1 843 ? 36.798 29.350 -5.042 1.00 44.75 843 GLY A CA 1
ATOM 6722 C C . GLY A 1 843 ? 37.821 30.481 -4.886 1.00 44.75 843 GLY A C 1
ATOM 6723 O O . GLY A 1 843 ? 38.968 30.224 -4.525 1.00 44.75 843 GLY A O 1
ATOM 6724 N N . ILE A 1 844 ? 37.398 31.736 -5.073 1.00 50.09 844 ILE A N 1
ATOM 6725 C CA . ILE A 1 844 ? 38.213 32.946 -4.867 1.00 50.09 844 ILE A CA 1
ATOM 6726 C C . ILE A 1 844 ? 38.505 33.170 -3.374 1.00 50.09 844 ILE A C 1
ATOM 6728 O O . ILE A 1 844 ? 39.623 33.523 -3.009 1.00 50.09 844 ILE A O 1
ATOM 6732 N N . PHE A 1 845 ? 37.534 32.908 -2.496 1.00 47.81 845 PHE A N 1
ATOM 6733 C CA . PHE A 1 845 ? 37.712 32.939 -1.042 1.00 47.81 845 PHE A CA 1
ATOM 6734 C C . PHE A 1 845 ? 38.708 31.859 -0.596 1.00 47.81 845 PHE A C 1
ATOM 6736 O O . PHE A 1 845 ? 39.559 32.117 0.248 1.00 47.81 845 PHE A O 1
ATOM 6743 N N . PHE A 1 846 ? 38.681 30.678 -1.226 1.00 45.03 846 PHE A N 1
ATOM 6744 C CA . PHE A 1 846 ? 39.667 29.615 -1.000 1.00 45.03 846 PHE A CA 1
ATOM 6745 C C . PHE A 1 846 ? 41.079 30.001 -1.473 1.00 45.03 846 PHE A C 1
ATOM 6747 O O . PHE A 1 846 ? 42.053 29.687 -0.797 1.00 45.03 846 PHE A O 1
ATOM 6754 N N . LEU A 1 847 ? 41.185 30.727 -2.592 1.00 45.28 847 LEU A N 1
ATOM 6755 C CA . LEU A 1 847 ? 42.422 31.332 -3.107 1.00 45.28 847 LEU A CA 1
ATOM 6756 C C . LEU A 1 847 ? 43.022 32.394 -2.168 1.00 45.28 847 LEU A C 1
ATOM 6758 O O . LEU A 1 847 ? 44.227 32.609 -2.204 1.00 45.28 847 LEU A O 1
ATOM 6762 N N . PHE A 1 848 ? 42.195 33.048 -1.345 1.00 47.00 848 PHE A N 1
ATOM 6763 C CA . PHE A 1 848 ? 42.628 33.990 -0.304 1.00 47.00 848 PHE A CA 1
ATOM 6764 C C . PHE A 1 848 ? 42.923 33.319 1.051 1.00 47.00 848 PHE A C 1
ATOM 6766 O O . PHE A 1 848 ? 43.601 33.918 1.887 1.00 47.00 848 PHE A O 1
ATOM 6773 N N . CYS A 1 849 ? 42.391 32.115 1.299 1.00 40.28 849 CYS A N 1
ATOM 6774 C CA . CYS A 1 849 ? 42.572 31.368 2.550 1.00 40.28 849 CYS A CA 1
ATOM 6775 C C . CYS A 1 849 ? 43.714 30.333 2.515 1.00 40.28 849 CYS A C 1
ATOM 6777 O O . CYS A 1 849 ? 44.154 29.910 3.585 1.00 40.28 849 CYS A O 1
ATOM 6779 N N . CYS A 1 850 ? 44.170 29.914 1.332 1.00 34.47 850 CYS A N 1
ATOM 6780 C CA . CYS A 1 850 ? 45.434 29.192 1.120 1.00 34.47 850 CYS A CA 1
ATOM 6781 C C . CYS A 1 850 ? 46.572 30.184 0.877 1.00 34.47 850 CYS A C 1
ATOM 6783 O O . CYS A 1 850 ? 47.696 29.898 1.351 1.00 34.47 850 CYS A O 1
#